Protein AF-A0A5Q0H713-F1 (afdb_monomer_lite)

Structure (mmCIF, N/CA/C/O backbone):
data_AF-A0A5Q0H713-F1
#
_entry.id   AF-A0A5Q0H713-F1
#
loop_
_atom_site.group_PDB
_atom_site.id
_atom_site.type_symbol
_atom_site.label_atom_id
_atom_site.label_alt_id
_atom_site.label_comp_id
_atom_site.label_asym_id
_atom_site.label_entity_id
_atom_site.label_seq_id
_atom_site.pdbx_PDB_ins_code
_atom_site.Cartn_x
_atom_site.Cartn_y
_atom_site.Cartn_z
_atom_site.occupancy
_atom_site.B_iso_or_equiv
_atom_site.auth_seq_id
_atom_site.auth_comp_id
_atom_site.auth_asym_id
_atom_site.auth_atom_id
_atom_site.pdbx_PDB_model_num
ATOM 1 N N . MET A 1 1 ? -3.628 33.204 -40.527 1.00 32.66 1 MET A N 1
ATOM 2 C CA . MET A 1 1 ? -5.069 32.890 -40.642 1.00 32.66 1 MET A CA 1
ATOM 3 C C . MET A 1 1 ? -5.465 32.015 -39.460 1.00 32.66 1 MET A C 1
ATOM 5 O O . MET A 1 1 ? -5.098 30.851 -39.437 1.00 32.66 1 MET A O 1
ATOM 9 N N . ARG A 1 2 ? -6.107 32.592 -38.436 1.00 23.39 2 ARG A N 1
ATOM 10 C CA . ARG A 1 2 ? -6.731 31.849 -37.323 1.00 23.39 2 ARG A CA 1
ATOM 11 C C . ARG A 1 2 ? -8.176 31.512 -37.731 1.00 23.39 2 ARG A C 1
ATOM 13 O O . ARG A 1 2 ? -8.807 32.412 -38.286 1.00 23.39 2 ARG A O 1
ATOM 20 N N . PRO A 1 3 ? -8.718 30.304 -37.490 1.00 33.94 3 PRO A N 1
ATOM 21 C CA . PRO A 1 3 ? -10.135 30.055 -37.718 1.00 33.94 3 PRO A CA 1
ATOM 22 C C . PRO A 1 3 ? -10.958 30.638 -36.565 1.00 33.94 3 PRO A C 1
ATOM 24 O O . PRO A 1 3 ? -10.575 30.543 -35.399 1.00 33.94 3 PRO A O 1
ATOM 27 N N . ALA A 1 4 ? -12.067 31.277 -36.926 1.00 31.38 4 ALA A N 1
ATOM 28 C CA . ALA A 1 4 ? -13.010 31.926 -36.030 1.00 31.38 4 ALA A CA 1
ATOM 29 C C . ALA A 1 4 ? -13.796 30.899 -35.199 1.00 31.38 4 ALA A C 1
ATOM 31 O O . ALA A 1 4 ? -14.277 29.901 -35.732 1.00 31.38 4 ALA A O 1
ATOM 32 N N . ALA A 1 5 ? -13.947 31.169 -33.902 1.00 31.66 5 ALA A N 1
ATOM 33 C CA . ALA A 1 5 ? -14.866 30.447 -33.034 1.00 31.66 5 ALA A CA 1
ATOM 34 C C . ALA A 1 5 ? -16.292 30.968 -33.272 1.00 31.66 5 ALA A C 1
ATOM 36 O O . ALA A 1 5 ? -16.589 32.135 -33.022 1.00 31.66 5 ALA A O 1
ATOM 37 N N . THR A 1 6 ? -17.170 30.106 -33.774 1.00 33.41 6 THR A N 1
ATOM 38 C CA . THR A 1 6 ? -18.618 30.326 -33.823 1.00 33.41 6 THR A CA 1
ATOM 39 C C . THR A 1 6 ? -19.188 30.278 -32.407 1.00 33.41 6 THR A C 1
ATOM 41 O O . THR A 1 6 ? -19.310 29.205 -31.822 1.00 33.41 6 THR A O 1
ATOM 44 N N . ALA A 1 7 ? -19.535 31.443 -31.863 1.00 31.16 7 ALA A N 1
ATOM 45 C CA . ALA A 1 7 ? -20.405 31.561 -30.700 1.00 31.16 7 ALA A CA 1
ATOM 46 C C . ALA A 1 7 ? -21.862 31.370 -31.153 1.00 31.16 7 ALA A C 1
ATOM 48 O O . ALA A 1 7 ? -22.339 32.092 -32.029 1.00 31.16 7 ALA A O 1
ATOM 49 N N . LEU A 1 8 ? -22.562 30.396 -30.573 1.00 30.00 8 LEU A N 1
ATOM 50 C CA . LEU A 1 8 ? -24.024 30.347 -30.622 1.00 30.00 8 LEU A CA 1
ATOM 51 C C . LEU A 1 8 ? -24.571 31.395 -29.634 1.00 30.00 8 LEU A C 1
ATOM 53 O O . LEU A 1 8 ? -24.064 31.468 -28.512 1.00 30.00 8 LEU A O 1
ATOM 57 N N . PRO A 1 9 ? -25.570 32.212 -30.010 1.00 31.91 9 PRO A N 1
ATOM 58 C CA . PRO A 1 9 ? -26.123 33.218 -29.116 1.00 31.91 9 PRO A CA 1
ATOM 59 C C . PRO A 1 9 ? -27.069 32.562 -28.101 1.00 31.91 9 PRO A C 1
ATOM 61 O O . PRO A 1 9 ? -28.100 31.999 -28.458 1.00 31.91 9 PRO A O 1
ATOM 64 N N . TRP A 1 10 ? -26.704 32.643 -26.824 1.00 33.81 10 TRP A N 1
ATOM 65 C CA . TRP A 1 10 ? -27.621 32.479 -25.699 1.00 33.81 10 TRP A CA 1
ATOM 66 C C . TRP A 1 10 ? -28.420 33.782 -25.551 1.00 33.81 10 TRP A C 1
ATOM 68 O O . TRP A 1 10 ? -27.835 34.838 -25.307 1.00 33.81 10 TRP A O 1
ATOM 78 N N . GLU A 1 11 ? -29.739 33.730 -25.748 1.00 27.45 11 GLU A N 1
ATOM 79 C CA . GLU A 1 11 ? -30.626 34.859 -25.449 1.00 27.45 11 GLU A CA 1
ATOM 80 C C . GLU A 1 11 ? -30.766 35.018 -23.924 1.00 27.45 11 GLU A C 1
ATOM 82 O O . GLU A 1 11 ? -31.134 34.060 -23.239 1.00 27.45 11 GLU A O 1
ATOM 87 N N . PRO A 1 12 ? -30.511 36.210 -23.356 1.00 32.03 12 PRO A N 1
ATOM 88 C CA . PRO A 1 12 ? -30.719 36.441 -21.940 1.00 32.03 12 PRO A CA 1
ATOM 89 C C . PRO A 1 12 ? -32.211 36.662 -21.674 1.00 32.03 12 PRO A C 1
ATOM 91 O O . PRO A 1 12 ? -32.791 37.675 -22.066 1.00 32.03 12 PRO A O 1
ATOM 94 N N . VAL A 1 13 ? -32.837 35.727 -20.959 1.00 30.38 13 VAL A N 1
ATOM 95 C CA . VAL A 1 13 ? -34.128 35.974 -20.308 1.00 30.38 13 VAL A CA 1
ATOM 96 C C . VAL A 1 13 ? -33.871 36.872 -19.098 1.00 30.38 13 VAL A C 1
ATOM 98 O O . VAL A 1 13 ? -33.623 36.402 -17.991 1.00 30.38 13 VAL A O 1
ATOM 101 N N . SER A 1 14 ? -33.906 38.185 -19.309 1.00 31.48 14 SER A N 1
ATOM 102 C CA . SER A 1 14 ? -33.881 39.172 -18.230 1.00 31.48 14 SER A CA 1
ATOM 103 C C . SER A 1 14 ? -35.253 39.204 -17.553 1.00 31.48 14 SER A C 1
ATOM 105 O O . SER A 1 14 ? -36.183 39.836 -18.051 1.00 31.48 14 SER A O 1
ATOM 107 N N . ARG A 1 15 ? -35.409 38.517 -16.418 1.00 32.06 15 ARG A N 1
ATOM 108 C CA . ARG A 1 15 ? -36.475 38.826 -15.455 1.00 32.06 15 ARG A CA 1
ATOM 109 C C . ARG A 1 15 ? -35.874 39.692 -14.356 1.00 32.06 15 ARG A C 1
ATOM 111 O O . ARG A 1 15 ? -35.121 39.190 -13.529 1.00 32.06 15 ARG A O 1
ATOM 118 N N . GLU A 1 16 ? -36.216 40.977 -14.347 1.00 33.75 16 GLU A N 1
ATOM 119 C CA . GLU A 1 16 ? -36.047 41.811 -13.157 1.00 33.75 16 GLU A CA 1
ATOM 120 C C . GLU A 1 16 ? -36.934 41.244 -12.044 1.00 33.75 16 GLU A C 1
ATOM 122 O O . GLU A 1 16 ? -38.163 41.252 -12.140 1.00 33.75 16 GLU A O 1
ATOM 127 N N . VAL A 1 17 ? -36.304 40.721 -10.995 1.00 36.00 17 VAL A N 1
ATOM 128 C CA . VAL A 1 17 ? -36.961 40.425 -9.723 1.00 36.00 17 VAL A CA 1
ATOM 129 C C . VAL A 1 17 ? -36.530 41.528 -8.764 1.00 36.00 17 VAL A C 1
ATOM 131 O O . VAL A 1 17 ? -35.348 41.659 -8.454 1.00 36.00 17 VAL A O 1
ATOM 134 N N . GLY A 1 18 ? -37.485 42.364 -8.352 1.00 31.95 18 GLY A N 1
ATOM 135 C CA . GLY A 1 18 ? -37.263 43.412 -7.361 1.00 31.95 18 GLY A CA 1
ATOM 136 C C . GLY A 1 18 ? -36.799 42.817 -6.031 1.00 31.95 18 GLY A C 1
ATOM 137 O O . GLY A 1 18 ? -37.373 41.845 -5.544 1.00 31.95 18 GLY A O 1
ATOM 138 N N . LEU A 1 19 ? -35.745 43.400 -5.466 1.00 36.75 19 LEU A N 1
ATOM 139 C CA . LEU A 1 19 ? -35.147 42.987 -4.200 1.00 36.75 19 LEU A CA 1
ATOM 140 C C . LEU A 1 19 ? -36.046 43.405 -3.024 1.00 36.75 19 LEU A C 1
ATOM 142 O O . LEU A 1 19 ? -36.216 44.597 -2.772 1.00 36.75 19 LEU A O 1
ATOM 146 N N . SER A 1 20 ? -36.577 42.428 -2.284 1.00 33.50 20 SER A N 1
ATOM 147 C CA . SER A 1 20 ? -36.976 42.602 -0.881 1.00 33.50 20 SER A CA 1
ATOM 148 C C . SER A 1 20 ? -36.041 41.796 0.021 1.00 33.50 20 SER A C 1
ATOM 150 O O . SER A 1 20 ? -35.677 40.670 -0.304 1.00 33.50 20 SER A O 1
ATOM 152 N N . GLU A 1 21 ? -35.675 42.384 1.155 1.00 46.03 21 GLU A N 1
ATOM 153 C CA . GLU A 1 21 ? -34.582 42.017 2.069 1.00 46.03 21 GLU A CA 1
ATOM 154 C C . GLU A 1 21 ? -34.777 40.744 2.931 1.00 46.03 21 GLU A C 1
ATOM 156 O O . GLU A 1 21 ? -34.211 40.639 4.016 1.00 46.03 21 GLU A O 1
ATOM 161 N N . SER A 1 22 ? -35.526 39.734 2.484 1.00 46.81 22 SER A N 1
ATOM 162 C CA . SER A 1 22 ? -35.621 38.466 3.226 1.00 46.81 22 SER A CA 1
ATOM 163 C C . SER A 1 22 ? -35.896 37.261 2.322 1.00 46.81 22 SER A C 1
ATOM 165 O O . SER A 1 22 ? -36.764 37.322 1.458 1.00 46.81 22 SER A O 1
ATOM 167 N N . ASP A 1 23 ? -35.164 36.173 2.588 1.00 42.72 23 ASP A N 1
ATOM 168 C CA . ASP A 1 23 ? -35.193 34.829 1.982 1.00 42.72 23 ASP A CA 1
ATOM 169 C C . ASP A 1 23 ? -34.489 34.624 0.626 1.00 42.72 23 ASP A C 1
ATOM 171 O O . ASP A 1 23 ? -35.081 34.671 -0.451 1.00 42.72 23 ASP A O 1
ATOM 175 N N . HIS A 1 24 ? -33.209 34.235 0.682 1.00 47.34 24 HIS A N 1
ATOM 176 C CA . HIS A 1 24 ? -32.502 33.631 -0.453 1.00 47.34 24 HIS A CA 1
ATOM 177 C C . HIS A 1 24 ? -32.513 32.103 -0.340 1.00 47.34 24 HIS A C 1
ATOM 179 O O . HIS A 1 24 ? -31.548 31.482 0.106 1.00 47.34 24 HIS A O 1
ATOM 185 N N . VAL A 1 25 ? -33.621 31.488 -0.752 1.00 42.44 25 VAL A N 1
ATOM 186 C CA . VAL A 1 25 ? -33.716 30.031 -0.905 1.00 42.44 25 VAL A CA 1
ATOM 187 C C . VAL A 1 25 ? -33.321 29.658 -2.334 1.00 42.44 25 VAL A C 1
ATOM 189 O O . VAL A 1 25 ? -34.062 29.920 -3.279 1.00 42.44 25 VAL A O 1
ATOM 192 N N . ASN A 1 26 ? -32.166 29.012 -2.497 1.00 45.16 26 ASN A N 1
ATOM 193 C CA . ASN A 1 26 ? -31.756 28.434 -3.777 1.00 45.16 26 ASN A CA 1
ATOM 194 C C . ASN A 1 26 ? -32.336 27.022 -3.915 1.00 45.16 26 ASN A C 1
ATOM 196 O O . ASN A 1 26 ? -31.915 26.100 -3.221 1.00 45.16 26 ASN A O 1
ATOM 200 N N . GLN A 1 27 ? -33.301 26.842 -4.819 1.00 46.53 27 GLN A N 1
ATOM 201 C CA . GLN A 1 27 ? -33.767 25.518 -5.232 1.00 46.53 27 GLN A CA 1
ATOM 202 C C . GLN A 1 27 ? -33.228 25.188 -6.623 1.00 46.53 27 GLN A C 1
ATOM 204 O O . GLN A 1 27 ? -33.567 25.846 -7.603 1.00 46.53 27 GLN A O 1
ATOM 209 N N . SER A 1 28 ? -32.422 24.131 -6.702 1.00 47.38 28 SER A N 1
ATOM 210 C CA . SER A 1 28 ? -31.994 23.511 -7.955 1.00 47.38 28 SER A CA 1
ATOM 211 C C . SER A 1 28 ? -32.703 22.166 -8.121 1.00 47.38 28 SER A C 1
ATOM 213 O O . SER A 1 28 ? -32.749 21.361 -7.190 1.00 47.38 28 SER A O 1
ATOM 215 N N . ARG A 1 29 ? -33.273 21.911 -9.302 1.00 46.34 29 ARG A N 1
ATOM 216 C CA . ARG A 1 29 ? -33.762 20.588 -9.714 1.00 46.34 29 ARG A CA 1
ATOM 217 C C . ARG A 1 29 ? -33.306 20.313 -11.146 1.00 46.34 29 ARG A C 1
ATOM 219 O O . ARG A 1 29 ? -33.764 20.973 -12.071 1.00 46.34 29 ARG A O 1
ATOM 226 N N . GLY A 1 30 ? -32.426 19.325 -11.310 1.00 48.19 30 GLY A N 1
ATOM 227 C CA . GLY A 1 30 ? -31.894 18.865 -12.596 1.00 48.19 30 GLY A CA 1
ATOM 228 C C . GLY A 1 30 ? -30.614 18.041 -12.416 1.00 48.19 30 GLY A C 1
ATOM 229 O O . GLY A 1 30 ? -29.925 18.190 -11.409 1.00 48.19 30 GLY A O 1
ATOM 230 N N . ALA A 1 31 ? -30.310 17.149 -13.362 1.00 44.41 31 ALA A N 1
ATOM 231 C CA . ALA A 1 31 ? -29.149 16.262 -13.295 1.00 44.41 31 ALA A CA 1
ATOM 232 C C . ALA A 1 31 ? -27.888 16.905 -13.911 1.00 44.41 31 ALA A C 1
ATOM 234 O O . ALA A 1 31 ? -27.880 17.224 -15.095 1.00 44.41 31 ALA A O 1
ATOM 235 N N . GLY A 1 32 ? -26.829 17.021 -13.099 1.00 52.41 32 GLY A N 1
ATOM 236 C CA . GLY A 1 32 ? -25.422 16.920 -13.518 1.00 52.41 32 GLY A CA 1
ATOM 237 C C . GLY A 1 32 ? -24.802 18.099 -14.275 1.00 52.41 32 GLY A C 1
ATOM 238 O O . GLY A 1 32 ? -24.544 17.995 -15.469 1.00 52.41 32 GLY A O 1
ATOM 239 N N . GLY A 1 33 ? -24.451 19.176 -13.570 1.00 55.78 33 GLY A N 1
ATOM 240 C CA . GLY A 1 33 ? -23.532 20.210 -14.060 1.00 55.78 33 GLY A CA 1
ATOM 241 C C . GLY A 1 33 ? -22.912 21.001 -12.899 1.00 55.78 33 GLY A C 1
ATOM 242 O O . GLY A 1 33 ? -23.499 21.016 -11.813 1.00 55.78 33 GLY A O 1
ATOM 243 N N . PRO A 1 34 ? -21.736 21.633 -13.078 1.00 54.50 34 PRO A N 1
ATOM 244 C CA . PRO A 1 34 ? -21.133 22.444 -12.028 1.00 54.50 34 PRO A CA 1
ATOM 245 C C . PRO A 1 34 ? -22.011 23.672 -11.758 1.00 54.50 34 PRO A C 1
ATOM 247 O O . PRO A 1 34 ? -22.357 24.414 -12.677 1.00 54.50 34 PRO A O 1
ATOM 250 N N . PHE A 1 35 ? -22.385 23.881 -10.497 1.00 61.00 35 PHE A N 1
ATOM 251 C CA . PHE A 1 35 ? -23.147 25.045 -10.053 1.00 61.00 35 PHE A CA 1
ATOM 252 C C . PHE A 1 35 ? -22.273 25.922 -9.159 1.00 61.00 35 PHE A C 1
ATOM 254 O O . PHE A 1 35 ? -21.434 25.426 -8.410 1.00 61.00 35 PHE A O 1
ATOM 261 N N . VAL A 1 36 ? -22.471 27.236 -9.236 1.00 58.31 36 VAL A N 1
ATOM 262 C CA . VAL A 1 36 ? -21.851 28.200 -8.322 1.00 58.31 36 VAL A CA 1
ATOM 263 C C . VAL A 1 36 ? -22.972 28.895 -7.576 1.00 58.31 36 VAL A C 1
ATOM 265 O O . VAL A 1 36 ? -23.857 29.486 -8.191 1.00 58.31 36 VAL A O 1
ATOM 268 N N . GLN A 1 37 ? -22.927 28.818 -6.251 1.00 63.25 37 GLN A N 1
ATOM 269 C CA . GLN A 1 37 ? -23.833 29.540 -5.372 1.00 63.25 37 GLN A CA 1
ATOM 270 C C . GLN A 1 37 ? -23.029 30.601 -4.623 1.00 63.25 37 GLN A C 1
ATOM 272 O O . GLN A 1 37 ? -22.243 30.281 -3.737 1.00 63.25 37 GLN A O 1
ATOM 277 N N . ALA A 1 38 ? -23.216 31.864 -4.992 1.00 60.44 38 ALA A N 1
ATOM 278 C CA . ALA A 1 38 ? -22.535 32.997 -4.378 1.00 60.44 38 ALA A CA 1
ATOM 279 C C . ALA A 1 38 ? -23.526 34.150 -4.181 1.00 60.44 38 ALA A C 1
ATOM 281 O O . ALA A 1 38 ? -24.426 34.335 -4.998 1.00 60.44 38 ALA A O 1
ATOM 282 N N . ARG A 1 39 ? -23.364 34.901 -3.085 1.00 54.50 39 ARG A N 1
ATOM 283 C CA . ARG A 1 39 ? -24.201 36.066 -2.757 1.00 54.50 39 ARG A CA 1
ATOM 284 C C . ARG A 1 39 ? -23.857 37.270 -3.640 1.00 54.50 39 ARG A C 1
ATOM 286 O O . ARG A 1 39 ? -24.759 37.854 -4.219 1.00 54.50 39 ARG A O 1
ATOM 293 N N . ASP A 1 40 ? -22.566 37.577 -3.779 1.00 58.53 40 ASP A N 1
ATOM 294 C CA . ASP A 1 40 ? -22.041 38.662 -4.612 1.00 58.53 40 ASP A CA 1
ATOM 295 C C . ASP A 1 40 ? -20.835 38.149 -5.418 1.00 58.53 40 ASP A C 1
ATOM 297 O O . ASP A 1 40 ? -19.942 37.508 -4.862 1.00 58.53 40 ASP A O 1
ATOM 301 N N . VAL A 1 41 ? -20.796 38.418 -6.728 1.00 60.06 41 VAL A N 1
ATOM 302 C CA . VAL A 1 41 ? -19.684 38.036 -7.617 1.00 60.06 41 VAL A CA 1
ATOM 303 C C . VAL A 1 41 ? -19.165 39.281 -8.323 1.00 60.06 41 VAL A C 1
ATOM 305 O O . VAL A 1 41 ? -19.825 39.834 -9.199 1.00 60.06 41 VAL A O 1
ATOM 308 N N . ALA A 1 42 ? -17.961 39.716 -7.957 1.00 44.94 42 ALA A N 1
ATOM 309 C CA . ALA A 1 42 ? -17.258 40.799 -8.635 1.00 44.94 42 ALA A CA 1
ATOM 310 C C . ALA A 1 42 ? -16.247 40.208 -9.634 1.00 44.94 42 ALA A C 1
ATOM 312 O O . ALA A 1 42 ? -15.082 40.000 -9.306 1.00 44.94 42 ALA A O 1
ATOM 313 N N . GLY A 1 43 ? -16.710 39.879 -10.844 1.00 66.75 43 GLY A N 1
ATOM 314 C CA . GLY A 1 43 ? -15.891 39.288 -11.911 1.00 66.75 43 GLY A CA 1
ATOM 315 C C . GLY A 1 43 ? -16.676 38.328 -12.813 1.00 66.75 43 GLY A C 1
ATOM 316 O O . GLY A 1 43 ? -17.855 38.073 -12.584 1.00 66.75 43 GLY A O 1
ATOM 317 N N . GLY A 1 44 ? -16.032 37.798 -13.857 1.00 59.75 44 GLY A N 1
ATOM 318 C CA . GLY A 1 44 ? -16.610 36.749 -14.704 1.00 59.75 44 GLY A CA 1
ATOM 319 C C . GLY A 1 44 ? -16.414 35.361 -14.090 1.00 59.75 44 GLY A C 1
ATOM 320 O O . GLY A 1 44 ? -15.305 35.020 -13.686 1.00 59.75 44 GLY A O 1
ATOM 321 N N . ILE A 1 45 ? -17.472 34.546 -14.037 1.00 60.72 45 ILE A N 1
ATOM 322 C CA . ILE A 1 45 ? -17.365 33.127 -13.670 1.00 60.72 45 ILE A CA 1
ATOM 323 C C . ILE A 1 45 ? -17.014 32.337 -14.928 1.00 60.72 45 ILE A C 1
ATOM 325 O O . ILE A 1 45 ? -17.780 32.318 -15.893 1.00 60.72 45 ILE A O 1
ATOM 329 N N . HIS A 1 46 ? -15.870 31.660 -14.907 1.00 58.91 46 HIS A N 1
ATOM 330 C CA . HIS A 1 46 ? -15.428 30.792 -15.990 1.00 58.91 46 HIS A CA 1
ATOM 331 C C . HIS A 1 46 ? -15.340 29.351 -15.489 1.00 58.91 46 HIS A C 1
ATOM 333 O O . HIS A 1 46 ? -14.501 29.020 -14.655 1.00 58.91 46 HIS A O 1
ATOM 339 N N . PHE A 1 47 ? -16.207 28.482 -16.006 1.00 60.19 47 PHE A N 1
ATOM 340 C CA . PHE A 1 47 ? -16.086 27.045 -15.790 1.00 60.19 47 PHE A CA 1
ATOM 341 C C . PHE A 1 47 ? -15.056 26.483 -16.767 1.00 60.19 47 PHE A C 1
ATOM 343 O O . PHE A 1 47 ? -15.261 26.497 -17.981 1.00 60.19 47 PHE A O 1
ATOM 350 N N . HIS A 1 48 ? -13.947 25.979 -16.236 1.00 48.06 48 HIS A N 1
ATOM 351 C CA . HIS A 1 48 ? -12.951 25.255 -17.013 1.00 48.06 48 HIS A CA 1
ATOM 352 C C . HIS A 1 48 ? -13.152 23.757 -16.787 1.00 48.06 48 HIS A C 1
ATOM 354 O O . HIS A 1 48 ? -12.670 23.204 -15.803 1.00 48.06 48 HIS A O 1
ATOM 360 N N . SER A 1 49 ? -13.861 23.079 -17.691 1.00 47.62 49 SER A N 1
ATOM 361 C CA . SER A 1 49 ? -13.689 21.629 -17.802 1.00 47.62 49 SER A CA 1
ATOM 362 C C . SER A 1 49 ? -12.323 21.365 -18.436 1.00 47.62 49 SER A C 1
ATOM 364 O O . SER A 1 49 ? -11.988 22.034 -19.422 1.00 47.62 49 SER A O 1
ATOM 366 N N . PRO A 1 50 ? -11.524 20.417 -17.916 1.00 46.81 50 PRO A N 1
ATOM 367 C CA . PRO A 1 50 ? -10.310 20.010 -18.604 1.00 46.81 50 PRO A CA 1
ATOM 368 C C . PRO A 1 50 ? -10.684 19.569 -20.029 1.00 46.81 50 PRO A C 1
ATOM 370 O O . PRO A 1 50 ? -11.733 18.940 -20.218 1.00 46.81 50 PRO A O 1
ATOM 373 N N . PRO A 1 51 ? -9.891 19.925 -21.055 1.00 50.97 51 PRO A N 1
ATOM 374 C CA . PRO A 1 51 ? -10.170 19.483 -22.412 1.00 50.97 51 PRO A CA 1
ATOM 375 C C . PRO A 1 51 ? -10.251 17.955 -22.417 1.00 50.97 51 PRO A C 1
ATOM 377 O O . PRO A 1 51 ? -9.358 17.288 -21.897 1.00 50.97 51 PRO A O 1
ATOM 380 N N . THR A 1 52 ? -11.326 17.397 -22.981 1.00 57.75 52 THR A N 1
ATOM 381 C CA . THR A 1 52 ? -11.476 15.945 -23.112 1.00 57.75 52 THR A CA 1
ATOM 382 C C . THR A 1 52 ? -10.257 15.394 -23.842 1.00 57.75 52 THR A C 1
ATOM 384 O O . THR A 1 52 ? -10.011 15.733 -25.003 1.00 57.75 52 THR A O 1
ATOM 387 N N . ALA A 1 53 ? -9.448 14.592 -23.148 1.00 71.50 53 ALA A N 1
ATOM 388 C CA . ALA A 1 53 ? -8.248 14.031 -23.740 1.00 71.50 53 ALA A CA 1
ATOM 389 C C . ALA A 1 53 ? -8.662 13.084 -24.872 1.00 71.50 53 ALA A C 1
ATOM 391 O O . ALA A 1 53 ? -9.441 12.149 -24.675 1.00 71.50 53 ALA A O 1
ATOM 392 N N . ARG A 1 54 ? -8.173 13.381 -26.078 1.00 85.94 54 ARG A N 1
ATOM 393 C CA . ARG A 1 54 ? -8.398 12.588 -27.290 1.00 85.94 54 ARG A CA 1
ATOM 394 C C . ARG A 1 54 ? -7.114 11.828 -27.595 1.00 85.94 54 ARG A C 1
ATOM 396 O O . ARG A 1 54 ? -6.246 12.382 -28.280 1.00 85.94 54 ARG A O 1
ATOM 403 N N . PRO A 1 55 ? -6.942 10.611 -27.056 1.00 87.06 55 PRO A N 1
ATOM 404 C CA . PRO A 1 55 ? -5.704 9.868 -27.218 1.00 87.06 55 PRO A CA 1
ATOM 405 C C . PRO A 1 55 ? -5.414 9.606 -28.700 1.00 87.06 55 PRO A C 1
ATOM 407 O O . PRO A 1 55 ? -6.319 9.330 -29.485 1.00 87.06 55 PRO A O 1
ATOM 410 N N . ARG A 1 56 ? -4.141 9.706 -29.089 1.00 88.06 56 ARG A N 1
ATOM 411 C CA . ARG A 1 56 ? -3.639 9.398 -30.440 1.00 88.06 56 ARG A CA 1
ATOM 412 C C . ARG A 1 56 ? -2.458 8.444 -30.324 1.00 88.06 56 ARG A C 1
ATOM 414 O O . ARG A 1 56 ? -1.321 8.823 -30.577 1.00 88.06 56 ARG A O 1
ATOM 421 N N . GLN A 1 57 ? -2.737 7.233 -29.853 1.00 86.94 57 GLN A N 1
ATOM 422 C CA . GLN A 1 57 ? -1.708 6.271 -29.446 1.00 86.94 57 GLN A CA 1
ATOM 423 C C . GLN A 1 57 ? -1.271 5.312 -30.553 1.00 86.94 57 GLN A C 1
ATOM 425 O O . GLN A 1 57 ? -0.404 4.477 -30.312 1.00 86.94 57 GLN A O 1
ATOM 430 N N . LEU A 1 58 ? -1.870 5.399 -31.747 1.00 86.56 58 LEU A N 1
ATOM 431 C CA . LEU A 1 58 ? -1.481 4.529 -32.853 1.00 86.56 58 LEU A CA 1
ATOM 432 C C . LEU A 1 58 ? 0.029 4.662 -33.120 1.00 86.56 58 LEU A C 1
ATOM 434 O O . LEU A 1 58 ? 0.526 5.793 -33.189 1.00 86.56 58 LEU A O 1
ATOM 438 N N . PRO A 1 59 ? 0.748 3.538 -33.297 1.00 83.56 59 PRO A N 1
ATOM 439 C CA . PRO A 1 59 ? 2.131 3.558 -33.756 1.00 83.56 59 PRO A CA 1
ATOM 440 C C . PRO A 1 59 ? 2.263 4.320 -35.083 1.00 83.56 59 PRO A C 1
ATOM 442 O O . PRO A 1 59 ? 1.258 4.539 -35.753 1.00 83.56 59 PRO A O 1
ATOM 445 N N . PRO A 1 60 ? 3.474 4.724 -35.504 1.00 75.00 60 PRO A N 1
ATOM 446 C CA . PRO A 1 60 ? 3.661 5.416 -36.775 1.00 75.00 60 PRO A CA 1
ATOM 447 C C . PRO A 1 60 ? 3.032 4.664 -37.965 1.00 75.00 60 PRO A C 1
ATOM 449 O O . PRO A 1 60 ? 3.101 3.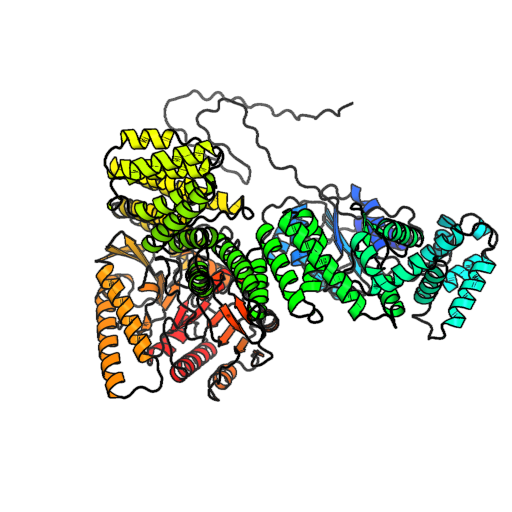431 -38.020 1.00 75.00 60 PRO A O 1
ATOM 452 N N . PRO A 1 61 ? 2.450 5.386 -38.943 1.00 73.69 61 PRO A N 1
ATOM 453 C CA . PRO A 1 61 ? 1.837 4.760 -40.102 1.00 73.69 61 PRO A CA 1
ATOM 454 C C . PRO A 1 61 ? 2.878 4.014 -40.932 1.00 73.69 61 PRO A C 1
ATOM 456 O O . PRO A 1 61 ? 4.014 4.455 -41.102 1.00 73.69 61 PRO A O 1
ATOM 459 N N . ILE A 1 62 ? 2.457 2.893 -41.505 1.00 73.06 62 ILE A N 1
ATOM 460 C CA . ILE A 1 62 ? 3.299 2.088 -42.386 1.00 73.06 62 ILE A CA 1
ATOM 461 C C . ILE A 1 62 ? 3.329 2.766 -43.754 1.00 73.06 62 ILE A C 1
ATOM 463 O O . ILE A 1 62 ? 2.290 2.868 -44.406 1.00 73.06 62 ILE A O 1
ATOM 467 N N . GLY A 1 63 ? 4.509 3.249 -44.155 1.00 57.50 63 GLY A N 1
ATOM 468 C CA . GLY A 1 63 ? 4.695 4.066 -45.360 1.00 57.50 63 GLY A CA 1
ATOM 469 C C . GLY A 1 63 ? 4.274 3.377 -46.662 1.00 57.50 63 GLY A C 1
ATOM 470 O O . GLY A 1 63 ? 3.591 3.993 -47.473 1.00 57.50 63 GLY A O 1
ATOM 471 N N . GLU A 1 64 ? 4.605 2.094 -46.832 1.00 67.94 64 GLU A N 1
ATOM 472 C CA . GLU A 1 64 ? 4.252 1.297 -48.016 1.00 67.94 64 GLU A CA 1
ATOM 473 C C . GLU A 1 64 ? 3.545 0.001 -47.598 1.00 67.94 64 GLU A C 1
ATOM 475 O O . GLU A 1 64 ? 4.168 -1.026 -47.324 1.00 67.94 64 GLU A O 1
ATOM 480 N N . PHE A 1 65 ? 2.215 0.049 -47.504 1.00 79.31 65 PHE A N 1
ATOM 481 C CA . PHE A 1 65 ? 1.387 -1.138 -47.284 1.00 79.31 65 PHE A CA 1
ATOM 482 C C . PHE A 1 65 ? 0.880 -1.672 -48.628 1.00 79.31 65 PHE A C 1
ATOM 484 O O . PHE A 1 65 ? 0.246 -0.936 -49.383 1.00 79.31 65 PHE A O 1
ATOM 491 N N . THR A 1 66 ? 1.142 -2.948 -48.923 1.00 79.56 66 THR A N 1
ATOM 492 C CA . THR A 1 66 ? 0.823 -3.566 -50.221 1.00 79.56 66 THR A CA 1
ATOM 493 C C . THR A 1 66 ? -0.020 -4.830 -50.052 1.00 79.56 66 THR A C 1
ATOM 495 O O . THR A 1 66 ? 0.256 -5.654 -49.180 1.00 79.56 66 THR A O 1
ATOM 498 N N . GLY A 1 67 ? -1.023 -5.001 -50.920 1.00 81.44 67 GLY A N 1
ATOM 499 C CA . GLY A 1 67 ? -1.898 -6.177 -50.947 1.00 81.44 67 GLY A CA 1
ATOM 500 C C . GLY A 1 67 ? -3.003 -6.167 -49.886 1.00 81.44 67 GLY A C 1
ATOM 501 O O . GLY A 1 67 ? -3.342 -5.121 -49.331 1.00 81.44 67 GLY A O 1
ATOM 502 N N . ARG A 1 68 ? -3.597 -7.339 -49.620 1.00 85.88 68 ARG A N 1
ATOM 503 C CA . ARG A 1 68 ? -4.637 -7.554 -48.581 1.00 85.88 68 ARG A CA 1
ATOM 504 C C . ARG A 1 68 ? -5.929 -6.751 -48.771 1.00 85.88 68 ARG A C 1
ATOM 506 O O . ARG A 1 68 ? -6.637 -6.453 -47.809 1.00 85.88 68 ARG A O 1
ATOM 513 N N . ARG A 1 69 ? -6.275 -6.422 -50.022 1.00 84.25 69 ARG A N 1
ATOM 514 C CA . ARG A 1 69 ? -7.498 -5.659 -50.347 1.00 84.25 69 ARG A CA 1
ATOM 515 C C . ARG A 1 69 ? -8.767 -6.365 -49.873 1.00 84.25 69 ARG A C 1
ATOM 517 O O . ARG A 1 69 ? -9.681 -5.688 -49.423 1.00 84.25 69 ARG A O 1
ATOM 524 N N . ALA A 1 70 ? -8.804 -7.697 -49.948 1.00 82.19 70 ALA A N 1
ATOM 525 C CA . ALA A 1 70 ? -9.936 -8.494 -49.479 1.00 82.19 70 ALA A CA 1
ATOM 526 C C . ALA A 1 70 ? -10.127 -8.370 -47.959 1.00 82.19 70 ALA A C 1
ATOM 528 O O . ALA A 1 70 ? -11.223 -8.053 -47.517 1.00 82.19 70 ALA A O 1
ATOM 529 N N . GLN A 1 71 ? -9.055 -8.520 -47.173 1.00 89.12 71 GLN A N 1
ATOM 530 C CA . GLN A 1 71 ? -9.110 -8.401 -45.709 1.00 89.12 71 GLN A CA 1
ATOM 531 C C . GLN A 1 71 ? -9.387 -6.959 -45.255 1.00 89.12 71 GLN A C 1
ATOM 533 O O . GLN A 1 71 ? -10.089 -6.742 -44.273 1.00 89.12 71 GLN A O 1
ATOM 538 N N . LEU A 1 72 ? -8.871 -5.956 -45.976 1.00 88.62 72 LEU A N 1
ATOM 539 C CA . LEU A 1 72 ? -9.214 -4.552 -45.729 1.00 88.62 72 LEU A CA 1
ATOM 540 C C . LEU A 1 72 ? -10.689 -4.262 -46.031 1.00 88.62 72 LEU A C 1
ATOM 542 O O . LEU A 1 72 ? -11.320 -3.545 -45.263 1.00 88.62 72 LEU A O 1
ATOM 546 N N . ALA A 1 73 ? -11.232 -4.815 -47.120 1.00 85.38 73 ALA A N 1
ATOM 547 C CA . ALA A 1 73 ? -12.648 -4.689 -47.460 1.00 85.38 73 ALA A CA 1
ATOM 548 C C . ALA A 1 73 ? -13.547 -5.431 -46.459 1.00 85.38 73 ALA A C 1
ATOM 550 O O . ALA A 1 73 ? -14.637 -4.959 -46.158 1.00 85.38 73 ALA A O 1
ATOM 551 N N . GLU A 1 74 ? -13.081 -6.555 -45.911 1.00 87.25 74 GLU A N 1
ATOM 552 C CA . GLU A 1 74 ? -13.762 -7.275 -44.835 1.00 87.25 74 GLU A CA 1
ATOM 553 C C . GLU A 1 74 ? -13.829 -6.427 -43.559 1.00 87.25 74 GLU A C 1
ATOM 555 O O . GLU A 1 74 ? -14.913 -6.246 -43.014 1.00 87.25 74 GLU A O 1
ATOM 560 N N . LEU A 1 75 ? -12.717 -5.812 -43.135 1.00 87.56 75 LEU A N 1
ATOM 561 C CA . LEU A 1 75 ? -12.712 -4.873 -42.004 1.00 87.56 75 LEU A CA 1
ATOM 562 C C . LEU A 1 75 ? -13.562 -3.616 -42.268 1.00 87.56 75 LEU A C 1
ATOM 564 O O . LEU A 1 75 ? -14.193 -3.109 -41.344 1.00 87.56 75 LEU A O 1
ATOM 568 N N . ASP A 1 76 ? -13.606 -3.119 -43.508 1.00 87.94 76 ASP A N 1
ATOM 569 C CA . ASP A 1 76 ? -14.470 -1.990 -43.885 1.00 87.94 76 ASP A CA 1
ATOM 570 C C . ASP A 1 76 ? -15.954 -2.358 -43.821 1.00 87.94 76 ASP A C 1
ATOM 572 O O . ASP A 1 76 ? -16.746 -1.596 -43.279 1.00 87.94 76 ASP A O 1
ATOM 576 N N . ALA A 1 77 ? -16.334 -3.544 -44.302 1.00 84.38 77 ALA A N 1
ATOM 577 C CA . ALA A 1 77 ? -17.719 -4.011 -44.258 1.00 84.38 77 ALA A CA 1
ATOM 578 C C . ALA A 1 77 ? -18.254 -4.127 -42.818 1.00 84.38 77 ALA A C 1
ATOM 580 O O . ALA A 1 77 ? -19.451 -3.963 -42.584 1.00 84.38 77 ALA A O 1
ATOM 581 N N . LEU A 1 78 ? -17.369 -4.365 -41.844 1.00 83.75 78 LEU A N 1
ATOM 582 C CA . LEU A 1 78 ? -17.714 -4.405 -40.421 1.00 83.75 78 LEU A CA 1
ATOM 583 C C . LEU A 1 78 ? -17.982 -3.020 -39.812 1.00 83.75 78 LEU A C 1
ATOM 585 O O . LEU A 1 78 ? -18.595 -2.951 -38.750 1.00 83.75 78 LEU A O 1
ATOM 589 N N . LEU A 1 79 ? -17.561 -1.926 -40.459 1.00 80.12 79 LEU A N 1
ATOM 590 C CA . LEU A 1 79 ? -17.925 -0.565 -40.038 1.00 80.12 79 LEU A CA 1
ATOM 591 C C . LEU A 1 79 ? -19.378 -0.220 -40.386 1.00 80.12 79 LEU A C 1
ATOM 593 O O . LEU A 1 79 ? -20.000 0.563 -39.670 1.00 80.12 79 LEU A O 1
ATOM 597 N N . ASP A 1 80 ? -19.901 -0.806 -41.467 1.00 69.81 80 ASP A N 1
ATOM 598 C CA . ASP A 1 80 ? -21.229 -0.515 -42.021 1.00 69.81 80 ASP A CA 1
ATOM 599 C C . ASP A 1 80 ? -22.309 -1.523 -41.572 1.00 69.81 80 ASP A C 1
ATOM 601 O O . ASP A 1 80 ? -23.499 -1.340 -41.845 1.00 69.81 80 ASP A O 1
ATOM 605 N N . ALA A 1 81 ? -21.920 -2.597 -40.876 1.00 64.94 81 ALA A N 1
ATOM 606 C CA . ALA A 1 81 ? -22.843 -3.607 -40.372 1.00 64.94 81 ALA A CA 1
ATOM 607 C C . ALA A 1 81 ? -23.689 -3.061 -39.197 1.00 64.94 81 ALA A C 1
ATOM 609 O O . ALA A 1 81 ? -23.141 -2.431 -38.288 1.00 64.94 81 ALA A O 1
ATOM 610 N N . PRO A 1 82 ? -25.016 -3.309 -39.151 1.00 53.88 82 PRO A N 1
ATOM 611 C CA . PRO A 1 82 ? -25.849 -2.873 -38.035 1.00 53.88 82 PRO A CA 1
ATOM 612 C C . PRO A 1 82 ? -25.393 -3.569 -36.747 1.00 53.88 82 PRO A C 1
ATOM 614 O O . PRO A 1 82 ? -25.572 -4.777 -36.586 1.00 53.88 82 PRO A O 1
ATOM 617 N N . ALA A 1 83 ? -24.792 -2.804 -35.833 1.00 55.41 83 ALA A N 1
ATOM 618 C CA . ALA A 1 83 ? -24.340 -3.310 -34.545 1.00 55.41 83 ALA A CA 1
ATOM 619 C C . ALA A 1 83 ? -25.539 -3.897 -33.785 1.00 55.41 83 ALA A C 1
ATOM 621 O O . ALA A 1 83 ? -26.470 -3.174 -33.426 1.00 55.41 83 ALA A O 1
ATOM 622 N N . ALA A 1 84 ? -25.524 -5.205 -33.524 1.00 52.91 84 ALA A N 1
ATOM 623 C CA . ALA A 1 84 ? -26.550 -5.912 -32.756 1.00 52.91 84 ALA A CA 1
ATOM 624 C C . ALA A 1 84 ? -26.470 -5.587 -31.244 1.00 52.91 84 ALA A C 1
ATOM 626 O O . ALA A 1 84 ? -26.477 -6.480 -30.401 1.00 52.91 84 ALA A O 1
ATOM 627 N N . GLY A 1 85 ? -26.347 -4.300 -30.898 1.00 53.66 85 GLY A N 1
ATOM 628 C CA . GLY A 1 85 ? -26.331 -3.781 -29.528 1.00 53.66 85 GLY A CA 1
ATOM 629 C C . GLY A 1 85 ? -24.992 -3.855 -28.780 1.00 53.66 85 GLY A C 1
ATOM 630 O O . GLY A 1 85 ? -24.975 -3.528 -27.598 1.00 53.66 85 GLY A O 1
ATOM 631 N N . GLY A 1 86 ? -23.882 -4.249 -29.420 1.00 60.97 86 GLY A N 1
ATOM 632 C CA . GLY A 1 86 ? -22.558 -4.369 -28.785 1.00 60.97 86 GLY A CA 1
ATOM 633 C C . GLY A 1 86 ? -21.399 -3.851 -29.645 1.00 60.97 86 GLY A C 1
ATOM 634 O O . GLY A 1 86 ? -21.587 -3.537 -30.819 1.00 60.97 86 GLY A O 1
ATOM 635 N N . VAL A 1 87 ? -20.205 -3.752 -29.048 1.00 70.44 87 VAL A N 1
ATOM 636 C CA . VAL A 1 87 ? -18.959 -3.354 -29.731 1.00 70.44 87 VAL A CA 1
ATOM 637 C C . VAL A 1 87 ? -18.615 -4.312 -30.876 1.00 70.44 87 VAL A C 1
ATOM 639 O O . VAL A 1 87 ? -18.713 -5.530 -30.728 1.00 70.44 87 VAL A O 1
ATOM 642 N N . VAL A 1 88 ? -18.139 -3.776 -32.003 1.00 74.88 88 VAL A N 1
ATOM 643 C CA . VAL A 1 88 ? -17.591 -4.597 -33.090 1.00 74.88 88 VAL A CA 1
ATOM 644 C C . VAL A 1 88 ? -16.159 -5.013 -32.740 1.00 74.88 88 VAL A C 1
ATOM 646 O O . VAL A 1 88 ? -15.268 -4.168 -32.629 1.00 74.88 88 VAL A O 1
ATOM 649 N N . VAL A 1 89 ? -15.934 -6.318 -32.563 1.00 79.62 89 VAL A N 1
ATOM 650 C CA . VAL A 1 89 ? -14.609 -6.905 -32.301 1.00 79.62 89 VAL A CA 1
ATOM 651 C C . VAL A 1 89 ? -14.141 -7.659 -33.540 1.00 79.62 89 VAL A C 1
ATOM 653 O O . VAL A 1 89 ? -14.806 -8.591 -33.982 1.00 79.62 89 VAL A O 1
ATOM 656 N N . SER A 1 90 ? -12.983 -7.286 -34.080 1.00 83.75 90 SER A N 1
ATOM 657 C CA . SER A 1 90 ? -12.338 -7.973 -35.203 1.00 83.75 90 SER A CA 1
ATOM 658 C C . SER A 1 90 ? -11.074 -8.683 -34.729 1.00 83.75 90 SER A C 1
ATOM 660 O O . SER A 1 90 ? -10.115 -8.030 -34.321 1.00 83.75 90 SER A O 1
ATOM 662 N N . ALA A 1 91 ? -11.062 -10.014 -34.778 1.00 85.00 91 ALA A N 1
ATOM 663 C CA . ALA A 1 91 ? -9.907 -10.838 -34.438 1.00 85.00 91 ALA A CA 1
ATOM 664 C C . ALA A 1 91 ? -9.121 -11.188 -35.708 1.00 85.00 91 ALA A C 1
ATOM 666 O O . ALA A 1 91 ? -9.558 -11.995 -36.527 1.00 85.00 91 ALA A O 1
ATOM 667 N N . VAL A 1 92 ? -7.957 -10.565 -35.861 1.00 88.38 92 VAL A N 1
ATOM 668 C CA . VAL A 1 92 ? -7.021 -10.748 -36.968 1.00 88.38 92 VAL A CA 1
ATOM 669 C C . VAL A 1 92 ? -6.014 -11.839 -36.594 1.00 88.38 92 VAL A C 1
ATOM 671 O O . VAL A 1 92 ? -5.109 -11.616 -35.782 1.00 88.38 92 VAL A O 1
ATOM 674 N N . SER A 1 93 ? -6.153 -13.018 -37.196 1.00 82.25 93 SER A N 1
ATOM 675 C CA . SER A 1 93 ? -5.383 -14.221 -36.845 1.00 82.25 93 SER A CA 1
ATOM 676 C C . SER A 1 93 ? -4.520 -14.711 -38.004 1.00 82.25 93 SER A C 1
ATOM 678 O O . SER A 1 93 ? -4.843 -14.473 -39.159 1.00 82.25 93 SER A O 1
ATOM 680 N N . GLY A 1 94 ? -3.404 -15.386 -37.723 1.00 72.50 94 GLY A N 1
ATOM 681 C CA . GLY A 1 94 ? -2.493 -15.883 -38.764 1.00 72.50 94 GLY A CA 1
ATOM 682 C C . GLY A 1 94 ? -1.080 -16.163 -38.254 1.00 72.50 94 GLY A C 1
ATOM 683 O O . GLY A 1 94 ? -0.710 -15.754 -37.150 1.00 72.50 94 GLY A O 1
ATOM 684 N N . THR A 1 95 ? -0.254 -16.828 -39.062 1.00 69.06 95 THR A N 1
ATOM 685 C CA . THR A 1 95 ? 1.108 -17.248 -38.678 1.00 69.06 95 THR A CA 1
ATOM 686 C C . THR A 1 95 ? 2.039 -16.062 -38.369 1.00 69.06 95 THR A C 1
ATOM 688 O O . THR A 1 95 ? 1.734 -14.888 -38.622 1.00 69.06 95 THR A O 1
ATOM 691 N N . ALA A 1 96 ? 3.175 -16.322 -37.719 1.00 64.38 96 ALA A N 1
ATOM 692 C CA . ALA A 1 96 ? 4.130 -15.267 -37.382 1.00 64.38 96 ALA A CA 1
ATOM 693 C C . ALA A 1 96 ? 4.739 -14.649 -38.661 1.00 64.38 96 ALA A C 1
ATOM 695 O O . ALA A 1 96 ? 4.995 -15.348 -39.635 1.00 64.38 96 ALA A O 1
ATOM 696 N N . GLY A 1 97 ? 4.927 -13.325 -38.692 1.00 67.12 97 GLY A N 1
ATOM 697 C CA . GLY A 1 97 ? 5.476 -12.628 -39.868 1.00 67.12 97 GLY A CA 1
ATOM 698 C C . GLY A 1 97 ? 4.511 -12.414 -41.050 1.00 67.12 97 GLY A C 1
ATOM 699 O O . GLY A 1 97 ? 4.900 -11.772 -42.025 1.00 67.12 97 GLY A O 1
ATOM 700 N N . VAL A 1 98 ? 3.249 -12.868 -40.963 1.00 78.88 98 VAL A N 1
ATOM 701 C CA . VAL A 1 98 ? 2.234 -12.726 -42.036 1.00 78.88 98 VAL A CA 1
ATOM 702 C C . VAL A 1 98 ? 1.670 -11.299 -42.207 1.00 78.88 98 VAL A C 1
ATOM 704 O O . VAL A 1 98 ? 0.960 -11.019 -43.172 1.00 78.88 98 VAL A O 1
ATOM 707 N N . GLY A 1 99 ? 1.991 -10.382 -41.282 1.00 79.44 99 GLY A N 1
ATOM 708 C CA . GLY A 1 99 ? 1.611 -8.963 -41.358 1.00 79.44 99 GLY A CA 1
ATOM 709 C C . GLY A 1 99 ? 0.346 -8.551 -40.590 1.00 79.44 99 GLY A C 1
ATOM 710 O O . GLY A 1 99 ? -0.269 -7.557 -40.959 1.00 79.44 99 GLY A O 1
ATOM 711 N N . LYS A 1 100 ? -0.045 -9.265 -39.523 1.00 88.38 100 LYS A N 1
ATOM 712 C CA . LYS A 1 100 ? -1.252 -8.957 -38.718 1.00 88.38 100 LYS A CA 1
ATOM 713 C C . LYS A 1 100 ? -1.238 -7.551 -38.110 1.00 88.38 100 LYS A C 1
ATOM 715 O O . LYS A 1 100 ? -2.129 -6.757 -38.389 1.00 88.38 100 LYS A O 1
ATOM 720 N N . THR A 1 101 ? -0.187 -7.235 -37.350 1.00 85.06 101 THR A N 1
ATOM 721 C CA . THR A 1 101 ? 0.058 -5.905 -36.771 1.00 85.06 101 THR A CA 1
ATOM 722 C C . THR A 1 101 ? 0.067 -4.833 -37.857 1.00 85.06 101 THR A C 1
ATOM 724 O O . THR A 1 101 ? -0.534 -3.773 -37.706 1.00 85.06 101 THR A O 1
ATOM 727 N N . ALA A 1 102 ? 0.679 -5.140 -39.007 1.00 84.69 102 ALA A N 1
ATOM 728 C CA . ALA A 1 102 ? 0.749 -4.215 -40.127 1.00 84.69 102 ALA A CA 1
ATOM 729 C C . ALA A 1 102 ? -0.626 -3.909 -40.741 1.00 84.69 102 ALA A C 1
ATOM 731 O O . ALA A 1 102 ? -0.934 -2.743 -40.981 1.00 84.69 102 ALA A O 1
ATOM 732 N N . LEU A 1 103 ? -1.465 -4.930 -40.952 1.00 88.56 103 LEU A N 1
ATOM 733 C CA . LEU A 1 103 ? -2.842 -4.758 -41.419 1.00 88.56 103 LEU A CA 1
ATOM 734 C C . LEU A 1 103 ? -3.652 -3.916 -40.425 1.00 88.56 103 LEU A C 1
ATOM 736 O O . LEU A 1 103 ? -4.302 -2.958 -40.836 1.00 88.56 103 LEU A O 1
ATOM 740 N N . ALA A 1 104 ? -3.581 -4.247 -39.132 1.00 90.62 104 ALA A N 1
ATOM 741 C CA . ALA A 1 104 ? -4.335 -3.568 -38.082 1.00 90.62 104 ALA A CA 1
ATOM 742 C C . ALA A 1 104 ? -3.970 -2.080 -37.977 1.00 90.62 104 ALA A C 1
ATOM 744 O O . ALA A 1 104 ? -4.857 -1.229 -37.997 1.00 90.62 104 ALA A O 1
ATOM 745 N N . ILE A 1 105 ? -2.673 -1.750 -37.940 1.00 90.12 105 ILE A N 1
ATOM 746 C CA . ILE A 1 105 ? -2.191 -0.363 -37.869 1.00 90.12 105 ILE A CA 1
ATOM 747 C C . ILE A 1 105 ? -2.521 0.399 -39.160 1.00 90.12 105 ILE A C 1
ATOM 749 O O . ILE A 1 105 ? -3.003 1.532 -39.097 1.00 90.12 105 ILE A O 1
ATOM 753 N N . HIS A 1 106 ? -2.310 -0.205 -40.336 1.00 88.81 106 HIS A N 1
ATOM 754 C CA . HIS A 1 106 ? -2.625 0.440 -41.614 1.00 88.81 106 HIS A CA 1
ATOM 755 C C . HIS A 1 106 ? -4.120 0.764 -41.729 1.00 88.81 106 HIS A C 1
ATOM 757 O O . HIS A 1 106 ? -4.490 1.902 -42.036 1.00 88.81 106 HIS A O 1
ATOM 763 N N . TRP A 1 107 ? -4.978 -0.211 -41.423 1.00 92.94 107 TRP A N 1
ATOM 764 C CA . TRP A 1 107 ? -6.422 -0.014 -41.407 1.00 92.94 107 TRP A CA 1
ATOM 765 C C . TRP A 1 107 ? -6.821 1.057 -40.386 1.00 92.94 107 TRP A C 1
ATOM 767 O O . TRP A 1 107 ? -7.518 2.006 -40.748 1.00 92.94 107 TRP A O 1
ATOM 777 N N . ALA A 1 108 ? -6.286 0.991 -39.160 1.00 91.94 108 ALA A N 1
ATOM 778 C CA . ALA A 1 108 ? -6.541 1.968 -38.104 1.00 91.94 108 ALA A CA 1
ATOM 779 C C . ALA A 1 108 ? -6.205 3.404 -38.535 1.00 91.94 108 ALA A C 1
ATOM 781 O O . ALA A 1 108 ? -6.998 4.321 -38.317 1.00 91.94 108 ALA A O 1
ATOM 782 N N . HIS A 1 109 ? -5.074 3.621 -39.215 1.00 90.25 109 HIS A N 1
ATOM 783 C CA . HIS A 1 109 ? -4.726 4.943 -39.740 1.00 90.25 109 HIS A CA 1
ATOM 784 C C . HIS A 1 109 ? -5.656 5.439 -40.840 1.00 90.25 109 HIS A C 1
ATOM 786 O O . HIS A 1 109 ? -5.839 6.657 -40.932 1.00 90.25 109 HIS A O 1
ATOM 792 N N . ARG A 1 110 ? -6.200 4.537 -41.665 1.00 91.25 110 ARG A N 1
ATOM 793 C CA . ARG A 1 110 ? -7.137 4.865 -42.745 1.00 91.25 110 ARG A CA 1
ATOM 794 C C . ARG A 1 110 ? -8.490 5.301 -42.189 1.00 91.25 110 ARG A C 1
ATOM 796 O O . ARG A 1 110 ? -9.051 6.283 -42.665 1.00 91.25 110 ARG A O 1
ATOM 803 N N . VAL A 1 111 ? -8.978 4.618 -41.154 1.00 91.62 111 VAL A N 1
ATOM 804 C CA . VAL A 1 111 ? -10.316 4.848 -40.582 1.00 91.62 111 VAL A CA 1
ATOM 805 C C . VAL A 1 111 ? -10.321 5.803 -39.388 1.00 91.62 111 VAL A C 1
ATOM 807 O O . VAL A 1 111 ? -11.392 6.187 -38.933 1.00 91.62 111 VAL A O 1
ATOM 810 N N . ARG A 1 112 ? -9.155 6.252 -38.892 1.00 89.94 112 ARG A N 1
ATOM 811 C CA . ARG A 1 112 ? -9.030 7.107 -37.689 1.00 89.94 112 ARG A CA 1
ATOM 812 C C . ARG A 1 112 ? -9.955 8.328 -37.665 1.00 89.94 112 ARG A C 1
ATOM 814 O O . ARG A 1 112 ? -10.378 8.748 -36.596 1.00 89.94 112 ARG A O 1
ATOM 821 N N . ALA A 1 113 ? -10.267 8.907 -38.829 1.00 87.50 113 ALA A N 1
ATOM 822 C CA . ALA A 1 113 ? -11.151 10.069 -38.937 1.00 87.50 113 ALA A CA 1
ATOM 823 C C . ALA A 1 113 ? -12.608 9.753 -38.546 1.00 87.50 113 ALA A C 1
ATOM 825 O O . ALA A 1 113 ? -13.336 10.655 -38.142 1.00 87.50 113 ALA A O 1
ATOM 826 N N . LEU A 1 114 ? -13.014 8.481 -38.620 1.00 88.69 114 LEU A N 1
ATOM 827 C CA . LEU A 1 114 ? -14.325 7.984 -38.193 1.00 88.69 114 LEU A CA 1
ATOM 828 C C . LEU A 1 114 ? -14.431 7.815 -36.665 1.00 88.69 114 LEU A C 1
ATOM 830 O O . LEU A 1 114 ? -15.534 7.636 -36.151 1.00 88.69 114 LEU A O 1
ATOM 834 N N . PHE A 1 115 ? -13.307 7.922 -35.943 1.00 90.69 115 PHE A N 1
ATOM 835 C CA . PHE A 1 115 ? -13.201 7.802 -34.484 1.00 90.69 115 PHE A CA 1
ATOM 836 C C . PHE A 1 115 ? -12.639 9.101 -33.873 1.00 90.69 115 PHE A C 1
ATOM 838 O O . PHE A 1 115 ? -11.490 9.136 -33.418 1.00 90.69 115 PHE A O 1
ATOM 845 N N . PRO A 1 116 ? -13.406 10.210 -33.908 1.00 88.31 116 PRO A N 1
ATOM 846 C CA . PRO A 1 116 ? -12.929 11.548 -33.540 1.00 88.31 116 PRO A CA 1
ATOM 847 C C . PRO A 1 116 ? -12.559 11.716 -32.060 1.00 88.31 116 PRO A C 1
ATOM 849 O O . PRO A 1 116 ? -11.879 12.695 -31.723 1.00 88.31 116 PRO A O 1
ATOM 852 N N . ASP A 1 117 ? -12.993 10.792 -31.199 1.00 87.94 117 ASP A N 1
ATOM 853 C CA . ASP A 1 117 ? -12.809 10.873 -29.747 1.00 87.94 117 ASP A CA 1
ATOM 854 C C . ASP A 1 117 ? -11.526 10.189 -29.263 1.00 87.94 117 ASP A C 1
ATOM 856 O O . ASP A 1 117 ? -11.108 10.405 -28.127 1.00 87.94 117 ASP A O 1
ATOM 860 N N . GLY A 1 118 ? -10.849 9.431 -30.129 1.00 89.56 118 GLY A N 1
ATOM 861 C CA . GLY A 1 118 ? -9.498 8.945 -29.869 1.00 89.56 118 GLY A CA 1
ATOM 862 C C . GLY A 1 118 ? -9.190 7.581 -30.475 1.00 89.56 118 GLY A C 1
ATOM 863 O O . GLY A 1 118 ? -10.064 6.857 -30.954 1.00 89.56 118 GLY A O 1
ATOM 864 N N . GLN A 1 119 ? -7.906 7.241 -30.447 1.00 93.88 119 GLN A N 1
ATOM 865 C CA . GLN A 1 119 ? -7.377 5.933 -30.804 1.00 93.88 119 GLN A CA 1
ATOM 866 C C . GLN A 1 119 ? -6.450 5.445 -29.689 1.00 93.88 119 GLN A C 1
ATOM 868 O O . GLN A 1 119 ? -5.474 6.121 -29.343 1.00 93.88 119 GLN A O 1
ATOM 873 N N . LEU A 1 120 ? -6.772 4.274 -29.147 1.00 93.81 120 LEU A N 1
ATOM 874 C CA . LEU A 1 120 ? -6.034 3.588 -28.094 1.00 93.81 120 LEU A CA 1
ATOM 875 C C . LEU A 1 120 ? -5.277 2.400 -28.688 1.00 93.81 120 LEU A C 1
ATOM 877 O O . LEU A 1 120 ? -5.808 1.683 -29.539 1.00 93.81 120 LEU A O 1
ATOM 881 N N . TYR A 1 121 ? -4.042 2.193 -28.240 1.00 93.00 121 TYR A N 1
ATOM 882 C CA . TYR A 1 121 ? -3.182 1.111 -28.717 1.00 93.00 121 TYR A CA 1
ATOM 883 C C . TYR A 1 121 ? -2.469 0.440 -27.546 1.00 93.00 121 TYR A C 1
ATOM 885 O O . TYR A 1 121 ? -1.895 1.126 -26.700 1.00 93.00 121 TYR A O 1
ATOM 893 N N . ALA A 1 122 ? -2.462 -0.892 -27.530 1.00 90.62 122 ALA A N 1
ATOM 894 C CA . ALA A 1 122 ? -1.659 -1.678 -26.603 1.00 90.62 122 ALA A CA 1
ATOM 895 C C . ALA A 1 122 ? -1.095 -2.927 -27.285 1.00 90.62 122 ALA A C 1
ATOM 897 O O . ALA A 1 122 ? -1.832 -3.662 -27.936 1.00 90.62 122 ALA A O 1
ATOM 898 N N . ASP A 1 123 ? 0.197 -3.183 -27.083 1.00 86.69 123 ASP A N 1
ATOM 899 C CA . ASP A 1 123 ? 0.828 -4.472 -27.371 1.00 86.69 123 ASP A CA 1
ATOM 900 C C . ASP A 1 123 ? 0.713 -5.362 -26.125 1.00 86.69 123 ASP A C 1
ATOM 902 O O . ASP A 1 123 ? 1.240 -5.029 -25.060 1.00 86.69 123 ASP A O 1
ATOM 906 N N . LEU A 1 124 ? -0.026 -6.465 -26.248 1.00 85.88 124 LEU A N 1
ATOM 907 C CA . LEU A 1 124 ? -0.352 -7.398 -25.169 1.00 85.88 124 LEU A CA 1
ATOM 908 C C . LEU A 1 124 ? 0.744 -8.435 -24.907 1.00 85.88 124 LEU A C 1
ATOM 910 O O . LEU A 1 124 ? 0.617 -9.218 -23.959 1.00 85.88 124 LEU A O 1
ATOM 914 N N . ARG A 1 125 ? 1.821 -8.443 -25.705 1.00 79.12 125 ARG A N 1
ATOM 915 C CA . ARG A 1 125 ? 3.032 -9.247 -25.461 1.00 79.12 125 ARG A CA 1
ATOM 916 C C . ARG A 1 125 ? 2.764 -10.743 -25.303 1.00 79.12 125 ARG A C 1
ATOM 918 O O . ARG A 1 125 ? 3.448 -11.455 -24.576 1.00 79.12 125 ARG A O 1
ATOM 925 N N . GLY A 1 126 ? 1.722 -11.246 -25.951 1.00 75.06 126 GLY A N 1
ATOM 926 C CA . GLY A 1 126 ? 1.228 -12.597 -25.740 1.00 75.06 126 GLY A CA 1
ATOM 927 C C . GLY A 1 126 ? 2.239 -13.669 -26.140 1.00 75.06 126 GLY A C 1
ATOM 928 O O . GLY A 1 126 ? 2.399 -14.659 -25.428 1.00 75.06 126 GLY A O 1
ATOM 929 N N . TYR A 1 127 ? 2.934 -13.478 -27.261 1.00 64.25 127 TYR A N 1
ATOM 930 C CA . TYR A 1 127 ? 3.908 -14.442 -27.796 1.00 64.25 127 TYR A CA 1
ATOM 931 C C . TYR A 1 127 ? 5.358 -14.021 -27.559 1.00 64.25 127 TYR A C 1
ATOM 933 O O . TYR A 1 127 ? 6.280 -14.518 -28.213 1.00 64.25 127 TYR A O 1
ATOM 941 N N . ASP A 1 128 ? 5.544 -13.107 -26.616 1.00 58.84 128 ASP A N 1
ATOM 942 C CA . ASP A 1 128 ? 6.829 -12.553 -26.264 1.00 58.84 128 ASP A CA 1
ATOM 943 C C . ASP A 1 128 ? 7.568 -13.431 -25.240 1.00 58.84 128 ASP A C 1
ATOM 945 O O . ASP A 1 128 ? 7.020 -14.332 -24.615 1.00 58.84 128 ASP A O 1
ATOM 949 N N . ARG A 1 129 ? 8.870 -13.173 -25.098 1.00 47.50 129 ARG A N 1
ATOM 950 C CA . ARG A 1 129 ? 9.744 -13.671 -24.026 1.00 47.50 129 ARG A CA 1
ATOM 951 C C . ARG A 1 129 ? 9.448 -12.987 -22.689 1.00 47.50 129 ARG A C 1
ATOM 953 O O . ARG A 1 129 ? 9.841 -13.508 -21.654 1.00 47.50 129 ARG A O 1
ATOM 960 N N . GLU A 1 130 ? 8.827 -11.812 -22.736 1.00 49.03 130 GLU A N 1
ATOM 961 C CA . GLU A 1 130 ? 8.322 -11.105 -21.561 1.00 49.03 130 GLU A CA 1
ATOM 962 C C . GLU A 1 130 ? 7.024 -11.770 -21.078 1.00 49.03 130 GLU A C 1
ATOM 964 O O . GLU A 1 130 ? 6.325 -12.387 -21.887 1.00 49.03 130 GLU A O 1
ATOM 969 N N . PRO A 1 131 ? 6.663 -11.650 -19.791 1.00 46.97 131 PRO A N 1
ATOM 970 C CA . PRO A 1 131 ? 5.327 -12.003 -19.339 1.00 46.97 131 PRO A CA 1
ATOM 971 C C . PRO A 1 131 ? 4.269 -11.204 -20.123 1.00 46.97 131 PRO A C 1
ATOM 973 O O . PRO A 1 131 ? 4.460 -10.002 -20.339 1.00 46.97 131 PRO A O 1
ATOM 976 N N . PRO A 1 132 ? 3.156 -11.832 -20.543 1.00 70.62 132 PRO A N 1
ATOM 977 C CA . PRO A 1 132 ? 2.087 -11.128 -21.237 1.00 70.62 132 PRO A CA 1
ATOM 978 C C . PRO A 1 132 ? 1.559 -9.961 -20.395 1.00 70.62 132 PRO A C 1
ATOM 980 O O . PRO A 1 132 ? 1.376 -10.107 -19.185 1.00 70.62 132 PRO A O 1
ATOM 983 N N . LEU A 1 133 ? 1.304 -8.812 -21.028 1.00 71.94 133 LEU A N 1
ATOM 984 C CA . LEU A 1 133 ? 0.954 -7.591 -20.302 1.00 71.94 133 LEU A CA 1
ATOM 985 C C . LEU A 1 133 ? -0.385 -7.782 -19.559 1.00 71.94 133 LEU A C 1
ATOM 987 O O . LEU A 1 133 ? -1.379 -8.161 -20.200 1.00 71.94 133 LEU A O 1
ATOM 991 N N . PRO A 1 134 ? -0.446 -7.545 -18.232 1.00 80.25 134 PRO A N 1
ATOM 992 C CA . PRO A 1 134 ? -1.685 -7.679 -17.481 1.00 80.25 134 PRO A CA 1
ATOM 993 C C . PRO A 1 134 ? -2.744 -6.684 -17.984 1.00 80.25 134 PRO A C 1
ATOM 995 O O . PRO A 1 134 ? -2.449 -5.497 -18.139 1.00 80.25 134 PRO A O 1
ATOM 998 N N . PRO A 1 135 ? -4.009 -7.104 -18.179 1.00 83.19 135 PRO A N 1
ATOM 999 C CA . PRO A 1 135 ? -5.071 -6.206 -18.647 1.00 83.19 135 PRO A CA 1
ATOM 1000 C C . PRO A 1 135 ? -5.302 -4.996 -17.736 1.00 83.19 135 PRO A C 1
ATOM 1002 O O . PRO A 1 135 ? -5.733 -3.943 -18.200 1.00 83.19 135 PRO A O 1
ATOM 1005 N N . GLY A 1 136 ? -4.992 -5.131 -16.442 1.00 80.62 136 GLY A N 1
ATOM 1006 C CA . GLY A 1 136 ? -5.123 -4.052 -15.465 1.00 80.62 136 GLY A CA 1
ATOM 1007 C C . GLY A 1 136 ? -4.174 -2.898 -15.754 1.00 80.62 136 GLY A C 1
ATOM 1008 O O . GLY A 1 136 ? -4.578 -1.742 -15.634 1.00 80.62 136 GLY A O 1
ATOM 1009 N N . ASP A 1 137 ? -2.949 -3.195 -16.183 1.00 77.62 137 ASP A N 1
ATOM 1010 C CA . ASP A 1 137 ? -1.949 -2.181 -16.523 1.00 77.62 137 ASP A CA 1
ATOM 1011 C C . ASP A 1 137 ? -2.305 -1.480 -17.836 1.00 77.62 137 ASP A C 1
ATOM 1013 O O . ASP A 1 137 ? -2.167 -0.260 -17.958 1.00 77.62 137 ASP A O 1
ATOM 1017 N N . VAL A 1 138 ? -2.848 -2.235 -18.797 1.00 86.19 138 VAL A N 1
ATOM 1018 C CA . VAL A 1 138 ? -3.351 -1.685 -20.064 1.00 86.19 138 VAL A CA 1
ATOM 1019 C C . VAL A 1 138 ? -4.515 -0.725 -19.819 1.00 86.19 138 VAL A C 1
ATOM 1021 O O . VAL A 1 138 ? -4.502 0.397 -20.327 1.00 86.19 138 VAL A O 1
ATOM 1024 N N . LEU A 1 139 ? -5.495 -1.117 -18.996 1.00 86.38 139 LEU A N 1
ATOM 1025 C CA . LEU A 1 139 ? -6.617 -0.245 -18.639 1.00 86.38 139 LEU A CA 1
ATOM 1026 C C . LEU A 1 139 ? -6.158 0.990 -17.877 1.00 86.38 139 LEU A C 1
ATOM 1028 O O . LEU A 1 139 ? -6.645 2.078 -18.160 1.00 86.38 139 LEU A O 1
ATOM 1032 N N . ALA A 1 140 ? -5.197 0.854 -16.962 1.00 77.31 140 ALA A N 1
ATOM 1033 C CA . ALA A 1 140 ? -4.623 2.000 -16.270 1.00 77.31 140 ALA A CA 1
ATOM 1034 C C . ALA A 1 140 ? -3.998 3.003 -17.253 1.00 77.31 140 ALA A C 1
ATOM 1036 O O . ALA A 1 140 ? -4.206 4.210 -17.133 1.00 77.31 140 ALA A O 1
ATOM 1037 N N . GLY A 1 141 ? -3.275 2.512 -18.263 1.00 78.56 141 GLY A N 1
ATOM 1038 C CA . GLY A 1 141 ? -2.759 3.339 -19.354 1.00 78.56 141 GLY A CA 1
ATOM 1039 C C . GLY A 1 141 ? -3.865 4.009 -20.176 1.00 78.56 141 GLY A C 1
ATOM 1040 O O . GLY A 1 141 ? -3.785 5.207 -20.451 1.00 78.56 141 GLY A O 1
ATOM 1041 N N . PHE A 1 142 ? -4.915 3.268 -20.541 1.00 91.44 142 PHE A N 1
ATOM 1042 C CA . PHE A 1 142 ? -6.046 3.792 -21.317 1.00 91.44 142 PHE A CA 1
ATOM 1043 C C . PHE A 1 142 ? -6.848 4.850 -20.558 1.00 91.44 142 PHE A C 1
ATOM 1045 O O . PHE A 1 142 ? -7.188 5.877 -21.140 1.00 91.44 142 PHE A O 1
ATOM 1052 N N . LEU A 1 143 ? -7.109 4.639 -19.268 1.00 88.06 143 LEU A N 1
ATOM 1053 C CA . LEU A 1 143 ? -7.820 5.585 -18.407 1.00 88.06 143 LEU A CA 1
ATOM 1054 C C . LEU A 1 143 ? -7.068 6.919 -18.319 1.00 88.06 143 LEU A C 1
ATOM 1056 O O . LEU A 1 143 ? -7.638 7.960 -18.649 1.00 88.06 143 LEU A O 1
ATOM 1060 N N . ARG A 1 144 ? -5.759 6.891 -18.024 1.00 82.94 144 ARG A N 1
ATOM 1061 C CA . ARG A 1 144 ? -4.924 8.110 -18.021 1.00 82.94 144 ARG A CA 1
ATOM 1062 C C . ARG A 1 144 ? -4.942 8.816 -19.373 1.00 82.94 144 ARG A C 1
ATOM 1064 O O . ARG A 1 144 ? -5.067 10.034 -19.447 1.00 82.94 144 ARG A O 1
ATOM 1071 N N . ALA A 1 145 ? -4.861 8.053 -20.462 1.00 82.12 145 ALA A N 1
ATOM 1072 C CA . ALA A 1 145 ? -4.868 8.603 -21.813 1.00 82.12 145 ALA A CA 1
ATOM 1073 C C . ALA A 1 145 ? -6.212 9.232 -22.222 1.00 82.12 145 ALA A C 1
ATOM 1075 O O . ALA A 1 145 ? -6.237 10.137 -23.057 1.00 82.12 145 ALA A O 1
ATOM 1076 N N . LEU A 1 146 ? -7.317 8.775 -21.629 1.00 85.75 146 LEU A N 1
ATOM 1077 C CA . LEU A 1 146 ? -8.659 9.343 -21.787 1.00 85.75 146 LEU A CA 1
ATOM 1078 C C . LEU A 1 146 ? -8.915 10.551 -20.868 1.00 85.75 146 LEU A C 1
ATOM 1080 O O . LEU A 1 146 ? -10.001 11.138 -20.935 1.00 85.75 146 LEU A O 1
ATOM 1084 N N . GLY A 1 147 ? -7.905 10.962 -20.092 1.00 77.06 147 GLY A N 1
ATOM 1085 C CA . GLY A 1 147 ? -7.937 12.132 -19.216 1.00 77.06 147 GLY A CA 1
ATOM 1086 C C . GLY A 1 147 ? -8.443 11.829 -17.811 1.00 77.06 147 GLY A C 1
ATOM 1087 O O . GLY A 1 147 ? -8.818 12.756 -17.100 1.00 77.06 147 GLY A O 1
ATOM 1088 N N . ASP A 1 148 ? -8.484 10.553 -17.426 1.00 78.00 148 ASP A N 1
ATOM 1089 C CA . ASP A 1 148 ? -8.866 10.143 -16.082 1.00 78.00 148 ASP A CA 1
ATOM 1090 C C . ASP A 1 148 ? -7.677 10.289 -15.127 1.00 78.00 148 ASP A C 1
ATOM 1092 O O . ASP A 1 148 ? -6.614 9.697 -15.339 1.00 78.00 148 ASP A O 1
ATOM 1096 N N . THR A 1 149 ? -7.847 11.102 -14.089 1.00 65.19 149 THR A N 1
ATOM 1097 C CA . THR A 1 149 ? -6.820 11.359 -13.071 1.00 65.19 149 THR A CA 1
ATOM 1098 C C . THR A 1 149 ? -6.876 10.364 -11.916 1.00 65.19 149 THR A C 1
ATOM 1100 O O . THR A 1 149 ? -5.918 10.268 -11.156 1.00 65.19 149 THR A O 1
ATOM 1103 N N . GLU A 1 150 ? -7.957 9.590 -11.808 1.00 64.94 150 GLU A N 1
ATOM 1104 C CA . GLU A 1 150 ? -8.173 8.602 -10.750 1.00 64.94 150 GLU A CA 1
ATOM 1105 C C . GLU A 1 150 ? -8.368 7.221 -11.371 1.00 64.94 150 GLU A C 1
ATOM 1107 O O . GLU A 1 150 ? -9.471 6.806 -11.726 1.00 64.94 150 GLU A O 1
ATOM 1112 N N . VAL A 1 151 ? -7.269 6.492 -11.524 1.00 72.50 151 VAL A N 1
ATOM 1113 C CA . VAL A 1 151 ? -7.301 5.115 -12.012 1.00 72.50 151 VAL A CA 1
ATOM 1114 C C . VAL A 1 151 ? -7.538 4.176 -10.819 1.00 72.50 151 VAL A C 1
ATOM 1116 O O . VAL A 1 151 ? -6.663 4.125 -9.961 1.00 72.50 151 VAL A O 1
ATOM 1119 N N . PRO A 1 152 ? -8.657 3.421 -10.756 1.00 65.75 152 PRO A N 1
ATOM 1120 C CA . PRO A 1 152 ? -8.924 2.456 -9.678 1.00 65.75 152 PRO A CA 1
ATOM 1121 C C . PRO A 1 152 ? -7.868 1.350 -9.636 1.00 65.75 152 PRO A C 1
ATOM 1123 O O . PRO A 1 152 ? -7.234 1.122 -10.658 1.00 65.75 152 PRO A O 1
ATOM 1126 N N . ASP A 1 153 ? -7.688 0.621 -8.534 1.00 58.66 153 ASP A N 1
ATOM 1127 C CA . ASP A 1 153 ? -6.699 -0.471 -8.468 1.00 58.66 153 ASP A CA 1
ATOM 1128 C C . ASP A 1 153 ? -7.233 -1.820 -8.974 1.00 58.66 153 ASP A C 1
ATOM 1130 O O . ASP A 1 153 ? -6.507 -2.559 -9.646 1.00 58.66 153 ASP A O 1
ATOM 1134 N N . ASP A 1 154 ? -8.526 -2.091 -8.768 1.00 75.31 154 ASP A N 1
ATOM 1135 C CA . ASP A 1 154 ? -9.176 -3.317 -9.233 1.00 75.31 154 ASP A CA 1
ATOM 1136 C C . ASP A 1 154 ? -9.350 -3.351 -10.763 1.00 75.31 154 ASP A C 1
ATOM 1138 O O . ASP A 1 154 ? -9.779 -2.392 -11.413 1.00 75.31 154 ASP A O 1
ATOM 1142 N N . LEU A 1 155 ? -9.082 -4.514 -11.360 1.00 71.94 155 LEU A N 1
ATOM 1143 C CA . LEU A 1 155 ? -9.233 -4.750 -12.792 1.00 71.94 155 LEU A CA 1
ATOM 1144 C C . LEU A 1 155 ? -10.686 -4.580 -13.261 1.00 71.94 155 LEU A C 1
ATOM 1146 O O . LEU A 1 155 ? -10.920 -4.049 -14.352 1.00 71.94 155 LEU A O 1
ATOM 1150 N N . ALA A 1 156 ? -11.667 -5.054 -12.487 1.00 74.88 156 ALA A N 1
ATOM 1151 C CA . ALA A 1 156 ? -13.066 -4.971 -12.891 1.00 74.88 156 ALA A CA 1
ATOM 1152 C C . ALA A 1 156 ? -13.592 -3.531 -12.798 1.00 74.88 156 ALA A C 1
ATOM 1154 O O . ALA A 1 156 ? -14.348 -3.117 -13.682 1.00 74.88 156 ALA A O 1
ATOM 1155 N N . GLU A 1 157 ? -13.153 -2.764 -11.800 1.00 78.81 157 GLU A N 1
ATOM 1156 C CA . GLU A 1 157 ? -13.402 -1.326 -11.673 1.00 78.81 157 GLU A CA 1
ATOM 1157 C C . GLU A 1 157 ? -12.729 -0.530 -12.785 1.00 78.81 157 GLU A C 1
ATOM 1159 O O . GLU A 1 157 ? -13.406 0.253 -13.453 1.00 78.81 157 GLU A O 1
ATOM 1164 N N . ARG A 1 158 ? -11.445 -0.782 -13.077 1.00 85.94 158 ARG A N 1
ATOM 1165 C CA . ARG A 1 158 ? -10.752 -0.189 -14.232 1.00 85.94 158 ARG A CA 1
ATOM 1166 C C . ARG A 1 158 ? -11.513 -0.462 -15.528 1.00 85.94 158 ARG A C 1
ATOM 1168 O O . ARG A 1 158 ? -11.729 0.451 -16.320 1.00 85.94 158 ARG A O 1
ATOM 1175 N N . ALA A 1 159 ? -11.973 -1.696 -15.730 1.00 84.62 159 ALA A N 1
ATOM 1176 C CA . ALA A 1 159 ? -12.741 -2.080 -16.911 1.00 84.62 159 ALA A CA 1
ATOM 1177 C C . ALA A 1 159 ? -14.132 -1.420 -16.945 1.00 84.62 159 ALA A C 1
ATOM 1179 O O . ALA A 1 159 ? -14.605 -1.034 -18.012 1.00 84.62 159 ALA A O 1
ATOM 1180 N N . ALA A 1 160 ? -14.803 -1.280 -15.797 1.00 85.00 160 ALA A N 1
ATOM 1181 C CA . ALA A 1 160 ? -16.095 -0.604 -15.693 1.00 85.00 160 ALA A CA 1
ATOM 1182 C C . ALA A 1 160 ? -15.965 0.901 -15.951 1.00 85.00 160 ALA A C 1
ATOM 1184 O O . ALA A 1 160 ? -16.701 1.430 -16.779 1.00 85.00 160 ALA A O 1
ATOM 1185 N N . ARG A 1 161 ? -14.989 1.565 -15.325 1.00 89.19 161 ARG A N 1
ATOM 1186 C CA . ARG A 1 161 ? -14.682 2.987 -15.521 1.00 89.19 161 ARG A CA 1
ATOM 1187 C C . ARG A 1 161 ? -14.265 3.268 -16.960 1.00 89.19 161 ARG A C 1
ATOM 1189 O O . ARG A 1 161 ? -14.765 4.211 -17.567 1.00 89.19 161 ARG A O 1
ATOM 1196 N N . TYR A 1 162 ? -13.460 2.384 -17.547 1.00 91.19 162 TYR A N 1
ATOM 1197 C CA . TYR A 1 162 ? -13.114 2.431 -18.965 1.00 91.19 162 TYR A CA 1
ATOM 1198 C C . TYR A 1 162 ? -14.365 2.363 -19.846 1.00 91.19 162 TYR A C 1
ATOM 1200 O O . TYR A 1 162 ? -14.555 3.240 -20.687 1.00 91.19 162 TYR A O 1
ATOM 1208 N N . ARG A 1 163 ? -15.258 1.388 -19.612 1.00 91.06 163 ARG A N 1
ATOM 1209 C CA . ARG A 1 163 ? -16.535 1.278 -20.337 1.00 91.06 163 ARG A CA 1
ATOM 1210 C C . ARG A 1 163 ? -17.412 2.519 -20.168 1.00 91.06 163 ARG A C 1
ATOM 1212 O O . ARG A 1 163 ? -17.992 2.947 -21.158 1.00 91.06 163 ARG A O 1
ATOM 1219 N N . SER A 1 164 ? -17.476 3.104 -18.972 1.00 86.94 164 SER A N 1
ATOM 1220 C CA . SER A 1 164 ? -18.227 4.338 -18.711 1.00 86.94 164 SER A CA 1
ATOM 1221 C C . SER A 1 164 ? -17.650 5.535 -19.468 1.00 86.94 164 SER A C 1
ATOM 1223 O O . SER A 1 164 ? -18.397 6.287 -20.084 1.00 86.94 164 SER A O 1
ATOM 1225 N N . LEU A 1 165 ? -16.323 5.699 -19.488 1.00 86.94 165 LEU A N 1
ATOM 1226 C CA . LEU A 1 165 ? -15.671 6.816 -20.182 1.00 86.94 165 LEU A CA 1
ATOM 1227 C C . LEU A 1 165 ? -15.832 6.762 -21.700 1.00 86.94 165 LEU A C 1
ATOM 1229 O O . LEU A 1 165 ? -15.888 7.809 -22.347 1.00 86.94 165 LEU A O 1
ATOM 1233 N N . VAL A 1 166 ? -15.878 5.557 -22.270 1.00 90.06 166 VAL A N 1
ATOM 1234 C CA . VAL A 1 166 ? -16.019 5.354 -23.719 1.00 90.06 166 VAL A CA 1
ATOM 1235 C C . VAL A 1 166 ? -17.461 5.082 -24.158 1.00 90.06 166 VAL A C 1
ATOM 1237 O O . VAL A 1 166 ? -17.690 4.917 -25.352 1.00 90.06 166 VAL A O 1
ATOM 1240 N N . ALA A 1 167 ? -18.429 5.061 -23.231 1.00 84.06 167 ALA A N 1
ATOM 1241 C CA . ALA A 1 167 ? -19.829 4.723 -23.504 1.00 84.06 167 ALA A CA 1
ATOM 1242 C C . ALA A 1 167 ? -20.440 5.593 -24.616 1.00 84.06 167 ALA A C 1
ATOM 1244 O O . ALA A 1 167 ? -21.006 5.063 -25.571 1.00 84.06 167 ALA A O 1
ATOM 1245 N N . ASP A 1 168 ? -20.225 6.908 -24.540 1.00 79.88 168 ASP A N 1
ATOM 1246 C CA . ASP A 1 168 ? -20.749 7.892 -25.499 1.00 79.88 168 ASP A CA 1
ATOM 1247 C C . ASP A 1 168 ? -19.681 8.400 -26.482 1.00 79.88 168 ASP A C 1
ATOM 1249 O O . ASP A 1 168 ? -19.848 9.441 -27.120 1.00 79.88 168 ASP A O 1
ATOM 1253 N N . ARG A 1 169 ? -18.548 7.693 -26.595 1.00 87.94 169 ARG A N 1
ATOM 1254 C CA . ARG A 1 169 ? -17.417 8.102 -27.438 1.00 87.94 169 ARG A CA 1
ATOM 1255 C C . ARG A 1 169 ? -17.234 7.159 -28.620 1.00 87.94 169 ARG A C 1
ATOM 1257 O O . ARG A 1 169 ? -17.480 5.956 -28.550 1.00 87.94 169 ARG A O 1
ATOM 1264 N N . ARG A 1 170 ? -16.744 7.704 -29.728 1.00 90.06 170 ARG A N 1
ATOM 1265 C CA . ARG A 1 170 ? -16.300 6.948 -30.903 1.00 90.06 170 ARG A CA 1
ATOM 1266 C C . ARG A 1 170 ? -14.795 6.740 -30.821 1.00 90.06 170 ARG A C 1
ATOM 1268 O O . ARG A 1 170 ? -14.022 7.562 -31.317 1.00 90.06 170 ARG A O 1
ATOM 1275 N N . VAL A 1 171 ? -14.392 5.642 -30.181 1.00 93.00 171 VAL A N 1
ATOM 1276 C CA . VAL A 1 171 ? -12.984 5.284 -29.952 1.00 93.00 171 VAL A CA 1
ATOM 1277 C C . VAL A 1 171 ? -12.615 4.024 -30.730 1.00 93.00 171 VAL A C 1
ATOM 1279 O O . VAL A 1 171 ? -13.352 3.037 -30.731 1.00 93.00 171 VAL A O 1
ATOM 1282 N N . LEU A 1 172 ? -11.447 4.056 -31.371 1.00 94.19 172 LEU A N 1
ATOM 1283 C CA . LEU A 1 172 ? -10.815 2.875 -31.955 1.00 94.19 172 LEU A CA 1
ATOM 1284 C C . LEU A 1 172 ? -9.813 2.282 -30.964 1.00 94.19 172 LEU A C 1
ATOM 1286 O O . LEU A 1 172 ? -8.956 3.001 -30.452 1.00 94.19 172 LEU A O 1
ATOM 1290 N N . VAL A 1 173 ? -9.888 0.976 -30.730 1.00 95.50 173 VAL A N 1
ATOM 1291 C CA . VAL A 1 173 ? -8.995 0.245 -29.826 1.00 95.50 173 VAL A CA 1
ATOM 1292 C C . VAL A 1 173 ? -8.244 -0.809 -30.628 1.00 95.50 173 VAL A C 1
ATOM 1294 O O . VAL A 1 173 ? -8.859 -1.660 -31.268 1.00 95.50 173 VAL A O 1
ATOM 1297 N N . VAL A 1 174 ? -6.915 -0.767 -30.595 1.00 95.56 174 VAL A N 1
ATOM 1298 C CA . VAL A 1 174 ? -6.054 -1.757 -31.252 1.00 95.56 174 VAL A CA 1
ATOM 1299 C C . VAL A 1 174 ? -5.273 -2.519 -30.184 1.00 95.56 174 VAL A C 1
ATOM 1301 O O . VAL A 1 174 ? -4.455 -1.938 -29.472 1.00 95.56 174 VAL A O 1
ATOM 1304 N N . LEU A 1 175 ? -5.554 -3.815 -30.068 1.00 95.56 175 LEU A N 1
ATOM 1305 C CA . LEU A 1 175 ? -4.941 -4.745 -29.122 1.00 95.56 175 LEU A CA 1
ATOM 1306 C C . LEU A 1 175 ? -4.042 -5.708 -29.895 1.00 95.56 175 LEU A C 1
ATOM 1308 O O . LEU A 1 175 ? -4.504 -6.691 -30.477 1.00 95.56 175 LEU A O 1
ATOM 1312 N N . ASP A 1 176 ? -2.758 -5.391 -29.949 1.00 90.19 176 ASP A N 1
ATOM 1313 C CA . ASP A 1 176 ? -1.783 -6.143 -30.724 1.00 90.19 176 ASP A CA 1
ATOM 1314 C C . ASP A 1 176 ? -1.223 -7.327 -29.921 1.00 90.19 176 ASP A C 1
ATOM 1316 O O . ASP A 1 176 ? -1.097 -7.254 -28.701 1.00 90.19 176 ASP A O 1
ATOM 1320 N N . ASN A 1 177 ? -0.871 -8.421 -30.601 1.00 81.81 177 ASN A N 1
ATOM 1321 C CA . ASN A 1 177 ? -0.106 -9.542 -30.044 1.00 81.81 177 ASN A CA 1
ATOM 1322 C C . ASN A 1 177 ? -0.783 -10.270 -28.857 1.00 81.81 177 ASN A C 1
ATOM 1324 O O . ASN A 1 177 ? -0.122 -10.665 -27.900 1.00 81.81 177 ASN A O 1
ATOM 1328 N N . ALA A 1 178 ? -2.100 -10.483 -28.890 1.00 87.50 178 ALA A N 1
ATOM 1329 C CA . ALA A 1 178 ? -2.836 -11.202 -27.843 1.00 87.50 178 ALA A CA 1
ATOM 1330 C C . ALA A 1 178 ? -2.574 -12.718 -27.881 1.00 87.50 178 ALA A C 1
ATOM 1332 O O . ALA A 1 178 ? -2.752 -13.331 -28.933 1.00 87.50 178 ALA A O 1
ATOM 1333 N N . ARG A 1 179 ? -2.249 -13.361 -26.749 1.00 82.69 179 ARG A N 1
ATOM 1334 C CA . ARG A 1 179 ? -2.111 -14.833 -26.667 1.00 82.69 179 ARG A CA 1
ATOM 1335 C C . ARG A 1 179 ? -3.357 -15.537 -26.156 1.00 82.69 179 ARG A C 1
ATOM 1337 O O . ARG A 1 179 ? -3.636 -16.648 -26.592 1.00 82.69 179 ARG A O 1
ATOM 1344 N N . THR A 1 180 ? -4.093 -14.933 -25.228 1.00 81.06 180 THR A N 1
ATOM 1345 C CA . THR A 1 180 ? -5.297 -15.555 -24.655 1.00 81.06 180 THR A CA 1
ATOM 1346 C C . THR A 1 180 ? -6.489 -14.609 -24.674 1.00 81.06 180 THR A C 1
ATOM 1348 O O . THR A 1 180 ? -6.338 -13.389 -24.597 1.00 81.06 180 THR A O 1
ATOM 1351 N N . ASP A 1 181 ? -7.698 -15.177 -24.719 1.00 81.75 181 ASP A N 1
ATOM 1352 C CA . ASP A 1 181 ? -8.948 -14.409 -24.647 1.00 81.75 181 ASP A CA 1
ATOM 1353 C C . ASP A 1 181 ? -9.028 -13.567 -23.355 1.00 81.75 181 ASP A C 1
ATOM 1355 O O . ASP A 1 181 ? -9.564 -12.458 -23.356 1.00 81.75 181 ASP A O 1
ATOM 1359 N N . GLY A 1 182 ? -8.441 -14.066 -22.258 1.00 82.12 182 GLY A N 1
ATOM 1360 C CA . GLY A 1 182 ? -8.414 -13.394 -20.957 1.00 82.12 182 GLY A CA 1
ATOM 1361 C C . GLY A 1 182 ? -7.615 -12.088 -20.942 1.00 82.12 182 GLY A C 1
ATOM 1362 O O . GLY A 1 182 ? -7.889 -11.231 -20.106 1.00 82.12 182 GLY A O 1
ATOM 1363 N N . GLN A 1 183 ? -6.678 -11.897 -21.879 1.00 87.56 183 GLN A N 1
ATOM 1364 C CA . GLN A 1 183 ? -5.969 -10.621 -22.018 1.00 87.56 183 GLN A CA 1
ATOM 1365 C C . GLN A 1 183 ? -6.843 -9.532 -22.647 1.00 87.56 183 GLN A C 1
ATOM 1367 O O . GLN A 1 183 ? -6.686 -8.351 -22.358 1.00 87.56 183 GLN A O 1
ATOM 1372 N N . VAL A 1 184 ? -7.760 -9.939 -23.521 1.00 90.62 184 VAL A N 1
ATOM 1373 C CA . VAL A 1 184 ? -8.556 -9.040 -24.360 1.00 90.62 184 VAL A CA 1
ATOM 1374 C C . VAL A 1 184 ? -9.875 -8.687 -23.685 1.00 90.62 184 VAL A C 1
ATOM 1376 O O . VAL A 1 184 ? -10.312 -7.543 -23.743 1.00 90.62 184 VAL A O 1
ATOM 1379 N N . GLN A 1 185 ? -10.501 -9.656 -23.015 1.00 90.06 185 GLN A N 1
ATOM 1380 C CA . GLN A 1 185 ? -11.843 -9.529 -22.449 1.00 90.06 185 GLN A CA 1
ATOM 1381 C C . GLN A 1 185 ? -12.047 -8.284 -21.554 1.00 90.06 185 GLN A C 1
ATOM 1383 O O . GLN A 1 185 ? -13.057 -7.602 -21.740 1.00 90.06 185 GLN A O 1
ATOM 1388 N N . PRO A 1 186 ? -11.141 -7.929 -20.616 1.00 90.50 186 PRO A N 1
ATOM 1389 C CA . PRO A 1 186 ? -11.326 -6.744 -19.770 1.00 90.50 186 PRO A CA 1
ATOM 1390 C C . PRO A 1 186 ? -11.196 -5.417 -20.532 1.00 90.50 186 PRO A C 1
ATOM 1392 O O . PRO A 1 186 ? -11.670 -4.392 -20.049 1.00 90.50 186 PRO A O 1
ATOM 1395 N N . LEU A 1 187 ? -10.568 -5.441 -21.712 1.00 92.56 187 LEU A N 1
ATOM 1396 C CA . LEU A 1 187 ? -10.249 -4.278 -22.545 1.00 92.56 187 LEU A CA 1
ATOM 1397 C C . LEU A 1 187 ? -11.350 -3.954 -23.564 1.00 92.56 187 LEU A C 1
ATOM 1399 O O . LEU A 1 187 ? -11.219 -2.999 -24.327 1.00 92.56 187 LEU A O 1
ATOM 1403 N N . LEU A 1 188 ? -12.422 -4.752 -23.608 1.00 90.75 188 LEU A N 1
ATOM 1404 C CA . LEU A 1 188 ? -13.528 -4.541 -24.534 1.00 90.75 188 LEU A CA 1
ATOM 1405 C C . LEU A 1 188 ? -14.454 -3.418 -24.026 1.00 90.75 188 LEU A C 1
ATOM 1407 O O . LEU A 1 188 ? -14.949 -3.490 -22.892 1.00 90.75 188 LEU A O 1
ATOM 1411 N N . PRO A 1 189 ? -14.725 -2.386 -24.846 1.00 88.56 189 PRO A N 1
ATOM 1412 C CA . PRO A 1 189 ? -15.691 -1.354 -24.513 1.00 88.56 189 PRO A CA 1
ATOM 1413 C C . PRO A 1 189 ? -17.119 -1.915 -24.604 1.00 88.56 189 PRO A C 1
ATOM 1415 O O . PRO A 1 189 ? -17.380 -2.909 -25.276 1.00 88.56 189 PRO A O 1
ATOM 1418 N N . GLY A 1 190 ? -18.061 -1.277 -23.909 1.00 78.44 190 GLY A N 1
ATOM 1419 C CA . GLY A 1 190 ? -19.466 -1.702 -23.892 1.00 78.44 190 GLY A CA 1
ATOM 1420 C C . GLY A 1 190 ? -20.328 -1.067 -24.984 1.00 78.44 190 GLY A C 1
ATOM 1421 O O . GLY A 1 190 ? -21.495 -1.419 -25.104 1.00 78.44 190 GLY A O 1
ATOM 1422 N N . SER A 1 191 ? -19.778 -0.117 -25.745 1.00 78.56 191 SER A N 1
ATOM 1423 C CA . SER A 1 191 ? -20.552 0.721 -26.659 1.00 78.56 191 SER A CA 1
ATOM 1424 C C . SER A 1 191 ? -20.447 0.265 -28.117 1.00 78.56 191 SER A C 1
ATOM 1426 O O . SER A 1 191 ? -19.332 0.006 -28.584 1.00 78.56 191 SER A O 1
ATOM 1428 N N . PRO A 1 192 ? -21.563 0.238 -28.873 1.00 76.50 192 PRO A N 1
ATOM 1429 C CA . PRO A 1 192 ? -21.552 -0.038 -30.310 1.00 76.50 192 PRO A CA 1
ATOM 1430 C C . PRO A 1 192 ? -20.880 1.074 -31.133 1.00 76.50 192 PRO A C 1
ATOM 1432 O O . PRO A 1 192 ? -20.622 0.887 -32.317 1.00 76.50 192 PRO A O 1
ATOM 1435 N N . THR A 1 193 ? -20.588 2.237 -30.536 1.00 81.38 193 THR A N 1
ATOM 1436 C CA . THR A 1 193 ? -19.877 3.341 -31.202 1.00 81.38 193 THR A CA 1
ATOM 1437 C C . THR A 1 193 ? -18.359 3.155 -31.230 1.00 81.38 193 THR A C 1
ATOM 1439 O O . THR A 1 193 ? -17.663 3.898 -31.929 1.00 81.38 193 THR A O 1
ATOM 1442 N N . CYS A 1 194 ? -17.839 2.185 -30.472 1.00 88.94 194 CYS A N 1
ATOM 1443 C CA . CYS A 1 194 ? -16.430 1.815 -30.442 1.00 88.94 194 CYS A CA 1
ATOM 1444 C C . CYS A 1 194 ? -16.137 0.637 -31.377 1.00 88.94 194 CYS A C 1
ATOM 1446 O O . CYS A 1 194 ? -17.005 -0.186 -31.665 1.00 88.94 194 CYS A O 1
ATOM 1448 N N . PHE A 1 195 ? -14.882 0.531 -31.808 1.00 91.38 195 PHE A N 1
ATOM 1449 C CA . PHE A 1 195 ? -14.406 -0.578 -32.635 1.00 91.38 195 PHE A CA 1
ATOM 1450 C C . PHE A 1 195 ? -13.118 -1.147 -32.046 1.00 91.38 195 PHE A C 1
ATOM 1452 O O . PHE A 1 195 ? -12.220 -0.386 -31.681 1.00 91.38 195 PHE A O 1
ATOM 1459 N N . VAL A 1 196 ? -13.015 -2.475 -31.962 1.00 93.88 196 VAL A N 1
ATOM 1460 C CA . VAL A 1 196 ? -11.834 -3.167 -31.430 1.00 93.88 196 VAL A CA 1
ATOM 1461 C C . VAL A 1 196 ? -11.210 -4.037 -32.512 1.00 93.88 196 VAL A C 1
ATOM 1463 O O . VAL A 1 196 ? -11.869 -4.912 -33.069 1.00 93.88 196 VAL A O 1
ATOM 1466 N N . VAL A 1 197 ? -9.918 -3.846 -32.767 1.00 94.56 197 VAL A N 1
ATOM 1467 C CA . VAL A 1 197 ? -9.098 -4.749 -33.583 1.00 94.56 197 VAL A CA 1
ATOM 1468 C C . VAL A 1 197 ? -8.136 -5.484 -32.666 1.00 94.56 197 VAL A C 1
ATOM 1470 O O . VAL A 1 197 ? -7.370 -4.854 -31.942 1.00 94.56 197 VAL A O 1
ATOM 1473 N N . VAL A 1 198 ? -8.155 -6.810 -32.712 1.00 93.75 198 VAL A N 1
ATOM 1474 C CA . VAL A 1 198 ? -7.259 -7.682 -31.949 1.00 93.75 198 VAL A CA 1
ATOM 1475 C C . VAL A 1 198 ? -6.364 -8.421 -32.927 1.00 93.75 198 VAL A C 1
ATOM 1477 O O . VAL A 1 198 ? -6.881 -9.003 -33.875 1.00 93.75 198 VAL A O 1
ATOM 1480 N N . THR A 1 199 ? -5.051 -8.461 -32.708 1.00 89.06 199 THR A N 1
ATOM 1481 C CA . THR A 1 199 ? -4.163 -9.339 -33.486 1.00 89.06 199 THR A CA 1
ATOM 1482 C C . THR A 1 199 ? -3.664 -10.500 -32.628 1.00 89.06 199 THR A C 1
ATOM 1484 O O . THR A 1 199 ? -3.339 -10.332 -31.454 1.00 89.06 199 THR A O 1
ATOM 1487 N N . SER A 1 200 ? -3.611 -11.706 -33.197 1.00 84.88 200 SER A N 1
ATOM 1488 C CA . SER A 1 200 ? -3.143 -12.903 -32.486 1.00 84.88 200 SER A CA 1
ATOM 1489 C C . SER A 1 200 ? -2.535 -13.930 -33.438 1.00 84.88 200 SER A C 1
ATOM 1491 O O . SER A 1 200 ? -2.844 -13.949 -34.629 1.00 84.88 200 SER A O 1
ATOM 1493 N N . ARG A 1 201 ? -1.623 -14.782 -32.952 1.00 81.62 201 ARG A N 1
ATOM 1494 C CA . ARG A 1 201 ? -1.165 -15.943 -33.737 1.00 81.62 201 ARG A CA 1
ATOM 1495 C C . ARG A 1 201 ? -2.207 -17.063 -33.711 1.00 81.62 201 ARG A C 1
ATOM 1497 O O . ARG A 1 201 ? -2.329 -17.785 -34.695 1.00 81.62 201 ARG A O 1
ATOM 1504 N N . ASP A 1 202 ? -2.985 -17.138 -32.635 1.00 74.19 202 ASP A N 1
ATOM 1505 C CA . ASP A 1 202 ? -4.095 -18.067 -32.475 1.00 74.19 202 ASP A CA 1
ATOM 1506 C C . ASP A 1 202 ? -5.424 -17.439 -32.926 1.00 74.19 202 ASP A C 1
ATOM 1508 O O . ASP A 1 202 ? -5.547 -16.233 -33.151 1.00 74.19 202 ASP A O 1
ATOM 1512 N N . ARG A 1 203 ? -6.455 -18.274 -33.084 1.00 74.50 203 ARG A N 1
ATOM 1513 C CA . ARG A 1 203 ? -7.782 -17.857 -33.579 1.00 74.50 203 ARG A CA 1
ATOM 1514 C C . ARG A 1 203 ? -8.720 -17.270 -32.517 1.00 74.50 203 ARG A C 1
ATOM 1516 O O . ARG A 1 203 ? -9.833 -16.888 -32.871 1.00 74.50 203 ARG A O 1
ATOM 1523 N N . LEU A 1 204 ? -8.289 -17.229 -31.249 1.00 80.38 204 LEU A N 1
ATOM 1524 C CA . LEU A 1 204 ? -9.040 -16.715 -30.087 1.00 80.38 204 LEU A CA 1
ATOM 1525 C C . LEU A 1 204 ? -10.529 -17.139 -30.092 1.00 80.38 204 LEU A C 1
ATOM 1527 O O . LEU A 1 204 ? -11.435 -16.313 -30.242 1.00 80.38 204 LEU A O 1
ATOM 1531 N N . PRO A 1 205 ? -10.811 -18.456 -30.012 1.00 73.88 205 PRO A N 1
ATOM 1532 C CA . PRO A 1 205 ? -12.150 -18.991 -30.248 1.00 73.88 205 PRO A CA 1
ATOM 1533 C C . PRO A 1 205 ? -13.181 -18.498 -29.224 1.00 73.88 205 PRO A C 1
ATOM 1535 O O . PRO A 1 205 ? -14.353 -18.348 -29.573 1.00 73.88 205 PRO A O 1
ATOM 1538 N N . SER A 1 206 ? -12.777 -18.195 -27.985 1.00 73.44 206 SER A N 1
ATOM 1539 C CA . SER A 1 206 ? -13.717 -17.735 -26.957 1.00 73.44 206 SER A CA 1
ATOM 1540 C C . SER A 1 206 ? -14.218 -16.316 -27.230 1.00 73.44 206 SER A C 1
ATOM 1542 O O . SER A 1 206 ? -15.376 -16.032 -26.927 1.00 73.44 206 SER A O 1
ATOM 1544 N N . LEU A 1 207 ? -13.406 -15.444 -27.844 1.00 79.50 207 LEU A N 1
ATOM 1545 C CA . LEU A 1 207 ? -13.854 -14.127 -28.316 1.00 79.50 207 LEU A CA 1
ATOM 1546 C C . LEU A 1 207 ? -14.910 -14.239 -29.423 1.00 79.50 207 LEU A C 1
ATOM 1548 O O . LEU A 1 207 ? -15.910 -13.521 -29.386 1.00 79.50 207 LEU A O 1
ATOM 1552 N N . ARG A 1 208 ? -14.742 -15.173 -30.368 1.00 77.44 208 ARG A N 1
ATOM 1553 C CA . ARG A 1 208 ? -15.736 -15.411 -31.431 1.00 77.44 208 ARG A CA 1
ATOM 1554 C C . ARG A 1 208 ? -17.064 -15.919 -30.861 1.00 77.44 208 ARG A C 1
ATOM 1556 O O . ARG A 1 208 ? -18.124 -15.438 -31.240 1.00 77.44 208 ARG A O 1
ATOM 1563 N N . VAL A 1 209 ? -17.004 -16.861 -29.917 1.00 73.38 209 VAL A N 1
ATOM 1564 C CA . VAL A 1 209 ? -18.196 -17.509 -29.339 1.00 73.38 209 VAL A CA 1
ATOM 1565 C C . VAL A 1 209 ? -18.933 -16.614 -28.337 1.00 73.38 209 VAL A C 1
ATOM 1567 O O . VAL A 1 209 ? -20.159 -16.576 -28.354 1.00 73.38 209 VAL A O 1
ATOM 1570 N N . ARG A 1 210 ? -18.219 -15.910 -27.446 1.00 72.56 210 ARG A N 1
ATOM 1571 C CA . ARG A 1 210 ? -18.841 -15.134 -26.352 1.00 72.56 210 ARG A CA 1
ATOM 1572 C C . ARG A 1 210 ? -19.109 -13.675 -26.694 1.00 72.56 210 ARG A C 1
ATOM 1574 O O . ARG A 1 210 ? -20.029 -13.095 -26.129 1.00 72.56 210 ARG A O 1
ATOM 1581 N N . TYR A 1 211 ? -18.301 -13.092 -27.575 1.00 71.69 211 TYR A N 1
ATOM 1582 C CA . TYR A 1 211 ? -18.343 -11.664 -27.903 1.00 71.69 211 TYR A CA 1
ATOM 1583 C C . TYR A 1 211 ? -18.663 -11.407 -29.377 1.00 71.69 211 TYR A C 1
ATOM 1585 O O . TYR A 1 211 ? -18.565 -10.272 -29.829 1.00 71.69 211 TYR A O 1
ATOM 1593 N N . GLY A 1 212 ? -19.033 -12.453 -30.128 1.00 72.75 212 GLY A N 1
ATOM 1594 C CA . GLY A 1 212 ? -19.388 -12.339 -31.542 1.00 72.75 212 GLY A CA 1
ATOM 1595 C C . GLY A 1 212 ? -18.250 -11.812 -32.414 1.00 72.75 212 GLY A C 1
ATOM 1596 O O . GLY A 1 212 ? -18.521 -11.223 -33.454 1.00 72.75 212 GLY A O 1
ATOM 1597 N N . ALA A 1 213 ? -16.990 -11.972 -31.987 1.00 81.81 213 ALA A N 1
ATOM 1598 C CA . ALA A 1 213 ? -15.862 -11.398 -32.706 1.00 81.81 213 ALA A CA 1
ATOM 1599 C C . ALA A 1 213 ? -15.784 -11.939 -34.143 1.00 81.81 213 ALA A C 1
ATOM 1601 O O . ALA A 1 213 ? -15.767 -13.154 -34.368 1.00 81.81 213 ALA A O 1
ATOM 1602 N N . HIS A 1 214 ? -15.695 -11.026 -35.107 1.00 83.88 214 HIS A N 1
ATOM 1603 C CA . HIS A 1 214 ? -15.511 -11.348 -36.513 1.00 83.88 214 HIS A CA 1
ATOM 1604 C C . HIS A 1 214 ? -14.058 -11.728 -36.756 1.00 83.88 214 HIS A C 1
ATOM 1606 O O . HIS A 1 214 ? -13.130 -11.002 -36.404 1.00 83.88 214 HIS A O 1
ATOM 1612 N N . GLY A 1 215 ? -13.855 -12.907 -37.321 1.00 81.94 215 GLY A N 1
ATOM 1613 C CA . GLY A 1 215 ? -12.527 -13.436 -37.548 1.00 81.94 215 GLY A CA 1
ATOM 1614 C C . GLY A 1 215 ? -11.999 -13.129 -38.930 1.00 81.94 215 GLY A C 1
ATOM 1615 O O . GLY A 1 215 ? -12.531 -13.673 -39.888 1.00 81.94 215 GLY A O 1
ATOM 1616 N N . VAL A 1 216 ? -10.920 -12.358 -39.006 1.00 86.88 216 VAL A N 1
ATOM 1617 C CA . VAL A 1 216 ? -10.199 -12.082 -40.250 1.00 86.88 216 VAL A CA 1
ATOM 1618 C C . VAL A 1 216 ? -8.937 -12.937 -40.259 1.00 86.88 216 VAL A C 1
ATOM 1620 O O . VAL A 1 216 ? -7.940 -12.624 -39.603 1.00 86.88 216 VAL A O 1
ATOM 1623 N N . ASP A 1 217 ? -8.990 -14.058 -40.972 1.00 82.00 217 ASP A N 1
ATOM 1624 C CA . ASP A 1 217 ? -7.867 -14.986 -41.074 1.00 82.00 217 ASP A CA 1
ATOM 1625 C C . ASP A 1 217 ? -6.895 -14.532 -42.186 1.00 82.00 217 ASP A C 1
ATOM 1627 O O . ASP A 1 217 ? -7.235 -14.430 -43.366 1.00 82.00 217 ASP A O 1
ATOM 1631 N N . LEU A 1 218 ? -5.655 -14.242 -41.795 1.00 82.81 218 LEU A N 1
ATOM 1632 C CA . LEU A 1 218 ? -4.545 -13.905 -42.680 1.00 82.81 218 LEU A CA 1
ATOM 1633 C C . LEU A 1 218 ? -3.743 -15.159 -43.014 1.00 82.81 218 LEU A C 1
ATOM 1635 O O . LEU A 1 218 ? -2.961 -15.655 -42.200 1.00 82.81 218 LEU A O 1
ATOM 1639 N N . ASP A 1 219 ? -3.900 -15.611 -44.251 1.00 77.88 219 ASP A N 1
ATOM 1640 C CA . ASP A 1 219 ? -3.025 -16.609 -44.863 1.00 77.88 219 ASP A CA 1
ATOM 1641 C C . ASP A 1 219 ? -1.768 -15.952 -45.463 1.00 77.88 219 ASP A C 1
ATOM 1643 O O . ASP A 1 219 ? -1.633 -14.725 -45.454 1.00 77.88 219 ASP A O 1
ATOM 1647 N N . LEU A 1 220 ? -0.839 -16.732 -46.011 1.00 77.75 220 LEU A N 1
ATOM 1648 C CA . LEU A 1 220 ? 0.321 -16.247 -46.762 1.00 77.75 220 LEU A CA 1
ATOM 1649 C C . LEU A 1 220 ? -0.077 -15.254 -47.872 1.00 77.75 220 LEU A C 1
ATOM 1651 O O . LEU A 1 220 ? -1.220 -15.221 -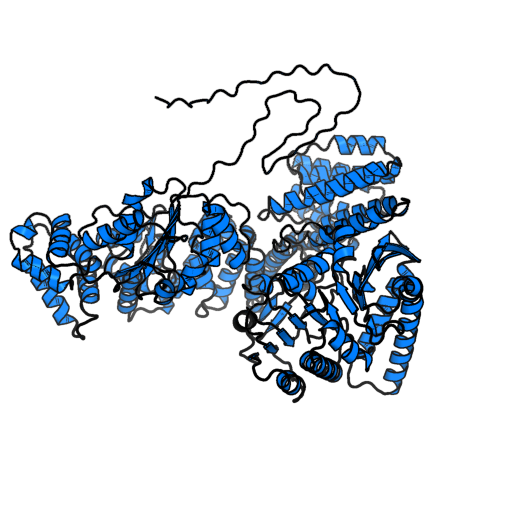48.335 1.00 77.75 220 LEU A O 1
ATOM 1655 N N . LEU A 1 221 ? 0.848 -14.376 -48.269 1.00 79.81 221 LEU A N 1
ATOM 1656 C CA . LEU A 1 221 ? 0.551 -13.329 -49.244 1.00 79.81 221 LEU A CA 1
ATOM 1657 C C . LEU A 1 221 ? 0.368 -13.951 -50.647 1.00 79.81 221 LEU A C 1
ATOM 1659 O O . LEU A 1 221 ? 1.268 -14.653 -51.120 1.00 79.81 221 LEU A O 1
ATOM 1663 N N . PRO A 1 222 ? -0.754 -13.703 -51.348 1.00 82.94 222 PRO A N 1
ATOM 1664 C CA . PRO A 1 222 ? -0.927 -14.188 -52.715 1.00 82.94 222 PRO A CA 1
ATOM 1665 C C . PRO A 1 222 ? 0.240 -13.758 -53.608 1.00 82.94 222 PRO A C 1
ATOM 1667 O O . PRO A 1 222 ? 0.821 -12.694 -53.396 1.00 82.94 222 PRO A O 1
ATOM 1670 N N . LEU A 1 223 ? 0.594 -14.575 -54.605 1.00 81.50 223 LEU A N 1
ATOM 1671 C CA . LEU A 1 223 ? 1.768 -14.330 -55.453 1.00 81.50 223 LEU A CA 1
ATOM 1672 C C . LEU A 1 223 ? 1.765 -12.917 -56.064 1.00 81.50 223 LEU A C 1
ATOM 1674 O O . LEU A 1 223 ? 2.785 -12.237 -56.009 1.00 81.50 223 LEU A O 1
ATOM 1678 N N . ASP A 1 224 ? 0.622 -12.449 -56.564 1.00 82.62 224 ASP A N 1
ATOM 1679 C CA . ASP A 1 224 ? 0.498 -11.122 -57.180 1.00 82.62 224 ASP A CA 1
ATOM 1680 C C . ASP A 1 224 ? 0.709 -9.976 -56.176 1.00 82.62 224 ASP A C 1
ATOM 1682 O O . ASP A 1 224 ? 1.383 -8.987 -56.480 1.00 82.62 224 ASP A O 1
ATOM 1686 N N . ASP A 1 225 ? 0.196 -10.125 -54.952 1.00 84.38 225 ASP A N 1
ATOM 1687 C CA . ASP A 1 225 ? 0.391 -9.164 -53.861 1.00 84.38 225 ASP A CA 1
ATOM 1688 C C . ASP A 1 225 ? 1.855 -9.166 -53.387 1.00 84.38 225 ASP A C 1
ATOM 1690 O O . ASP A 1 225 ? 2.431 -8.112 -53.116 1.00 84.38 225 ASP A O 1
ATOM 1694 N N . ALA A 1 226 ? 2.486 -10.341 -53.330 1.00 83.56 226 ALA A N 1
ATOM 1695 C CA . ALA A 1 226 ? 3.889 -10.501 -52.962 1.00 83.56 226 ALA A CA 1
ATOM 1696 C C . ALA A 1 226 ? 4.848 -9.916 -54.006 1.00 83.56 226 ALA A C 1
ATOM 1698 O O . ALA A 1 226 ? 5.818 -9.248 -53.644 1.00 83.56 226 ALA A O 1
ATOM 1699 N N . LEU A 1 227 ? 4.554 -10.103 -55.294 1.00 85.81 227 LEU A N 1
ATOM 1700 C CA . LEU A 1 227 ? 5.271 -9.448 -56.386 1.00 85.81 227 LEU A CA 1
ATOM 1701 C C . LEU A 1 227 ? 5.051 -7.935 -56.368 1.00 85.81 227 LEU A C 1
ATOM 1703 O O . LEU A 1 227 ? 5.980 -7.184 -56.646 1.00 85.81 227 LEU A O 1
ATOM 1707 N N . SER A 1 228 ? 3.851 -7.475 -56.010 1.00 84.94 228 SER A N 1
ATOM 1708 C CA . SER A 1 228 ? 3.564 -6.045 -55.856 1.00 84.94 228 SER A CA 1
ATOM 1709 C C . SER A 1 228 ? 4.364 -5.424 -54.711 1.00 84.94 228 SER A C 1
ATOM 1711 O O . SER A 1 228 ? 4.909 -4.337 -54.883 1.00 84.94 228 SER A O 1
ATOM 1713 N N . LEU A 1 229 ? 4.495 -6.127 -53.581 1.00 83.81 229 LEU A N 1
ATOM 1714 C CA . LEU A 1 229 ? 5.329 -5.696 -52.456 1.00 83.81 229 LEU A CA 1
ATOM 1715 C C . LEU A 1 229 ? 6.805 -5.636 -52.867 1.00 83.81 229 LEU A C 1
ATOM 1717 O O . LEU A 1 229 ? 7.472 -4.642 -52.601 1.00 83.81 229 LEU A O 1
ATOM 1721 N N . LEU A 1 230 ? 7.301 -6.651 -53.581 1.00 84.94 230 LEU A N 1
ATOM 1722 C CA . LEU A 1 230 ? 8.664 -6.642 -54.116 1.00 84.94 230 LEU A CA 1
ATOM 1723 C C . LEU A 1 230 ? 8.872 -5.480 -55.104 1.00 84.94 230 LEU A C 1
ATOM 1725 O O . LEU A 1 230 ? 9.910 -4.825 -55.077 1.00 84.94 230 LEU A O 1
ATOM 1729 N N . ARG A 1 231 ? 7.877 -5.193 -55.953 1.00 86.88 231 ARG A N 1
ATOM 1730 C CA . ARG A 1 231 ? 7.918 -4.113 -56.950 1.00 86.88 231 ARG A CA 1
ATOM 1731 C C . ARG A 1 231 ? 7.936 -2.725 -56.308 1.00 86.88 231 ARG A C 1
ATOM 1733 O O . ARG A 1 231 ? 8.600 -1.850 -56.855 1.00 86.88 231 ARG A O 1
ATOM 1740 N N . ALA A 1 232 ? 7.259 -2.531 -55.175 1.00 83.69 232 ALA A N 1
ATOM 1741 C CA . ALA A 1 232 ? 7.245 -1.253 -54.457 1.00 83.69 232 ALA A CA 1
ATOM 1742 C C . ALA A 1 232 ? 8.665 -0.797 -54.077 1.00 83.69 232 ALA A C 1
ATOM 1744 O O . ALA A 1 232 ? 9.037 0.341 -54.341 1.00 83.69 232 ALA A O 1
ATOM 1745 N N . THR A 1 233 ? 9.490 -1.721 -53.581 1.00 81.38 233 THR A N 1
ATOM 1746 C CA . THR A 1 233 ? 10.860 -1.426 -53.135 1.00 81.38 233 THR A CA 1
ATOM 1747 C C . THR A 1 233 ? 11.911 -1.608 -54.243 1.00 81.38 233 THR A C 1
ATOM 1749 O O . THR A 1 233 ? 12.846 -0.820 -54.360 1.00 81.38 233 THR A O 1
ATOM 1752 N N . VAL A 1 234 ? 11.785 -2.644 -55.083 1.00 84.06 234 VAL A N 1
ATOM 1753 C CA . VAL A 1 234 ? 12.819 -3.038 -56.068 1.00 84.06 234 VAL A CA 1
ATOM 1754 C C . VAL A 1 234 ? 12.600 -2.408 -57.455 1.00 84.06 234 VAL A C 1
ATOM 1756 O O . VAL A 1 234 ? 13.524 -2.351 -58.273 1.00 84.06 234 VAL A O 1
ATOM 1759 N N . GLY A 1 235 ? 11.396 -1.901 -57.731 1.00 81.81 235 GLY A N 1
ATOM 1760 C CA . GLY A 1 235 ? 11.050 -1.212 -58.974 1.00 81.81 235 GLY A CA 1
ATOM 1761 C C . GLY A 1 235 ? 10.926 -2.133 -60.195 1.00 81.81 235 GLY A C 1
ATOM 1762 O O . GLY A 1 235 ? 10.615 -3.320 -60.090 1.00 81.81 235 GLY A O 1
ATOM 1763 N N . THR A 1 236 ? 11.186 -1.583 -61.386 1.00 82.56 236 THR A N 1
ATOM 1764 C CA . THR A 1 236 ? 10.938 -2.229 -62.695 1.00 82.56 236 THR A CA 1
ATOM 1765 C C . THR A 1 236 ? 11.740 -3.510 -62.948 1.00 82.56 236 THR A C 1
ATOM 1767 O O . THR A 1 236 ? 11.412 -4.259 -63.865 1.00 82.56 236 THR A O 1
ATOM 1770 N N . ARG A 1 237 ? 12.753 -3.820 -62.125 1.00 84.94 237 ARG A N 1
ATOM 1771 C CA . ARG A 1 237 ? 13.503 -5.092 -62.172 1.00 84.94 237 ARG A CA 1
ATOM 1772 C C . ARG A 1 237 ? 12.598 -6.310 -61.985 1.00 84.94 237 ARG A C 1
ATOM 1774 O O . ARG A 1 237 ? 12.878 -7.359 -62.553 1.00 84.94 237 ARG A O 1
ATOM 1781 N N . VAL A 1 238 ? 11.508 -6.160 -61.229 1.00 85.81 238 VAL A N 1
ATOM 1782 C CA . VAL A 1 238 ? 10.499 -7.214 -61.036 1.00 85.81 238 VAL A CA 1
ATOM 1783 C C . VAL A 1 238 ? 9.795 -7.563 -62.350 1.00 85.81 238 VAL A C 1
ATOM 1785 O O . VAL A 1 238 ? 9.489 -8.725 -62.590 1.00 85.81 238 VAL A O 1
ATOM 1788 N N . ASP A 1 239 ? 9.586 -6.571 -63.219 1.00 82.88 239 ASP A N 1
ATOM 1789 C CA . ASP A 1 239 ? 8.921 -6.747 -64.516 1.00 82.88 239 ASP A CA 1
ATOM 1790 C C . ASP A 1 239 ? 9.883 -7.229 -65.613 1.00 82.88 239 ASP A C 1
ATOM 1792 O O . ASP A 1 239 ? 9.455 -7.818 -66.602 1.00 82.88 239 ASP A O 1
ATOM 1796 N N . GLN A 1 240 ? 11.185 -6.986 -65.439 1.00 83.31 240 GLN A N 1
ATOM 1797 C CA . GLN A 1 240 ? 12.241 -7.394 -66.373 1.00 83.31 240 GLN A CA 1
ATOM 1798 C C . GLN A 1 240 ? 12.603 -8.882 -66.259 1.00 83.31 240 GLN A C 1
ATOM 1800 O O . GLN A 1 240 ? 13.024 -9.472 -67.251 1.00 83.31 240 GLN A O 1
ATOM 1805 N N . ASP A 1 241 ? 12.442 -9.483 -65.076 1.00 84.62 241 ASP A N 1
ATOM 1806 C CA . ASP A 1 241 ? 12.663 -10.916 -64.836 1.00 84.62 241 ASP A CA 1
ATOM 1807 C C . ASP A 1 241 ? 11.572 -11.494 -63.905 1.00 84.62 241 ASP A C 1
ATOM 1809 O O . ASP A 1 241 ? 11.803 -11.705 -62.705 1.00 84.62 241 ASP A O 1
ATOM 1813 N N . PRO A 1 242 ? 10.351 -11.723 -64.435 1.00 81.56 242 PRO A N 1
ATOM 1814 C CA . PRO A 1 242 ? 9.212 -12.189 -63.643 1.00 81.56 242 PRO A CA 1
ATOM 1815 C C . PRO A 1 242 ? 9.434 -13.573 -63.022 1.00 81.56 242 PRO A C 1
ATOM 1817 O O . PRO A 1 242 ? 8.969 -13.839 -61.912 1.00 81.56 242 PRO A O 1
ATOM 1820 N N . ASP A 1 243 ? 10.172 -14.448 -63.711 1.00 78.06 243 ASP A N 1
ATOM 1821 C CA . ASP A 1 243 ? 10.453 -15.806 -63.246 1.00 78.06 243 ASP A CA 1
ATOM 1822 C C . ASP A 1 243 ? 11.385 -15.798 -62.031 1.00 78.06 243 ASP A C 1
ATOM 1824 O O . ASP A 1 243 ? 11.130 -16.508 -61.049 1.00 78.06 243 ASP A O 1
ATOM 1828 N N . ALA A 1 244 ? 12.426 -14.957 -62.047 1.00 81.69 244 ALA A N 1
ATOM 1829 C CA . ALA A 1 244 ? 13.300 -14.770 -60.895 1.00 81.69 244 ALA A CA 1
ATOM 1830 C C . ALA A 1 244 ? 12.599 -14.062 -59.730 1.00 81.69 244 ALA A C 1
ATOM 1832 O O . ALA A 1 244 ? 12.787 -14.448 -58.574 1.00 81.69 244 ALA A O 1
ATOM 1833 N N . ALA A 1 245 ? 11.748 -13.071 -60.009 1.00 84.50 245 ALA A N 1
ATOM 1834 C CA . ALA A 1 245 ? 10.938 -12.420 -58.983 1.00 84.50 245 ALA A CA 1
ATOM 1835 C C . ALA A 1 245 ? 9.978 -13.415 -58.303 1.00 84.50 245 ALA A C 1
ATOM 1837 O O . ALA A 1 245 ? 9.901 -13.474 -57.074 1.00 84.50 245 ALA A O 1
ATOM 1838 N N . ALA A 1 246 ? 9.305 -14.268 -59.081 1.00 81.25 246 ALA A N 1
ATOM 1839 C CA . ALA A 1 246 ? 8.451 -15.326 -58.547 1.00 81.25 246 ALA A CA 1
ATOM 1840 C C . ALA A 1 246 ? 9.256 -16.386 -57.776 1.00 81.25 246 ALA A C 1
ATOM 1842 O O . ALA A 1 246 ? 8.777 -16.924 -56.774 1.00 81.25 246 ALA A O 1
ATOM 1843 N N . ALA A 1 247 ? 10.489 -16.682 -58.202 1.00 78.38 247 ALA A N 1
ATOM 1844 C CA . ALA A 1 247 ? 11.391 -17.558 -57.462 1.00 78.38 247 ALA A CA 1
ATOM 1845 C C . ALA A 1 247 ? 11.764 -16.966 -56.094 1.00 78.38 247 ALA A C 1
ATOM 1847 O O . ALA A 1 247 ? 11.636 -17.673 -55.095 1.00 78.38 247 ALA A O 1
ATOM 1848 N N . LEU A 1 248 ? 12.129 -15.680 -56.018 1.00 81.19 248 LEU A N 1
ATOM 1849 C CA . LEU A 1 248 ? 12.384 -14.977 -54.753 1.00 81.19 248 LEU A CA 1
ATOM 1850 C C . LEU A 1 248 ? 11.168 -15.016 -53.823 1.00 81.19 248 LEU A C 1
ATOM 1852 O O . LEU A 1 248 ? 11.310 -15.333 -52.642 1.00 81.19 248 LEU A O 1
ATOM 1856 N N . VAL A 1 249 ? 9.966 -14.775 -54.356 1.00 83.06 249 VAL A N 1
ATOM 1857 C CA . VAL A 1 249 ? 8.728 -14.817 -53.565 1.00 83.06 249 VAL A CA 1
ATOM 1858 C C . VAL A 1 249 ? 8.480 -16.198 -52.958 1.00 83.06 249 VAL A C 1
ATOM 1860 O O . VAL A 1 249 ? 8.218 -16.304 -51.755 1.00 83.06 249 VAL A O 1
ATOM 1863 N N . ARG A 1 250 ? 8.621 -17.263 -53.759 1.00 78.44 250 ARG A N 1
ATOM 1864 C CA . ARG A 1 250 ? 8.490 -18.648 -53.278 1.00 78.44 250 ARG A CA 1
ATOM 1865 C C . ARG A 1 250 ? 9.532 -18.974 -52.209 1.00 78.44 250 ARG A C 1
ATOM 1867 O O . ARG A 1 250 ? 9.207 -19.622 -51.220 1.00 78.44 250 ARG A O 1
ATOM 1874 N N . ARG A 1 251 ? 10.772 -18.497 -52.371 1.00 75.06 251 ARG A N 1
ATOM 1875 C CA . ARG A 1 251 ? 11.860 -18.685 -51.392 1.00 75.06 251 ARG A CA 1
ATOM 1876 C C . ARG A 1 251 ? 11.652 -17.904 -50.099 1.00 75.06 251 ARG A C 1
ATOM 1878 O O . ARG A 1 251 ? 12.170 -18.325 -49.077 1.00 75.06 251 ARG A O 1
ATOM 1885 N N . CYS A 1 252 ? 10.862 -16.835 -50.132 1.00 74.25 252 CYS A N 1
ATOM 1886 C CA . CYS A 1 252 ? 10.390 -16.113 -48.951 1.00 74.25 252 CYS A CA 1
ATOM 1887 C C . CYS A 1 252 ? 9.087 -16.699 -48.374 1.00 74.25 252 CYS A C 1
ATOM 1889 O O . CYS A 1 252 ? 8.498 -16.094 -47.477 1.00 74.25 252 CYS A O 1
ATOM 1891 N N . ALA A 1 253 ? 8.625 -17.850 -48.890 1.00 71.00 253 ALA A N 1
ATOM 1892 C CA . ALA A 1 253 ? 7.381 -18.527 -48.514 1.00 71.00 253 ALA A CA 1
ATOM 1893 C C . ALA A 1 253 ? 6.190 -17.573 -48.452 1.00 71.00 253 ALA A C 1
ATOM 1895 O O . ALA A 1 253 ? 5.311 -17.725 -47.610 1.00 71.00 253 ALA A O 1
ATOM 1896 N N . HIS A 1 254 ? 6.176 -16.567 -49.334 1.00 77.31 254 HIS A N 1
ATOM 1897 C CA . HIS A 1 254 ? 5.081 -15.608 -49.419 1.00 77.31 254 HIS A CA 1
ATOM 1898 C C . HIS A 1 254 ? 4.823 -14.815 -48.114 1.00 77.31 254 HIS A C 1
ATOM 1900 O O . HIS A 1 254 ? 3.741 -14.257 -47.921 1.00 77.31 254 HIS A O 1
ATOM 1906 N N . LEU A 1 255 ? 5.800 -14.735 -47.202 1.00 78.94 255 LEU A N 1
ATOM 1907 C CA . LEU A 1 255 ? 5.674 -14.002 -45.941 1.00 78.94 255 LEU A CA 1
ATOM 1908 C C . LEU A 1 255 ? 6.079 -12.530 -46.121 1.00 78.94 255 LEU A C 1
ATOM 1910 O O . LEU A 1 255 ? 7.223 -12.269 -46.494 1.00 78.94 255 LEU A O 1
ATOM 1914 N N . PRO A 1 256 ? 5.216 -11.548 -45.798 1.00 78.69 256 PRO A N 1
ATOM 1915 C CA . PRO A 1 256 ? 5.531 -10.128 -45.964 1.00 78.69 256 PRO A CA 1
ATOM 1916 C C . PRO A 1 256 ? 6.802 -9.672 -45.242 1.00 78.69 256 PRO A C 1
ATOM 1918 O O . PRO A 1 256 ? 7.562 -8.892 -45.804 1.00 78.69 256 PRO A O 1
ATOM 1921 N N . LEU A 1 257 ? 7.069 -10.167 -44.025 1.00 75.50 257 LEU A N 1
ATOM 1922 C CA . LEU A 1 257 ? 8.303 -9.827 -43.302 1.00 75.50 257 LEU A CA 1
ATOM 1923 C C . LEU A 1 257 ? 9.553 -10.301 -44.060 1.00 75.50 257 LEU A C 1
ATOM 1925 O O . LEU A 1 257 ? 10.487 -9.526 -44.248 1.00 75.50 257 LEU A O 1
ATOM 1929 N N . ALA A 1 258 ? 9.545 -11.551 -44.530 1.00 76.75 258 ALA A N 1
ATOM 1930 C CA . ALA A 1 258 ? 10.642 -12.128 -45.299 1.00 76.75 258 ALA A CA 1
ATOM 1931 C C . ALA A 1 258 ? 10.827 -11.393 -46.637 1.00 76.75 258 ALA A C 1
ATOM 1933 O O . ALA A 1 258 ? 11.937 -11.008 -46.985 1.00 76.75 258 ALA A O 1
ATOM 1934 N N . LEU A 1 259 ? 9.724 -11.109 -47.334 1.00 81.31 259 LEU A N 1
ATOM 1935 C CA . LEU A 1 259 ? 9.730 -10.380 -48.598 1.00 81.31 259 LEU A CA 1
ATOM 1936 C C . LEU A 1 259 ? 10.267 -8.958 -48.458 1.00 81.31 259 LEU A C 1
ATOM 1938 O O . LEU A 1 259 ? 11.029 -8.542 -49.317 1.00 81.31 259 LEU A O 1
ATOM 1942 N N . ARG A 1 260 ? 9.912 -8.220 -47.399 1.00 78.88 260 ARG A N 1
ATOM 1943 C CA . ARG A 1 260 ? 10.435 -6.862 -47.170 1.00 78.88 260 ARG A CA 1
ATOM 1944 C C . ARG A 1 260 ? 11.933 -6.873 -46.909 1.00 78.88 260 ARG A C 1
ATOM 1946 O O . ARG A 1 260 ? 12.650 -6.106 -47.536 1.00 78.88 260 ARG A O 1
ATOM 1953 N N . ILE A 1 261 ? 12.405 -7.776 -46.047 1.00 74.44 261 ILE A N 1
ATOM 1954 C CA . ILE A 1 261 ? 13.845 -7.950 -45.813 1.00 74.44 261 ILE A CA 1
ATOM 1955 C C . ILE A 1 261 ? 14.543 -8.263 -47.143 1.00 74.44 261 ILE A C 1
ATOM 1957 O O . ILE A 1 261 ? 15.542 -7.635 -47.482 1.00 74.44 261 ILE A O 1
ATOM 1961 N N . THR A 1 262 ? 13.986 -9.174 -47.944 1.00 79.94 262 THR A N 1
ATOM 1962 C CA . THR A 1 262 ? 14.569 -9.542 -49.235 1.00 79.94 262 THR A CA 1
ATOM 1963 C C . THR A 1 262 ? 14.513 -8.428 -50.279 1.00 79.94 262 THR A C 1
ATOM 1965 O O . THR A 1 262 ? 15.467 -8.258 -51.037 1.00 79.94 262 THR A O 1
ATOM 1968 N N . ALA A 1 263 ? 13.431 -7.656 -50.316 1.00 81.75 263 ALA A N 1
ATOM 1969 C CA . ALA A 1 263 ? 13.243 -6.536 -51.229 1.00 81.75 263 ALA A CA 1
ATOM 1970 C C . ALA A 1 263 ? 14.232 -5.400 -50.940 1.00 81.75 263 ALA A C 1
ATOM 1972 O O . ALA A 1 263 ? 14.856 -4.878 -51.860 1.00 81.75 263 ALA A O 1
ATOM 1973 N N . GLU A 1 264 ? 14.442 -5.076 -49.667 1.00 76.88 264 GLU A N 1
ATOM 1974 C CA . GLU A 1 264 ? 15.386 -4.038 -49.239 1.00 76.88 264 GLU A CA 1
ATOM 1975 C C . GLU A 1 264 ? 16.836 -4.458 -49.515 1.00 76.88 264 GLU A C 1
ATOM 1977 O O . GLU A 1 264 ? 17.624 -3.686 -50.062 1.00 76.88 264 GLU A O 1
ATOM 1982 N N . LEU A 1 265 ? 17.182 -5.729 -49.281 1.00 74.88 265 LEU A N 1
ATOM 1983 C CA . LEU A 1 265 ? 18.483 -6.279 -49.687 1.00 74.88 265 LEU A CA 1
ATOM 1984 C C . LEU A 1 265 ? 18.673 -6.268 -51.213 1.00 74.88 265 LEU A C 1
ATOM 1986 O O . LEU A 1 265 ? 19.766 -6.012 -51.713 1.00 74.88 265 LEU A O 1
ATOM 1990 N N . ALA A 1 266 ? 17.613 -6.503 -51.988 1.00 81.12 266 ALA A N 1
ATOM 1991 C CA . ALA A 1 266 ? 17.677 -6.377 -53.440 1.00 81.12 266 ALA A CA 1
ATOM 1992 C C . ALA A 1 266 ? 17.834 -4.912 -53.889 1.00 81.12 266 ALA A C 1
ATOM 1994 O O . ALA A 1 266 ? 18.508 -4.656 -54.894 1.00 81.12 266 ALA A O 1
ATOM 1995 N N . ALA A 1 267 ? 17.251 -3.953 -53.165 1.00 81.00 267 ALA A N 1
ATOM 1996 C CA . ALA A 1 267 ? 17.351 -2.522 -53.448 1.00 81.00 267 ALA A CA 1
ATOM 1997 C C . ALA A 1 267 ? 18.762 -1.964 -53.194 1.00 81.00 267 ALA A C 1
ATOM 1999 O O . ALA A 1 267 ? 19.231 -1.125 -53.966 1.00 81.00 267 ALA A O 1
ATOM 2000 N N . THR A 1 268 ? 19.494 -2.486 -52.202 1.00 75.81 268 THR A N 1
ATOM 2001 C CA . THR A 1 268 ? 20.905 -2.112 -51.966 1.00 75.81 268 THR A CA 1
ATOM 2002 C C . THR A 1 268 ? 21.865 -2.643 -53.041 1.00 75.81 268 THR A C 1
ATOM 2004 O O . THR A 1 268 ? 22.968 -2.112 -53.193 1.00 75.81 268 THR A O 1
ATOM 2007 N N . ARG A 1 269 ? 21.446 -3.629 -53.854 1.00 78.31 269 ARG A N 1
ATOM 2008 C CA . ARG A 1 269 ? 22.209 -4.201 -54.985 1.00 78.31 269 ARG A CA 1
ATOM 2009 C C . ARG A 1 269 ? 21.522 -3.907 -56.335 1.00 78.31 269 ARG A C 1
ATOM 2011 O O . ARG A 1 269 ? 21.085 -4.834 -57.021 1.00 78.31 269 ARG A O 1
ATOM 2018 N N . PRO A 1 270 ? 21.457 -2.635 -56.786 1.00 75.88 270 PRO A N 1
ATOM 2019 C CA . PRO A 1 270 ? 20.662 -2.229 -57.954 1.00 75.88 270 PRO A CA 1
ATOM 2020 C C . PRO A 1 270 ? 21.168 -2.786 -59.295 1.00 75.88 270 PRO A C 1
ATOM 2022 O O . PRO A 1 270 ? 20.422 -2.795 -60.269 1.00 75.88 270 PRO A O 1
ATOM 2025 N N . ARG A 1 271 ? 22.429 -3.240 -59.358 1.00 79.75 271 ARG A N 1
ATOM 2026 C CA . ARG A 1 271 ? 23.060 -3.803 -60.567 1.00 79.75 271 ARG A CA 1
ATOM 2027 C C . ARG A 1 271 ? 22.992 -5.332 -60.656 1.00 79.75 271 ARG A C 1
ATOM 2029 O O . ARG A 1 271 ? 23.293 -5.866 -61.717 1.00 79.75 271 ARG A O 1
ATOM 2036 N N . ALA A 1 272 ? 22.632 -6.024 -59.573 1.00 82.00 272 ALA A N 1
ATOM 2037 C CA . ALA A 1 272 ? 22.537 -7.483 -59.569 1.00 82.00 272 ALA A CA 1
ATOM 2038 C C . ALA A 1 272 ? 21.207 -7.932 -60.213 1.00 82.00 272 ALA A C 1
ATOM 2040 O O . ALA A 1 272 ? 20.157 -7.367 -59.887 1.00 82.00 272 ALA A O 1
ATOM 2041 N N . PRO A 1 273 ? 21.187 -8.926 -61.114 1.00 83.38 273 PRO A N 1
ATOM 2042 C CA . PRO A 1 273 ? 19.939 -9.490 -61.620 1.00 83.38 273 PRO A CA 1
ATOM 2043 C C . PRO A 1 273 ? 19.177 -10.215 -60.499 1.00 83.38 273 PRO A C 1
ATOM 2045 O O . PRO A 1 273 ? 19.778 -10.810 -59.607 1.00 83.38 273 PRO A O 1
ATOM 2048 N N . LEU A 1 274 ? 17.838 -10.198 -60.540 1.00 84.12 274 LEU A N 1
ATOM 2049 C CA . LEU A 1 274 ? 17.016 -10.863 -59.513 1.00 84.12 274 LEU A CA 1
ATOM 2050 C C . LEU A 1 274 ? 17.275 -12.368 -59.442 1.00 84.12 274 LEU A C 1
ATOM 2052 O O . LEU A 1 274 ? 17.184 -12.954 -58.366 1.00 84.12 274 LEU A O 1
ATOM 2056 N N . ARG A 1 275 ? 17.641 -12.979 -60.571 1.00 81.06 275 ARG A N 1
ATOM 2057 C CA . ARG A 1 275 ? 18.004 -14.392 -60.650 1.00 81.06 275 ARG A CA 1
ATOM 2058 C C . ARG A 1 275 ? 19.214 -14.742 -59.788 1.00 81.06 275 ARG A C 1
ATOM 2060 O O . ARG A 1 275 ? 19.171 -15.747 -59.095 1.00 81.06 275 ARG A O 1
ATOM 2067 N N . GLU A 1 276 ? 20.238 -13.890 -59.775 1.00 80.62 276 GLU A N 1
ATOM 2068 C CA . GLU A 1 276 ? 21.421 -14.075 -58.922 1.00 80.62 276 GLU A CA 1
ATOM 2069 C C . GLU A 1 276 ? 21.026 -14.056 -57.441 1.00 80.62 276 GLU A C 1
ATOM 2071 O O . GLU A 1 276 ? 21.393 -14.956 -56.696 1.00 80.62 276 GLU A O 1
ATOM 2076 N N . LEU A 1 277 ? 20.174 -13.111 -57.030 1.00 79.62 277 LEU A N 1
ATOM 2077 C CA . LEU A 1 277 ? 19.670 -13.038 -55.653 1.00 79.62 277 LEU A CA 1
ATOM 2078 C C . LEU A 1 277 ? 18.787 -14.247 -55.288 1.00 79.62 277 LEU A C 1
ATOM 2080 O O . LEU A 1 277 ? 18.819 -14.727 -54.154 1.00 79.62 277 LEU A O 1
ATOM 2084 N N . ALA A 1 278 ? 17.996 -14.749 -56.242 1.00 79.25 278 ALA A N 1
ATOM 2085 C CA . ALA A 1 278 ? 17.166 -15.941 -56.063 1.00 79.25 278 ALA A CA 1
ATOM 2086 C C . ALA A 1 278 ? 18.014 -17.208 -55.881 1.00 79.25 278 ALA A C 1
ATOM 2088 O O . ALA A 1 278 ? 17.674 -18.063 -55.058 1.00 79.25 278 ALA A O 1
ATOM 2089 N N . ASP A 1 279 ? 19.104 -17.313 -56.643 1.00 75.50 279 ASP A N 1
ATOM 2090 C CA . ASP A 1 279 ? 20.054 -18.420 -56.591 1.00 75.50 279 ASP A CA 1
ATOM 2091 C C . ASP A 1 279 ? 20.889 -18.373 -55.297 1.00 75.50 279 ASP A C 1
ATOM 2093 O O . ASP A 1 279 ? 21.000 -19.400 -54.626 1.00 75.50 279 ASP A O 1
ATOM 2097 N N . GLU A 1 280 ? 21.359 -17.191 -54.871 1.00 74.81 280 GLU A N 1
ATOM 2098 C CA . GLU A 1 280 ? 22.038 -16.979 -53.578 1.00 74.81 280 GLU A CA 1
ATOM 2099 C C . GLU A 1 280 ? 21.149 -17.416 -52.396 1.00 74.81 280 GLU A C 1
ATOM 2101 O O . GLU A 1 280 ? 21.579 -18.173 -51.523 1.00 74.81 280 GLU A O 1
ATOM 2106 N N . LEU A 1 281 ? 19.877 -16.996 -52.379 1.00 71.31 281 LEU A N 1
ATOM 2107 C CA . LEU A 1 281 ? 18.930 -17.368 -51.321 1.00 71.31 281 LEU A CA 1
ATOM 2108 C C . LEU A 1 281 ? 18.593 -18.872 -51.348 1.00 71.31 281 LEU A C 1
ATOM 2110 O O . LEU A 1 281 ? 18.334 -19.485 -50.309 1.00 71.31 281 LEU A O 1
ATOM 2114 N N . ALA A 1 282 ? 18.601 -19.492 -52.532 1.00 68.12 282 ALA A N 1
ATOM 2115 C CA . ALA A 1 282 ? 18.410 -20.931 -52.678 1.00 68.12 282 ALA A CA 1
ATOM 2116 C C . ALA A 1 282 ? 19.625 -21.734 -52.187 1.00 68.12 282 ALA A C 1
ATOM 2118 O O . ALA A 1 282 ? 19.446 -22.799 -51.595 1.00 68.12 282 ALA A O 1
ATOM 2119 N N . GLU A 1 283 ? 20.841 -21.247 -52.425 1.00 66.06 283 GLU A N 1
ATOM 2120 C CA . GLU A 1 283 ? 22.079 -21.838 -51.913 1.00 66.06 283 GLU A CA 1
ATOM 2121 C C . GLU A 1 283 ? 22.160 -21.733 -50.384 1.00 66.06 283 GLU A C 1
ATOM 2123 O O . GLU A 1 283 ? 22.455 -22.724 -49.714 1.00 66.06 283 GLU A O 1
ATOM 2128 N N . GLU A 1 284 ? 21.765 -20.590 -49.823 1.00 61.88 284 GLU A N 1
ATOM 2129 C CA . GLU A 1 284 ? 21.653 -20.373 -48.380 1.00 61.88 284 GLU A CA 1
ATOM 2130 C C . GLU A 1 284 ? 20.734 -21.404 -47.705 1.00 61.88 284 GLU A C 1
ATOM 2132 O O . GLU A 1 284 ? 21.102 -22.026 -46.706 1.00 61.88 284 GLU A O 1
ATOM 2137 N N . GLY A 1 285 ? 19.562 -21.657 -48.296 1.00 55.44 285 GLY A N 1
ATOM 2138 C CA . GLY A 1 285 ? 18.626 -22.670 -47.805 1.00 55.44 285 GLY A CA 1
ATOM 2139 C C . GLY A 1 285 ? 19.179 -24.102 -47.866 1.00 55.44 285 GLY A C 1
ATOM 2140 O O . GLY A 1 285 ? 18.846 -24.924 -47.012 1.00 55.44 285 GLY A O 1
ATOM 2141 N N . ARG A 1 286 ? 20.054 -24.416 -48.837 1.00 57.69 286 ARG A N 1
ATOM 2142 C CA . ARG A 1 286 ? 20.719 -25.732 -48.935 1.00 57.69 286 ARG A CA 1
ATOM 2143 C C . ARG A 1 286 ? 21.798 -25.916 -47.869 1.00 57.69 286 ARG A C 1
ATOM 2145 O O . ARG A 1 286 ? 21.931 -27.018 -47.346 1.00 57.69 286 ARG A O 1
ATOM 2152 N N . LEU A 1 287 ? 22.536 -24.857 -47.533 1.00 56.56 287 LEU A N 1
ATOM 2153 C CA . LEU A 1 287 ? 23.608 -24.879 -46.528 1.00 56.56 287 LEU A CA 1
ATOM 2154 C C . LEU A 1 287 ? 23.094 -25.132 -45.097 1.00 56.56 287 LEU A C 1
ATOM 2156 O O . LEU A 1 287 ? 23.861 -25.590 -44.254 1.00 56.56 287 LEU A O 1
ATOM 2160 N N . LEU A 1 288 ? 21.814 -24.850 -44.818 1.00 54.97 288 LEU A N 1
ATOM 2161 C CA . LEU A 1 288 ? 21.228 -24.905 -43.470 1.00 54.97 288 LEU A CA 1
ATOM 2162 C C . LEU A 1 288 ? 20.549 -26.244 -43.094 1.00 54.97 288 LEU A C 1
ATOM 2164 O O . LEU A 1 288 ? 20.344 -26.478 -41.911 1.00 54.97 288 LEU A O 1
ATOM 2168 N N . GLY A 1 289 ? 20.223 -27.139 -44.039 1.00 52.31 289 GLY A N 1
ATOM 2169 C CA . GLY A 1 289 ? 19.986 -28.580 -43.787 1.00 52.31 289 GLY A CA 1
ATOM 2170 C C . GLY A 1 289 ? 18.885 -29.076 -42.804 1.00 52.31 289 GLY A C 1
ATOM 2171 O O . GLY A 1 289 ? 19.083 -30.140 -42.226 1.00 52.31 289 GLY A O 1
ATOM 2172 N N . VAL A 1 290 ? 17.728 -28.415 -42.598 1.00 41.12 290 VAL A N 1
ATOM 2173 C CA . VAL A 1 290 ? 16.653 -28.838 -41.624 1.00 41.12 290 VAL A CA 1
ATOM 2174 C C . VAL A 1 290 ? 15.231 -28.699 -42.213 1.00 41.12 290 VAL A C 1
ATOM 2176 O O . VAL A 1 290 ? 15.130 -27.852 -43.069 1.00 41.12 290 VAL A O 1
ATOM 2179 N N . ALA A 1 291 ? 14.185 -29.487 -41.822 1.00 44.09 291 ALA A N 1
ATOM 2180 C CA . ALA A 1 291 ? 12.757 -29.695 -42.305 1.00 44.09 291 ALA A CA 1
ATOM 2181 C C . ALA A 1 291 ? 11.825 -28.473 -42.628 1.00 44.09 291 ALA A C 1
ATOM 2183 O O . ALA A 1 291 ? 12.062 -27.415 -42.070 1.00 44.09 291 ALA A O 1
ATOM 2184 N N . GLU A 1 292 ? 10.817 -28.623 -43.535 1.00 48.19 292 GLU A N 1
ATOM 2185 C CA . GLU A 1 292 ? 10.197 -27.595 -44.444 1.00 48.19 292 GLU A CA 1
ATOM 2186 C C . GLU A 1 292 ? 9.413 -26.395 -43.873 1.00 48.19 292 GLU A C 1
ATOM 2188 O O . GLU A 1 292 ? 9.543 -25.311 -44.443 1.00 48.19 292 GLU A O 1
ATOM 2193 N N . ASP A 1 293 ? 8.695 -26.502 -42.755 1.00 43.28 293 ASP A N 1
ATOM 2194 C CA . ASP A 1 293 ? 7.733 -25.445 -42.374 1.00 43.28 293 ASP A CA 1
ATOM 2195 C C . ASP A 1 293 ? 8.321 -24.295 -41.521 1.00 43.28 293 ASP A C 1
ATOM 2197 O O . ASP A 1 293 ? 7.766 -23.198 -41.500 1.00 43.28 293 ASP A O 1
ATOM 2201 N N . ASP A 1 294 ? 9.494 -24.488 -40.899 1.00 48.09 294 ASP A N 1
ATOM 2202 C CA . ASP A 1 294 ? 10.226 -23.469 -40.107 1.00 48.09 294 ASP A CA 1
ATOM 2203 C C . ASP A 1 294 ? 11.425 -22.858 -40.892 1.00 48.09 294 ASP A C 1
ATOM 2205 O O . ASP A 1 294 ? 12.171 -22.010 -40.390 1.00 48.09 294 ASP A O 1
ATOM 2209 N N . ARG A 1 295 ? 11.641 -23.288 -42.155 1.00 56.56 295 ARG A N 1
ATOM 2210 C CA . ARG A 1 295 ? 12.857 -23.000 -42.962 1.00 56.56 295 ARG A CA 1
ATOM 2211 C C . ARG A 1 295 ? 12.990 -21.553 -43.414 1.00 56.56 295 ARG A C 1
ATOM 2213 O O . ARG A 1 295 ? 14.102 -21.043 -43.551 1.00 56.56 295 ARG A O 1
ATOM 2220 N N . THR A 1 296 ? 11.882 -20.902 -43.738 1.00 60.88 296 THR A N 1
ATOM 2221 C CA . THR A 1 296 ? 11.937 -19.774 -44.674 1.00 60.88 296 THR A CA 1
ATOM 2222 C C . THR A 1 296 ? 12.363 -18.464 -44.021 1.00 60.88 296 THR A C 1
ATOM 2224 O O . THR A 1 296 ? 13.248 -17.775 -44.527 1.00 60.88 296 THR A O 1
ATOM 2227 N N . ILE A 1 297 ? 11.798 -18.142 -42.855 1.00 65.44 297 ILE A N 1
ATOM 2228 C CA . ILE A 1 297 ? 12.157 -16.927 -42.112 1.00 65.44 297 ILE A CA 1
ATOM 2229 C C . ILE A 1 297 ? 13.616 -17.005 -41.650 1.00 65.44 297 ILE A C 1
ATOM 2231 O O . ILE A 1 297 ? 14.367 -16.047 -41.813 1.00 65.44 297 ILE A O 1
ATOM 2235 N N . ARG A 1 298 ? 14.046 -18.170 -41.148 1.00 68.50 298 ARG A N 1
ATOM 2236 C CA . ARG A 1 298 ? 15.430 -18.410 -40.723 1.00 68.50 298 ARG A CA 1
ATOM 2237 C C . ARG A 1 298 ? 16.425 -18.252 -41.874 1.00 68.50 298 ARG A C 1
ATOM 2239 O O . ARG A 1 298 ? 17.473 -17.645 -41.680 1.00 68.50 298 ARG A O 1
ATOM 2246 N N . THR A 1 299 ? 16.088 -18.742 -43.068 1.00 69.62 299 THR A N 1
ATOM 2247 C CA . THR A 1 299 ? 16.924 -18.585 -44.272 1.00 69.62 299 THR A CA 1
ATOM 2248 C C . THR A 1 299 ? 17.074 -17.110 -44.653 1.00 69.62 299 THR A C 1
ATOM 2250 O O . THR A 1 299 ? 18.188 -16.651 -44.892 1.00 69.62 299 THR A O 1
ATOM 2253 N N . VAL A 1 300 ? 15.984 -16.333 -44.628 1.00 71.62 300 VAL A N 1
ATOM 2254 C CA . VAL A 1 300 ? 16.025 -14.890 -44.930 1.00 71.62 300 VAL A CA 1
ATOM 2255 C C . VAL A 1 300 ? 16.761 -14.095 -43.848 1.00 71.62 300 VAL A C 1
ATOM 2257 O O . VAL A 1 300 ? 17.543 -13.202 -44.174 1.00 71.62 300 VAL A O 1
ATOM 2260 N N . PHE A 1 301 ? 16.585 -14.435 -42.569 1.00 77.25 301 PHE A N 1
ATOM 2261 C CA . PHE A 1 301 ? 17.356 -13.823 -41.486 1.00 77.25 301 PHE A CA 1
ATOM 2262 C C . PHE A 1 301 ? 18.847 -14.149 -41.605 1.00 77.25 301 PHE A C 1
ATOM 2264 O O . PHE A 1 301 ? 19.672 -13.249 -41.475 1.00 77.25 301 PHE A O 1
ATOM 2271 N N . SER A 1 302 ? 19.203 -15.405 -41.896 1.00 77.31 302 SER A N 1
ATOM 2272 C CA . SER A 1 302 ? 20.590 -15.815 -42.161 1.00 77.31 302 SER A CA 1
ATOM 2273 C C . SER A 1 302 ? 21.199 -15.029 -43.314 1.00 77.31 302 SER A C 1
ATOM 2275 O O . SER A 1 302 ? 22.276 -14.454 -43.164 1.00 77.31 302 SER A O 1
ATOM 2277 N N . TRP A 1 303 ? 20.479 -14.924 -44.430 1.00 74.69 303 TRP A N 1
ATOM 2278 C CA . TRP A 1 303 ? 20.925 -14.179 -45.600 1.00 74.69 303 TRP A CA 1
ATOM 2279 C C . TRP A 1 303 ? 21.115 -12.682 -45.303 1.00 74.69 303 TRP A C 1
ATOM 2281 O O . TRP A 1 303 ? 22.157 -12.126 -45.646 1.00 74.69 303 TRP A O 1
ATOM 2291 N N . SER A 1 304 ? 20.179 -12.046 -44.585 1.00 77.00 304 SER A N 1
ATOM 2292 C CA . SER A 1 304 ? 20.298 -10.641 -44.154 1.00 77.00 304 SER A CA 1
ATOM 2293 C C . SER A 1 304 ? 21.498 -10.420 -43.228 1.00 77.00 304 SER A C 1
ATOM 2295 O O . SER A 1 304 ? 22.320 -9.533 -43.454 1.00 77.00 304 SER A O 1
ATOM 2297 N N . VAL A 1 305 ? 21.678 -11.292 -42.233 1.00 80.50 305 VAL A N 1
ATOM 2298 C CA . VAL A 1 305 ? 22.799 -11.227 -41.285 1.00 80.50 305 VAL A CA 1
ATOM 2299 C C . VAL A 1 305 ? 24.149 -11.468 -41.978 1.00 80.50 305 VAL A C 1
ATOM 2301 O O . VAL A 1 305 ? 25.144 -10.840 -41.613 1.00 80.50 305 VAL A O 1
ATOM 2304 N N . ARG A 1 306 ? 24.221 -12.328 -43.003 1.00 79.50 306 ARG A N 1
ATOM 2305 C CA . ARG A 1 306 ? 25.448 -12.531 -43.797 1.00 79.50 306 ARG A CA 1
ATOM 2306 C C . ARG A 1 306 ? 25.844 -11.297 -44.604 1.00 79.50 306 ARG A C 1
ATOM 2308 O O . ARG A 1 306 ? 27.038 -11.083 -44.782 1.00 79.50 306 ARG A O 1
ATOM 2315 N N . GLN A 1 307 ? 24.892 -10.475 -45.038 1.00 75.12 307 GLN A N 1
ATOM 2316 C CA . GLN A 1 307 ? 25.183 -9.252 -45.798 1.00 75.12 307 GLN A CA 1
ATOM 2317 C C . GLN A 1 307 ? 25.658 -8.077 -44.935 1.00 75.12 307 GLN A C 1
ATOM 2319 O O . GLN A 1 307 ? 26.172 -7.099 -45.469 1.00 75.12 307 GLN A O 1
ATOM 2324 N N . LEU A 1 308 ? 25.514 -8.165 -43.613 1.00 83.88 308 LEU A N 1
ATOM 2325 C CA . LEU A 1 308 ? 26.074 -7.175 -42.699 1.00 83.88 308 LEU A CA 1
ATOM 2326 C C . LEU A 1 308 ? 27.600 -7.250 -42.667 1.00 83.88 308 LEU A C 1
ATOM 2328 O O . LEU A 1 308 ? 28.164 -8.342 -42.669 1.00 83.88 308 LEU A O 1
ATOM 2332 N N . ASP A 1 309 ? 28.252 -6.103 -42.502 1.00 84.19 309 ASP A N 1
ATOM 2333 C CA . ASP A 1 309 ? 29.659 -6.058 -42.109 1.00 84.19 309 ASP A CA 1
ATOM 2334 C C . ASP A 1 309 ? 29.872 -6.756 -40.752 1.00 84.19 309 ASP A C 1
ATOM 2336 O O . ASP A 1 309 ? 28.943 -6.926 -39.951 1.00 84.19 309 ASP A O 1
ATOM 2340 N N . ASP A 1 310 ? 31.115 -7.144 -40.464 1.00 85.69 310 ASP A N 1
ATOM 2341 C CA . ASP A 1 310 ? 31.449 -7.970 -39.297 1.00 85.69 310 ASP A CA 1
ATOM 2342 C C . ASP A 1 310 ? 30.979 -7.369 -37.960 1.00 85.69 310 ASP A C 1
ATOM 2344 O O . ASP A 1 310 ? 30.566 -8.100 -37.055 1.00 85.69 310 ASP A O 1
ATOM 2348 N N . GLU A 1 311 ? 30.988 -6.039 -37.835 1.00 88.44 311 GLU A N 1
ATOM 2349 C CA . GLU A 1 311 ? 30.596 -5.342 -36.609 1.00 88.44 311 GLU A CA 1
ATOM 2350 C C . GLU A 1 311 ? 29.072 -5.334 -36.364 1.00 88.44 311 GLU A C 1
ATOM 2352 O O . GLU A 1 311 ? 28.666 -5.878 -35.333 1.00 88.44 311 GLU A O 1
ATOM 2357 N N . PRO A 1 312 ? 28.200 -4.830 -37.267 1.00 89.44 312 PRO A N 1
ATOM 2358 C CA . PRO A 1 312 ? 26.748 -4.977 -37.122 1.00 89.44 312 PRO A CA 1
ATOM 2359 C C . PRO A 1 312 ? 26.306 -6.436 -36.969 1.00 89.44 312 PRO A C 1
ATOM 2361 O O . PRO A 1 312 ? 25.440 -6.733 -36.144 1.00 89.44 312 PRO A O 1
ATOM 2364 N N . ARG A 1 313 ? 26.946 -7.371 -37.690 1.00 89.50 313 ARG A N 1
ATOM 2365 C CA . ARG A 1 313 ? 26.674 -8.810 -37.562 1.00 89.50 313 ARG A CA 1
ATOM 2366 C C . ARG A 1 313 ? 26.942 -9.311 -36.144 1.00 89.50 313 ARG A C 1
ATOM 2368 O O . ARG A 1 313 ? 26.141 -10.058 -35.581 1.00 89.50 313 ARG A O 1
ATOM 2375 N N . ARG A 1 314 ? 28.065 -8.897 -35.550 1.00 89.62 314 ARG A N 1
ATOM 2376 C CA . ARG A 1 314 ? 28.413 -9.235 -34.166 1.00 89.62 314 ARG A CA 1
ATOM 2377 C C . ARG A 1 314 ? 27.458 -8.581 -33.165 1.00 89.62 314 ARG A C 1
ATOM 2379 O O . ARG A 1 314 ? 27.035 -9.265 -32.236 1.00 89.62 314 ARG A O 1
ATOM 2386 N N . VAL A 1 315 ? 27.089 -7.312 -33.360 1.00 91.62 315 VAL A N 1
ATOM 2387 C CA . VAL A 1 315 ? 26.113 -6.608 -32.506 1.00 91.62 315 VAL A CA 1
ATOM 2388 C C . VAL A 1 315 ? 24.773 -7.340 -32.504 1.00 91.62 315 VAL A C 1
ATOM 2390 O O . VAL A 1 315 ? 24.272 -7.656 -31.430 1.00 91.62 315 VAL A O 1
ATOM 2393 N N . PHE A 1 316 ? 24.243 -7.707 -33.676 1.00 90.88 316 PHE A N 1
ATOM 2394 C CA . PHE A 1 316 ? 22.975 -8.435 -33.791 1.00 90.88 316 PHE A CA 1
ATOM 2395 C C . PHE A 1 316 ? 22.958 -9.723 -32.961 1.00 90.88 316 PHE A C 1
ATOM 2397 O O . PHE A 1 316 ? 22.023 -9.949 -32.200 1.00 90.88 316 PHE A O 1
ATOM 2404 N N . ARG A 1 317 ? 24.019 -10.540 -33.047 1.00 89.69 317 ARG A N 1
ATOM 2405 C CA . ARG A 1 317 ? 24.149 -11.767 -32.239 1.00 89.69 317 ARG A CA 1
ATOM 2406 C C . ARG A 1 317 ? 24.098 -11.463 -30.743 1.00 89.69 317 ARG A C 1
ATOM 2408 O O . ARG A 1 317 ? 23.377 -12.120 -30.001 1.00 89.69 317 ARG A O 1
ATOM 2415 N N . LEU A 1 318 ? 24.849 -10.456 -30.300 1.00 89.44 318 LEU A N 1
ATOM 2416 C CA . LEU A 1 318 ? 24.952 -10.113 -28.885 1.00 89.44 318 LEU A CA 1
ATOM 2417 C C . LEU A 1 318 ? 23.652 -9.512 -28.326 1.00 89.44 318 LEU A C 1
ATOM 2419 O O . LEU A 1 318 ? 23.355 -9.754 -27.160 1.00 89.44 318 LEU A O 1
ATOM 2423 N N . LEU A 1 319 ? 22.839 -8.810 -29.132 1.00 88.69 319 LEU A N 1
ATOM 2424 C CA . LEU A 1 319 ? 21.521 -8.305 -28.706 1.00 88.69 319 LEU A CA 1
ATOM 2425 C C . LEU A 1 319 ? 20.601 -9.431 -28.208 1.00 88.69 319 LEU A C 1
ATOM 2427 O O . LEU A 1 319 ? 19.802 -9.216 -27.302 1.00 88.69 319 LEU A O 1
ATOM 2431 N N . GLY A 1 320 ? 20.750 -10.655 -28.729 1.00 83.75 320 GLY A N 1
ATOM 2432 C CA . GLY A 1 320 ? 20.016 -11.833 -28.251 1.00 83.75 320 GLY A CA 1
ATOM 2433 C C . GLY A 1 320 ? 20.340 -12.258 -26.807 1.00 83.75 320 GLY A C 1
ATOM 2434 O O . GLY A 1 320 ? 19.629 -13.093 -26.235 1.00 83.75 320 GLY A O 1
ATOM 2435 N N . LEU A 1 321 ? 21.404 -11.707 -26.216 1.00 84.75 321 LEU A N 1
ATOM 2436 C CA . LEU A 1 321 ? 21.825 -11.932 -24.830 1.00 84.75 321 LEU A CA 1
ATOM 2437 C C . LEU A 1 321 ? 21.392 -10.810 -23.876 1.00 84.75 321 LEU A C 1
ATOM 2439 O O . LEU A 1 321 ? 21.568 -10.945 -22.665 1.00 84.75 321 LEU A O 1
ATOM 2443 N N . HIS A 1 322 ? 20.830 -9.717 -24.395 1.00 83.31 322 HIS A N 1
ATOM 2444 C CA . HIS A 1 322 ? 20.326 -8.622 -23.576 1.00 83.31 322 HIS A CA 1
ATOM 2445 C C . HIS A 1 322 ? 19.044 -9.046 -22.820 1.00 83.31 322 HIS A C 1
ATOM 2447 O O . HIS A 1 322 ? 18.198 -9.730 -23.402 1.00 83.31 322 HIS A O 1
ATOM 2453 N N . PRO A 1 323 ? 18.875 -8.671 -21.536 1.00 68.81 323 PRO A N 1
ATOM 2454 C CA . PRO A 1 323 ? 17.733 -9.097 -20.719 1.00 68.81 323 PRO A CA 1
ATOM 2455 C C . PRO A 1 323 ? 16.397 -8.450 -21.122 1.00 68.81 323 PRO A C 1
ATOM 2457 O O . PRO A 1 323 ? 15.351 -9.062 -20.922 1.00 68.81 323 PRO A O 1
ATOM 2460 N N . GLY A 1 324 ? 16.424 -7.242 -21.690 1.00 67.81 324 GLY A N 1
ATOM 2461 C CA . GLY A 1 324 ? 15.236 -6.527 -22.174 1.00 67.81 324 GLY A CA 1
ATOM 2462 C C . GLY A 1 324 ? 15.177 -6.363 -23.692 1.00 67.81 324 GLY A C 1
ATOM 2463 O O . GLY A 1 324 ? 16.137 -6.694 -24.387 1.00 67.81 324 GLY A O 1
ATOM 2464 N N . ARG A 1 325 ? 14.049 -5.848 -24.198 1.00 63.28 325 ARG A N 1
ATOM 2465 C CA . ARG A 1 325 ? 13.737 -5.720 -25.639 1.00 63.28 325 ARG A CA 1
ATOM 2466 C C . ARG A 1 325 ? 13.957 -4.343 -26.244 1.00 63.28 325 ARG A C 1
ATOM 2468 O O . ARG A 1 325 ? 13.880 -4.199 -27.466 1.00 63.28 325 ARG A O 1
ATOM 2475 N N . ASP A 1 326 ? 14.165 -3.364 -25.378 1.00 74.50 326 ASP A N 1
ATOM 2476 C CA . ASP A 1 326 ? 14.366 -1.972 -25.729 1.00 74.50 326 ASP A CA 1
ATOM 2477 C C . ASP A 1 326 ? 15.808 -1.581 -25.379 1.00 74.50 326 ASP A C 1
ATOM 2479 O O . ASP A 1 326 ? 16.227 -1.692 -24.221 1.00 74.50 326 ASP A O 1
ATOM 2483 N N . TYR A 1 327 ? 16.561 -1.164 -26.395 1.00 82.31 327 TYR A N 1
ATOM 2484 C CA . TYR A 1 327 ? 17.997 -0.923 -26.321 1.00 82.31 327 TYR A CA 1
ATOM 2485 C C . TYR A 1 327 ? 18.306 0.555 -26.528 1.00 82.31 327 TYR A C 1
ATOM 2487 O O . TYR A 1 327 ? 17.922 1.141 -27.543 1.00 82.31 327 TYR A O 1
ATOM 2495 N N . ASP A 1 328 ? 19.082 1.140 -25.623 1.00 85.06 328 ASP A N 1
ATOM 2496 C CA . ASP A 1 328 ? 19.767 2.396 -25.891 1.00 85.06 328 ASP A CA 1
ATOM 2497 C C . ASP A 1 328 ? 21.165 2.135 -26.489 1.00 85.06 328 ASP A C 1
ATOM 2499 O O . ASP A 1 328 ? 21.712 1.029 -26.446 1.00 85.06 328 ASP A O 1
ATOM 2503 N N . ALA A 1 329 ? 21.767 3.158 -27.094 1.00 86.00 329 ALA A N 1
ATOM 2504 C CA . ALA A 1 329 ? 23.086 3.008 -27.713 1.00 86.00 329 ALA A CA 1
ATOM 2505 C C . ALA A 1 329 ? 24.192 2.682 -26.687 1.00 86.00 329 ALA A C 1
ATOM 2507 O O . ALA A 1 329 ? 25.185 2.046 -27.045 1.00 86.00 329 ALA A O 1
ATOM 2508 N N . ALA A 1 330 ? 24.027 3.097 -25.425 1.00 87.12 330 ALA A N 1
ATOM 2509 C CA . ALA A 1 330 ? 25.017 2.906 -24.371 1.00 87.12 330 ALA A CA 1
ATOM 2510 C C . ALA A 1 330 ? 25.074 1.446 -23.889 1.00 87.12 330 ALA A C 1
ATOM 2512 O O . ALA A 1 330 ? 26.165 0.872 -23.814 1.00 87.12 330 ALA A O 1
ATOM 2513 N N . ALA A 1 331 ? 23.926 0.808 -23.650 1.00 88.38 331 ALA A N 1
ATOM 2514 C CA . ALA A 1 331 ? 23.851 -0.609 -23.312 1.00 88.38 331 ALA A CA 1
ATOM 2515 C C . ALA A 1 331 ? 24.382 -1.475 -24.462 1.00 88.38 331 ALA A C 1
ATOM 2517 O O . ALA A 1 331 ? 25.141 -2.418 -24.222 1.00 88.38 331 ALA A O 1
ATOM 2518 N N . VAL A 1 332 ? 24.074 -1.118 -25.718 1.00 91.31 332 VAL A N 1
ATOM 2519 C CA . VAL A 1 332 ? 24.607 -1.813 -26.905 1.00 91.31 332 VAL A CA 1
ATOM 2520 C C . VAL A 1 332 ? 26.128 -1.682 -27.002 1.00 91.31 332 VAL A C 1
ATOM 2522 O O . VAL A 1 332 ? 26.806 -2.669 -27.292 1.00 91.31 332 VAL A O 1
ATOM 2525 N N . ALA A 1 333 ? 26.684 -0.502 -26.722 1.00 91.81 333 ALA A N 1
ATOM 2526 C CA . ALA A 1 333 ? 28.128 -0.275 -26.717 1.00 91.81 333 ALA A CA 1
ATOM 2527 C C . ALA A 1 333 ? 28.850 -1.174 -25.703 1.00 91.81 333 ALA A C 1
ATOM 2529 O O . ALA A 1 333 ? 29.852 -1.807 -26.038 1.00 91.81 333 ALA A O 1
ATOM 2530 N N . VAL A 1 334 ? 28.301 -1.313 -24.492 1.00 91.56 334 VAL A N 1
ATOM 2531 C CA . VAL A 1 334 ? 28.843 -2.207 -23.453 1.00 91.56 334 VAL A CA 1
ATOM 2532 C C . VAL A 1 334 ? 28.699 -3.676 -23.835 1.00 91.56 334 VAL A C 1
ATOM 2534 O O . VAL A 1 334 ? 29.629 -4.469 -23.664 1.00 91.56 334 VAL A O 1
ATOM 2537 N N . LEU A 1 335 ? 27.535 -4.048 -24.356 1.00 89.75 335 LEU A N 1
ATOM 2538 C CA . LEU A 1 335 ? 27.224 -5.401 -24.799 1.00 89.75 335 LEU A CA 1
ATOM 2539 C C . LEU A 1 335 ? 28.192 -5.860 -25.895 1.00 89.75 335 LEU A C 1
ATOM 2541 O O . LEU A 1 335 ? 28.733 -6.967 -25.807 1.00 89.75 335 LEU A O 1
ATOM 2545 N N . ALA A 1 336 ? 28.463 -4.984 -26.863 1.00 89.31 336 ALA A N 1
ATOM 2546 C CA . ALA A 1 336 ? 29.361 -5.225 -27.981 1.00 89.31 336 ALA A CA 1
ATOM 2547 C C . ALA A 1 336 ? 30.827 -4.845 -27.715 1.00 89.31 336 ALA A C 1
ATOM 2549 O O . ALA A 1 336 ? 31.669 -5.146 -28.554 1.00 89.31 336 ALA A O 1
ATOM 2550 N N . GLU A 1 337 ? 31.182 -4.265 -26.571 1.00 91.12 337 GLU A N 1
ATOM 2551 C CA . GLU A 1 337 ? 32.560 -3.841 -26.263 1.00 91.12 337 GLU A CA 1
ATOM 2552 C C . GLU A 1 337 ? 33.140 -2.887 -27.331 1.00 91.12 337 GLU A C 1
ATOM 2554 O O . GLU A 1 337 ? 34.273 -3.037 -27.790 1.00 91.12 337 GLU A O 1
ATOM 2559 N N . VAL A 1 338 ? 32.334 -1.910 -27.754 1.00 93.00 338 VAL A N 1
ATOM 2560 C CA . VAL A 1 338 ? 32.711 -0.847 -28.704 1.00 93.00 338 VAL A CA 1
ATOM 2561 C C . VAL A 1 338 ? 32.380 0.529 -28.121 1.00 93.00 338 VAL A C 1
ATOM 2563 O O . VAL A 1 338 ? 31.692 0.624 -27.109 1.00 93.00 338 VAL A O 1
ATOM 2566 N N . ASP A 1 339 ? 32.853 1.612 -28.742 1.00 92.38 339 ASP A N 1
ATOM 2567 C CA . ASP A 1 339 ? 32.403 2.958 -28.373 1.00 92.38 339 ASP A CA 1
ATOM 2568 C C . ASP A 1 339 ? 30.951 3.219 -28.812 1.00 92.38 339 ASP A C 1
ATOM 2570 O O . ASP A 1 339 ? 30.438 2.605 -29.750 1.00 92.38 339 ASP A O 1
ATOM 2574 N N . GLU A 1 340 ? 30.286 4.168 -28.154 1.00 90.12 340 GLU A N 1
ATOM 2575 C CA . GLU A 1 340 ? 28.878 4.497 -28.414 1.00 90.12 340 GLU A CA 1
ATOM 2576 C C . GLU A 1 340 ? 28.630 4.970 -29.857 1.00 90.12 340 GLU A C 1
ATOM 2578 O O . GLU A 1 340 ? 27.574 4.707 -30.434 1.00 90.12 340 GLU A O 1
ATOM 2583 N N . GLY A 1 341 ? 29.611 5.629 -30.483 1.00 90.69 341 GLY A N 1
ATOM 2584 C CA . GLY A 1 341 ? 29.520 6.055 -31.878 1.00 90.69 341 GLY A CA 1
ATOM 2585 C C . GLY A 1 341 ? 29.495 4.869 -32.844 1.00 90.69 341 GLY A C 1
ATOM 2586 O O . GLY A 1 341 ? 28.705 4.861 -33.790 1.00 90.69 341 GLY A O 1
ATOM 2587 N N . ARG A 1 342 ? 30.334 3.857 -32.601 1.00 92.31 342 ARG A N 1
ATOM 2588 C CA . ARG A 1 342 ? 30.326 2.568 -33.314 1.00 92.31 342 ARG A CA 1
ATOM 2589 C C . ARG A 1 342 ? 29.046 1.784 -33.071 1.00 92.31 342 ARG A C 1
ATOM 2591 O O . ARG A 1 342 ? 28.419 1.360 -34.037 1.00 92.31 342 ARG A O 1
ATOM 2598 N N . ALA A 1 343 ? 28.605 1.684 -31.818 1.00 92.06 343 ALA A N 1
ATOM 2599 C CA . ALA A 1 343 ? 27.340 1.041 -31.469 1.00 92.06 343 ALA A CA 1
ATOM 2600 C C . ALA A 1 343 ? 26.163 1.679 -32.212 1.00 92.06 343 ALA A C 1
ATOM 2602 O O . ALA A 1 343 ? 25.383 0.967 -32.836 1.00 92.06 343 ALA A O 1
ATOM 2603 N N . ARG A 1 344 ? 26.082 3.016 -32.236 1.00 89.50 344 ARG A N 1
ATOM 2604 C CA . ARG A 1 344 ? 25.049 3.744 -32.982 1.00 89.50 344 ARG A CA 1
ATOM 2605 C C . ARG A 1 344 ? 25.114 3.451 -34.478 1.00 89.50 344 ARG A C 1
ATOM 2607 O O . ARG A 1 344 ? 24.109 3.052 -35.043 1.00 89.50 344 ARG A O 1
ATOM 2614 N N . ARG A 1 345 ? 26.295 3.520 -35.106 1.00 89.94 345 ARG A N 1
ATOM 2615 C CA . ARG A 1 345 ? 26.450 3.167 -36.533 1.00 89.94 345 ARG A CA 1
ATOM 2616 C C . ARG A 1 345 ? 26.052 1.722 -36.835 1.00 89.94 345 ARG A C 1
ATOM 2618 O O . ARG A 1 345 ? 25.484 1.462 -37.896 1.00 89.94 345 ARG A O 1
ATOM 2625 N N . ALA A 1 346 ? 26.355 0.794 -35.929 1.00 90.81 346 ALA A N 1
ATOM 2626 C CA . ALA A 1 346 ? 25.955 -0.599 -36.048 1.00 90.81 346 ALA A CA 1
ATOM 2627 C C . ALA A 1 346 ? 24.435 -0.759 -35.907 1.00 90.81 346 ALA A C 1
ATOM 2629 O O . ALA A 1 346 ? 23.834 -1.437 -36.734 1.00 90.81 346 ALA A O 1
ATOM 2630 N N . MET A 1 347 ? 23.802 -0.089 -34.940 1.00 89.06 347 MET A N 1
ATOM 2631 C CA . MET A 1 347 ? 22.343 -0.067 -34.793 1.00 89.06 347 MET A CA 1
ATOM 2632 C C . MET A 1 347 ? 21.658 0.584 -35.999 1.00 89.06 347 MET A C 1
ATOM 2634 O O . MET A 1 347 ? 20.688 0.026 -36.497 1.00 89.06 347 MET A O 1
ATOM 2638 N N . ASP A 1 348 ? 22.212 1.665 -36.555 1.00 85.12 348 ASP A N 1
ATOM 2639 C CA . ASP A 1 348 ? 21.723 2.283 -37.792 1.00 85.12 348 ASP A CA 1
ATOM 2640 C C . ASP A 1 348 ? 21.841 1.318 -38.983 1.00 85.12 348 ASP A C 1
ATOM 2642 O O . ASP A 1 348 ? 20.974 1.278 -39.853 1.00 85.12 348 ASP A O 1
ATOM 2646 N N . ALA A 1 349 ? 22.922 0.530 -39.054 1.00 84.31 349 ALA A N 1
ATOM 2647 C CA . ALA A 1 349 ? 23.100 -0.490 -40.087 1.00 84.31 349 ALA A CA 1
ATOM 2648 C C . ALA A 1 349 ? 22.099 -1.643 -39.927 1.00 84.31 349 ALA A C 1
ATOM 2650 O O . ALA A 1 349 ? 21.529 -2.092 -40.919 1.00 84.31 349 ALA A O 1
ATOM 2651 N N . LEU A 1 350 ? 21.834 -2.074 -38.691 1.00 85.81 350 LEU A N 1
ATOM 2652 C CA . LEU A 1 350 ? 20.791 -3.054 -38.387 1.00 85.81 350 LEU A CA 1
ATOM 2653 C C . LEU A 1 350 ? 19.392 -2.509 -38.693 1.00 85.81 350 LEU A C 1
ATOM 2655 O O . LEU A 1 350 ? 18.556 -3.254 -39.196 1.00 85.81 350 LEU A O 1
ATOM 2659 N N . ALA A 1 351 ? 19.143 -1.222 -38.443 1.00 80.81 351 ALA A N 1
ATOM 2660 C CA . ALA A 1 351 ? 17.886 -0.559 -38.768 1.00 80.81 351 ALA A CA 1
ATOM 2661 C C . ALA A 1 351 ? 17.682 -0.464 -40.287 1.00 80.81 351 ALA A C 1
ATOM 2663 O O . ALA A 1 351 ? 16.610 -0.807 -40.781 1.00 80.81 351 ALA A O 1
ATOM 2664 N N . ARG A 1 352 ? 18.734 -0.105 -41.044 1.00 76.38 352 ARG A N 1
ATOM 2665 C CA . ARG A 1 352 ? 18.739 -0.145 -42.521 1.00 76.38 352 ARG A CA 1
ATOM 2666 C C . ARG A 1 352 ? 18.536 -1.555 -43.078 1.00 76.38 352 ARG A C 1
ATOM 2668 O O . ARG A 1 352 ? 17.937 -1.703 -44.132 1.00 76.38 352 ARG A O 1
ATOM 2675 N N . ALA A 1 353 ? 19.015 -2.583 -42.379 1.00 71.12 353 ALA A N 1
ATOM 2676 C CA . ALA A 1 353 ? 18.784 -3.987 -42.726 1.00 71.12 353 ALA A CA 1
ATOM 2677 C C . ALA A 1 353 ? 17.447 -4.541 -42.184 1.00 71.12 353 ALA A C 1
ATOM 2679 O O . ALA A 1 353 ? 17.172 -5.733 -42.334 1.00 71.12 353 ALA A O 1
ATOM 2680 N N . HIS A 1 354 ? 16.626 -3.700 -41.540 1.00 71.50 354 HIS A N 1
ATOM 2681 C CA . HIS A 1 354 ? 15.340 -4.049 -40.926 1.00 71.50 354 HIS A CA 1
ATOM 2682 C C . HIS A 1 354 ? 15.405 -5.158 -39.866 1.00 71.50 354 HIS A C 1
ATOM 2684 O O . HIS A 1 354 ? 14.439 -5.891 -39.649 1.00 71.50 354 HIS A O 1
ATOM 2690 N N . LEU A 1 355 ? 16.542 -5.267 -39.179 1.00 79.88 355 LEU A N 1
ATOM 2691 C CA . LEU A 1 355 ? 16.748 -6.197 -38.069 1.00 79.88 355 LEU A CA 1
ATOM 2692 C C . LEU A 1 355 ? 16.393 -5.573 -36.705 1.00 79.88 355 LEU A C 1
ATOM 2694 O O . LEU A 1 355 ? 16.167 -6.296 -35.735 1.00 79.88 355 LEU A O 1
ATOM 2698 N N . VAL A 1 356 ? 16.309 -4.241 -36.634 1.00 80.50 356 VAL A N 1
ATOM 2699 C CA . VAL A 1 356 ? 15.822 -3.457 -35.483 1.00 80.50 356 VAL A CA 1
ATOM 2700 C C . VAL A 1 356 ? 15.004 -2.257 -35.978 1.00 80.50 356 VAL A C 1
ATOM 2702 O O . VAL A 1 356 ? 15.121 -1.864 -37.138 1.00 80.50 356 VAL A O 1
ATOM 2705 N N . ALA A 1 357 ? 14.183 -1.666 -35.112 1.00 74.25 357 ALA A N 1
ATOM 2706 C CA . ALA A 1 357 ? 13.398 -0.465 -35.392 1.00 74.25 357 ALA A CA 1
ATOM 2707 C C . ALA A 1 357 ? 13.761 0.660 -34.414 1.00 74.25 357 ALA A C 1
ATOM 2709 O O . ALA A 1 357 ? 13.776 0.433 -33.208 1.00 74.25 357 ALA A O 1
ATOM 2710 N N . GLU A 1 358 ? 14.028 1.864 -34.921 1.00 75.50 358 GLU A N 1
ATOM 2711 C CA . GLU A 1 358 ? 14.293 3.054 -34.101 1.00 75.50 358 GLU A CA 1
ATOM 2712 C C . GLU A 1 358 ? 12.978 3.708 -33.631 1.00 75.50 358 GLU A C 1
ATOM 2714 O O . GLU A 1 358 ? 12.014 3.827 -34.394 1.00 75.50 358 GLU A O 1
ATOM 2719 N N . ARG A 1 359 ? 12.935 4.134 -32.366 1.00 70.25 359 ARG A N 1
ATOM 2720 C CA . ARG A 1 359 ? 11.841 4.878 -31.729 1.00 70.25 359 ARG A CA 1
ATOM 2721 C C . ARG A 1 359 ? 12.160 6.375 -31.646 1.00 70.25 359 ARG A C 1
ATOM 2723 O O . ARG A 1 359 ? 13.302 6.804 -31.778 1.00 70.25 359 ARG A O 1
ATOM 2730 N N . ALA A 1 360 ? 11.135 7.186 -31.373 1.00 52.81 360 ALA A N 1
ATOM 2731 C CA . ALA A 1 360 ? 11.243 8.649 -31.305 1.00 52.81 360 ALA A CA 1
ATOM 2732 C C . ALA A 1 360 ? 12.233 9.175 -30.239 1.00 52.81 360 ALA A C 1
ATOM 2734 O O . ALA A 1 360 ? 12.713 10.299 -30.352 1.00 52.81 360 ALA A O 1
ATOM 2735 N N . ASP A 1 361 ? 12.555 8.369 -29.230 1.00 65.25 361 ASP A N 1
ATOM 2736 C CA . ASP A 1 361 ? 13.499 8.645 -28.142 1.00 65.25 361 ASP A CA 1
ATOM 2737 C C . ASP A 1 361 ? 14.926 8.131 -28.426 1.00 65.25 361 ASP A C 1
ATOM 2739 O O . ASP A 1 361 ? 15.754 8.072 -27.518 1.00 65.25 361 ASP A O 1
ATOM 2743 N N . ARG A 1 362 ? 15.239 7.784 -29.688 1.00 72.94 362 ARG A N 1
ATOM 2744 C CA . ARG A 1 362 ? 16.521 7.190 -30.124 1.00 72.94 362 ARG A CA 1
ATOM 2745 C C . ARG A 1 362 ? 16.845 5.848 -29.471 1.00 72.94 362 ARG A C 1
ATOM 2747 O O . ARG A 1 362 ? 18.014 5.456 -29.391 1.00 72.94 362 ARG A O 1
ATOM 2754 N N . ARG A 1 363 ? 15.816 5.144 -29.013 1.00 80.06 363 ARG A N 1
ATOM 2755 C CA . ARG A 1 363 ? 15.928 3.758 -28.580 1.00 80.06 363 ARG A CA 1
ATOM 2756 C C . ARG A 1 363 ? 15.559 2.803 -29.705 1.00 80.06 363 ARG A C 1
ATOM 2758 O O . ARG A 1 363 ? 14.905 3.190 -30.673 1.00 80.06 363 ARG A O 1
ATOM 2765 N N . TYR A 1 364 ? 15.977 1.552 -29.583 1.00 80.44 364 TYR A N 1
ATOM 2766 C CA . TYR A 1 364 ? 15.770 0.534 -30.603 1.00 80.44 364 TYR A CA 1
ATOM 2767 C C . TYR A 1 364 ? 14.951 -0.625 -30.055 1.00 80.44 364 TYR A C 1
ATOM 2769 O O . TYR A 1 364 ? 15.202 -1.111 -28.957 1.00 80.44 364 TYR A O 1
ATOM 2777 N N . LEU A 1 365 ? 14.022 -1.121 -30.862 1.00 77.62 365 LEU A N 1
ATOM 2778 C CA . LEU A 1 365 ? 13.255 -2.330 -30.593 1.00 77.62 365 LEU A CA 1
ATOM 2779 C C . LEU A 1 365 ? 13.654 -3.427 -31.574 1.00 77.62 365 LEU A C 1
ATOM 2781 O O . LEU A 1 365 ? 13.862 -3.178 -32.762 1.00 77.62 365 LEU A O 1
ATOM 2785 N N . MET A 1 366 ? 13.717 -4.662 -31.090 1.00 77.56 366 MET A N 1
ATOM 2786 C CA . MET A 1 366 ? 13.923 -5.843 -31.928 1.00 77.56 366 MET A CA 1
ATOM 2787 C C . MET A 1 366 ? 12.689 -6.731 -31.856 1.00 77.56 366 MET A C 1
ATOM 2789 O O . MET A 1 366 ? 12.206 -7.045 -30.769 1.00 77.56 366 MET A O 1
ATOM 2793 N N . HIS A 1 367 ? 12.205 -7.168 -33.018 1.00 72.19 367 HIS A N 1
ATOM 2794 C CA . HIS A 1 367 ? 11.081 -8.095 -33.091 1.00 72.19 367 HIS A CA 1
ATOM 2795 C C . HIS A 1 367 ? 11.453 -9.420 -32.409 1.00 72.19 367 HIS A C 1
ATOM 2797 O O . HIS A 1 367 ? 12.538 -9.959 -32.600 1.00 72.19 367 HIS A O 1
ATOM 2803 N N . ASP A 1 368 ? 10.525 -9.988 -31.658 1.00 63.12 368 ASP A N 1
ATOM 2804 C CA . ASP A 1 368 ? 10.582 -11.267 -30.952 1.00 63.12 368 ASP A CA 1
ATOM 2805 C C . ASP A 1 368 ? 11.136 -12.447 -31.778 1.00 63.12 368 ASP A C 1
ATOM 2807 O O . ASP A 1 368 ? 11.933 -13.216 -31.240 1.00 63.12 368 ASP A O 1
ATOM 2811 N N . LEU A 1 369 ? 10.824 -12.571 -33.077 1.00 69.94 369 LEU A N 1
ATOM 2812 C CA . LEU A 1 369 ? 11.439 -13.598 -33.942 1.00 69.94 369 LEU A CA 1
ATOM 2813 C C . LEU A 1 369 ? 12.931 -13.338 -34.209 1.00 69.94 369 LEU A C 1
ATOM 2815 O O . LEU A 1 369 ? 13.733 -14.271 -34.213 1.00 69.94 369 LEU A O 1
ATOM 2819 N N . LEU A 1 370 ? 13.314 -12.076 -34.401 1.00 76.19 370 LEU A N 1
ATOM 2820 C CA . LEU A 1 370 ? 14.707 -11.672 -34.593 1.00 76.19 370 LEU A CA 1
ATOM 2821 C C . LEU A 1 370 ? 15.497 -11.786 -33.287 1.00 76.19 370 LEU A C 1
ATOM 2823 O O . LEU A 1 370 ? 16.623 -12.264 -33.307 1.00 76.19 370 LEU A O 1
ATOM 2827 N N . ALA A 1 371 ? 14.885 -11.463 -32.145 1.00 73.88 371 ALA A N 1
ATOM 2828 C CA . ALA A 1 371 ? 15.465 -11.678 -30.823 1.00 73.88 371 ALA A CA 1
ATOM 2829 C C . ALA A 1 371 ? 15.671 -13.171 -30.522 1.00 73.88 371 ALA A C 1
ATOM 2831 O O . ALA A 1 371 ? 16.658 -13.563 -29.885 1.00 73.88 371 ALA A O 1
ATOM 2832 N N . ALA A 1 372 ? 14.742 -14.018 -30.979 1.00 70.44 372 ALA A N 1
ATOM 2833 C CA . ALA A 1 372 ? 14.874 -15.465 -30.899 1.00 70.44 372 ALA A CA 1
ATOM 2834 C C . ALA A 1 372 ? 16.057 -15.971 -31.724 1.00 70.44 372 ALA A C 1
ATOM 2836 O O . ALA A 1 372 ? 16.930 -16.648 -31.177 1.00 70.44 372 ALA A O 1
ATOM 2837 N N . TYR A 1 373 ? 16.124 -15.549 -32.985 1.00 78.69 373 TYR A N 1
ATOM 2838 C CA . TYR A 1 373 ? 17.191 -15.912 -33.907 1.00 78.69 373 TYR A CA 1
ATOM 2839 C C . TYR A 1 373 ? 18.570 -15.387 -33.474 1.00 78.69 373 TYR A C 1
ATOM 2841 O O . TYR A 1 373 ? 19.542 -16.136 -33.452 1.00 78.69 373 TYR A O 1
ATOM 2849 N N . ALA A 1 374 ? 18.663 -14.129 -33.038 1.00 84.06 374 ALA A N 1
ATOM 2850 C CA . ALA A 1 374 ? 19.883 -13.539 -32.492 1.00 84.06 374 ALA A CA 1
ATOM 2851 C C . ALA A 1 374 ? 20.432 -14.348 -31.309 1.00 84.06 374 ALA A C 1
ATOM 2853 O O . ALA A 1 374 ? 21.634 -14.599 -31.239 1.00 84.06 374 ALA A O 1
ATOM 2854 N N . ARG A 1 375 ? 19.552 -14.811 -30.407 1.00 79.19 375 ARG A N 1
ATOM 2855 C CA . ARG A 1 375 ? 19.947 -15.638 -29.256 1.00 79.19 375 ARG A CA 1
ATOM 2856 C C . ARG A 1 375 ? 20.438 -17.022 -29.671 1.00 79.19 375 ARG A C 1
ATOM 2858 O O . ARG A 1 375 ? 21.380 -17.522 -29.072 1.00 79.19 375 ARG A O 1
ATOM 2865 N N . GLU A 1 376 ? 19.830 -17.629 -30.686 1.00 79.50 376 GLU A N 1
ATOM 2866 C CA . GLU A 1 376 ? 20.334 -18.881 -31.261 1.00 79.50 376 GLU A CA 1
ATOM 2867 C C . GLU A 1 376 ? 21.750 -18.686 -31.827 1.00 79.50 376 GLU A C 1
ATOM 2869 O O . GLU A 1 376 ? 22.664 -19.445 -31.507 1.00 79.50 376 GLU A O 1
ATOM 2874 N N . LEU A 1 377 ? 21.964 -17.611 -32.596 1.00 83.00 377 LEU A N 1
ATOM 2875 C CA . LEU A 1 377 ? 23.276 -17.275 -33.152 1.00 83.00 377 LEU A CA 1
ATOM 2876 C C . LEU A 1 377 ? 24.313 -16.895 -32.088 1.00 83.00 377 LEU A C 1
ATOM 2878 O O . LEU A 1 377 ? 25.516 -16.952 -32.356 1.00 83.00 377 LEU A O 1
ATOM 2882 N N . ALA A 1 378 ? 23.887 -16.477 -30.899 1.00 82.94 378 ALA A N 1
ATOM 2883 C CA . ALA A 1 378 ? 24.780 -16.214 -29.776 1.00 82.94 378 ALA A CA 1
ATOM 2884 C C . ALA A 1 378 ? 25.384 -17.500 -29.176 1.00 82.94 378 ALA A C 1
ATOM 2886 O O . ALA A 1 378 ? 26.269 -17.407 -28.330 1.00 82.94 378 ALA A O 1
ATOM 2887 N N . GLY A 1 379 ? 24.975 -18.690 -29.641 1.00 72.00 379 GLY A N 1
ATOM 2888 C CA . GLY A 1 379 ? 25.569 -19.966 -29.243 1.00 72.00 379 GLY A CA 1
ATOM 2889 C C . GLY A 1 379 ? 27.103 -19.953 -29.319 1.00 72.00 379 GLY A C 1
ATOM 2890 O O . GLY A 1 379 ? 27.689 -19.576 -30.337 1.00 72.00 379 GLY A O 1
ATOM 2891 N N . GLY A 1 380 ? 27.751 -20.336 -28.215 1.00 68.56 380 GLY A N 1
ATOM 2892 C CA . GLY A 1 380 ? 29.211 -20.323 -28.058 1.00 68.56 380 GLY A CA 1
ATOM 2893 C C . GLY A 1 380 ? 29.803 -19.018 -27.505 1.00 68.56 380 GLY A C 1
ATOM 2894 O O . GLY A 1 380 ? 31.009 -18.966 -27.272 1.00 68.56 380 GLY A O 1
ATOM 2895 N N . VAL A 1 381 ? 28.993 -17.978 -27.275 1.00 77.88 381 VAL A N 1
ATOM 2896 C CA . VAL A 1 381 ? 29.387 -16.792 -26.494 1.00 77.88 381 VAL A CA 1
ATOM 2897 C C . VAL A 1 381 ? 29.234 -17.097 -24.999 1.00 77.88 381 VAL A C 1
ATOM 2899 O O . VAL A 1 381 ? 28.319 -17.809 -24.594 1.00 77.88 381 VAL A O 1
ATOM 2902 N N . ASP A 1 382 ? 30.136 -16.566 -24.170 1.00 80.44 382 ASP A N 1
ATOM 2903 C CA . ASP A 1 382 ? 30.019 -16.642 -22.710 1.00 80.44 382 ASP A CA 1
ATOM 2904 C C . ASP A 1 382 ? 28.890 -15.710 -22.221 1.00 80.44 382 ASP A C 1
ATOM 2906 O O . ASP A 1 382 ? 29.107 -14.519 -21.969 1.00 80.44 382 ASP A O 1
ATOM 2910 N N . ASP A 1 383 ? 27.676 -16.262 -22.111 1.00 80.50 383 ASP A N 1
ATOM 2911 C CA . ASP A 1 383 ? 26.481 -15.593 -21.573 1.00 80.50 383 ASP A CA 1
ATOM 2912 C C . ASP A 1 383 ? 26.760 -14.908 -20.218 1.00 80.50 383 ASP A C 1
ATOM 2914 O O . ASP A 1 383 ? 26.264 -13.804 -19.969 1.00 80.50 383 ASP A O 1
ATOM 2918 N N . ASP A 1 384 ? 27.590 -15.508 -19.356 1.00 76.75 384 ASP A N 1
ATOM 2919 C CA . ASP A 1 384 ? 27.889 -14.977 -18.022 1.00 76.75 384 ASP A CA 1
ATOM 2920 C C . ASP A 1 384 ? 28.823 -13.763 -18.093 1.00 76.75 384 ASP A C 1
ATOM 2922 O O . ASP A 1 384 ? 28.698 -12.815 -17.309 1.00 76.75 384 ASP A O 1
ATOM 2926 N N . ALA A 1 385 ? 29.766 -13.738 -19.038 1.00 82.25 385 ALA A N 1
ATOM 2927 C CA . ALA A 1 385 ? 30.581 -12.552 -19.296 1.00 82.25 385 ALA A CA 1
ATOM 2928 C C . ALA A 1 385 ? 29.734 -11.373 -19.795 1.00 82.25 385 ALA A C 1
ATOM 2930 O O . ALA A 1 385 ? 29.899 -10.257 -19.292 1.00 82.25 385 ALA A O 1
ATOM 2931 N N . VAL A 1 386 ? 28.804 -11.612 -20.726 1.00 82.88 386 VAL A N 1
ATOM 2932 C CA . VAL A 1 386 ? 27.914 -10.563 -21.256 1.00 82.88 386 VAL A CA 1
ATOM 2933 C C . VAL A 1 386 ? 26.997 -10.027 -20.160 1.00 82.88 386 VAL A C 1
ATOM 2935 O O . VAL A 1 386 ? 26.924 -8.811 -19.963 1.00 82.88 386 VAL A O 1
ATOM 2938 N N . PHE A 1 387 ? 26.371 -10.921 -19.390 1.00 81.88 387 PHE A N 1
ATOM 2939 C CA . PHE A 1 387 ? 25.528 -10.538 -18.261 1.00 81.88 387 PHE A CA 1
ATOM 2940 C C . PHE A 1 387 ? 26.299 -9.690 -17.243 1.00 81.88 387 PHE A C 1
ATOM 2942 O O . PHE A 1 387 ? 25.826 -8.624 -16.860 1.00 81.88 387 PHE A O 1
ATOM 2949 N N . ARG A 1 388 ? 27.519 -10.090 -16.847 1.00 82.62 388 ARG A N 1
ATOM 2950 C CA . ARG A 1 388 ? 28.344 -9.318 -15.896 1.00 82.62 388 ARG A CA 1
ATOM 2951 C C . ARG A 1 388 ? 28.664 -7.904 -16.383 1.00 82.62 388 ARG A C 1
ATOM 2953 O O . ARG A 1 388 ? 28.726 -6.991 -15.558 1.00 82.62 388 ARG A O 1
ATOM 2960 N N . ARG A 1 389 ? 28.884 -7.706 -17.687 1.00 86.62 389 ARG A N 1
ATOM 2961 C CA . ARG A 1 389 ? 29.136 -6.371 -18.260 1.00 86.62 389 ARG A CA 1
ATOM 2962 C C . ARG A 1 389 ? 27.886 -5.501 -18.242 1.00 86.62 389 ARG A C 1
ATOM 2964 O O . ARG A 1 389 ? 27.956 -4.373 -17.761 1.00 86.62 389 ARG A O 1
ATOM 2971 N N . LEU A 1 390 ? 26.756 -6.034 -18.707 1.00 86.50 390 LEU A N 1
ATOM 2972 C CA . LEU A 1 390 ? 25.472 -5.328 -18.680 1.00 86.50 390 LEU A CA 1
ATOM 2973 C C . LEU A 1 390 ? 25.057 -4.980 -17.254 1.00 86.50 390 LEU A C 1
ATOM 2975 O O . LEU A 1 390 ? 24.721 -3.837 -16.969 1.00 86.50 390 LEU A O 1
ATOM 2979 N N . PHE A 1 391 ? 25.158 -5.945 -16.342 1.00 86.12 391 PHE A N 1
ATOM 2980 C CA . PHE A 1 391 ? 24.846 -5.744 -14.934 1.00 86.12 391 PHE A CA 1
ATOM 2981 C C . PHE A 1 391 ? 25.682 -4.604 -14.334 1.00 86.12 391 PHE A C 1
ATOM 2983 O O . PHE A 1 391 ? 25.151 -3.739 -13.638 1.00 86.12 391 PHE A O 1
ATOM 2990 N N . ARG A 1 392 ? 26.989 -4.561 -14.637 1.00 87.12 392 ARG A N 1
ATOM 2991 C CA . ARG A 1 392 ? 27.872 -3.472 -14.198 1.00 87.12 392 ARG A CA 1
ATOM 2992 C C . ARG A 1 392 ? 27.440 -2.124 -14.773 1.00 87.12 392 ARG A C 1
ATOM 2994 O O . ARG A 1 392 ? 27.314 -1.172 -14.013 1.00 87.12 392 ARG A O 1
ATOM 3001 N N . HIS A 1 393 ? 27.167 -2.061 -16.074 1.00 89.31 393 HIS A N 1
ATOM 3002 C CA . HIS A 1 393 ? 26.706 -0.840 -16.732 1.00 89.31 393 HIS A CA 1
ATOM 3003 C C . HIS A 1 393 ? 25.425 -0.289 -16.100 1.00 89.31 393 HIS A C 1
ATOM 3005 O O . HIS A 1 393 ? 25.382 0.879 -15.719 1.00 89.31 393 HIS A O 1
ATOM 3011 N N . TYR A 1 394 ? 24.414 -1.139 -15.920 1.00 88.38 394 TYR A N 1
ATOM 3012 C CA . TYR A 1 394 ? 23.151 -0.738 -15.308 1.00 88.38 394 TYR A CA 1
ATOM 3013 C C . TYR A 1 394 ? 23.299 -0.360 -13.834 1.00 88.38 394 TYR A C 1
ATOM 3015 O O . TYR A 1 394 ? 22.642 0.572 -13.382 1.00 88.38 394 TYR A O 1
ATOM 3023 N N . SER A 1 395 ? 24.206 -1.006 -13.098 1.00 87.81 395 SER A N 1
ATOM 3024 C CA . SER A 1 395 ? 24.534 -0.612 -11.721 1.00 87.81 395 SER A CA 1
ATOM 3025 C C . SER A 1 395 ? 25.171 0.776 -11.655 1.00 87.81 395 SER A C 1
ATOM 3027 O O . SER A 1 395 ? 24.771 1.605 -10.842 1.00 87.81 395 SER A O 1
ATOM 3029 N N . GLU A 1 396 ? 26.135 1.063 -12.529 1.00 89.12 396 GLU A N 1
ATOM 3030 C CA . GLU A 1 396 ? 26.782 2.377 -12.609 1.00 89.12 396 GLU A CA 1
ATOM 3031 C C . GLU A 1 396 ? 25.815 3.466 -13.097 1.00 89.12 396 GLU A C 1
ATOM 3033 O O . GLU A 1 396 ? 25.874 4.609 -12.636 1.00 89.12 396 GLU A O 1
ATOM 3038 N N . ALA A 1 397 ? 24.912 3.130 -14.021 1.00 89.62 397 ALA A N 1
ATOM 3039 C CA . ALA A 1 397 ? 23.868 4.028 -14.498 1.00 89.62 397 ALA A CA 1
ATOM 3040 C C . ALA A 1 397 ? 22.833 4.326 -13.403 1.00 89.62 397 ALA A C 1
ATOM 3042 O O . ALA A 1 397 ? 22.573 5.498 -13.144 1.00 89.62 397 ALA A O 1
ATOM 3043 N N . ALA A 1 398 ? 22.355 3.310 -12.677 1.00 89.62 398 ALA A N 1
ATOM 3044 C CA . ALA A 1 398 ? 21.441 3.484 -11.549 1.00 89.62 398 ALA A CA 1
ATOM 3045 C C . ALA A 1 398 ? 22.055 4.369 -10.456 1.00 89.62 398 ALA A C 1
ATOM 3047 O O . ALA A 1 398 ? 21.422 5.312 -9.999 1.00 89.62 398 ALA A O 1
ATOM 3048 N N . GLN A 1 399 ? 23.326 4.158 -10.102 1.00 88.81 399 GLN A N 1
ATOM 3049 C CA . GLN A 1 399 ? 24.023 5.018 -9.139 1.00 88.81 399 GLN A CA 1
ATOM 3050 C C . GLN A 1 399 ? 24.160 6.471 -9.615 1.00 88.81 399 GLN A C 1
ATOM 3052 O O . GLN A 1 399 ? 24.101 7.399 -8.809 1.00 88.81 399 GLN A O 1
ATOM 3057 N N . ARG A 1 400 ? 24.385 6.693 -10.917 1.00 90.19 400 ARG A N 1
ATOM 3058 C CA . ARG A 1 400 ? 24.399 8.048 -11.487 1.00 90.19 400 ARG A CA 1
ATOM 3059 C C . ARG A 1 400 ? 23.013 8.679 -11.437 1.00 90.19 400 ARG A C 1
ATOM 3061 O O . ARG A 1 400 ? 22.925 9.836 -11.045 1.00 90.19 400 ARG A O 1
ATOM 3068 N N . ALA A 1 401 ? 21.970 7.923 -11.769 1.00 88.81 401 ALA A N 1
ATOM 3069 C CA . ALA A 1 401 ? 20.590 8.385 -11.704 1.00 88.81 401 ALA A CA 1
ATOM 3070 C C . ALA A 1 401 ? 20.179 8.744 -10.271 1.00 88.81 401 ALA A C 1
ATOM 3072 O O . ALA A 1 401 ? 19.610 9.810 -10.071 1.00 88.81 401 ALA A O 1
ATOM 3073 N N . VAL A 1 402 ? 20.567 7.942 -9.271 1.00 88.06 402 VAL A N 1
ATOM 3074 C CA . VAL A 1 402 ? 20.371 8.260 -7.844 1.00 88.06 402 VAL A CA 1
ATOM 3075 C C . VAL A 1 402 ? 21.045 9.584 -7.482 1.00 88.06 402 VAL A C 1
ATOM 3077 O O . VAL A 1 402 ? 20.398 10.471 -6.936 1.00 88.06 402 VAL A O 1
ATOM 3080 N N . ARG A 1 403 ? 22.330 9.762 -7.828 1.00 87.38 403 ARG A N 1
ATOM 3081 C CA . ARG A 1 403 ? 23.069 11.004 -7.523 1.00 87.38 403 ARG A CA 1
ATOM 3082 C C . ARG A 1 403 ? 22.511 12.237 -8.238 1.00 87.38 403 ARG A C 1
ATOM 3084 O O . ARG A 1 403 ? 22.645 13.339 -7.719 1.00 87.38 403 ARG A O 1
ATOM 3091 N N . ALA A 1 404 ? 21.956 12.058 -9.434 1.00 86.88 404 ALA A N 1
ATOM 3092 C CA . ALA A 1 404 ? 21.403 13.139 -10.245 1.00 86.88 404 ALA A CA 1
ATOM 3093 C C . ALA A 1 404 ? 19.912 13.408 -9.977 1.00 86.88 404 ALA A C 1
ATOM 3095 O O . ALA A 1 404 ? 19.413 14.449 -10.396 1.00 86.88 404 ALA A O 1
ATOM 3096 N N . GLY A 1 405 ? 19.199 12.484 -9.322 1.00 82.44 405 GLY A N 1
ATOM 3097 C CA . GLY A 1 405 ? 17.737 12.508 -9.237 1.00 82.44 405 GLY A CA 1
ATOM 3098 C C . GLY A 1 405 ? 17.047 12.331 -10.598 1.00 82.44 405 GLY A C 1
ATOM 3099 O O . GLY A 1 405 ? 15.969 12.879 -10.813 1.00 82.44 405 GLY A O 1
ATOM 3100 N N . ASP A 1 406 ? 17.668 11.615 -11.543 1.00 82.50 406 ASP A N 1
ATOM 3101 C CA . ASP A 1 406 ? 17.154 11.464 -12.911 1.00 82.50 406 ASP A CA 1
ATOM 3102 C C . ASP A 1 406 ? 16.064 10.383 -12.993 1.00 82.50 406 ASP A C 1
ATOM 3104 O O . ASP A 1 406 ? 16.302 9.231 -13.373 1.00 82.50 406 ASP A O 1
ATOM 3108 N N . LEU A 1 407 ? 14.843 10.777 -12.629 1.00 82.19 407 LEU A N 1
ATOM 3109 C CA . LEU A 1 407 ? 13.666 9.915 -12.724 1.00 82.19 407 LEU A CA 1
ATOM 3110 C C . LEU A 1 407 ? 13.262 9.625 -14.175 1.00 82.19 407 LEU A C 1
ATOM 3112 O O . LEU A 1 407 ? 12.650 8.594 -14.433 1.00 82.19 407 LEU A O 1
ATOM 3116 N N . THR A 1 408 ? 13.643 10.473 -15.135 1.00 82.31 408 THR A N 1
ATOM 3117 C CA . THR A 1 408 ? 13.289 10.269 -16.548 1.00 82.31 408 THR A CA 1
ATOM 3118 C C . THR A 1 408 ? 14.038 9.087 -17.153 1.00 82.31 408 THR A C 1
ATOM 3120 O O . THR A 1 408 ? 13.439 8.250 -17.832 1.00 82.31 408 THR A O 1
ATOM 3123 N N . TRP A 1 409 ? 15.332 8.957 -16.845 1.00 85.25 409 TRP A N 1
ATOM 3124 C CA . TRP A 1 409 ? 16.099 7.763 -17.189 1.00 85.25 409 TRP A CA 1
ATOM 3125 C C . TRP A 1 409 ? 15.557 6.531 -16.463 1.00 85.25 409 TRP A C 1
ATOM 3127 O O . TRP A 1 409 ? 15.392 5.479 -17.082 1.00 85.25 409 TRP A O 1
ATOM 3137 N N . PHE A 1 410 ? 15.247 6.664 -15.167 1.00 84.50 410 PHE A N 1
ATOM 3138 C CA . PHE A 1 410 ? 14.713 5.553 -14.385 1.00 84.50 410 PHE A CA 1
ATOM 3139 C C . PHE A 1 410 ? 13.408 5.024 -14.978 1.00 84.50 410 PHE A C 1
ATOM 3141 O O . PHE A 1 410 ? 13.288 3.821 -15.157 1.00 84.50 410 PHE A O 1
ATOM 3148 N N . GLU A 1 411 ? 12.463 5.886 -15.354 1.00 77.75 411 GLU A N 1
ATOM 3149 C CA . GLU A 1 411 ? 11.205 5.469 -15.982 1.00 77.75 411 GLU A CA 1
ATOM 3150 C C . GLU A 1 411 ? 11.423 4.717 -17.302 1.00 77.75 411 GLU A C 1
ATOM 3152 O O . GLU A 1 411 ? 10.749 3.712 -17.549 1.00 77.75 411 GLU A O 1
ATOM 3157 N N . ALA A 1 412 ? 12.385 5.160 -18.119 1.00 77.94 412 ALA A N 1
ATOM 3158 C CA . ALA A 1 412 ? 12.730 4.512 -19.384 1.00 77.94 412 ALA A CA 1
ATOM 3159 C C . ALA A 1 412 ? 13.404 3.141 -19.187 1.00 77.94 412 ALA A C 1
ATOM 3161 O O . ALA A 1 412 ? 13.130 2.204 -19.935 1.00 77.94 412 ALA A O 1
ATOM 3162 N N . GLU A 1 413 ? 14.264 3.003 -18.172 1.00 82.88 413 GLU A N 1
ATOM 3163 C CA . GLU A 1 413 ? 15.032 1.780 -17.897 1.00 82.88 413 GLU A CA 1
ATOM 3164 C C . GLU A 1 413 ? 14.414 0.872 -16.828 1.00 82.88 413 GLU A C 1
ATOM 3166 O O . GLU A 1 413 ? 14.907 -0.235 -16.614 1.00 82.88 413 GLU A O 1
ATOM 3171 N N . ARG A 1 414 ? 13.325 1.288 -16.170 1.00 79.69 414 ARG A N 1
ATOM 3172 C CA . ARG A 1 414 ? 12.718 0.594 -15.020 1.00 79.69 414 ARG A CA 1
ATOM 3173 C C . ARG A 1 414 ? 12.546 -0.896 -15.275 1.00 79.69 414 ARG A C 1
ATOM 3175 O O . ARG A 1 414 ? 12.902 -1.712 -14.436 1.00 79.69 414 ARG A O 1
ATOM 3182 N N . PHE A 1 415 ? 12.055 -1.256 -16.459 1.00 70.62 415 PHE A N 1
ATOM 3183 C CA . PHE A 1 415 ? 11.882 -2.654 -16.842 1.00 70.62 415 PHE A CA 1
ATOM 3184 C C . PHE A 1 415 ? 13.209 -3.423 -16.896 1.00 70.62 415 PHE A C 1
ATOM 3186 O O . PHE A 1 415 ? 13.331 -4.491 -16.298 1.00 70.62 415 PHE A O 1
ATOM 3193 N N . ASN A 1 416 ? 14.213 -2.871 -17.582 1.00 78.56 416 ASN A N 1
ATOM 3194 C CA . ASN A 1 416 ? 15.533 -3.488 -17.694 1.00 78.56 416 ASN A CA 1
ATOM 3195 C C . ASN A 1 416 ? 16.167 -3.668 -16.309 1.00 78.56 416 ASN A C 1
ATOM 3197 O O . ASN A 1 416 ? 16.791 -4.698 -16.042 1.00 78.56 416 ASN A O 1
ATOM 3201 N N . LEU A 1 417 ? 15.947 -2.706 -15.407 1.00 83.75 417 LEU A N 1
ATOM 3202 C CA . LEU A 1 417 ? 16.445 -2.769 -14.042 1.00 83.75 417 LEU A CA 1
ATOM 3203 C C . LEU A 1 417 ? 15.758 -3.863 -13.210 1.00 83.75 417 LEU A C 1
ATOM 3205 O O . LEU A 1 417 ? 16.444 -4.638 -12.547 1.00 83.75 417 LEU A O 1
ATOM 3209 N N . GLU A 1 418 ? 14.433 -3.985 -13.286 1.00 75.44 418 GLU A N 1
ATOM 3210 C CA . GLU A 1 418 ? 13.675 -5.028 -12.577 1.00 75.44 418 GLU A CA 1
ATOM 3211 C C . GLU A 1 418 ? 14.063 -6.441 -13.032 1.00 75.44 418 GLU A C 1
ATOM 3213 O O . GLU A 1 418 ? 14.288 -7.334 -12.212 1.00 75.44 418 GLU A O 1
ATOM 3218 N N . VAL A 1 419 ? 14.231 -6.649 -14.343 1.00 70.50 419 VAL A N 1
ATOM 3219 C CA . VAL A 1 419 ? 14.671 -7.947 -14.881 1.00 70.50 419 VAL A CA 1
ATOM 3220 C C . VAL A 1 419 ? 16.067 -8.312 -14.367 1.00 70.50 419 VAL A C 1
ATOM 3222 O O . VAL A 1 419 ? 16.332 -9.470 -14.033 1.00 70.50 419 VAL A O 1
ATOM 3225 N N . LEU A 1 420 ? 16.968 -7.333 -14.270 1.00 76.81 420 LEU A N 1
ATOM 3226 C CA . LEU A 1 420 ? 18.303 -7.538 -13.707 1.00 76.81 420 LEU A CA 1
ATOM 3227 C C . LEU A 1 420 ? 18.266 -7.795 -12.193 1.00 76.81 420 LEU A C 1
ATOM 3229 O O . LEU A 1 420 ? 19.052 -8.612 -11.709 1.00 76.81 420 LEU A O 1
ATOM 3233 N N . ALA A 1 421 ? 17.344 -7.163 -11.460 1.00 72.12 421 ALA A N 1
ATOM 3234 C CA . ALA A 1 421 ? 17.154 -7.363 -10.022 1.00 72.12 421 ALA A CA 1
ATOM 3235 C C . ALA A 1 421 ? 16.597 -8.756 -9.698 1.00 72.12 421 ALA A C 1
ATOM 3237 O O . ALA A 1 421 ? 16.963 -9.342 -8.686 1.00 72.12 421 ALA A O 1
ATOM 3238 N N . GLY A 1 422 ? 15.755 -9.328 -10.562 1.00 63.75 422 GLY A N 1
ATOM 3239 C CA . GLY A 1 422 ? 15.239 -10.691 -10.388 1.00 63.75 422 GLY A CA 1
ATOM 3240 C C . GLY A 1 422 ? 16.247 -11.799 -10.728 1.00 63.75 422 GLY A C 1
ATOM 3241 O O . GLY A 1 422 ? 16.012 -12.976 -10.438 1.00 63.75 422 GLY A O 1
ATOM 3242 N N . ASN A 1 423 ? 17.378 -11.465 -11.358 1.00 66.00 423 ASN A N 1
ATOM 3243 C CA . ASN A 1 423 ? 18.300 -12.463 -11.889 1.00 66.00 423 ASN A CA 1
ATOM 3244 C C . ASN A 1 423 ? 19.341 -12.921 -10.852 1.00 66.00 423 ASN A C 1
ATOM 3246 O O . ASN A 1 423 ? 20.320 -12.233 -10.558 1.00 66.00 423 ASN A O 1
ATOM 3250 N N . ARG A 1 424 ? 19.178 -14.160 -10.370 1.00 58.06 424 ARG A N 1
ATOM 3251 C CA . ARG A 1 424 ? 20.037 -14.795 -9.350 1.00 58.06 424 ARG A CA 1
ATOM 3252 C C . ARG A 1 424 ? 21.472 -15.108 -9.803 1.00 58.06 424 ARG A C 1
ATOM 3254 O O . ARG A 1 424 ? 22.256 -15.605 -9.002 1.00 58.06 424 ARG A O 1
ATOM 3261 N N . ARG A 1 425 ? 21.832 -14.859 -11.070 1.00 63.75 425 ARG A N 1
ATOM 3262 C CA . ARG A 1 425 ? 23.187 -15.118 -11.605 1.00 63.75 425 ARG A CA 1
ATOM 3263 C C . ARG A 1 425 ? 24.220 -14.057 -11.213 1.00 63.75 425 ARG A C 1
ATOM 3265 O O . ARG A 1 425 ? 25.416 -14.272 -11.405 1.00 63.75 425 ARG A O 1
ATOM 3272 N N . ALA A 1 426 ? 23.794 -12.904 -10.698 1.00 60.94 426 ALA A N 1
ATOM 3273 C CA . ALA A 1 426 ? 24.711 -11.838 -10.310 1.00 60.94 426 ALA A CA 1
ATOM 3274 C C . ALA A 1 426 ? 25.554 -12.229 -9.077 1.00 60.94 426 ALA A C 1
ATOM 3276 O O . ALA A 1 426 ? 25.017 -12.808 -8.131 1.00 60.94 426 ALA A O 1
ATOM 3277 N N . PRO A 1 427 ? 26.857 -11.874 -9.027 1.00 64.75 427 PRO A N 1
ATOM 3278 C CA . PRO A 1 427 ? 27.646 -12.015 -7.809 1.00 64.75 427 PRO A CA 1
ATOM 3279 C C . PRO A 1 427 ? 26.957 -11.296 -6.649 1.00 64.75 427 PRO A C 1
ATOM 3281 O O . PRO A 1 427 ? 26.639 -10.110 -6.761 1.00 64.75 427 PRO A O 1
ATOM 3284 N N . THR A 1 428 ? 26.772 -11.999 -5.530 1.00 66.38 428 THR A N 1
ATOM 3285 C CA . THR A 1 428 ? 25.990 -11.550 -4.369 1.00 66.38 428 THR A CA 1
ATOM 3286 C C . THR A 1 428 ? 26.326 -10.119 -3.949 1.00 66.38 428 THR A C 1
ATOM 3288 O O . THR A 1 428 ? 25.430 -9.303 -3.784 1.00 66.38 428 THR A O 1
ATOM 3291 N N . ALA A 1 429 ? 27.615 -9.768 -3.884 1.00 65.94 429 ALA A N 1
ATOM 3292 C CA . ALA A 1 429 ? 28.049 -8.424 -3.510 1.00 65.94 429 ALA A CA 1
ATOM 3293 C C . ALA A 1 429 ? 27.593 -7.335 -4.496 1.00 65.94 429 ALA A C 1
ATOM 3295 O O . ALA A 1 429 ? 27.202 -6.262 -4.060 1.00 65.94 429 ALA A O 1
ATOM 3296 N N . TRP A 1 430 ? 27.639 -7.562 -5.812 1.00 69.12 430 TRP A N 1
ATOM 3297 C CA . TRP A 1 430 ? 27.216 -6.563 -6.809 1.00 69.12 430 TRP A CA 1
ATOM 3298 C C . TRP A 1 430 ? 25.699 -6.461 -6.891 1.00 69.12 430 TRP A C 1
ATOM 3300 O O . TRP A 1 430 ? 25.167 -5.365 -7.049 1.00 69.12 430 TRP A O 1
ATOM 3310 N N . HIS A 1 431 ? 25.025 -7.594 -6.709 1.00 74.56 431 HIS A N 1
ATOM 3311 C CA . HIS A 1 431 ? 23.576 -7.672 -6.670 1.00 74.56 431 HIS A CA 1
ATOM 3312 C C . HIS A 1 431 ? 22.971 -6.739 -5.618 1.00 74.56 431 HIS A C 1
ATOM 3314 O O . HIS A 1 431 ? 22.058 -5.983 -5.925 1.00 74.56 431 HIS A O 1
ATOM 3320 N N . VAL A 1 432 ? 23.558 -6.691 -4.419 1.00 75.38 432 VAL A N 1
ATOM 3321 C CA . VAL A 1 432 ? 23.119 -5.762 -3.368 1.00 75.38 432 VAL A CA 1
ATOM 3322 C C . VAL A 1 432 ? 23.144 -4.307 -3.814 1.00 75.38 432 VAL A C 1
ATOM 3324 O O . VAL A 1 432 ? 22.164 -3.605 -3.614 1.00 75.38 432 VAL A O 1
ATOM 3327 N N . HIS A 1 433 ? 24.255 -3.834 -4.387 1.00 77.56 433 HIS A N 1
ATOM 3328 C CA . HIS A 1 433 ? 24.410 -2.414 -4.743 1.00 77.56 433 HIS A CA 1
ATOM 3329 C C . HIS A 1 433 ? 23.358 -1.974 -5.737 1.00 77.56 433 HIS A C 1
ATOM 3331 O O . HIS A 1 433 ? 22.831 -0.866 -5.671 1.00 77.56 433 HIS A O 1
ATOM 3337 N N . PHE A 1 434 ? 23.097 -2.865 -6.680 1.00 85.00 434 PHE A N 1
ATOM 3338 C CA . PHE A 1 434 ? 22.099 -2.664 -7.691 1.00 85.00 434 PHE A CA 1
ATOM 3339 C C . PHE A 1 434 ? 20.700 -2.591 -7.077 1.00 85.00 434 PHE A C 1
ATOM 3341 O O . PHE A 1 434 ? 19.984 -1.627 -7.324 1.00 85.00 434 PHE A O 1
ATOM 3348 N N . VAL A 1 435 ? 20.351 -3.553 -6.217 1.00 83.12 435 VAL A N 1
ATOM 3349 C CA . VAL A 1 435 ? 19.050 -3.602 -5.537 1.00 83.12 435 VAL A CA 1
ATOM 3350 C C . VAL A 1 435 ? 18.858 -2.409 -4.594 1.00 83.12 435 VAL A C 1
ATOM 3352 O O . VAL A 1 435 ? 17.778 -1.834 -4.568 1.00 83.12 435 VAL A O 1
ATOM 3355 N N . HIS A 1 436 ? 19.898 -1.977 -3.878 1.00 88.12 436 HIS A N 1
ATOM 3356 C CA . HIS A 1 436 ? 19.871 -0.764 -3.053 1.00 88.12 436 HIS A CA 1
ATOM 3357 C C . HIS A 1 436 ? 19.671 0.502 -3.897 1.00 88.12 436 HIS A C 1
ATOM 3359 O O . HIS A 1 436 ? 18.781 1.292 -3.600 1.00 88.12 436 HIS A O 1
ATOM 3365 N N . SER A 1 437 ? 20.409 0.660 -5.003 1.00 89.38 437 SER A N 1
ATOM 3366 C CA . SER A 1 437 ? 20.216 1.800 -5.918 1.00 89.38 437 SER A CA 1
ATOM 3367 C C . SER A 1 437 ? 18.804 1.810 -6.512 1.00 89.38 437 SER A C 1
ATOM 3369 O O . SER A 1 437 ? 18.181 2.863 -6.617 1.00 89.38 437 SER A O 1
ATOM 3371 N N . LEU A 1 438 ? 18.279 0.634 -6.865 1.00 89.25 438 LEU A N 1
ATOM 3372 C CA . LEU A 1 438 ? 16.913 0.463 -7.350 1.00 89.25 438 LEU A CA 1
ATOM 3373 C C . LEU A 1 438 ? 15.879 0.827 -6.272 1.00 89.25 438 LEU A C 1
ATOM 3375 O O . LEU A 1 438 ? 14.903 1.505 -6.581 1.00 89.25 438 LEU A O 1
ATOM 3379 N N . ALA A 1 439 ? 16.115 0.451 -5.011 1.00 87.25 439 ALA A N 1
ATOM 3380 C CA . ALA A 1 439 ? 15.271 0.836 -3.879 1.00 87.25 439 ALA A CA 1
ATOM 3381 C C . ALA A 1 439 ? 15.195 2.361 -3.722 1.00 87.25 439 ALA A C 1
ATOM 3383 O O . ALA A 1 439 ? 14.106 2.922 -3.603 1.00 87.25 439 ALA A O 1
ATOM 3384 N N . VAL A 1 440 ? 16.344 3.043 -3.790 1.00 89.69 440 VAL A N 1
ATOM 3385 C CA . VAL A 1 440 ? 16.409 4.509 -3.715 1.00 89.69 440 VAL A CA 1
ATOM 3386 C C . VAL A 1 440 ? 15.679 5.156 -4.895 1.00 89.69 440 VAL A C 1
ATOM 3388 O O . VAL A 1 440 ? 14.919 6.096 -4.684 1.00 89.69 440 VAL A O 1
ATOM 3391 N N . LEU A 1 441 ? 15.838 4.644 -6.121 1.00 87.31 441 LEU A N 1
ATOM 3392 C CA . LEU A 1 441 ? 15.121 5.164 -7.294 1.00 87.31 441 LEU A CA 1
ATOM 3393 C C . LEU A 1 441 ? 13.601 4.998 -7.173 1.00 87.31 441 LEU A C 1
ATOM 3395 O O . LEU A 1 441 ? 12.872 5.940 -7.472 1.00 87.31 441 LEU A O 1
ATOM 3399 N N . HIS A 1 442 ? 13.120 3.853 -6.677 1.00 82.19 442 HIS A N 1
ATOM 3400 C CA . HIS A 1 442 ? 11.693 3.653 -6.392 1.00 82.19 442 HIS A CA 1
ATOM 3401 C C . HIS A 1 442 ? 11.178 4.613 -5.324 1.00 82.19 442 HIS A C 1
ATOM 3403 O O . HIS A 1 442 ? 10.117 5.205 -5.505 1.00 82.19 442 HIS A O 1
ATOM 3409 N N . ARG A 1 443 ? 11.949 4.840 -4.252 1.00 85.38 443 ARG A N 1
ATOM 3410 C CA . ARG A 1 443 ? 11.599 5.820 -3.215 1.00 85.38 443 ARG A CA 1
ATOM 3411 C C . ARG A 1 443 ? 11.472 7.225 -3.800 1.00 85.38 443 ARG A C 1
ATOM 3413 O O . ARG A 1 443 ? 10.481 7.899 -3.543 1.00 85.38 443 ARG A O 1
ATOM 3420 N N . LEU A 1 444 ? 12.449 7.648 -4.604 1.00 82.25 444 LEU A N 1
ATOM 3421 C CA . LEU A 1 444 ? 12.437 8.952 -5.275 1.00 82.25 444 LEU A CA 1
ATOM 3422 C C . LEU A 1 444 ? 11.288 9.075 -6.290 1.00 82.25 444 LEU A C 1
ATOM 3424 O O . LEU A 1 444 ? 10.757 10.166 -6.471 1.00 82.25 444 LEU A O 1
ATOM 3428 N N . ALA A 1 445 ? 10.882 7.970 -6.921 1.00 75.19 445 ALA A N 1
ATOM 3429 C CA . ALA A 1 445 ? 9.721 7.906 -7.808 1.00 75.19 445 ALA A CA 1
ATOM 3430 C C . ALA A 1 445 ? 8.369 7.860 -7.061 1.00 75.19 445 ALA A C 1
ATOM 3432 O O . ALA A 1 445 ? 7.321 7.911 -7.703 1.00 75.19 445 ALA A O 1
ATOM 3433 N N . GLY A 1 446 ? 8.375 7.763 -5.725 1.00 70.75 446 GLY A N 1
ATOM 3434 C CA . GLY A 1 446 ? 7.175 7.674 -4.886 1.00 70.75 446 GLY A CA 1
ATOM 3435 C C . GLY A 1 446 ? 6.601 6.260 -4.724 1.00 70.75 446 GLY A C 1
ATOM 3436 O O . GLY A 1 446 ? 5.558 6.095 -4.097 1.00 70.75 446 GLY A O 1
ATOM 3437 N N . ASP A 1 447 ? 7.271 5.227 -5.238 1.00 67.25 447 ASP A N 1
ATOM 3438 C CA . ASP A 1 447 ? 6.865 3.824 -5.098 1.00 67.25 447 ASP A CA 1
ATOM 3439 C C . ASP A 1 447 ? 7.451 3.206 -3.819 1.00 67.25 447 ASP A C 1
ATOM 3441 O O . ASP A 1 447 ? 8.350 2.358 -3.831 1.00 67.25 447 ASP A O 1
ATOM 3445 N N . ILE A 1 448 ? 6.968 3.706 -2.680 1.00 70.06 448 ILE A N 1
ATOM 3446 C CA . ILE A 1 448 ? 7.472 3.347 -1.350 1.00 70.06 448 ILE A CA 1
ATOM 3447 C C . ILE A 1 448 ? 7.361 1.841 -1.047 1.00 70.06 448 ILE A C 1
ATOM 3449 O O . ILE A 1 448 ? 8.344 1.284 -0.550 1.00 70.06 448 ILE A O 1
ATOM 3453 N N . PRO A 1 449 ? 6.258 1.131 -1.370 1.00 63.34 449 PRO A N 1
ATOM 3454 C CA . PRO A 1 449 ? 6.176 -0.309 -1.124 1.00 63.34 449 PRO A CA 1
ATOM 3455 C C . PRO A 1 449 ? 7.250 -1.103 -1.878 1.00 63.34 449 PRO A C 1
ATOM 3457 O O . PRO A 1 449 ? 7.948 -1.927 -1.276 1.00 63.34 449 PRO A O 1
ATOM 3460 N N . ARG A 1 450 ? 7.461 -0.822 -3.177 1.00 68.88 450 ARG A N 1
ATOM 3461 C CA . ARG A 1 450 ? 8.538 -1.480 -3.936 1.00 68.88 450 ARG A CA 1
ATOM 3462 C C . ARG A 1 450 ? 9.908 -1.105 -3.382 1.00 68.88 450 ARG A C 1
ATOM 3464 O O . ARG A 1 450 ? 10.755 -1.989 -3.245 1.00 68.88 450 ARG A O 1
ATOM 3471 N N . ALA A 1 451 ? 10.119 0.157 -3.008 1.00 79.38 451 ALA A N 1
ATOM 3472 C CA . ALA A 1 451 ? 11.364 0.604 -2.390 1.00 79.38 451 ALA A CA 1
ATOM 3473 C C . ALA A 1 451 ? 11.696 -0.191 -1.118 1.00 79.38 451 ALA A C 1
ATOM 3475 O O . ALA A 1 451 ? 12.784 -0.761 -1.025 1.00 79.38 451 ALA A O 1
ATOM 3476 N N . LEU A 1 452 ? 10.755 -0.297 -0.171 1.00 75.81 452 LEU A N 1
ATOM 3477 C CA . LEU A 1 452 ? 10.942 -1.024 1.091 1.00 75.81 452 LEU A CA 1
ATOM 3478 C C . LEU A 1 452 ? 11.275 -2.502 0.864 1.00 75.81 452 LEU A C 1
ATOM 3480 O O . LEU A 1 452 ? 12.211 -3.017 1.477 1.00 75.81 452 LEU A O 1
ATOM 3484 N N . ARG A 1 453 ? 10.606 -3.160 -0.091 1.00 71.94 453 ARG A N 1
ATOM 3485 C CA . ARG A 1 453 ? 10.932 -4.537 -0.494 1.00 71.94 453 ARG A CA 1
ATOM 3486 C C . ARG A 1 453 ? 12.377 -4.665 -0.983 1.00 71.94 453 ARG A C 1
ATOM 3488 O O . ARG A 1 453 ? 13.096 -5.585 -0.592 1.00 71.94 453 ARG A O 1
ATOM 3495 N N . HIS A 1 454 ? 12.831 -3.748 -1.838 1.00 78.81 454 HIS A N 1
ATOM 3496 C CA . HIS A 1 454 ? 14.210 -3.771 -2.326 1.00 78.81 454 HIS A CA 1
ATOM 3497 C C . HIS A 1 454 ? 15.224 -3.449 -1.211 1.00 78.81 454 HIS A C 1
ATOM 3499 O O . HIS A 1 454 ? 16.264 -4.105 -1.149 1.00 78.81 454 HIS A O 1
ATOM 3505 N N . PHE A 1 455 ? 14.921 -2.539 -0.276 1.00 83.25 455 PHE A N 1
ATOM 3506 C CA . PHE A 1 455 ? 15.769 -2.298 0.901 1.00 83.25 455 PHE A CA 1
ATOM 3507 C C . PHE A 1 455 ? 15.899 -3.540 1.791 1.00 83.25 455 PHE A C 1
ATOM 3509 O O . PHE A 1 455 ? 17.012 -3.898 2.177 1.00 83.25 455 PHE A O 1
ATOM 3516 N N . GLN A 1 456 ? 14.798 -4.246 2.060 1.00 74.31 456 GLN A N 1
ATOM 3517 C CA . GLN A 1 456 ? 14.807 -5.492 2.837 1.00 74.31 456 GLN A CA 1
ATOM 3518 C C . GLN A 1 456 ? 15.662 -6.573 2.161 1.00 74.31 456 GLN A C 1
ATOM 3520 O O . GLN A 1 456 ? 16.525 -7.178 2.805 1.00 74.31 456 GLN A O 1
ATOM 3525 N N . ASN A 1 457 ? 15.497 -6.748 0.845 1.00 69.69 457 ASN A N 1
ATOM 3526 C CA . ASN A 1 457 ? 16.309 -7.671 0.050 1.00 69.69 457 ASN A CA 1
ATOM 3527 C C . ASN A 1 457 ? 17.800 -7.304 0.084 1.00 69.69 457 ASN A C 1
ATOM 3529 O O . ASN A 1 457 ? 18.654 -8.184 0.197 1.00 69.69 457 ASN A O 1
ATOM 3533 N N . ALA A 1 458 ? 18.131 -6.011 0.016 1.00 77.56 458 ALA A N 1
ATOM 3534 C CA . ALA A 1 458 ? 19.508 -5.549 0.142 1.00 77.56 458 ALA A CA 1
ATOM 3535 C C . ALA A 1 458 ? 20.069 -5.830 1.549 1.00 77.56 458 ALA A C 1
ATOM 3537 O O . ALA A 1 458 ? 21.190 -6.328 1.670 1.00 77.56 458 ALA A O 1
ATOM 3538 N N . ARG A 1 459 ? 19.291 -5.582 2.611 1.00 74.38 459 ARG A N 1
ATOM 3539 C CA . ARG A 1 459 ? 19.715 -5.739 4.012 1.00 74.38 459 ARG A CA 1
ATOM 3540 C C . ARG A 1 459 ? 20.107 -7.175 4.356 1.00 74.38 459 ARG A C 1
ATOM 3542 O O . ARG A 1 459 ? 21.180 -7.369 4.925 1.00 74.38 459 ARG A O 1
ATOM 3549 N N . HIS A 1 460 ? 19.308 -8.166 3.945 1.00 65.75 460 HIS A N 1
ATOM 3550 C CA . HIS A 1 460 ? 19.581 -9.591 4.205 1.00 65.75 460 HIS A CA 1
ATOM 3551 C C . HIS A 1 460 ? 20.963 -10.040 3.698 1.00 65.75 460 HIS A C 1
ATOM 3553 O O . HIS A 1 460 ? 21.597 -10.942 4.236 1.00 65.75 460 HIS A O 1
ATOM 3559 N N . VAL A 1 461 ? 21.469 -9.386 2.655 1.00 62.88 461 VAL A N 1
ATOM 3560 C CA . VAL A 1 461 ? 22.710 -9.779 1.988 1.00 62.88 461 VAL A CA 1
ATOM 3561 C C . VAL A 1 461 ? 23.932 -8.993 2.507 1.00 62.88 461 VAL A C 1
ATOM 3563 O O . VAL A 1 461 ? 25.072 -9.447 2.367 1.00 62.88 461 VAL A O 1
ATOM 3566 N N . VAL A 1 462 ? 23.721 -7.835 3.147 1.00 67.94 462 VAL A N 1
ATOM 3567 C CA . VAL A 1 462 ? 24.776 -6.897 3.598 1.00 67.94 462 VAL A CA 1
ATOM 3568 C C . VAL A 1 462 ? 25.352 -7.229 4.976 1.00 67.94 462 VAL A C 1
ATOM 3570 O O . VAL A 1 462 ? 26.330 -6.607 5.390 1.00 67.94 462 VAL A O 1
ATOM 3573 N N . GLU A 1 463 ? 24.861 -8.270 5.655 1.00 61.78 463 GLU A N 1
ATOM 3574 C CA . GLU A 1 463 ? 25.344 -8.707 6.981 1.00 61.78 463 GLU A CA 1
ATOM 3575 C C . GLU A 1 463 ? 26.877 -8.882 7.072 1.00 61.78 463 GLU A C 1
ATOM 3577 O O . GLU A 1 463 ? 27.460 -8.803 8.151 1.00 61.78 463 GLU A O 1
ATOM 3582 N N . ARG A 1 464 ? 27.568 -9.047 5.934 1.00 58.28 464 ARG A N 1
ATOM 3583 C CA . ARG A 1 464 ? 29.027 -9.214 5.839 1.00 58.28 464 ARG A CA 1
ATOM 3584 C C . ARG A 1 464 ? 29.817 -7.931 5.505 1.00 58.28 464 ARG A C 1
ATOM 3586 O O . ARG A 1 464 ? 31.012 -8.025 5.231 1.00 58.28 464 ARG A O 1
ATOM 3593 N N . THR A 1 465 ? 29.213 -6.734 5.463 1.00 64.62 465 THR A N 1
ATOM 3594 C CA . THR A 1 465 ? 29.909 -5.474 5.088 1.00 64.62 465 THR A CA 1
ATOM 3595 C C . THR A 1 465 ? 29.471 -4.257 5.938 1.00 64.62 465 THR A C 1
ATOM 3597 O O . THR A 1 465 ? 28.531 -3.553 5.567 1.00 64.62 465 THR A O 1
ATOM 3600 N N . PRO A 1 466 ? 30.179 -3.929 7.044 1.00 65.38 466 PRO A N 1
ATOM 3601 C CA . PRO A 1 466 ? 29.706 -2.975 8.062 1.00 65.38 466 PRO A CA 1
ATOM 3602 C C . PRO A 1 466 ? 29.439 -1.537 7.585 1.00 65.38 466 PRO A C 1
ATOM 3604 O O . PRO A 1 466 ? 28.445 -0.934 7.964 1.00 65.38 466 PRO A O 1
ATOM 3607 N N . HIS A 1 467 ? 30.302 -0.961 6.744 1.00 67.00 467 HIS A N 1
ATOM 3608 C CA . HIS A 1 467 ? 30.150 0.432 6.292 1.00 67.00 467 HIS A CA 1
ATOM 3609 C C . HIS A 1 467 ? 28.951 0.617 5.349 1.00 67.00 467 HIS A C 1
ATOM 3611 O O . HIS A 1 467 ? 28.321 1.668 5.361 1.00 67.00 467 HIS A O 1
ATOM 3617 N N . ARG A 1 468 ? 28.608 -0.420 4.576 1.00 72.38 468 ARG A N 1
ATOM 3618 C CA . ARG A 1 468 ? 27.460 -0.411 3.657 1.00 72.38 468 ARG A CA 1
ATOM 3619 C C . ARG A 1 468 ? 26.153 -0.743 4.348 1.00 72.38 468 ARG A C 1
ATOM 3621 O O . ARG A 1 468 ? 25.114 -0.242 3.939 1.00 72.38 468 ARG A O 1
ATOM 3628 N N . ARG A 1 46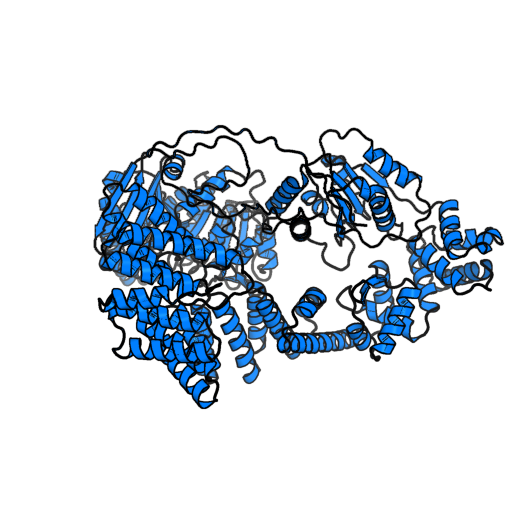9 ? 26.216 -1.533 5.423 1.00 77.81 469 ARG A N 1
ATOM 3629 C CA . ARG A 1 469 ? 25.066 -1.786 6.294 1.00 77.81 469 ARG A CA 1
ATOM 3630 C C . ARG A 1 469 ? 24.460 -0.469 6.769 1.00 77.81 469 ARG A C 1
ATOM 3632 O O . ARG A 1 469 ? 23.259 -0.283 6.647 1.00 77.81 469 ARG A O 1
ATOM 3639 N N . ARG A 1 470 ? 25.307 0.467 7.204 1.00 82.88 470 ARG A N 1
ATOM 3640 C CA . ARG A 1 470 ? 24.869 1.792 7.646 1.00 82.88 470 ARG A CA 1
ATOM 3641 C C . ARG A 1 470 ? 24.137 2.592 6.567 1.00 82.88 470 ARG A C 1
ATOM 3643 O O . ARG A 1 470 ? 23.103 3.166 6.868 1.00 82.88 470 ARG A O 1
ATOM 3650 N N . GLU A 1 471 ? 24.665 2.647 5.348 1.00 84.44 471 GLU A N 1
ATOM 3651 C CA . GLU A 1 471 ? 24.055 3.404 4.242 1.00 84.44 471 GLU A CA 1
ATOM 3652 C C . GLU A 1 471 ? 22.684 2.827 3.859 1.00 84.44 471 GLU A C 1
ATOM 3654 O O . GLU A 1 471 ? 21.693 3.550 3.863 1.00 84.44 471 GLU A O 1
ATOM 3659 N N . VAL A 1 472 ? 22.603 1.506 3.654 1.00 85.94 472 VAL A N 1
ATOM 3660 C CA . VAL A 1 472 ? 21.342 0.818 3.327 1.00 85.94 472 VAL A CA 1
ATOM 3661 C C . VAL A 1 472 ? 20.302 1.002 4.434 1.00 85.94 472 VAL A C 1
ATOM 3663 O O . VAL A 1 472 ? 19.138 1.255 4.138 1.00 85.94 472 VAL A O 1
ATOM 3666 N N . MET A 1 473 ? 20.709 0.896 5.704 1.00 86.31 473 MET A N 1
ATOM 3667 C CA . MET A 1 473 ? 19.801 1.078 6.841 1.00 86.31 473 MET A CA 1
ATOM 3668 C C . MET A 1 473 ? 19.333 2.529 6.993 1.00 86.31 473 MET A C 1
ATOM 3670 O O . MET A 1 473 ? 18.178 2.734 7.345 1.00 86.31 473 MET A O 1
ATOM 3674 N N . LEU A 1 474 ? 20.178 3.531 6.718 1.00 88.94 474 LEU A N 1
ATOM 3675 C CA . LEU A 1 474 ? 19.758 4.938 6.753 1.00 88.94 474 LEU A CA 1
ATOM 3676 C C . LEU A 1 474 ? 18.751 5.253 5.644 1.00 88.94 474 LEU A C 1
ATOM 3678 O O . LEU A 1 474 ? 17.715 5.845 5.933 1.00 88.94 474 LEU A O 1
ATOM 3682 N N . ASP A 1 475 ? 19.004 4.808 4.412 1.00 90.06 475 ASP A N 1
ATOM 3683 C CA . ASP A 1 475 ? 18.070 5.023 3.300 1.00 90.06 475 ASP A CA 1
ATOM 3684 C C . ASP A 1 475 ? 16.751 4.262 3.505 1.00 90.06 475 ASP A C 1
ATOM 3686 O O . ASP A 1 475 ? 15.679 4.760 3.153 1.00 90.06 475 ASP A O 1
ATOM 3690 N N . GLN A 1 476 ? 16.813 3.069 4.111 1.00 89.19 476 GLN A N 1
ATOM 3691 C CA . GLN A 1 476 ? 15.624 2.335 4.533 1.00 89.19 476 GLN A CA 1
ATOM 3692 C C . GLN A 1 476 ? 14.873 3.095 5.634 1.00 89.19 476 GLN A C 1
ATOM 3694 O O . GLN A 1 476 ? 13.660 3.240 5.532 1.00 89.19 476 GLN A O 1
ATOM 3699 N N . ALA A 1 477 ? 15.563 3.611 6.656 1.00 89.25 477 ALA A N 1
ATOM 3700 C CA . ALA A 1 477 ? 14.944 4.405 7.717 1.00 89.25 477 ALA A CA 1
ATOM 3701 C C . ALA A 1 477 ? 14.274 5.668 7.160 1.00 89.25 477 ALA A C 1
ATOM 3703 O O . ALA A 1 477 ? 13.173 6.015 7.577 1.00 89.25 477 ALA A O 1
ATOM 3704 N N . GLU A 1 478 ? 14.892 6.329 6.180 1.00 88.81 478 GLU A N 1
ATOM 3705 C CA . GLU A 1 478 ? 14.283 7.458 5.480 1.00 88.81 478 GLU A CA 1
ATOM 3706 C C . GLU A 1 478 ? 13.020 7.027 4.721 1.00 88.81 478 GLU A C 1
ATOM 3708 O O . GLU A 1 478 ? 11.992 7.693 4.827 1.00 88.81 478 GLU A O 1
ATOM 3713 N N . ALA A 1 479 ? 13.056 5.896 4.006 1.00 83.31 479 ALA A N 1
ATOM 3714 C CA . ALA A 1 479 ? 11.879 5.342 3.335 1.00 83.31 479 ALA A CA 1
ATOM 3715 C C . ALA A 1 479 ? 10.739 5.036 4.321 1.00 83.31 479 ALA A C 1
ATOM 3717 O O . ALA A 1 479 ? 9.587 5.343 4.025 1.00 83.31 479 ALA A O 1
ATOM 3718 N N . LEU A 1 480 ? 11.061 4.482 5.493 1.00 79.88 480 LEU A N 1
ATOM 3719 C CA . LEU A 1 480 ? 10.108 4.204 6.569 1.00 79.88 480 LEU A CA 1
ATOM 3720 C C . LEU A 1 480 ? 9.503 5.502 7.128 1.00 79.88 480 LEU A C 1
ATOM 3722 O O . LEU A 1 480 ? 8.286 5.631 7.206 1.00 79.88 480 LEU A O 1
ATOM 3726 N N . VAL A 1 481 ? 10.325 6.511 7.423 1.00 81.81 481 VAL A N 1
ATOM 3727 C CA . VAL A 1 481 ? 9.865 7.833 7.888 1.00 81.81 481 VAL A CA 1
ATOM 3728 C C . VAL A 1 481 ? 8.951 8.513 6.861 1.00 81.81 481 VAL A C 1
ATOM 3730 O O . VAL A 1 481 ? 7.925 9.087 7.228 1.00 81.81 481 VAL A O 1
ATOM 3733 N N . VAL A 1 482 ? 9.297 8.427 5.575 1.00 76.50 482 VAL A N 1
ATOM 3734 C CA . VAL A 1 482 ? 8.486 8.925 4.451 1.00 76.50 482 VAL A CA 1
ATOM 3735 C C . VAL A 1 482 ? 7.166 8.154 4.325 1.00 76.50 482 VAL A C 1
ATOM 3737 O O . VAL A 1 482 ? 6.142 8.740 3.986 1.00 76.50 482 VAL A O 1
ATOM 3740 N N . ALA A 1 483 ? 7.170 6.857 4.641 1.00 69.06 483 ALA A N 1
ATOM 3741 C CA . ALA A 1 483 ? 5.978 6.011 4.671 1.00 69.06 483 ALA A CA 1
ATOM 3742 C C . ALA A 1 483 ? 5.066 6.252 5.891 1.00 69.06 483 ALA A C 1
ATOM 3744 O O . ALA A 1 483 ? 3.982 5.670 5.949 1.00 69.06 483 ALA A O 1
ATOM 3745 N N . GLY A 1 484 ? 5.506 7.051 6.872 1.00 71.25 484 GLY A N 1
ATOM 3746 C CA . GLY A 1 484 ? 4.841 7.185 8.173 1.00 71.25 484 GLY A CA 1
ATOM 3747 C C . GLY A 1 484 ? 5.064 5.996 9.120 1.00 71.25 484 GLY A C 1
ATOM 3748 O O . GLY A 1 484 ? 4.356 5.870 10.111 1.00 71.25 484 GLY A O 1
ATOM 3749 N N . LEU A 1 485 ? 6.030 5.121 8.823 1.00 71.88 485 LEU A N 1
ATOM 3750 C CA . LEU A 1 485 ? 6.408 3.939 9.610 1.00 71.88 485 LEU A CA 1
ATOM 3751 C C . LEU A 1 485 ? 7.446 4.309 10.678 1.00 71.88 485 LEU A C 1
ATOM 3753 O O . LEU A 1 485 ? 8.617 3.928 10.608 1.00 71.88 485 LEU A O 1
ATOM 3757 N N . TYR A 1 486 ? 7.038 5.122 11.645 1.00 77.31 486 TYR A N 1
ATOM 3758 C CA . TYR A 1 486 ? 7.939 5.740 12.613 1.00 77.31 486 TYR A CA 1
ATOM 3759 C C . TYR A 1 486 ? 8.500 4.756 13.654 1.00 77.31 486 TYR A C 1
ATOM 3761 O O . TYR A 1 486 ? 9.668 4.855 14.010 1.00 77.31 486 TYR A O 1
ATOM 3769 N N . SER A 1 487 ? 7.727 3.769 14.093 1.00 70.44 487 SER A N 1
ATOM 3770 C CA . SER A 1 487 ? 8.110 2.729 15.047 1.00 70.44 487 SER A CA 1
ATOM 3771 C C . SER A 1 487 ? 9.172 1.800 14.459 1.00 70.44 487 SER A C 1
ATOM 3773 O O . SER A 1 487 ? 10.208 1.590 15.094 1.00 70.44 487 SER A O 1
ATOM 3775 N N . GLU A 1 488 ? 8.972 1.296 13.235 1.00 72.00 488 GLU A N 1
ATOM 3776 C CA . GLU A 1 488 ? 9.982 0.503 12.522 1.00 72.00 488 GLU A CA 1
ATOM 3777 C C . GLU A 1 488 ? 11.245 1.332 12.250 1.00 72.00 488 GLU A C 1
ATOM 3779 O O . GLU A 1 488 ? 12.363 0.853 12.457 1.00 72.00 488 GLU A O 1
ATOM 3784 N N . ALA A 1 489 ? 11.085 2.602 11.854 1.00 83.12 489 ALA A N 1
ATOM 3785 C CA . ALA A 1 489 ? 12.217 3.506 11.684 1.00 83.12 489 ALA A CA 1
ATOM 3786 C C . ALA A 1 489 ? 12.993 3.694 12.997 1.00 83.12 489 ALA A C 1
ATOM 3788 O O . ALA A 1 489 ? 14.220 3.625 12.982 1.00 83.12 489 ALA A O 1
ATOM 3789 N N . SER A 1 490 ? 12.307 3.884 14.130 1.00 84.25 490 SER A N 1
ATOM 3790 C CA . SER A 1 490 ? 12.930 4.003 15.454 1.00 84.25 490 SER A CA 1
ATOM 3791 C C . SER A 1 490 ? 13.728 2.754 15.819 1.00 84.25 490 SER A C 1
ATOM 3793 O O . SER A 1 490 ? 14.901 2.884 16.153 1.00 84.25 490 SER A O 1
ATOM 3795 N N . LEU A 1 491 ? 13.153 1.555 15.669 1.00 82.62 491 LEU A N 1
ATOM 3796 C CA . LEU A 1 491 ? 13.859 0.295 15.940 1.00 82.62 491 LEU A CA 1
ATOM 3797 C C . LEU A 1 491 ? 15.114 0.145 15.072 1.00 82.62 491 LEU A C 1
ATOM 3799 O O . LEU A 1 491 ? 16.184 -0.207 15.569 1.00 82.62 491 LEU A O 1
ATOM 3803 N N . LEU A 1 492 ? 14.994 0.450 13.777 1.00 83.94 492 LEU A N 1
ATOM 3804 C CA . LEU A 1 492 ? 16.108 0.374 12.836 1.00 83.94 492 LEU A CA 1
ATOM 3805 C C . LEU A 1 492 ? 17.223 1.372 13.182 1.00 83.94 492 LEU A C 1
ATOM 3807 O O . LEU A 1 492 ? 18.408 1.069 13.031 1.00 83.94 492 LEU A O 1
ATOM 3811 N N . LEU A 1 493 ? 16.851 2.571 13.631 1.00 89.25 493 LEU A N 1
ATOM 3812 C CA . LEU A 1 493 ? 17.784 3.636 13.989 1.00 89.25 493 LEU A CA 1
ATOM 3813 C C . LEU A 1 493 ? 18.440 3.403 15.352 1.00 89.25 493 LEU A C 1
ATOM 3815 O O . LEU A 1 493 ? 19.619 3.727 15.490 1.00 89.25 493 LEU A O 1
ATOM 3819 N N . ASP A 1 494 ? 17.734 2.800 16.309 1.00 85.50 494 ASP A N 1
ATOM 3820 C CA . ASP A 1 494 ? 18.296 2.332 17.580 1.00 85.50 494 ASP A CA 1
ATOM 3821 C C . ASP A 1 494 ? 19.354 1.246 17.331 1.00 85.50 494 ASP A C 1
ATOM 3823 O O . ASP A 1 494 ? 20.500 1.383 17.767 1.00 85.50 494 ASP A O 1
ATOM 3827 N N . GLU A 1 495 ? 19.025 0.228 16.524 1.00 84.88 495 GLU A N 1
ATOM 3828 C CA . GLU A 1 495 ? 19.971 -0.820 16.111 1.00 84.88 495 GLU A CA 1
ATOM 3829 C C . GLU A 1 495 ? 21.217 -0.213 15.442 1.00 84.88 495 GLU A C 1
ATOM 3831 O O . GLU A 1 495 ? 22.364 -0.593 15.714 1.00 84.88 495 GLU A O 1
ATOM 3836 N N . LEU A 1 496 ? 21.002 0.769 14.562 1.00 85.19 496 LEU A N 1
ATOM 3837 C CA . LEU A 1 496 ? 22.083 1.448 13.865 1.00 85.19 496 LEU A CA 1
ATOM 3838 C C . LEU A 1 496 ? 22.950 2.293 14.813 1.00 85.19 496 LEU A C 1
ATOM 3840 O O . LEU A 1 496 ? 24.176 2.309 14.657 1.00 85.19 496 LEU A O 1
ATOM 3844 N N . HIS A 1 497 ? 22.337 2.975 15.783 1.00 86.75 497 HIS A N 1
ATOM 3845 C CA . HIS A 1 497 ? 23.022 3.784 16.790 1.00 86.75 497 HIS A CA 1
ATOM 3846 C C . HIS A 1 497 ? 23.965 2.927 17.639 1.00 86.75 497 HIS A C 1
ATOM 3848 O O . HIS A 1 497 ? 25.133 3.287 17.817 1.00 86.75 497 HIS A O 1
ATOM 3854 N N . GLU A 1 498 ? 23.488 1.766 18.096 1.00 83.69 498 GLU A N 1
ATOM 3855 C CA . GLU A 1 498 ? 24.275 0.803 18.872 1.00 83.69 498 GLU A CA 1
ATOM 3856 C C . GLU A 1 498 ? 25.477 0.265 18.082 1.00 83.69 498 GLU A C 1
ATOM 3858 O O . GLU A 1 498 ? 26.580 0.141 18.619 1.00 83.69 498 GLU A O 1
ATOM 3863 N N . CYS A 1 499 ? 25.290 -0.021 16.789 1.00 77.62 499 CYS A N 1
ATOM 3864 C CA . CYS A 1 499 ? 26.317 -0.650 15.957 1.00 77.62 499 CYS A CA 1
ATOM 3865 C C . CYS A 1 499 ? 27.358 0.329 15.384 1.00 77.62 499 CYS A C 1
ATOM 3867 O O . CYS A 1 499 ? 28.501 -0.065 15.135 1.00 77.62 499 CYS A O 1
ATOM 3869 N N . HIS A 1 500 ? 26.977 1.580 15.104 1.00 71.88 500 HIS A N 1
ATOM 3870 C CA . HIS A 1 500 ? 27.778 2.496 14.278 1.00 71.88 500 HIS A CA 1
ATOM 3871 C C . HIS A 1 500 ? 28.018 3.887 14.884 1.00 71.88 500 HIS A C 1
ATOM 3873 O O . HIS A 1 500 ? 28.690 4.710 14.250 1.00 71.88 500 HIS A O 1
ATOM 3879 N N . GLY A 1 501 ? 27.531 4.145 16.101 1.00 73.62 501 GLY A N 1
ATOM 3880 C CA . GLY A 1 501 ? 27.716 5.411 16.805 1.00 73.62 501 GLY A CA 1
ATOM 3881 C C . GLY A 1 501 ? 26.880 6.561 16.234 1.00 73.62 501 GLY A C 1
ATOM 3882 O O . GLY A 1 501 ? 25.909 6.366 15.505 1.00 73.62 501 GLY A O 1
ATOM 3883 N N . THR A 1 502 ? 27.247 7.795 16.585 1.00 74.62 502 THR A N 1
ATOM 3884 C CA . THR A 1 502 ? 26.414 8.981 16.346 1.00 74.62 502 THR A CA 1
ATOM 3885 C C . THR A 1 502 ? 26.691 9.676 15.014 1.00 74.62 502 THR A C 1
ATOM 3887 O O . THR A 1 502 ? 27.822 9.783 14.539 1.00 74.62 502 THR A O 1
ATOM 3890 N N . SER A 1 503 ? 25.630 10.196 14.398 1.00 85.12 503 SER A N 1
ATOM 3891 C CA . SER A 1 503 ? 25.680 11.007 13.181 1.00 85.12 503 SER A CA 1
ATOM 3892 C C . SER A 1 503 ? 24.513 11.979 13.163 1.00 85.12 503 SER A C 1
ATOM 3894 O O . SER A 1 503 ? 23.438 11.648 13.657 1.00 85.12 503 SER A O 1
ATOM 3896 N N . ALA A 1 504 ? 24.729 13.167 12.588 1.00 86.94 504 ALA A N 1
ATOM 3897 C CA . ALA A 1 504 ? 23.689 14.183 12.454 1.00 86.94 504 ALA A CA 1
ATOM 3898 C C . ALA A 1 504 ? 22.438 13.626 11.754 1.00 86.94 504 ALA A C 1
ATOM 3900 O O . ALA A 1 504 ? 21.337 13.801 12.260 1.00 86.94 504 ALA A O 1
ATOM 3901 N N . GLU A 1 505 ? 22.627 12.864 10.673 1.00 88.19 505 GLU A N 1
ATOM 3902 C CA . GLU A 1 505 ? 21.525 12.309 9.884 1.00 88.19 505 GLU A CA 1
ATOM 3903 C C . GLU A 1 505 ? 20.763 11.199 10.616 1.00 88.19 505 GLU A C 1
ATOM 3905 O O . GLU A 1 505 ? 19.535 11.191 10.617 1.00 88.19 505 GLU A O 1
ATOM 3910 N N . LEU A 1 506 ? 21.481 10.316 11.321 1.00 90.56 506 LEU A N 1
ATOM 3911 C CA . LEU A 1 506 ? 20.869 9.287 12.169 1.00 90.56 506 LEU A CA 1
ATOM 3912 C C . LEU A 1 506 ? 19.995 9.933 13.250 1.00 90.56 506 LEU A C 1
ATOM 3914 O O . LEU A 1 506 ? 18.830 9.576 13.400 1.00 90.56 506 LEU A O 1
ATOM 3918 N N . HIS A 1 507 ? 20.537 10.915 13.977 1.00 92.50 507 HIS A N 1
ATOM 3919 C CA . HIS A 1 507 ? 19.783 11.618 15.013 1.00 92.50 507 HIS A CA 1
ATOM 3920 C C . HIS A 1 507 ? 18.614 12.426 14.439 1.00 92.50 507 HIS A C 1
ATOM 3922 O O . HIS A 1 507 ? 17.579 12.519 15.089 1.00 92.50 507 HIS A O 1
ATOM 3928 N N . ARG A 1 508 ? 18.751 12.999 13.236 1.00 93.38 508 ARG A N 1
ATOM 3929 C CA . ARG A 1 508 ? 17.675 13.739 12.566 1.00 93.38 508 ARG A CA 1
ATOM 3930 C C . ARG A 1 508 ? 16.513 12.815 12.206 1.00 93.38 508 ARG A C 1
ATOM 3932 O O . ARG A 1 508 ? 15.393 13.072 12.637 1.00 93.38 508 ARG A O 1
ATOM 3939 N N . LEU A 1 509 ? 16.775 11.737 11.461 1.00 92.06 509 LEU A N 1
ATOM 3940 C CA . LEU A 1 509 ? 15.753 10.747 11.094 1.00 92.06 509 LEU A CA 1
ATOM 3941 C C . LEU A 1 509 ? 15.106 10.142 12.331 1.00 92.06 509 LEU A C 1
ATOM 3943 O O . LEU A 1 509 ? 13.892 9.990 12.403 1.00 92.06 509 LEU A O 1
ATOM 3947 N N . GLY A 1 510 ? 15.921 9.862 13.335 1.00 91.81 510 GLY A N 1
ATOM 3948 C CA . GLY A 1 510 ? 15.445 9.250 14.549 1.00 91.81 510 GLY A CA 1
ATOM 3949 C C . GLY A 1 510 ? 14.646 10.193 15.440 1.00 91.81 510 GLY A C 1
ATOM 3950 O O . GLY A 1 510 ? 13.720 9.756 16.109 1.00 91.81 510 GLY A O 1
ATOM 3951 N N . ALA A 1 511 ? 14.944 11.493 15.416 1.00 93.31 511 ALA A N 1
ATOM 3952 C CA . ALA A 1 511 ? 14.104 12.488 16.063 1.00 93.31 511 ALA A CA 1
ATOM 3953 C C . ALA A 1 511 ? 12.726 12.568 15.400 1.00 93.31 511 ALA A C 1
ATOM 3955 O O . ALA A 1 511 ? 11.729 12.662 16.105 1.00 93.31 511 ALA A O 1
ATOM 3956 N N . ILE A 1 512 ? 12.666 12.492 14.065 1.00 90.44 512 ILE A N 1
ATOM 3957 C CA . ILE A 1 512 ? 11.404 12.460 13.311 1.00 90.44 512 ILE A CA 1
ATOM 3958 C C . ILE A 1 512 ? 10.625 11.173 13.622 1.00 90.44 512 ILE A C 1
ATOM 3960 O O . ILE A 1 512 ? 9.427 11.240 13.881 1.00 90.44 512 ILE A O 1
ATOM 3964 N N . ALA A 1 513 ? 11.300 10.022 13.656 1.00 87.19 513 ALA A N 1
ATOM 3965 C CA . ALA A 1 513 ? 10.705 8.732 14.007 1.00 87.19 513 ALA A CA 1
ATOM 3966 C C . ALA A 1 513 ? 10.193 8.694 15.463 1.00 87.19 513 ALA A C 1
ATOM 3968 O O . ALA A 1 513 ? 9.051 8.328 15.732 1.00 87.19 513 ALA A O 1
ATOM 3969 N N . ALA A 1 514 ? 10.986 9.169 16.422 1.00 88.38 514 ALA A N 1
ATOM 3970 C CA . ALA A 1 514 ? 10.549 9.289 17.811 1.00 88.38 514 ALA A CA 1
ATOM 3971 C C . ALA A 1 514 ? 9.369 10.269 17.954 1.00 88.38 514 ALA A C 1
ATOM 3973 O O . ALA A 1 514 ? 8.439 10.010 18.712 1.00 88.38 514 ALA A O 1
ATOM 3974 N N . LEU A 1 515 ? 9.368 11.369 17.191 1.00 86.50 515 LEU A N 1
ATOM 3975 C CA . LEU A 1 515 ? 8.278 12.345 17.200 1.00 86.50 515 LEU A CA 1
ATOM 3976 C C . LEU A 1 515 ? 6.976 11.730 16.674 1.00 86.50 515 LEU A C 1
ATOM 3978 O O . LEU A 1 515 ? 5.941 11.860 17.323 1.00 86.50 515 LEU A O 1
ATOM 3982 N N . GLY A 1 516 ? 7.043 11.030 15.539 1.00 79.00 516 GLY A N 1
ATOM 3983 C CA . GLY A 1 516 ? 5.888 10.385 14.916 1.00 79.00 516 GLY A CA 1
ATOM 3984 C C . GLY A 1 516 ? 5.328 9.199 15.705 1.00 79.00 516 GLY A C 1
ATOM 3985 O O . GLY A 1 516 ? 4.123 8.972 15.691 1.00 79.00 516 GLY A O 1
ATOM 3986 N N . SER A 1 517 ? 6.174 8.499 16.465 1.00 74.00 517 SER A N 1
ATOM 3987 C CA . SER A 1 517 ? 5.755 7.428 17.384 1.00 74.00 517 SER A CA 1
ATOM 3988 C C . SER A 1 517 ? 5.296 7.932 18.764 1.00 74.00 517 SER A C 1
ATOM 3990 O O . SER A 1 517 ? 4.904 7.133 19.617 1.00 74.00 517 SER A O 1
ATOM 3992 N N . GLY A 1 518 ? 5.326 9.250 19.004 1.00 80.31 518 GLY A N 1
ATOM 3993 C CA . GLY A 1 518 ? 4.879 9.877 20.252 1.00 80.31 518 GLY A CA 1
ATOM 3994 C C . GLY A 1 518 ? 5.885 9.834 21.412 1.00 80.31 518 GLY A C 1
ATOM 3995 O O . GLY A 1 518 ? 5.549 10.259 22.518 1.00 80.31 518 GLY A O 1
ATOM 3996 N N . ASP A 1 519 ? 7.122 9.373 21.195 1.00 85.94 519 ASP A N 1
ATOM 3997 C CA . ASP A 1 519 ? 8.214 9.474 22.175 1.00 85.94 519 ASP A CA 1
ATOM 3998 C C . ASP A 1 519 ? 8.861 10.868 22.113 1.00 85.94 519 ASP A C 1
ATOM 4000 O O . ASP A 1 519 ? 9.965 11.079 21.595 1.00 85.94 519 ASP A O 1
ATOM 4004 N N . PHE A 1 520 ? 8.139 11.853 22.651 1.00 89.56 520 PHE A N 1
ATOM 4005 C CA . PHE A 1 520 ? 8.547 13.258 22.631 1.00 89.56 520 PHE A CA 1
ATOM 4006 C C . PHE A 1 520 ? 9.873 13.515 23.367 1.00 89.56 520 PHE A C 1
ATOM 4008 O O . PHE A 1 520 ? 10.627 14.415 22.987 1.00 89.56 520 PHE A O 1
ATOM 4015 N N . ASP A 1 521 ? 10.196 12.719 24.388 1.00 90.19 521 ASP A N 1
ATOM 4016 C CA . ASP A 1 521 ? 11.435 12.869 25.150 1.00 90.19 521 ASP A CA 1
ATOM 4017 C C . ASP A 1 521 ? 12.651 12.431 24.326 1.00 90.19 521 ASP A C 1
ATOM 4019 O O . ASP A 1 521 ? 13.656 13.151 24.259 1.00 90.19 521 ASP A O 1
ATOM 4023 N N . THR A 1 522 ? 12.576 11.268 23.670 1.00 91.12 522 THR A N 1
ATOM 4024 C CA . THR A 1 522 ? 13.631 10.800 22.759 1.00 91.12 522 THR A CA 1
ATOM 4025 C C . THR A 1 522 ? 13.741 11.712 21.542 1.00 91.12 522 THR A C 1
ATOM 4027 O O . THR A 1 522 ? 14.855 12.123 21.198 1.00 91.12 522 THR A O 1
ATOM 4030 N N . ALA A 1 523 ? 12.608 12.137 20.972 1.00 93.12 523 ALA A N 1
ATOM 4031 C CA . ALA A 1 523 ? 12.568 13.084 19.861 1.00 93.12 523 ALA A CA 1
ATOM 4032 C C . ALA A 1 523 ? 13.303 14.387 20.196 1.00 93.12 523 ALA A C 1
ATOM 4034 O O . ALA A 1 523 ? 14.177 14.824 19.445 1.00 93.12 523 ALA A O 1
ATOM 4035 N N . ALA A 1 524 ? 13.021 14.985 21.359 1.00 94.31 524 ALA A N 1
ATOM 4036 C CA . ALA A 1 524 ? 13.661 16.224 21.783 1.00 94.31 524 ALA A CA 1
ATOM 4037 C C . ALA A 1 524 ? 15.177 16.067 21.999 1.00 94.31 524 ALA A C 1
ATOM 4039 O O . ALA A 1 524 ? 15.947 16.959 21.623 1.00 94.31 524 ALA A O 1
ATOM 4040 N N . ARG A 1 525 ? 15.623 14.943 22.584 1.00 93.75 525 ARG A N 1
ATOM 4041 C CA . ARG A 1 525 ? 17.055 14.658 22.798 1.00 93.75 525 ARG A CA 1
ATOM 4042 C C . ARG A 1 525 ? 17.803 14.489 21.478 1.00 93.75 525 ARG A C 1
ATOM 4044 O O . ARG A 1 525 ? 18.852 15.108 21.292 1.00 93.75 525 ARG A O 1
ATOM 4051 N N . TRP A 1 526 ? 17.277 13.674 20.568 1.00 94.31 526 TRP A N 1
ATOM 4052 C CA . TRP A 1 526 ? 17.926 13.403 19.285 1.00 94.31 526 TRP A CA 1
ATOM 4053 C C . TRP A 1 526 ? 17.889 14.625 18.363 1.00 94.31 526 TRP A C 1
ATOM 4055 O O . TRP A 1 526 ? 18.911 14.955 17.762 1.00 94.31 526 TRP A O 1
ATOM 4065 N N . ALA A 1 527 ? 16.791 15.388 18.349 1.00 95.00 527 ALA A N 1
ATOM 4066 C CA . ALA A 1 527 ? 16.699 16.639 17.598 1.00 95.00 527 ALA A CA 1
ATOM 4067 C C . ALA A 1 527 ? 17.739 17.670 18.065 1.00 95.00 527 ALA A C 1
ATOM 4069 O O . ALA A 1 527 ? 18.371 18.337 17.246 1.00 95.00 527 ALA A O 1
ATOM 4070 N N . LEU A 1 528 ? 17.965 17.778 19.381 1.00 94.50 528 LEU A N 1
ATOM 4071 C CA . LEU A 1 528 ? 18.996 18.656 19.938 1.00 94.50 528 LEU A CA 1
ATOM 4072 C C . LEU A 1 528 ? 20.406 18.226 19.505 1.00 94.50 528 LEU A C 1
ATOM 4074 O O . LEU A 1 528 ? 21.213 19.070 19.111 1.00 94.50 528 LEU A O 1
ATOM 4078 N N . ALA A 1 529 ? 20.697 16.923 19.552 1.00 93.00 529 ALA A N 1
ATOM 4079 C CA . ALA A 1 529 ? 21.982 16.381 19.117 1.00 93.00 529 ALA A CA 1
ATOM 4080 C C . ALA A 1 529 ? 22.218 16.598 17.610 1.00 93.00 529 ALA A C 1
ATOM 4082 O O . ALA A 1 529 ? 23.318 16.986 17.211 1.00 93.00 529 ALA A O 1
ATOM 4083 N N . ALA A 1 530 ? 21.187 16.401 16.781 1.00 93.81 530 ALA A N 1
ATOM 4084 C CA . ALA A 1 530 ? 21.232 16.663 15.345 1.00 93.81 530 ALA A CA 1
ATOM 4085 C C . ALA A 1 530 ? 21.461 18.153 15.047 1.00 93.81 530 ALA A C 1
ATOM 4087 O O . ALA A 1 530 ? 22.372 18.492 14.290 1.00 93.81 530 ALA A O 1
ATOM 4088 N N . ALA A 1 531 ? 20.712 19.050 15.702 1.00 93.62 531 ALA A N 1
ATOM 4089 C CA . ALA A 1 531 ? 20.857 20.496 15.536 1.00 93.62 531 ALA A CA 1
ATOM 4090 C C . ALA A 1 531 ? 22.274 20.978 15.886 1.00 93.62 531 ALA A C 1
ATOM 4092 O O . ALA A 1 531 ? 22.872 21.750 15.136 1.00 93.62 531 ALA A O 1
ATOM 4093 N N . GLY A 1 532 ? 22.840 20.481 16.993 1.00 92.31 532 GLY A N 1
ATOM 4094 C CA . GLY A 1 532 ? 24.212 20.792 17.397 1.00 92.31 532 GLY A CA 1
ATOM 4095 C C . GLY A 1 532 ? 25.255 20.307 16.385 1.00 92.31 532 GLY A C 1
ATOM 4096 O O . GLY A 1 532 ? 26.176 21.051 16.048 1.00 92.31 532 GLY A O 1
ATOM 4097 N N . ALA A 1 533 ? 25.090 19.091 15.855 1.00 91.44 533 ALA A N 1
ATOM 4098 C CA . ALA A 1 533 ? 26.000 18.525 14.861 1.00 91.44 533 ALA A CA 1
ATOM 4099 C C . ALA A 1 533 ? 25.941 19.270 13.514 1.00 91.44 533 ALA A C 1
ATOM 4101 O O . ALA A 1 533 ? 26.987 19.594 12.951 1.00 91.44 533 ALA A O 1
ATOM 4102 N N . HIS A 1 534 ? 24.741 19.599 13.023 1.00 92.06 534 HIS A N 1
ATOM 4103 C CA . HIS A 1 534 ? 24.568 20.411 11.814 1.00 92.06 534 HIS A CA 1
ATOM 4104 C C . HIS A 1 534 ? 25.113 21.832 11.996 1.00 92.06 534 HIS A C 1
ATOM 4106 O O . HIS A 1 534 ? 25.814 22.336 11.119 1.00 92.06 534 HIS A O 1
ATOM 4112 N N . GLY A 1 535 ? 24.876 22.451 13.157 1.00 90.75 535 GLY A N 1
ATOM 4113 C CA . GLY A 1 535 ? 25.416 23.770 13.484 1.00 90.75 535 GLY A CA 1
ATOM 4114 C C . GLY A 1 535 ? 26.947 23.792 13.503 1.00 90.75 535 GLY A C 1
ATOM 4115 O O . GLY A 1 535 ? 27.552 24.680 12.907 1.00 90.75 535 GLY A O 1
ATOM 4116 N N . ALA A 1 536 ? 27.582 22.783 14.109 1.00 90.88 536 ALA A N 1
ATOM 4117 C CA . ALA A 1 536 ? 29.041 22.642 14.112 1.00 90.88 536 ALA A CA 1
ATOM 4118 C C . ALA A 1 536 ? 29.628 22.422 12.703 1.00 90.88 536 ALA A C 1
ATOM 4120 O O . ALA A 1 536 ? 30.764 22.816 12.448 1.00 90.88 536 ALA A O 1
ATOM 4121 N N . ALA A 1 537 ? 28.854 21.827 11.789 1.00 90.38 537 ALA A N 1
ATOM 4122 C CA . ALA A 1 537 ? 29.222 21.632 10.386 1.00 90.38 537 ALA A CA 1
ATOM 4123 C C . ALA A 1 537 ? 28.907 22.843 9.478 1.00 90.38 537 ALA A C 1
ATOM 4125 O O . ALA A 1 537 ? 29.224 22.805 8.293 1.00 90.38 537 ALA A O 1
ATOM 4126 N N . GLY A 1 538 ? 28.287 23.911 10.000 1.00 91.06 538 GLY A N 1
ATOM 4127 C CA . GLY A 1 538 ? 27.867 25.081 9.214 1.00 91.06 538 GLY A CA 1
ATOM 4128 C C . GLY A 1 538 ? 26.584 24.877 8.393 1.00 91.06 538 GLY A C 1
ATOM 4129 O O . GLY A 1 538 ? 26.226 25.722 7.574 1.00 91.06 538 GLY A O 1
ATOM 4130 N N . HIS A 1 539 ? 25.867 23.775 8.613 1.00 92.38 539 HIS A N 1
ATOM 4131 C CA . HIS A 1 539 ? 24.595 23.442 7.964 1.00 92.38 539 HIS A CA 1
ATOM 4132 C C . HIS A 1 539 ? 23.425 24.105 8.719 1.00 92.38 539 HIS A C 1
ATOM 4134 O O . HIS A 1 539 ? 22.667 23.459 9.445 1.00 92.38 539 HIS A O 1
ATOM 4140 N N . HIS A 1 540 ? 23.329 25.437 8.631 1.00 90.81 540 HIS A N 1
ATOM 4141 C CA . HIS A 1 540 ? 22.416 26.242 9.459 1.00 90.81 540 HIS A CA 1
ATOM 4142 C C . HIS A 1 540 ? 20.924 25.988 9.189 1.00 90.81 540 HIS A C 1
ATOM 4144 O O . HIS A 1 540 ? 20.129 26.000 10.129 1.00 90.81 540 HIS A O 1
ATOM 4150 N N . ARG A 1 541 ? 20.539 25.706 7.937 1.00 92.81 541 ARG A N 1
ATOM 4151 C CA . ARG A 1 541 ? 19.149 25.380 7.577 1.00 92.81 541 ARG A CA 1
ATOM 4152 C C . ARG A 1 541 ? 18.708 24.071 8.236 1.00 92.81 541 ARG A C 1
ATOM 4154 O O . ARG A 1 541 ? 17.652 24.013 8.856 1.00 92.81 541 ARG A O 1
ATOM 4161 N N . GLU A 1 542 ? 19.537 23.040 8.140 1.00 91.12 542 GLU A N 1
ATOM 4162 C CA . GLU A 1 542 ? 19.299 21.718 8.715 1.00 91.12 542 GLU A CA 1
ATOM 4163 C C . GLU A 1 542 ? 19.277 21.783 10.245 1.00 91.12 542 GLU A C 1
ATOM 4165 O O . GLU A 1 542 ? 18.425 21.163 10.882 1.00 91.12 542 GLU A O 1
ATOM 4170 N N . ALA A 1 543 ? 20.161 22.591 10.843 1.00 93.25 543 ALA A N 1
ATOM 4171 C CA . ALA A 1 543 ? 20.144 22.849 12.279 1.00 93.25 543 ALA A CA 1
ATOM 4172 C C . ALA A 1 543 ? 18.824 23.501 12.731 1.00 93.25 543 ALA A C 1
ATOM 4174 O O . ALA A 1 543 ? 18.267 23.105 13.756 1.00 93.25 543 ALA A O 1
ATOM 4175 N N . ALA A 1 544 ? 18.298 24.455 11.955 1.00 93.75 544 ALA A N 1
ATOM 4176 C CA . ALA A 1 544 ? 17.020 25.108 12.230 1.00 93.75 544 ALA A CA 1
ATOM 4177 C C . ALA A 1 544 ? 15.820 24.153 12.073 1.00 93.75 544 ALA A C 1
ATOM 4179 O O . ALA A 1 544 ? 14.928 24.157 12.920 1.00 93.75 544 ALA A O 1
ATOM 4180 N N . SER A 1 545 ? 15.821 23.281 11.060 1.00 92.38 545 SER A N 1
ATOM 4181 C CA . SER A 1 545 ? 14.783 22.247 10.878 1.00 92.38 545 SER A CA 1
ATOM 4182 C C . SER A 1 545 ? 14.803 21.212 12.023 1.00 92.38 545 SER A C 1
ATOM 4184 O O . SER A 1 545 ? 13.765 20.855 12.589 1.00 92.38 545 SER A O 1
ATOM 4186 N N . CYS A 1 546 ? 15.993 20.823 12.502 1.00 94.75 546 CYS A N 1
ATOM 4187 C CA . CYS A 1 546 ? 16.127 20.011 13.719 1.00 94.75 546 CYS A CA 1
ATOM 4188 C C . CYS A 1 546 ? 15.613 20.754 14.969 1.00 94.75 546 CYS A C 1
ATOM 4190 O O . CYS A 1 546 ? 14.963 20.156 15.827 1.00 94.75 546 CYS A O 1
ATOM 4192 N N . ALA A 1 547 ? 15.860 22.064 15.082 1.00 94.88 547 ALA A N 1
ATOM 4193 C CA . ALA A 1 547 ? 15.328 22.876 16.177 1.00 94.88 547 ALA A CA 1
ATOM 4194 C C . ALA A 1 547 ? 13.791 22.957 16.151 1.00 94.88 547 ALA A C 1
ATOM 4196 O O . ALA A 1 547 ? 13.173 22.879 17.215 1.00 94.88 547 ALA A O 1
ATOM 4197 N N . LEU A 1 548 ? 13.175 23.032 14.966 1.00 95.19 548 LEU A N 1
ATOM 4198 C CA . LEU A 1 548 ? 11.722 22.934 14.792 1.00 95.19 548 LEU A CA 1
ATOM 4199 C C . LEU A 1 548 ? 11.189 21.569 15.248 1.00 95.19 548 LEU A C 1
ATOM 4201 O O . LEU A 1 548 ? 10.236 21.521 16.021 1.00 95.19 548 LEU A O 1
ATOM 4205 N N . THR A 1 549 ? 11.849 20.471 14.865 1.00 94.31 549 THR A N 1
ATOM 4206 C CA . THR A 1 549 ? 11.492 19.113 15.327 1.00 94.31 549 THR A CA 1
ATOM 4207 C C . THR A 1 549 ? 11.534 19.023 16.859 1.00 94.31 549 THR A C 1
ATOM 4209 O O . THR A 1 549 ? 10.609 18.514 17.493 1.00 94.31 549 THR A O 1
ATOM 4212 N N . ARG A 1 550 ? 12.572 19.600 17.487 1.00 95.44 550 ARG A N 1
ATOM 4213 C CA . ARG A 1 550 ? 12.675 19.687 18.954 1.00 95.44 550 ARG A CA 1
ATOM 4214 C C . ARG A 1 550 ? 11.532 20.500 19.558 1.00 95.44 550 ARG A C 1
ATOM 4216 O O . ARG A 1 550 ? 10.990 20.107 20.588 1.00 95.44 550 ARG A O 1
ATOM 4223 N N . LEU A 1 551 ? 11.195 21.640 18.954 1.00 94.88 551 LEU A N 1
ATOM 4224 C CA . LEU A 1 551 ? 10.097 22.497 19.400 1.00 94.88 551 LEU A CA 1
ATOM 4225 C C . LEU A 1 551 ? 8.763 21.761 19.342 1.00 94.88 551 LEU A C 1
ATOM 4227 O O . LEU A 1 551 ? 8.037 21.786 20.330 1.00 94.88 551 LEU A O 1
ATOM 4231 N N . ALA A 1 552 ? 8.469 21.066 18.243 1.00 92.38 552 ALA A N 1
ATOM 4232 C CA . ALA A 1 552 ? 7.266 20.253 18.112 1.00 92.38 552 ALA A CA 1
ATOM 4233 C C . ALA A 1 552 ? 7.163 19.206 19.237 1.00 92.38 552 ALA A C 1
ATOM 4235 O O . ALA A 1 552 ? 6.114 19.101 19.870 1.00 92.38 552 ALA A O 1
ATOM 4236 N N . ALA A 1 553 ? 8.268 18.527 19.568 1.00 92.38 553 ALA A N 1
ATOM 4237 C CA . ALA A 1 553 ? 8.317 17.554 20.659 1.00 92.38 553 ALA A CA 1
ATOM 4238 C C . ALA A 1 553 ? 8.038 18.183 22.040 1.00 92.38 553 ALA A C 1
ATOM 4240 O O . ALA A 1 553 ? 7.141 17.750 22.759 1.00 92.38 553 ALA A O 1
ATOM 4241 N N . VAL A 1 554 ? 8.756 19.253 22.411 1.00 92.88 554 VAL A N 1
ATOM 4242 C CA . VAL A 1 554 ? 8.616 19.877 23.748 1.00 92.88 554 VAL A CA 1
ATOM 4243 C C . VAL A 1 554 ? 7.342 20.714 23.911 1.00 92.88 554 VAL A C 1
ATOM 4245 O O . VAL A 1 554 ? 7.040 21.160 25.017 1.00 92.88 554 VAL A O 1
ATOM 4248 N N . THR A 1 555 ? 6.613 20.966 22.820 1.00 91.44 555 THR A N 1
ATOM 4249 C CA . THR A 1 555 ? 5.348 21.721 22.809 1.00 91.44 555 THR A CA 1
ATOM 4250 C C . THR A 1 555 ? 4.139 20.873 22.414 1.00 91.44 555 THR A C 1
ATOM 4252 O O . THR A 1 555 ? 3.040 21.417 22.280 1.00 91.44 555 THR A O 1
ATOM 4255 N N . ALA A 1 556 ? 4.300 19.549 22.287 1.00 85.88 556 ALA A N 1
ATOM 4256 C CA . ALA A 1 556 ? 3.189 18.626 22.058 1.00 85.88 556 ALA A CA 1
ATOM 4257 C C . ALA A 1 556 ? 2.068 18.857 23.093 1.00 85.88 556 ALA A C 1
ATOM 4259 O O . ALA A 1 556 ? 0.897 19.030 22.733 1.00 85.88 556 ALA A O 1
ATOM 4260 N N . GLU A 1 557 ? 2.455 19.001 24.367 1.00 83.50 557 GLU A N 1
ATOM 4261 C CA . GLU A 1 557 ? 1.616 19.508 25.455 1.00 83.50 557 GLU A CA 1
ATOM 4262 C C . GLU A 1 557 ? 2.021 20.944 25.836 1.00 83.50 557 GLU A C 1
ATOM 4264 O O . GLU A 1 557 ? 2.926 21.138 26.653 1.00 83.50 557 GLU A O 1
ATOM 4269 N N . PRO A 1 558 ? 1.350 21.982 25.301 1.00 81.38 558 PRO A N 1
ATOM 4270 C CA . PRO A 1 558 ? 1.786 23.367 25.485 1.00 81.38 558 PRO A CA 1
ATOM 4271 C C . PRO A 1 558 ? 1.769 23.817 26.955 1.00 81.38 558 PRO A C 1
ATOM 4273 O O . PRO A 1 558 ? 2.585 24.645 27.352 1.00 81.38 558 PRO A O 1
ATOM 4276 N N . ALA A 1 559 ? 0.917 23.221 27.797 1.00 81.62 559 ALA A N 1
ATOM 4277 C CA . ALA A 1 559 ? 0.877 23.488 29.237 1.00 81.62 559 ALA A CA 1
ATOM 4278 C C . ALA A 1 559 ? 2.142 23.033 29.995 1.00 81.62 559 ALA A C 1
ATOM 4280 O O . ALA A 1 559 ? 2.418 23.539 31.082 1.00 81.62 559 ALA A O 1
ATOM 4281 N N . ARG A 1 560 ? 2.910 22.085 29.439 1.00 86.25 560 ARG A N 1
ATOM 4282 C CA . ARG A 1 560 ? 4.169 21.577 30.013 1.00 86.25 560 ARG A CA 1
ATOM 4283 C C . ARG A 1 560 ? 5.414 22.152 29.328 1.00 86.25 560 ARG A C 1
ATOM 4285 O O . ARG A 1 560 ? 6.531 21.808 29.711 1.00 86.25 560 ARG A O 1
ATOM 4292 N N . ALA A 1 561 ? 5.238 23.029 28.339 1.00 88.88 561 ALA A N 1
ATOM 4293 C CA . ALA A 1 561 ? 6.339 23.574 27.559 1.00 88.88 561 ALA A CA 1
ATOM 4294 C C . ALA A 1 561 ? 7.302 24.426 28.418 1.00 88.88 561 ALA A C 1
ATOM 4296 O O . ALA A 1 561 ? 6.873 25.140 29.334 1.00 88.88 561 ALA A O 1
ATOM 4297 N N . PRO A 1 562 ? 8.618 24.410 28.126 1.00 90.00 562 PRO A N 1
ATOM 4298 C CA . PRO A 1 562 ? 9.582 25.240 28.838 1.00 90.00 562 PRO A CA 1
ATOM 4299 C C . PRO A 1 562 ? 9.312 26.730 28.597 1.00 90.00 562 PRO A C 1
ATOM 4301 O O . PRO A 1 562 ? 8.919 27.141 27.508 1.00 90.00 562 PRO A O 1
ATOM 4304 N N . ARG A 1 563 ? 9.619 27.582 29.586 1.00 87.44 563 ARG A N 1
ATOM 4305 C CA . ARG A 1 563 ? 9.401 29.043 29.487 1.00 87.44 563 ARG A CA 1
ATOM 4306 C C . ARG A 1 563 ? 10.132 29.704 28.309 1.00 87.44 563 ARG A C 1
ATOM 4308 O O . ARG A 1 563 ? 9.726 30.778 27.877 1.00 87.44 563 ARG A O 1
ATOM 4315 N N . SER A 1 564 ? 11.211 29.098 27.806 1.00 92.44 564 SER A N 1
ATOM 4316 C CA . SER A 1 564 ? 11.934 29.591 26.627 1.00 92.44 564 SER A CA 1
ATOM 4317 C C . SER A 1 564 ? 11.242 29.262 25.302 1.00 92.44 564 SER A C 1
ATOM 4319 O O . SER A 1 564 ? 11.558 29.912 24.312 1.00 92.44 564 SER A O 1
ATOM 4321 N N . ALA A 1 565 ? 10.287 28.321 25.270 1.00 93.75 565 ALA A N 1
ATOM 4322 C CA . ALA A 1 565 ? 9.733 27.753 24.038 1.00 93.75 565 ALA A CA 1
ATOM 4323 C C . ALA A 1 565 ? 9.180 28.811 23.075 1.00 93.75 565 ALA A C 1
ATOM 4325 O O . ALA A 1 565 ? 9.432 28.729 21.879 1.00 93.75 565 ALA A O 1
ATOM 4326 N N . LEU A 1 566 ? 8.500 29.844 23.587 1.00 94.81 566 LEU A N 1
ATOM 4327 C CA . LEU A 1 566 ? 7.988 30.936 22.754 1.00 94.81 566 LEU A CA 1
ATOM 4328 C C . LEU A 1 566 ? 9.124 31.712 22.064 1.00 94.81 566 LEU A C 1
ATOM 4330 O O . LEU A 1 566 ? 9.046 32.003 20.874 1.00 94.81 566 LEU A O 1
ATOM 4334 N N . ARG A 1 567 ? 10.200 32.030 22.795 1.00 95.75 567 ARG A N 1
ATOM 4335 C CA . ARG A 1 567 ? 11.379 32.713 22.234 1.00 95.75 567 ARG A CA 1
ATOM 4336 C C . ARG A 1 567 ? 12.090 31.819 21.220 1.00 95.75 567 ARG A C 1
ATOM 4338 O O . ARG A 1 567 ? 12.475 32.296 20.156 1.00 95.75 567 ARG A O 1
ATOM 4345 N N . ASP A 1 568 ? 12.251 30.546 21.562 1.00 95.25 568 ASP A N 1
ATOM 4346 C CA . ASP A 1 568 ? 12.924 29.552 20.730 1.00 95.25 568 ASP A CA 1
ATOM 4347 C C . ASP A 1 568 ? 12.153 29.338 19.412 1.00 95.25 568 ASP A C 1
ATOM 4349 O O . ASP A 1 568 ? 12.770 29.297 18.347 1.00 95.25 568 ASP A O 1
ATOM 4353 N N . ALA A 1 569 ? 10.814 29.300 19.457 1.00 95.81 569 ALA A N 1
ATOM 4354 C CA . ALA A 1 569 ? 9.944 29.219 18.281 1.00 95.81 569 ALA A CA 1
ATOM 4355 C C . ALA A 1 569 ? 10.088 30.440 17.361 1.00 95.81 569 ALA A C 1
ATOM 4357 O O . ALA A 1 569 ? 10.357 30.280 16.172 1.00 95.81 569 ALA A O 1
ATOM 4358 N N . MET A 1 570 ? 10.025 31.655 17.915 1.00 95.25 570 MET A N 1
ATOM 4359 C CA . MET A 1 570 ? 10.218 32.899 17.153 1.00 95.25 570 MET A CA 1
ATOM 4360 C C . MET A 1 570 ? 11.613 32.976 16.508 1.00 95.25 570 MET A C 1
ATOM 4362 O O . MET A 1 570 ? 11.752 33.376 15.352 1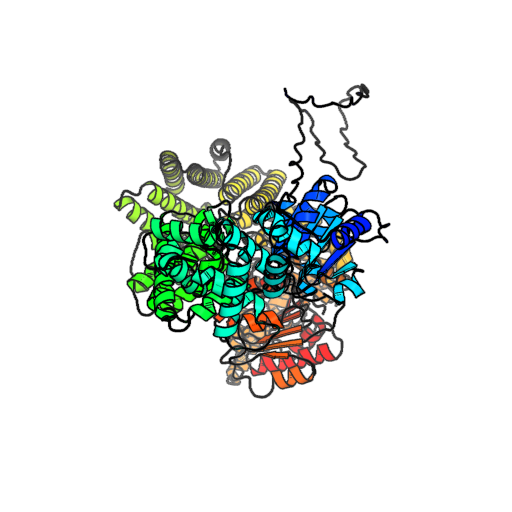.00 95.25 570 MET A O 1
ATOM 4366 N N . SER A 1 571 ? 12.657 32.570 17.240 1.00 95.75 571 SER A N 1
ATOM 4367 C CA . SER A 1 571 ? 14.031 32.530 16.723 1.00 95.75 571 SER A CA 1
ATOM 4368 C C . SER A 1 571 ? 14.187 31.509 15.595 1.00 95.75 571 SER A C 1
ATOM 4370 O O . SER A 1 571 ? 14.818 31.804 14.581 1.00 95.75 571 SER A O 1
ATOM 4372 N N . THR A 1 572 ? 13.601 30.321 15.759 1.00 95.69 572 THR A N 1
ATOM 4373 C CA . THR A 1 572 ? 13.650 29.241 14.763 1.00 95.69 572 THR A CA 1
ATOM 4374 C C . THR A 1 572 ? 12.907 29.640 13.489 1.00 95.69 572 THR A C 1
ATOM 4376 O O . THR A 1 572 ? 13.447 29.471 12.398 1.00 95.69 572 THR A O 1
ATOM 4379 N N . ALA A 1 573 ? 11.734 30.273 13.611 1.00 95.00 573 ALA A N 1
ATOM 4380 C CA . ALA A 1 573 ? 10.994 30.825 12.477 1.00 95.00 573 ALA A CA 1
ATOM 4381 C C . ALA A 1 573 ? 11.834 31.835 11.674 1.00 95.00 573 ALA A C 1
ATOM 4383 O O . ALA A 1 573 ? 11.896 31.770 10.446 1.00 95.00 573 ALA A O 1
ATOM 4384 N N . ALA A 1 574 ? 12.530 32.749 12.359 1.00 94.62 574 ALA A N 1
ATOM 4385 C CA . ALA A 1 574 ? 13.381 33.745 11.712 1.00 94.62 574 ALA A CA 1
ATOM 4386 C C . ALA A 1 574 ? 14.601 33.126 11.001 1.00 94.62 574 ALA A C 1
ATOM 4388 O O . ALA A 1 574 ? 15.003 33.607 9.941 1.00 94.62 574 ALA A O 1
ATOM 4389 N N . GLU A 1 575 ? 15.201 32.076 11.570 1.00 94.25 575 GLU A N 1
ATOM 4390 C CA . GLU A 1 575 ? 16.296 31.315 10.948 1.00 94.25 575 GLU A CA 1
ATOM 4391 C C . GLU A 1 575 ? 15.813 30.586 9.683 1.00 94.25 575 GLU A C 1
ATOM 4393 O O . GLU A 1 575 ? 16.396 30.749 8.613 1.00 94.25 575 GLU A O 1
ATOM 4398 N N . LEU A 1 576 ? 14.695 29.861 9.768 1.00 93.69 576 LEU A N 1
ATOM 4399 C CA . LEU A 1 576 ? 14.107 29.124 8.643 1.00 93.69 576 LEU A CA 1
ATOM 4400 C C . LEU A 1 576 ? 13.679 30.056 7.502 1.00 93.69 576 LEU A C 1
ATOM 4402 O O . LEU A 1 576 ? 13.983 29.796 6.334 1.00 93.69 576 LEU A O 1
ATOM 4406 N N . LYS A 1 577 ? 13.071 31.202 7.836 1.00 92.31 577 LYS A N 1
ATOM 4407 C CA . LYS A 1 577 ? 12.687 32.233 6.861 1.00 92.31 577 LYS A CA 1
ATOM 4408 C C . LYS A 1 577 ? 13.902 32.804 6.126 1.00 92.31 577 LYS A C 1
ATOM 4410 O O . LYS A 1 577 ? 13.840 32.986 4.912 1.00 92.31 577 LYS A O 1
ATOM 4415 N N . ARG A 1 578 ? 15.029 33.025 6.819 1.00 93.75 578 ARG A N 1
ATOM 4416 C CA . ARG A 1 578 ? 16.296 33.461 6.192 1.00 93.75 578 ARG A CA 1
ATOM 4417 C C . ARG A 1 578 ? 16.834 32.458 5.168 1.00 93.75 578 ARG A C 1
ATOM 4419 O O . ARG A 1 578 ? 17.511 32.869 4.231 1.00 93.75 578 ARG A O 1
ATOM 4426 N N . HIS A 1 579 ? 16.521 31.174 5.327 1.00 92.12 579 HIS A N 1
ATOM 4427 C CA . HIS A 1 579 ? 16.960 30.096 4.439 1.00 92.12 579 HIS A CA 1
ATOM 4428 C C . HIS A 1 579 ? 15.904 29.662 3.406 1.00 92.12 579 HIS A C 1
ATOM 4430 O O . HIS A 1 579 ? 16.091 28.643 2.742 1.00 92.12 579 HIS A O 1
ATOM 4436 N N . GLY A 1 580 ? 14.817 30.425 3.237 1.00 88.31 580 GLY A N 1
ATOM 4437 C CA . GLY A 1 580 ? 13.788 30.157 2.225 1.00 88.31 580 GLY A CA 1
ATOM 4438 C C . GLY A 1 580 ? 12.849 28.991 2.555 1.00 88.31 580 GLY A C 1
ATOM 4439 O O . GLY A 1 580 ? 12.116 28.539 1.680 1.00 88.31 580 GLY A O 1
ATOM 4440 N N . ALA A 1 581 ? 12.846 28.506 3.799 1.00 88.06 581 ALA A N 1
ATOM 4441 C CA . ALA A 1 581 ? 11.951 27.449 4.260 1.00 88.06 581 ALA A CA 1
ATOM 4442 C C . ALA A 1 581 ? 10.647 28.049 4.816 1.00 88.06 581 ALA A C 1
ATOM 4444 O O . ALA A 1 581 ? 10.429 28.082 6.025 1.00 88.06 581 ALA A O 1
ATOM 4445 N N . ALA A 1 582 ? 9.809 28.592 3.926 1.00 88.94 582 ALA A N 1
ATOM 4446 C CA . ALA A 1 582 ? 8.610 29.344 4.310 1.00 88.94 582 ALA A CA 1
ATOM 4447 C C . ALA A 1 582 ? 7.586 28.497 5.093 1.00 88.94 582 ALA A C 1
ATOM 4449 O O . ALA A 1 582 ? 7.085 28.962 6.113 1.00 88.94 582 ALA A O 1
ATOM 4450 N N . ASP A 1 583 ? 7.343 27.251 4.671 1.00 88.19 583 ASP A N 1
ATOM 4451 C CA . ASP A 1 583 ? 6.414 26.330 5.345 1.00 88.19 583 ASP A CA 1
ATOM 4452 C C . ASP A 1 583 ? 6.871 25.973 6.770 1.00 88.19 583 ASP A C 1
ATOM 4454 O O . ASP A 1 583 ? 6.117 26.164 7.724 1.00 88.19 583 ASP A O 1
ATOM 4458 N N . GLU A 1 584 ? 8.138 25.563 6.935 1.00 90.69 584 GLU A N 1
ATOM 4459 C CA . GLU A 1 584 ? 8.736 25.249 8.244 1.00 90.69 584 GLU A CA 1
ATOM 4460 C C . GLU A 1 584 ? 8.772 26.491 9.159 1.00 90.69 584 GLU A C 1
ATOM 4462 O O . GLU A 1 584 ? 8.520 26.404 10.364 1.00 90.69 584 GLU A O 1
ATOM 4467 N N . ALA A 1 585 ? 9.066 27.672 8.601 1.00 92.62 585 ALA A N 1
ATOM 4468 C CA . ALA A 1 585 ? 9.041 28.927 9.348 1.00 92.62 585 ALA A CA 1
ATOM 4469 C C . ALA A 1 585 ? 7.626 29.273 9.833 1.00 92.62 585 ALA A C 1
ATOM 4471 O O . ALA A 1 585 ? 7.457 29.649 10.994 1.00 92.62 585 ALA A O 1
ATOM 4472 N N . GLY A 1 586 ? 6.619 29.114 8.970 1.00 92.50 586 GLY A N 1
ATOM 4473 C CA . GLY A 1 586 ? 5.212 29.278 9.326 1.00 92.50 586 GLY A CA 1
ATOM 4474 C C . GLY A 1 586 ? 4.785 28.289 10.411 1.00 92.50 586 GLY A C 1
ATOM 4475 O O . GLY A 1 586 ? 4.189 28.688 11.408 1.00 92.50 586 GLY A O 1
ATOM 4476 N N . HIS A 1 587 ? 5.207 27.026 10.316 1.00 91.88 587 HIS A N 1
ATOM 4477 C CA . HIS A 1 587 ? 4.947 26.013 11.345 1.00 91.88 587 HIS A CA 1
ATOM 4478 C C . HIS A 1 587 ? 5.503 26.418 12.718 1.00 91.88 587 HIS A C 1
ATOM 4480 O O . HIS A 1 587 ? 4.816 26.305 13.735 1.00 91.88 587 HIS A O 1
ATOM 4486 N N . AL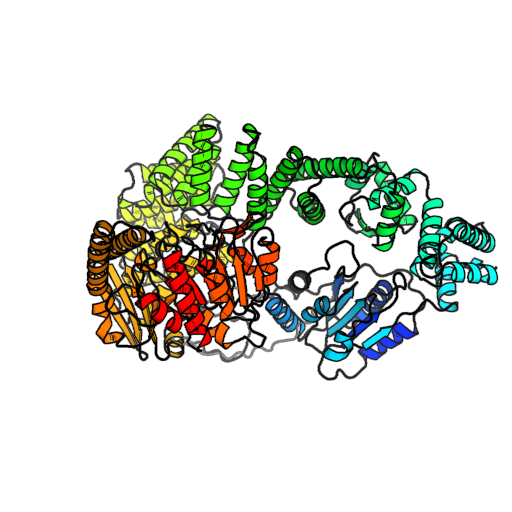A A 1 588 ? 6.728 26.952 12.765 1.00 94.44 588 ALA A N 1
ATOM 4487 C CA . ALA A 1 588 ? 7.314 27.480 13.997 1.00 94.44 588 ALA A CA 1
ATOM 4488 C C . ALA A 1 588 ? 6.496 28.652 14.585 1.00 94.44 588 ALA A C 1
ATOM 4490 O O . ALA A 1 588 ? 6.331 28.736 15.806 1.00 94.44 588 ALA A O 1
ATOM 4491 N N . LEU A 1 589 ? 5.944 29.531 13.739 1.00 95.25 589 LEU A N 1
ATOM 4492 C CA . LEU A 1 589 ? 5.052 30.618 14.170 1.00 95.25 589 LEU A CA 1
ATOM 4493 C C . LEU A 1 589 ? 3.708 30.095 14.688 1.00 95.25 589 LEU A C 1
ATOM 4495 O O . LEU A 1 589 ? 3.207 30.603 15.690 1.00 95.25 589 LEU A O 1
ATOM 4499 N N . LEU A 1 590 ? 3.153 29.046 14.082 1.00 95.00 590 LEU A N 1
ATOM 4500 C CA . LEU A 1 590 ? 1.937 28.401 14.579 1.00 95.00 590 LEU A CA 1
ATOM 4501 C C . LEU A 1 590 ? 2.156 27.758 15.957 1.00 95.00 590 LEU A C 1
ATOM 4503 O O . LEU A 1 590 ? 1.308 27.900 16.838 1.00 95.00 590 LEU A O 1
ATOM 4507 N N . ILE A 1 591 ? 3.317 27.132 16.201 1.00 95.06 591 ILE A N 1
ATOM 4508 C CA . ILE A 1 591 ? 3.696 26.660 17.548 1.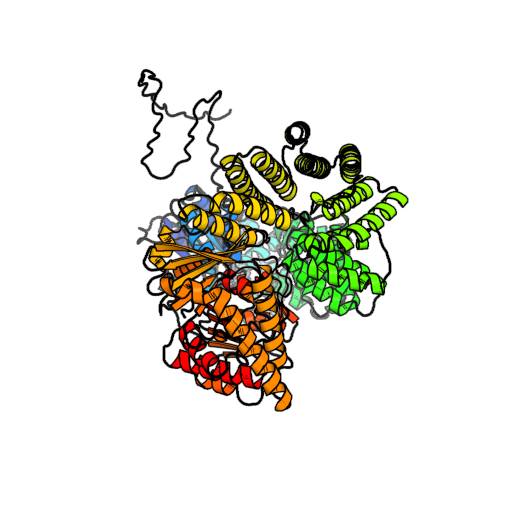00 95.06 591 ILE A CA 1
ATOM 4509 C C . ILE A 1 591 ? 3.721 27.836 18.540 1.00 95.06 591 ILE A C 1
ATOM 4511 O O . ILE A 1 591 ? 3.182 27.727 19.644 1.00 95.06 591 ILE A O 1
ATOM 4515 N N . ALA A 1 592 ? 4.299 28.980 18.154 1.00 95.44 592 ALA A N 1
ATOM 4516 C CA . ALA A 1 592 ? 4.307 30.185 18.985 1.00 95.44 592 ALA A CA 1
ATOM 4517 C C . ALA A 1 592 ? 2.886 30.713 19.271 1.00 95.44 592 ALA A C 1
ATOM 4519 O O . ALA A 1 592 ? 2.575 31.033 20.421 1.00 95.44 592 ALA A O 1
ATOM 4520 N N . ALA A 1 593 ? 2.007 30.747 18.264 1.00 95.19 593 ALA A N 1
ATOM 4521 C CA . ALA A 1 593 ? 0.605 31.128 18.423 1.00 95.19 593 ALA A CA 1
ATOM 4522 C C . ALA A 1 593 ? -0.119 30.200 19.410 1.00 95.19 593 ALA A C 1
ATOM 4524 O O . ALA A 1 593 ? -0.789 30.676 20.326 1.00 95.19 593 ALA A O 1
ATOM 4525 N N . ARG A 1 594 ? 0.083 28.884 19.299 1.00 93.69 594 ARG A N 1
ATOM 4526 C CA . ARG A 1 594 ? -0.498 27.883 20.206 1.00 93.69 594 ARG A CA 1
ATOM 4527 C C . ARG A 1 594 ? -0.070 28.071 21.667 1.00 93.69 594 ARG A C 1
ATOM 4529 O O . ARG A 1 594 ? -0.888 27.974 22.588 1.00 93.69 594 ARG A O 1
ATOM 4536 N N . LEU A 1 595 ? 1.209 28.388 21.891 1.00 94.75 595 LEU A N 1
ATOM 4537 C CA . LEU A 1 595 ? 1.735 28.716 23.222 1.00 94.75 595 LEU A CA 1
ATOM 4538 C C . LEU A 1 595 ? 1.081 29.985 23.792 1.00 94.75 595 LEU A C 1
ATOM 4540 O O . LEU A 1 595 ? 0.750 30.017 24.977 1.00 94.75 595 LEU A O 1
ATOM 4544 N N . LEU A 1 596 ? 0.844 31.004 22.960 1.00 94.06 596 LEU A N 1
ATOM 4545 C CA . LEU A 1 596 ? 0.151 32.234 23.364 1.00 94.06 596 LEU A CA 1
ATOM 4546 C C . LEU A 1 596 ? -1.329 31.992 23.694 1.00 94.06 596 LEU A C 1
ATOM 4548 O O . LEU A 1 596 ? -1.810 32.541 24.684 1.00 94.06 596 LEU A O 1
ATOM 4552 N N . VAL A 1 597 ? -2.034 31.137 22.939 1.00 92.75 597 VAL A N 1
ATOM 4553 C CA . VAL A 1 597 ? -3.410 30.714 23.276 1.00 92.75 597 VAL A CA 1
ATOM 4554 C C . VAL A 1 597 ? -3.440 30.073 24.664 1.00 92.75 597 VAL A C 1
ATOM 4556 O O . VAL A 1 597 ? -4.265 30.440 25.499 1.00 92.75 597 VAL A O 1
ATOM 4559 N N . THR A 1 598 ? -2.494 29.174 24.949 1.00 89.62 598 THR A N 1
ATOM 4560 C CA . THR A 1 598 ? -2.383 28.508 26.260 1.00 89.62 598 THR A CA 1
ATOM 4561 C C . THR A 1 598 ? -2.061 29.496 27.388 1.00 89.62 598 THR A C 1
ATOM 4563 O O . THR A 1 598 ? -2.545 29.335 28.507 1.00 89.62 598 THR A O 1
ATOM 4566 N N . ALA A 1 599 ? -1.286 30.545 27.099 1.00 90.81 599 ALA A N 1
ATOM 4567 C CA . ALA A 1 599 ? -0.977 31.622 28.039 1.00 90.81 599 ALA A CA 1
ATOM 4568 C C . ALA A 1 599 ? -2.125 32.638 28.235 1.00 90.81 599 ALA A C 1
ATOM 4570 O O . ALA A 1 599 ? -2.000 33.535 29.068 1.00 90.81 599 ALA A O 1
ATOM 4571 N N . GLY A 1 600 ? -3.233 32.518 27.491 1.00 90.44 600 GLY A N 1
ATOM 4572 C CA . GLY A 1 600 ? -4.360 33.457 27.532 1.00 90.44 600 GLY A CA 1
ATOM 4573 C C . GLY A 1 600 ? -4.131 34.759 26.751 1.00 90.44 600 GLY A C 1
ATOM 4574 O O . GLY A 1 600 ? -4.884 35.716 26.908 1.00 90.44 600 GLY A O 1
ATOM 4575 N N . GLU A 1 601 ? -3.111 34.821 25.892 1.00 93.81 601 GLU A N 1
ATOM 4576 C CA . GLU A 1 601 ? -2.764 35.999 25.087 1.00 93.81 601 GLU A CA 1
ATOM 4577 C C . GLU A 1 601 ? -3.425 35.952 23.692 1.00 93.81 601 GLU A C 1
ATOM 4579 O O . GLU A 1 601 ? -2.757 35.992 22.655 1.00 93.81 601 GLU A O 1
ATOM 4584 N N . ALA A 1 602 ? -4.760 35.861 23.666 1.00 92.00 602 ALA A N 1
ATOM 4585 C CA . ALA A 1 602 ? -5.568 35.612 22.463 1.00 92.00 602 ALA A CA 1
ATOM 4586 C C . ALA A 1 602 ? -5.335 36.607 21.305 1.00 92.00 602 ALA A C 1
ATOM 4588 O O . ALA A 1 602 ? -5.311 36.204 20.141 1.00 92.00 602 ALA A O 1
ATOM 4589 N N . GLU A 1 603 ? -5.133 37.894 21.601 1.00 93.00 603 GLU A N 1
ATOM 4590 C CA . GLU A 1 603 ? -4.901 38.932 20.581 1.00 93.00 603 GLU A CA 1
ATOM 4591 C C . GLU A 1 603 ? -3.554 38.751 19.871 1.00 93.00 603 GLU A C 1
ATOM 4593 O O . GLU A 1 603 ? -3.474 38.798 18.645 1.00 93.00 603 GLU A O 1
ATOM 4598 N N . ARG A 1 604 ? -2.489 38.455 20.628 1.00 93.69 604 ARG A N 1
ATOM 4599 C CA . ARG A 1 604 ? -1.162 38.189 20.050 1.00 93.69 604 ARG A CA 1
ATOM 4600 C C . ARG A 1 604 ? -1.142 36.880 19.268 1.00 93.69 604 ARG A C 1
ATOM 4602 O O . ARG A 1 604 ? -0.479 36.806 18.240 1.00 93.69 604 ARG A O 1
ATOM 4609 N N . ALA A 1 605 ? -1.870 35.867 19.740 1.00 93.44 605 ALA A N 1
ATOM 4610 C CA . ALA A 1 605 ? -2.046 34.626 18.995 1.00 93.44 605 ALA A CA 1
ATOM 4611 C C . ALA A 1 605 ? -2.789 34.863 17.669 1.00 93.44 605 ALA A C 1
ATOM 4613 O O . ALA A 1 605 ? -2.369 34.338 16.643 1.00 93.44 605 ALA A O 1
ATOM 4614 N N . THR A 1 606 ? -3.846 35.685 17.676 1.00 93.69 606 THR A N 1
ATOM 4615 C CA . THR A 1 606 ? -4.606 36.045 16.463 1.00 93.69 606 THR A CA 1
ATOM 4616 C C . THR A 1 606 ? -3.705 36.740 15.442 1.00 93.69 606 THR A C 1
ATOM 4618 O O . THR A 1 606 ? -3.658 36.307 14.297 1.00 93.69 606 THR A O 1
ATOM 4621 N N . ALA A 1 607 ? -2.911 37.726 15.874 1.00 93.06 607 ALA A N 1
ATOM 4622 C CA . ALA A 1 607 ? -1.975 38.428 14.996 1.00 93.06 607 ALA A CA 1
ATOM 4623 C C . ALA A 1 607 ? -0.996 37.473 14.284 1.00 93.06 607 ALA A C 1
ATOM 4625 O O . ALA A 1 607 ? -0.811 37.581 13.078 1.00 93.06 607 ALA A O 1
ATOM 4626 N N . LEU A 1 608 ? -0.431 36.489 14.998 1.00 91.50 608 LEU A N 1
ATOM 4627 C CA . LEU A 1 608 ? 0.456 35.488 14.389 1.00 91.50 608 LEU A CA 1
ATOM 4628 C C . LEU A 1 608 ? -0.267 34.541 13.415 1.00 91.50 608 LEU A C 1
ATOM 4630 O O . LEU A 1 608 ? 0.327 34.122 12.429 1.00 91.50 608 LEU A O 1
ATOM 4634 N N . LEU A 1 609 ? -1.531 34.187 13.675 1.00 90.38 609 LEU A N 1
ATOM 4635 C CA . LEU A 1 609 ? -2.326 33.321 12.786 1.00 90.38 609 LEU A CA 1
ATOM 4636 C C . LEU A 1 609 ? -2.772 34.024 11.494 1.00 90.38 609 LEU A C 1
ATOM 4638 O O . LEU A 1 609 ? -3.096 33.347 10.509 1.00 90.38 609 LEU A O 1
ATOM 4642 N N . ASP A 1 610 ? -2.835 35.354 11.523 1.00 87.81 610 ASP A N 1
ATOM 4643 C CA . ASP A 1 610 ? -3.198 36.199 10.385 1.00 87.81 610 ASP A CA 1
ATOM 4644 C C . ASP A 1 610 ? -1.977 36.589 9.535 1.00 87.81 610 ASP A C 1
ATOM 4646 O O . ASP A 1 610 ? -2.131 36.849 8.346 1.00 87.81 610 ASP A O 1
ATOM 4650 N N . GLU A 1 611 ? -0.766 36.561 10.107 1.00 83.88 611 GLU A N 1
ATOM 4651 C CA . GLU A 1 611 ? 0.504 36.696 9.370 1.00 83.88 611 GLU A CA 1
ATOM 4652 C C . GLU A 1 611 ? 0.835 35.477 8.488 1.00 83.88 611 GLU A C 1
ATOM 4654 O O . GLU A 1 611 ? 1.713 35.559 7.632 1.00 83.88 611 GLU A O 1
ATOM 4659 N N . ASP A 1 612 ? 0.158 34.347 8.695 1.00 80.25 612 ASP A N 1
ATOM 4660 C CA . ASP A 1 612 ? 0.371 33.114 7.939 1.00 80.25 612 ASP A CA 1
ATOM 4661 C C . ASP A 1 612 ? -0.379 33.138 6.589 1.00 80.25 612 ASP A C 1
ATOM 4663 O O . ASP A 1 612 ? -1.569 32.804 6.497 1.00 80.25 612 ASP A O 1
ATOM 4667 N N . ASP A 1 613 ? 0.318 33.565 5.534 1.00 76.25 613 ASP A N 1
ATOM 4668 C CA . ASP A 1 613 ? -0.200 33.808 4.180 1.00 76.25 613 ASP A CA 1
ATOM 4669 C C . ASP A 1 613 ? 0.357 32.848 3.112 1.00 76.25 613 ASP A C 1
ATOM 4671 O O . ASP A 1 613 ? 0.366 33.171 1.926 1.00 76.25 613 ASP A O 1
ATOM 4675 N N . LEU A 1 614 ? 0.808 31.653 3.512 1.00 82.50 614 LEU A N 1
ATOM 4676 C CA . LEU A 1 614 ? 1.374 30.674 2.580 1.00 82.50 614 LEU A CA 1
ATOM 4677 C C . LEU A 1 614 ? 0.388 30.289 1.461 1.00 82.50 614 LEU A C 1
ATOM 4679 O O . LEU A 1 614 ? -0.730 29.844 1.727 1.00 82.50 614 LEU A O 1
ATOM 4683 N N . ASP A 1 615 ? 0.853 30.376 0.209 1.00 75.31 615 ASP A N 1
ATOM 4684 C CA . ASP A 1 615 ? 0.085 29.988 -0.985 1.00 75.31 615 ASP A CA 1
ATOM 4685 C C . ASP A 1 615 ? -0.183 28.469 -1.048 1.00 75.31 615 ASP A C 1
ATOM 4687 O O . ASP A 1 615 ? -1.256 28.037 -1.474 1.00 75.31 615 ASP A O 1
ATOM 4691 N N . ASP A 1 616 ? 0.783 27.646 -0.616 1.00 75.12 616 ASP A N 1
ATOM 4692 C CA . ASP A 1 616 ? 0.696 26.176 -0.627 1.00 75.12 616 ASP A CA 1
ATOM 4693 C C . ASP A 1 616 ? 1.314 25.538 0.638 1.00 75.12 616 ASP A C 1
ATOM 4695 O O . ASP A 1 616 ? 2.408 24.970 0.576 1.00 75.12 616 ASP A O 1
ATOM 4699 N N . PRO A 1 617 ? 0.663 25.667 1.815 1.00 80.69 617 PRO A N 1
ATOM 4700 C CA . PRO A 1 617 ? 1.154 25.064 3.052 1.00 80.69 617 PRO A CA 1
ATOM 4701 C C . PRO A 1 617 ? 1.125 23.531 3.013 1.00 80.69 617 PRO A C 1
ATOM 4703 O O . PRO A 1 617 ? 0.284 22.917 2.349 1.00 80.69 617 PRO A O 1
ATOM 4706 N N . SER A 1 618 ? 1.995 22.884 3.786 1.00 77.25 618 SER A N 1
ATOM 4707 C CA . SER A 1 618 ? 1.948 21.431 3.968 1.00 77.25 618 SER A CA 1
ATOM 4708 C C . SER A 1 618 ? 0.658 20.981 4.676 1.00 77.25 618 SER A C 1
ATOM 4710 O O . SER A 1 618 ? -0.074 21.771 5.283 1.00 77.25 618 SER A O 1
ATOM 4712 N N . ALA A 1 619 ? 0.329 19.687 4.582 1.00 75.62 619 ALA A N 1
ATOM 4713 C CA . ALA A 1 619 ? -0.836 19.130 5.278 1.00 75.62 619 ALA A CA 1
ATOM 4714 C C . ALA A 1 619 ? -0.693 19.254 6.804 1.00 75.62 619 ALA A C 1
ATOM 4716 O O . ALA A 1 619 ? -1.657 19.585 7.493 1.00 75.62 619 ALA A O 1
ATOM 4717 N N . GLU A 1 620 ? 0.518 19.037 7.323 1.00 80.75 620 GLU A N 1
ATOM 4718 C CA . GLU A 1 620 ? 0.808 19.183 8.748 1.00 80.75 620 GLU A CA 1
ATOM 4719 C C . GLU A 1 620 ? 0.668 20.638 9.214 1.00 80.75 620 GLU A C 1
ATOM 4721 O O . GLU A 1 620 ? 0.035 20.890 10.243 1.00 80.75 620 GLU A O 1
ATOM 4726 N N . HIS A 1 621 ? 1.176 21.590 8.424 1.00 86.88 621 HIS A N 1
ATOM 4727 C CA . HIS A 1 621 ? 1.014 23.016 8.681 1.00 86.88 621 HIS A CA 1
ATOM 4728 C C . HIS A 1 621 ? -0.473 23.395 8.782 1.00 86.88 621 HIS A C 1
ATOM 4730 O O . HIS A 1 621 ? -0.900 24.010 9.762 1.00 86.88 621 HIS A O 1
ATOM 4736 N N . GLU A 1 622 ? -1.289 23.008 7.795 1.00 85.56 622 GLU A N 1
ATOM 4737 C CA . GLU A 1 622 ? -2.721 23.336 7.783 1.00 85.56 622 GLU A CA 1
ATOM 4738 C C . GLU A 1 622 ? -3.456 22.716 8.981 1.00 85.56 622 GLU A C 1
ATOM 4740 O O . GLU A 1 622 ? -4.297 23.372 9.604 1.00 85.56 622 GLU A O 1
ATOM 4745 N N . LEU A 1 623 ? -3.113 21.481 9.363 1.00 84.88 623 LEU A N 1
ATOM 4746 C CA . LEU A 1 623 ? -3.670 20.839 10.556 1.00 84.88 623 LEU A CA 1
ATOM 4747 C C . LEU A 1 623 ? -3.346 21.623 11.826 1.00 84.88 623 LEU A C 1
ATOM 4749 O O . LEU A 1 623 ? -4.244 21.875 12.634 1.00 84.88 623 LEU A O 1
ATOM 4753 N N . LEU A 1 624 ? -2.093 22.048 11.993 1.00 90.00 624 LEU A N 1
ATOM 4754 C CA . LEU A 1 624 ? -1.691 22.847 13.145 1.00 90.00 624 LEU A CA 1
ATOM 4755 C C . LEU A 1 624 ? -2.380 24.217 13.151 1.00 90.00 624 LEU A C 1
ATOM 4757 O O . LEU A 1 624 ? -2.846 24.662 14.203 1.00 90.00 624 LEU A O 1
ATOM 4761 N N . ARG A 1 625 ? -2.511 24.871 11.991 1.00 91.62 625 ARG A N 1
ATOM 4762 C CA . ARG A 1 625 ? -3.211 26.157 11.865 1.00 91.62 625 ARG A CA 1
ATOM 4763 C C . ARG A 1 625 ? -4.658 26.037 12.325 1.00 91.62 625 ARG A C 1
ATOM 4765 O O . ARG A 1 625 ? -5.145 26.857 13.109 1.00 91.62 625 ARG A O 1
ATOM 4772 N N . ARG A 1 626 ? -5.350 24.993 11.865 1.00 91.19 626 ARG A N 1
ATOM 4773 C CA . ARG A 1 626 ? -6.739 24.714 12.248 1.00 91.19 626 ARG A CA 1
ATOM 4774 C C . ARG A 1 626 ? -6.861 24.357 13.720 1.00 91.19 626 ARG A C 1
ATOM 4776 O O . ARG A 1 626 ? -7.793 24.838 14.357 1.00 91.19 626 ARG A O 1
ATOM 4783 N N . LEU A 1 627 ? -5.915 23.592 14.267 1.00 91.19 627 LEU A N 1
ATOM 4784 C CA . LEU A 1 627 ? -5.852 23.300 15.699 1.00 91.19 627 LEU A CA 1
ATOM 4785 C C . LEU A 1 627 ? -5.725 24.586 16.523 1.00 91.19 627 LEU A C 1
ATOM 4787 O O . LEU A 1 627 ? -6.516 24.789 17.439 1.00 91.19 627 LEU A O 1
ATOM 4791 N N . CYS A 1 628 ? -4.816 25.492 16.158 1.00 93.44 628 CYS A N 1
ATOM 4792 C CA . CYS A 1 628 ? -4.652 26.772 16.852 1.00 93.44 628 CYS A CA 1
ATOM 4793 C C . CYS A 1 628 ? -5.931 27.623 16.797 1.00 93.44 628 CYS A C 1
ATOM 4795 O O . CYS A 1 628 ? -6.338 28.197 17.807 1.00 93.44 628 CYS A O 1
ATOM 4797 N N . ARG A 1 629 ? -6.599 27.681 15.634 1.00 94.38 629 ARG A N 1
ATOM 4798 C CA . ARG A 1 629 ? -7.876 28.401 15.486 1.00 94.38 629 ARG A CA 1
ATOM 4799 C C . ARG A 1 629 ? -9.010 27.759 16.288 1.00 94.38 629 ARG A C 1
ATOM 4801 O O . ARG A 1 629 ? -9.796 28.484 16.890 1.00 94.38 629 ARG A O 1
ATOM 4808 N N . ALA A 1 630 ? -9.074 26.430 16.354 1.00 92.25 630 ALA A N 1
ATOM 4809 C CA . ALA A 1 630 ? -10.044 25.715 17.180 1.00 92.25 630 ALA A CA 1
ATOM 4810 C C . ALA A 1 630 ? -9.796 25.941 18.684 1.00 92.25 630 ALA A C 1
ATOM 4812 O O . ALA A 1 630 ? -10.734 26.225 19.423 1.00 92.25 630 ALA A O 1
ATOM 4813 N N . GLU A 1 631 ? -8.543 25.885 19.147 1.00 92.81 631 GLU A N 1
ATOM 4814 C CA . GLU A 1 631 ? -8.184 26.187 20.542 1.00 92.81 631 GLU A CA 1
ATOM 4815 C C . GLU A 1 631 ? -8.521 27.647 20.908 1.00 92.81 631 GLU A C 1
ATOM 4817 O O . GLU A 1 631 ? -9.050 27.910 21.990 1.00 92.81 631 GLU A O 1
ATOM 4822 N N . LEU A 1 632 ? -8.299 28.594 19.989 1.00 93.81 632 LEU A N 1
ATOM 4823 C CA . LEU A 1 632 ? -8.675 30.001 20.158 1.00 93.81 632 LEU A CA 1
ATOM 4824 C C . LEU A 1 632 ? -10.200 30.206 20.189 1.00 93.81 632 LEU A C 1
ATOM 4826 O O . LEU A 1 632 ? -10.695 30.953 21.035 1.00 93.81 632 LEU A O 1
ATOM 4830 N N . ALA A 1 633 ? -10.953 29.543 19.304 1.00 93.31 633 ALA A N 1
ATOM 4831 C CA . ALA A 1 633 ? -12.418 29.572 19.303 1.00 93.31 633 ALA A CA 1
ATOM 4832 C C . ALA A 1 633 ? -12.977 29.022 20.622 1.00 93.31 633 ALA A C 1
ATOM 4834 O O . ALA A 1 633 ? -13.825 29.654 21.253 1.00 93.31 633 ALA A O 1
ATOM 4835 N N . LEU A 1 634 ? -12.415 27.911 21.109 1.00 90.75 634 LEU A N 1
ATOM 4836 C CA . LEU A 1 634 ? -12.765 27.346 22.407 1.00 90.75 634 LEU A CA 1
ATOM 4837 C C . LEU A 1 634 ? -12.474 28.323 23.556 1.00 90.75 634 LEU A C 1
ATOM 4839 O O . LEU A 1 634 ? -13.309 28.476 24.445 1.00 90.75 634 LEU A O 1
ATOM 4843 N N . HIS A 1 635 ? -11.328 29.014 23.532 1.00 89.62 635 HIS A N 1
ATOM 4844 C CA . HIS A 1 635 ? -10.989 30.039 24.526 1.00 89.62 635 HIS A CA 1
ATOM 4845 C C . HIS A 1 635 ? -11.984 31.214 24.522 1.00 89.62 635 HIS A C 1
ATOM 4847 O O . HIS A 1 635 ? -12.275 31.783 25.572 1.00 89.62 635 HIS A O 1
ATOM 4853 N N . ARG A 1 636 ? -12.547 31.549 23.354 1.00 91.19 636 ARG A N 1
ATOM 4854 C CA . ARG A 1 636 ? -13.587 32.578 23.176 1.00 91.19 636 ARG A CA 1
ATOM 4855 C C . ARG A 1 636 ? -15.012 32.082 23.467 1.00 91.19 636 ARG A C 1
ATOM 4857 O O . ARG A 1 636 ? -15.938 32.887 23.440 1.00 91.19 636 ARG A O 1
ATOM 4864 N N . GLY A 1 637 ? -15.201 30.790 23.746 1.00 88.69 637 GLY A N 1
ATOM 4865 C CA . GLY A 1 637 ? -16.521 30.182 23.945 1.00 88.69 637 GLY A CA 1
ATOM 4866 C C . GLY A 1 637 ? -17.322 29.957 22.654 1.00 88.69 637 GLY A C 1
ATOM 4867 O O . GLY A 1 637 ? -18.527 29.731 22.724 1.00 88.69 637 GLY A O 1
ATOM 4868 N N . ASP A 1 638 ? -16.676 30.004 21.486 1.00 91.00 638 ASP A N 1
ATOM 4869 C CA . ASP A 1 638 ? -17.296 29.784 20.176 1.00 91.00 638 ASP A CA 1
ATOM 4870 C C . ASP A 1 638 ? -17.289 28.291 19.804 1.00 91.00 638 ASP A C 1
ATOM 4872 O O . ASP A 1 638 ? -16.353 27.766 19.197 1.00 91.00 638 ASP A O 1
ATOM 4876 N N . ALA A 1 639 ? -18.354 27.597 20.203 1.00 86.25 639 ALA A N 1
ATOM 4877 C CA . ALA A 1 639 ? -18.566 26.180 19.927 1.00 86.25 639 ALA A CA 1
ATOM 4878 C C . ALA A 1 639 ? -18.653 25.856 18.423 1.00 86.25 639 ALA A C 1
ATOM 4880 O O . ALA A 1 639 ? -18.115 24.838 17.984 1.00 86.25 639 ALA A O 1
ATOM 4881 N N . ASP A 1 640 ? -19.324 26.695 17.632 1.00 85.12 640 ASP A N 1
ATOM 4882 C CA . ASP A 1 640 ? -19.500 26.456 16.195 1.00 85.12 640 ASP A CA 1
ATOM 4883 C C . ASP A 1 640 ? -18.180 26.658 15.440 1.00 85.12 640 ASP A C 1
ATOM 4885 O O . ASP A 1 640 ? -17.846 25.861 14.560 1.00 85.12 640 ASP A O 1
ATOM 4889 N N . GLY A 1 641 ? -17.372 27.639 15.853 1.00 87.75 641 GLY A N 1
ATOM 4890 C CA . GLY A 1 641 ? -16.020 27.848 15.336 1.00 87.75 641 GLY A CA 1
ATOM 4891 C C . GLY A 1 641 ? -15.098 26.640 15.540 1.00 87.75 641 GLY A C 1
ATOM 4892 O O . GLY A 1 641 ? -14.372 26.260 14.618 1.00 87.75 641 GLY A O 1
ATOM 4893 N N . VAL A 1 642 ? -15.157 25.974 16.703 1.00 87.81 642 VAL A N 1
ATOM 4894 C CA . VAL A 1 642 ? -14.383 24.739 16.964 1.00 87.81 642 VAL A CA 1
ATOM 4895 C C . VAL A 1 642 ? -14.740 23.643 15.956 1.00 87.81 642 VAL A C 1
ATOM 4897 O O . VAL A 1 642 ? -13.845 23.014 15.380 1.00 87.81 642 VAL A O 1
ATOM 4900 N N . LEU A 1 643 ? -16.036 23.422 15.716 1.00 82.88 643 LEU A N 1
ATOM 4901 C CA . LEU A 1 643 ? -16.511 22.396 14.783 1.00 82.88 643 LEU A CA 1
ATOM 4902 C C . LEU A 1 643 ? -16.134 22.738 13.341 1.00 82.88 643 LEU A C 1
ATOM 4904 O O . LEU A 1 643 ? -15.571 21.891 12.650 1.00 82.88 643 LEU A O 1
ATOM 4908 N N . ALA A 1 644 ? -16.345 23.987 12.920 1.00 84.06 644 ALA A N 1
ATOM 4909 C CA . ALA A 1 644 ? -16.020 24.449 11.574 1.00 84.06 644 ALA A CA 1
ATOM 4910 C C . ALA A 1 644 ? -14.522 24.311 11.258 1.00 84.06 644 ALA A C 1
ATOM 4912 O O . ALA A 1 644 ? -14.146 23.820 10.191 1.00 84.06 644 ALA A O 1
ATOM 4913 N N . HIS A 1 645 ? -13.641 24.697 12.188 1.00 87.69 645 HIS A N 1
ATOM 4914 C CA . HIS A 1 645 ? -12.199 24.530 11.998 1.00 87.69 645 HIS A CA 1
ATOM 4915 C C . HIS A 1 645 ? -11.783 23.062 11.966 1.00 87.69 645 HIS A C 1
ATOM 4917 O O . HIS A 1 645 ? -10.922 22.706 11.162 1.00 87.69 645 HIS A O 1
ATOM 4923 N N . THR A 1 646 ? -12.417 22.213 12.771 1.00 81.50 646 THR A N 1
ATOM 4924 C CA . THR A 1 646 ? -12.136 20.775 12.781 1.00 81.50 646 THR A CA 1
ATOM 4925 C C . THR A 1 646 ? -12.584 20.095 11.484 1.00 81.50 646 THR A C 1
ATOM 4927 O O . THR A 1 646 ? -11.818 19.342 10.882 1.00 81.50 646 THR A O 1
ATOM 4930 N N . GLU A 1 647 ? -13.786 20.402 10.989 1.00 75.81 647 GLU A N 1
ATOM 4931 C CA . GLU A 1 647 ? -14.276 19.884 9.706 1.00 75.81 647 GLU A CA 1
ATOM 4932 C C . GLU A 1 647 ? -13.413 20.350 8.529 1.00 75.81 647 GLU A C 1
ATOM 4934 O O . GLU A 1 647 ? -13.070 19.546 7.654 1.00 75.81 647 GLU A O 1
ATOM 4939 N N . ALA A 1 648 ? -13.013 21.625 8.524 1.00 79.06 648 ALA A N 1
ATOM 4940 C CA . ALA A 1 648 ? -12.130 22.170 7.502 1.00 79.06 648 ALA A CA 1
ATOM 4941 C C . ALA A 1 648 ? -10.745 21.508 7.526 1.00 79.06 648 ALA A C 1
ATOM 4943 O O . ALA A 1 648 ? -10.228 21.168 6.465 1.00 79.06 648 ALA A O 1
ATOM 4944 N N . ALA A 1 649 ? -10.174 21.261 8.711 1.00 77.25 649 ALA A N 1
ATOM 4945 C CA . ALA A 1 649 ? -8.891 20.573 8.860 1.00 77.25 649 ALA A CA 1
ATOM 4946 C C . ALA A 1 649 ? -8.921 19.171 8.246 1.00 77.25 649 ALA A C 1
ATOM 4948 O O . ALA A 1 649 ? -8.061 18.806 7.446 1.00 77.25 649 ALA A O 1
ATOM 4949 N N . PHE A 1 650 ? -9.958 18.401 8.578 1.00 70.00 650 PHE A N 1
ATOM 4950 C CA . PHE A 1 650 ? -10.114 17.048 8.066 1.00 70.00 650 PHE A CA 1
ATOM 4951 C C . PHE A 1 650 ? -10.406 17.001 6.564 1.00 70.00 650 PHE A C 1
ATOM 4953 O O . PHE A 1 650 ? -10.057 16.021 5.916 1.00 70.00 650 PHE A O 1
ATOM 4960 N N . THR A 1 651 ? -11.039 18.031 6.005 1.00 68.31 651 THR A N 1
ATOM 4961 C CA . THR A 1 651 ? -11.302 18.120 4.560 1.00 68.31 651 THR A CA 1
ATOM 4962 C C . THR A 1 651 ? -10.033 18.506 3.796 1.00 68.31 651 THR A C 1
ATOM 4964 O O . THR A 1 651 ? -9.653 17.821 2.849 1.00 68.31 651 THR A O 1
ATOM 4967 N N . ALA A 1 652 ? -9.324 19.541 4.259 1.00 66.44 652 ALA A N 1
ATOM 4968 C CA . ALA A 1 652 ? -8.104 20.042 3.627 1.00 66.44 652 ALA A CA 1
ATOM 4969 C C . ALA A 1 652 ? -6.983 18.993 3.584 1.00 66.44 652 ALA A C 1
ATOM 4971 O O . ALA A 1 652 ? -6.282 18.871 2.579 1.00 66.44 652 ALA A O 1
ATOM 4972 N N . ALA A 1 653 ? -6.838 18.200 4.647 1.00 61.53 653 ALA A N 1
ATOM 4973 C CA . ALA A 1 653 ? -5.837 17.146 4.687 1.00 61.53 653 ALA A CA 1
ATOM 4974 C C . ALA A 1 653 ? -6.101 16.020 3.675 1.00 61.53 653 ALA A C 1
ATOM 4976 O O . ALA A 1 653 ? -5.168 15.556 3.029 1.00 61.53 653 ALA A O 1
ATOM 4977 N N . ILE A 1 654 ? -7.363 15.624 3.472 1.00 56.12 654 ILE A N 1
ATOM 4978 C CA . ILE A 1 654 ? -7.730 14.590 2.489 1.00 56.12 654 ILE A CA 1
ATOM 4979 C C . ILE A 1 654 ? -7.467 15.079 1.064 1.00 56.12 654 ILE A C 1
ATOM 4981 O O . ILE A 1 654 ? -6.826 14.382 0.278 1.00 56.12 654 ILE A O 1
ATOM 4985 N N . GLU A 1 655 ? -7.929 16.287 0.732 1.00 58.84 655 GLU A N 1
ATOM 4986 C CA . GLU A 1 655 ? -7.752 16.848 -0.610 1.00 58.84 655 GLU A CA 1
ATOM 4987 C C . GLU A 1 655 ? -6.276 17.011 -0.988 1.00 58.84 655 GLU A C 1
ATOM 4989 O O . GLU A 1 655 ? -5.920 16.857 -2.157 1.00 58.84 655 GLU A O 1
ATOM 4994 N N . ARG A 1 656 ? -5.404 17.325 -0.023 1.00 59.03 656 ARG A N 1
ATOM 4995 C CA . ARG A 1 656 ? -3.970 17.497 -0.280 1.00 59.03 656 ARG A CA 1
ATOM 4996 C C . ARG A 1 656 ? -3.221 16.179 -0.421 1.00 59.03 656 ARG A C 1
ATOM 4998 O O . ARG A 1 656 ? -2.421 16.064 -1.349 1.00 59.03 656 ARG A O 1
ATOM 5005 N N . THR A 1 657 ? -3.514 15.179 0.411 1.00 49.41 657 THR A N 1
ATOM 5006 C CA . THR A 1 657 ? -2.937 13.832 0.254 1.00 49.41 657 THR A CA 1
ATOM 5007 C C . THR A 1 657 ? -3.308 13.231 -1.107 1.00 49.41 657 THR A C 1
ATOM 5009 O O . THR A 1 657 ? -2.463 12.631 -1.764 1.00 49.41 657 THR A O 1
ATOM 5012 N N . ALA A 1 658 ? -4.533 13.479 -1.592 1.00 46.59 658 ALA A N 1
ATOM 5013 C CA . ALA A 1 658 ? -4.982 13.040 -2.915 1.00 46.59 658 ALA A CA 1
ATOM 5014 C C . ALA A 1 658 ? -4.284 13.766 -4.086 1.00 46.59 658 ALA A C 1
ATOM 5016 O O . ALA A 1 658 ? -4.042 13.165 -5.131 1.00 46.59 658 ALA A O 1
ATOM 5017 N N . LYS A 1 659 ? -3.943 15.054 -3.930 1.00 47.03 659 LYS A N 1
ATOM 5018 C CA . LYS A 1 659 ? -3.327 15.873 -4.994 1.00 47.03 659 LYS A CA 1
ATOM 5019 C C . LYS A 1 659 ? -1.822 15.634 -5.166 1.00 47.03 659 LYS A C 1
ATOM 5021 O O . LYS A 1 659 ? -1.310 15.846 -6.264 1.00 47.03 659 LYS A O 1
ATOM 5026 N N . CYS A 1 660 ? -1.117 15.197 -4.121 1.00 43.31 660 CYS A N 1
ATOM 5027 C CA . CYS A 1 660 ? 0.349 15.114 -4.116 1.00 43.31 660 CYS A CA 1
ATOM 5028 C C . CYS A 1 660 ? 0.907 13.772 -3.585 1.00 43.31 660 CYS A C 1
ATOM 5030 O O . CYS A 1 660 ? 1.762 13.792 -2.699 1.00 43.31 660 CYS A O 1
ATOM 5032 N N . PRO A 1 661 ? 0.530 12.604 -4.146 1.00 41.62 661 PRO A N 1
ATOM 5033 C CA . PRO A 1 661 ? 1.053 11.307 -3.693 1.00 41.62 661 PRO A CA 1
ATOM 5034 C C . PRO A 1 661 ? 2.581 11.167 -3.853 1.00 41.62 661 PRO A C 1
ATOM 5036 O O . PRO A 1 661 ? 3.212 10.410 -3.128 1.00 41.62 661 PRO A O 1
ATOM 5039 N N . ALA A 1 662 ? 3.196 11.926 -4.770 1.00 34.03 662 ALA A N 1
ATOM 5040 C CA . ALA A 1 662 ? 4.634 11.873 -5.055 1.00 34.03 662 ALA A CA 1
ATOM 5041 C C . ALA A 1 662 ? 5.508 12.762 -4.141 1.00 34.03 662 ALA A C 1
ATOM 5043 O O . ALA A 1 662 ? 6.732 12.717 -4.237 1.00 34.03 662 ALA A O 1
ATOM 5044 N N . ARG A 1 663 ? 4.914 13.594 -3.271 1.00 42.62 663 ARG A N 1
ATOM 5045 C CA . ARG A 1 663 ? 5.640 14.450 -2.313 1.00 42.62 663 ARG A CA 1
ATOM 5046 C C . ARG A 1 663 ? 5.298 14.030 -0.888 1.00 42.62 663 ARG A C 1
ATOM 5048 O O . ARG A 1 663 ? 4.660 14.770 -0.146 1.00 42.62 663 ARG A O 1
ATOM 5055 N N . LEU A 1 664 ? 5.705 12.820 -0.524 1.00 52.56 664 LEU A N 1
ATOM 5056 C CA . LEU A 1 664 ? 5.626 12.325 0.848 1.00 52.56 664 LEU A CA 1
ATOM 5057 C C . LEU A 1 664 ? 6.710 13.014 1.688 1.00 52.56 664 LEU A C 1
ATOM 5059 O O . LEU A 1 664 ? 7.781 12.469 1.943 1.00 52.56 664 LEU A O 1
ATOM 5063 N N . THR A 1 665 ? 6.473 14.268 2.061 1.00 57.06 665 THR A N 1
ATOM 5064 C CA . THR A 1 665 ? 7.274 14.925 3.095 1.00 57.06 665 THR A CA 1
ATOM 5065 C C . THR A 1 665 ? 6.885 14.304 4.439 1.00 57.06 665 THR A C 1
ATOM 5067 O O . THR A 1 665 ? 5.686 14.158 4.689 1.00 57.06 665 THR A O 1
ATOM 5070 N N . PRO A 1 666 ? 7.839 13.936 5.313 1.00 60.75 666 PRO A N 1
ATOM 5071 C CA . PRO A 1 666 ? 7.502 13.391 6.623 1.00 60.75 666 PRO A CA 1
ATOM 5072 C C . PRO A 1 666 ? 6.605 14.362 7.395 1.00 60.75 666 PRO A C 1
ATOM 5074 O O . PRO A 1 666 ? 6.967 15.525 7.563 1.00 60.75 666 PRO A O 1
ATOM 5077 N N . ALA A 1 667 ? 5.456 13.876 7.863 1.00 71.38 667 ALA A N 1
ATOM 5078 C CA . ALA A 1 667 ? 4.479 14.647 8.629 1.00 71.38 667 ALA A CA 1
ATOM 5079 C C . ALA A 1 667 ? 4.236 13.997 10.010 1.00 71.38 667 ALA A C 1
ATOM 5081 O O . ALA A 1 667 ? 3.125 13.519 10.282 1.00 71.38 667 ALA A O 1
ATOM 5082 N N . PRO A 1 668 ? 5.269 13.940 10.878 1.00 74.31 668 PRO A N 1
ATOM 5083 C CA . PRO A 1 668 ? 5.242 13.175 12.126 1.00 74.31 668 PRO A CA 1
ATOM 5084 C C . PRO A 1 668 ? 4.185 13.653 13.132 1.00 74.31 668 PRO A C 1
ATOM 5086 O O . PRO A 1 668 ? 3.750 12.876 13.974 1.00 74.31 668 PRO A O 1
ATOM 5089 N N . MET A 1 669 ? 3.737 14.909 13.067 1.00 80.19 669 MET A N 1
ATOM 5090 C CA . MET A 1 669 ? 2.761 15.466 14.010 1.00 80.19 669 MET A CA 1
ATOM 5091 C C . MET A 1 669 ? 1.331 15.504 13.467 1.00 80.19 669 MET A C 1
ATOM 5093 O O . MET A 1 669 ? 0.404 15.810 14.220 1.00 80.19 669 MET A O 1
ATOM 5097 N N . SER A 1 670 ? 1.118 15.176 12.191 1.00 76.56 670 SER A N 1
ATOM 5098 C CA . SER A 1 670 ? -0.207 15.207 11.553 1.00 76.56 670 SER A CA 1
ATOM 5099 C C . SER A 1 670 ? -1.254 14.375 12.311 1.00 76.56 670 SER A C 1
ATOM 5101 O O . SER A 1 670 ? -2.316 14.895 12.672 1.00 76.56 670 SER A O 1
ATOM 5103 N N . THR A 1 671 ? -0.920 13.126 12.651 1.00 71.62 671 THR A N 1
ATOM 5104 C CA . THR A 1 671 ? -1.746 12.210 13.457 1.00 71.62 671 THR A CA 1
ATOM 5105 C C . THR A 1 671 ? -2.092 12.812 14.820 1.00 71.62 671 THR A C 1
ATOM 5107 O O . THR A 1 671 ? -3.253 12.789 15.238 1.00 71.62 671 THR A O 1
ATOM 5110 N N . PHE A 1 672 ? -1.112 13.428 15.487 1.00 77.00 672 PHE A N 1
ATOM 5111 C CA . PHE A 1 672 ? -1.295 14.060 16.793 1.00 77.00 672 PHE A CA 1
ATOM 5112 C C . PHE A 1 672 ? -2.213 15.292 16.725 1.00 77.00 672 PHE A C 1
ATOM 5114 O O . PHE A 1 672 ? -3.132 15.434 17.536 1.00 77.00 672 PHE A O 1
ATOM 5121 N N . TYR A 1 673 ? -2.013 16.185 15.750 1.00 81.38 673 TYR A N 1
ATOM 5122 C CA . TYR A 1 673 ? -2.852 17.377 15.586 1.00 81.38 673 TYR A CA 1
ATOM 5123 C C . TYR A 1 673 ? -4.295 17.016 15.225 1.00 81.38 673 TYR A C 1
ATOM 5125 O O . TYR A 1 673 ? -5.231 17.583 15.795 1.00 81.38 673 TYR A O 1
ATOM 5133 N N . ALA A 1 674 ? -4.482 16.029 14.345 1.00 75.44 674 ALA A N 1
ATOM 5134 C CA . ALA A 1 674 ? -5.794 15.486 14.008 1.00 75.44 674 ALA A CA 1
ATOM 5135 C C . ALA A 1 674 ? -6.513 14.916 15.245 1.00 75.44 674 ALA A C 1
ATOM 5137 O O . ALA A 1 674 ? -7.694 15.202 15.463 1.00 75.44 674 ALA A O 1
ATOM 5138 N N . GLN A 1 675 ? -5.796 14.170 16.094 1.00 75.31 675 GLN A N 1
ATOM 5139 C CA . GLN A 1 675 ? -6.337 13.636 17.343 1.00 75.31 675 GLN A CA 1
ATOM 5140 C C . GLN A 1 675 ? -6.766 14.753 18.307 1.00 75.31 675 GLN A C 1
ATOM 5142 O O . GLN A 1 675 ? -7.860 14.689 18.870 1.00 75.31 675 GLN A O 1
ATOM 5147 N N . ARG A 1 676 ? -5.956 15.807 18.474 1.00 81.25 676 ARG A N 1
ATOM 5148 C CA . ARG A 1 676 ? -6.300 16.949 19.341 1.00 81.25 676 ARG A CA 1
ATOM 5149 C C . ARG A 1 676 ? -7.511 17.731 18.842 1.00 81.25 676 ARG A C 1
ATOM 5151 O O . ARG A 1 676 ? -8.395 18.046 19.636 1.00 81.25 676 ARG A O 1
ATOM 5158 N N . LEU A 1 677 ? -7.590 17.995 17.539 1.00 81.75 677 LEU A N 1
ATOM 5159 C CA . LEU A 1 677 ? -8.759 18.621 16.912 1.00 81.75 677 LEU A CA 1
ATOM 5160 C C . LEU A 1 677 ? -10.038 17.821 17.183 1.00 81.75 677 LEU A C 1
ATOM 5162 O O . LEU A 1 677 ? -11.056 18.380 17.594 1.00 81.75 677 LEU A O 1
ATOM 5166 N N . ARG A 1 678 ? -9.966 16.495 17.033 1.00 77.00 678 ARG A N 1
ATOM 5167 C CA . ARG A 1 678 ? -11.073 15.592 17.354 1.00 77.00 678 ARG A CA 1
ATOM 5168 C C . ARG A 1 678 ? -11.494 15.683 18.820 1.00 77.00 678 ARG A C 1
ATOM 5170 O O . ARG A 1 678 ? -12.687 15.789 19.091 1.00 77.00 678 ARG A O 1
ATOM 5177 N N . GLU A 1 679 ? -10.543 15.643 19.755 1.00 79.12 679 GLU A N 1
ATOM 5178 C CA . GLU A 1 679 ? -10.824 15.751 21.194 1.00 79.12 679 GLU A CA 1
ATOM 5179 C C . GLU A 1 679 ? -11.536 17.074 21.537 1.00 79.12 679 GLU A C 1
ATOM 5181 O O . GLU A 1 679 ? -12.499 17.074 22.308 1.00 79.12 679 GLU A O 1
ATOM 5186 N N . LEU A 1 680 ? -11.107 18.193 20.938 1.00 82.38 680 LEU A N 1
ATOM 5187 C CA . LEU A 1 680 ? -11.737 19.507 21.123 1.00 82.38 680 LEU A CA 1
ATOM 5188 C C . LEU A 1 680 ? -13.170 19.538 20.586 1.00 82.38 680 LEU A C 1
ATOM 5190 O O . LEU A 1 680 ? -14.074 20.027 21.264 1.00 82.38 680 LEU A O 1
ATOM 5194 N N . ALA A 1 681 ? -13.387 19.002 19.389 1.00 81.19 681 ALA A N 1
ATOM 5195 C CA . ALA A 1 681 ? -14.702 18.991 18.774 1.00 81.19 681 ALA A CA 1
ATOM 5196 C C . ALA A 1 681 ? -15.685 18.080 19.521 1.00 81.19 681 ALA A C 1
ATOM 5198 O O . ALA A 1 681 ? -16.788 18.517 19.842 1.00 81.19 681 ALA A O 1
ATOM 5199 N N . LEU A 1 682 ? -15.282 16.859 19.892 1.00 79.69 682 LEU A N 1
ATOM 5200 C CA . LEU A 1 682 ? -16.137 15.948 20.661 1.00 79.69 682 LEU A CA 1
ATOM 5201 C C . LEU A 1 682 ? -16.562 16.552 22.006 1.00 79.69 682 LEU A C 1
ATOM 5203 O O . LEU A 1 682 ? -17.722 16.418 22.394 1.00 79.69 682 LEU A O 1
ATOM 5207 N N . ARG A 1 683 ? -15.667 17.292 22.677 1.00 81.88 683 ARG A N 1
ATOM 5208 C CA . ARG A 1 683 ? -15.994 18.033 23.905 1.00 81.88 683 ARG A CA 1
ATOM 5209 C C . ARG A 1 683 ? -17.131 19.038 23.697 1.00 81.88 683 ARG A C 1
ATOM 5211 O O . ARG A 1 683 ? -17.958 19.210 24.588 1.00 81.88 683 ARG A O 1
ATOM 5218 N N . VAL A 1 684 ? -17.171 19.704 22.546 1.00 83.69 684 VAL A N 1
ATOM 5219 C CA . VAL A 1 684 ? -18.231 20.664 22.213 1.00 83.69 684 VAL A CA 1
ATOM 5220 C C . VAL A 1 684 ? -19.536 19.951 21.845 1.00 83.69 684 VAL A C 1
ATOM 5222 O O . VAL A 1 684 ? -20.609 20.401 22.247 1.00 83.69 684 VAL A O 1
ATOM 5225 N N . VAL A 1 685 ? -19.467 18.841 21.101 1.00 79.38 685 VAL A N 1
ATOM 5226 C CA . VAL A 1 685 ? -20.669 18.134 20.631 1.00 79.38 685 VAL A CA 1
ATOM 5227 C C . VAL A 1 685 ? -21.392 17.389 21.756 1.00 79.38 685 VAL A C 1
ATOM 5229 O O . VAL A 1 685 ? -22.618 17.410 21.772 1.00 79.38 685 VAL A O 1
ATOM 5232 N N . ILE A 1 686 ? -20.681 16.794 22.724 1.00 79.19 686 ILE A N 1
ATOM 5233 C CA . ILE A 1 686 ? -21.311 16.073 23.852 1.00 79.19 686 ILE A CA 1
ATOM 5234 C C . ILE A 1 686 ? -22.260 16.964 24.667 1.00 79.19 686 ILE A C 1
ATOM 5236 O O . ILE A 1 686 ? -23.259 16.482 25.189 1.00 79.19 686 ILE A O 1
ATOM 5240 N N . GLY A 1 687 ? -21.988 18.268 24.751 1.00 73.12 687 GLY A N 1
ATOM 5241 C CA . GLY A 1 687 ? -22.859 19.216 25.449 1.00 73.12 687 GLY A CA 1
ATOM 5242 C C . GLY A 1 687 ? -24.146 19.582 24.697 1.00 73.12 687 GLY A C 1
ATOM 5243 O O . GLY A 1 687 ? -24.948 20.352 25.227 1.00 73.12 687 GLY A O 1
ATOM 5244 N N . ARG A 1 688 ? -24.352 19.094 23.463 1.00 78.44 688 ARG A N 1
ATOM 5245 C CA . ARG A 1 688 ? -25.545 19.404 22.661 1.00 78.44 688 ARG A CA 1
ATOM 5246 C C . ARG A 1 688 ? -26.719 18.479 23.019 1.00 78.44 688 ARG A C 1
ATOM 5248 O O . ARG A 1 688 ? -26.514 17.304 23.301 1.00 78.44 688 ARG A O 1
ATOM 5255 N N . PRO A 1 689 ? -27.968 18.980 22.958 1.00 72.25 689 PRO A N 1
ATOM 5256 C CA . PRO A 1 689 ? -29.154 18.200 23.318 1.00 72.25 689 PRO A CA 1
ATOM 5257 C C . PRO A 1 689 ? -29.522 17.094 22.311 1.00 72.25 689 PRO A C 1
ATOM 5259 O O . PRO A 1 689 ? -30.206 16.147 22.690 1.00 72.25 689 PRO A O 1
ATOM 5262 N N . ASP A 1 690 ? -29.101 17.198 21.045 1.00 78.56 690 ASP A N 1
ATOM 5263 C CA . ASP A 1 690 ? -29.300 16.152 20.030 1.00 78.56 690 ASP A CA 1
ATOM 5264 C C . ASP A 1 690 ? -28.032 15.283 19.923 1.00 78.56 690 ASP A C 1
ATOM 5266 O O . ASP A 1 690 ? -26.969 15.825 19.607 1.00 78.56 690 ASP A O 1
ATOM 5270 N N . PRO A 1 691 ? -28.110 13.960 20.160 1.00 76.44 691 PRO A N 1
ATOM 5271 C CA . PRO A 1 691 ? -26.958 13.070 20.070 1.00 76.44 691 PRO A CA 1
ATOM 5272 C C . PRO A 1 691 ? -26.596 12.662 18.632 1.00 76.44 691 PRO A C 1
ATOM 5274 O O . PRO A 1 691 ? -25.528 12.095 18.420 1.00 76.44 691 PRO A O 1
ATOM 5277 N N . ARG A 1 692 ? -27.433 12.927 17.618 1.00 80.56 692 ARG A N 1
ATOM 5278 C CA . ARG A 1 692 ? -27.141 12.507 16.229 1.00 80.56 692 ARG A CA 1
ATOM 5279 C C . ARG A 1 692 ? -25.886 13.170 15.644 1.00 80.56 692 ARG A C 1
ATOM 5281 O O . ARG A 1 692 ? -25.031 12.437 15.148 1.00 80.56 692 ARG A O 1
ATOM 5288 N N . PRO A 1 693 ? -25.676 14.497 15.795 1.00 74.56 693 PRO A N 1
ATOM 5289 C CA . PRO A 1 693 ? -24.414 15.127 15.414 1.00 74.56 693 PRO A CA 1
ATOM 5290 C C . PRO A 1 693 ? -23.190 14.510 16.099 1.00 74.56 693 PRO A C 1
ATOM 5292 O O . PRO A 1 693 ? -22.121 14.496 15.501 1.00 74.56 693 PRO A O 1
ATOM 5295 N N . LEU A 1 694 ? -23.327 13.980 17.324 1.00 78.50 694 LEU A N 1
ATOM 5296 C CA . LEU A 1 694 ? -22.233 13.292 18.021 1.00 78.50 694 LEU A CA 1
ATOM 5297 C C . LEU A 1 694 ? -21.837 12.008 17.296 1.00 78.50 694 LEU A C 1
ATOM 5299 O O . LEU A 1 694 ? -20.646 11.764 17.127 1.00 78.50 694 LEU A O 1
ATOM 5303 N N . PHE A 1 695 ? -22.815 11.221 16.843 1.00 82.12 695 PHE A N 1
ATOM 5304 C CA . PHE A 1 695 ? -22.567 10.003 16.076 1.00 82.12 695 PHE A CA 1
ATOM 5305 C C . PHE A 1 695 ? -21.885 10.307 14.740 1.00 82.12 695 PHE A C 1
ATOM 5307 O O . PHE A 1 695 ? -20.784 9.813 14.494 1.00 82.12 695 PHE A O 1
ATOM 5314 N N . ASP A 1 696 ? -22.492 11.163 13.912 1.00 77.62 696 ASP A N 1
ATOM 5315 C CA . ASP A 1 696 ? -21.968 11.456 12.572 1.00 77.62 696 ASP A CA 1
ATOM 5316 C C . ASP A 1 696 ? -20.584 12.107 12.645 1.00 77.62 696 ASP A C 1
ATOM 5318 O O . ASP A 1 696 ? -19.720 11.854 11.804 1.00 77.62 696 ASP A O 1
ATOM 5322 N N . PHE A 1 697 ? -20.354 12.949 13.656 1.00 73.25 697 PHE A N 1
ATOM 5323 C CA . PHE A 1 697 ? -19.062 13.585 13.864 1.00 73.25 697 PHE A CA 1
ATOM 5324 C C . PHE A 1 697 ? -18.009 12.602 14.386 1.00 73.25 697 PHE A C 1
ATOM 5326 O O . PHE A 1 697 ? -16.898 12.577 13.856 1.00 73.25 697 PHE A O 1
ATOM 5333 N N . ALA A 1 698 ? -18.333 11.781 15.393 1.00 75.94 698 ALA A N 1
ATOM 5334 C CA . ALA A 1 698 ? -17.408 10.781 15.927 1.00 75.94 698 ALA A CA 1
ATOM 5335 C C . ALA A 1 698 ? -16.974 9.790 14.840 1.00 75.94 698 ALA A C 1
ATOM 5337 O O . ALA A 1 698 ? -15.787 9.481 14.720 1.00 75.94 698 ALA A O 1
ATOM 5338 N N . GLU A 1 699 ? -17.913 9.359 13.999 1.00 80.06 699 GLU A N 1
ATOM 5339 C CA . GLU A 1 699 ? -17.634 8.454 12.891 1.00 80.06 699 GLU A CA 1
ATOM 5340 C C . GLU A 1 699 ? -16.812 9.133 11.785 1.00 80.06 699 GLU A C 1
ATOM 5342 O O . GLU A 1 699 ? -15.801 8.582 11.341 1.00 80.06 699 GLU A O 1
ATOM 5347 N N . ARG A 1 700 ? -17.145 10.377 11.402 1.00 73.12 700 ARG A N 1
ATOM 5348 C CA . ARG A 1 700 ? -16.317 11.171 10.472 1.00 73.12 700 ARG A CA 1
ATOM 5349 C C . ARG A 1 700 ? -14.897 11.349 10.990 1.00 73.12 700 ARG A C 1
ATOM 5351 O O . ARG A 1 700 ? -13.948 11.184 10.226 1.00 73.12 700 ARG A O 1
ATOM 5358 N N . ALA A 1 701 ? -14.736 11.653 12.270 1.00 64.88 701 ALA A N 1
ATOM 5359 C CA . ALA A 1 701 ? -13.424 11.834 12.871 1.00 64.88 701 ALA A CA 1
ATOM 5360 C C . ALA A 1 701 ? -12.624 10.520 12.926 1.00 64.88 701 ALA A C 1
ATOM 5362 O O . ALA A 1 701 ? -11.411 10.543 12.734 1.00 64.88 701 ALA A O 1
ATOM 5363 N N . ARG A 1 702 ? -13.284 9.373 13.132 1.00 72.81 702 ARG A N 1
ATOM 5364 C CA . ARG A 1 702 ? -12.654 8.044 13.147 1.00 72.81 702 ARG A CA 1
ATOM 5365 C C . ARG A 1 702 ? -12.191 7.597 11.759 1.00 72.81 702 ARG A C 1
ATOM 5367 O O . ARG A 1 702 ? -11.020 7.278 11.586 1.00 72.81 702 ARG A O 1
ATOM 5374 N N . VAL A 1 703 ? -13.063 7.652 10.747 1.00 62.84 703 VAL A N 1
ATOM 5375 C CA . VAL A 1 703 ? -12.717 7.276 9.358 1.00 62.84 703 VAL A CA 1
ATOM 5376 C C . VAL A 1 703 ? -11.599 8.145 8.799 1.00 62.84 703 VAL A C 1
ATOM 5378 O O . VAL A 1 703 ? -10.739 7.663 8.070 1.00 62.84 703 VAL A O 1
ATOM 5381 N N . ARG A 1 704 ? -11.597 9.439 9.125 1.00 55.03 704 ARG A N 1
ATOM 5382 C CA . ARG A 1 704 ? -10.591 10.369 8.607 1.00 55.03 704 ARG A CA 1
ATOM 5383 C C . ARG A 1 704 ? -9.257 10.279 9.352 1.00 55.03 704 ARG A C 1
ATOM 5385 O O . ARG A 1 704 ? -8.242 10.613 8.757 1.00 55.03 704 ARG A O 1
ATOM 5392 N N . HIS A 1 705 ? -9.236 9.768 10.586 1.00 48.94 705 HIS A N 1
ATOM 5393 C CA . HIS A 1 705 ? -7.993 9.402 11.275 1.00 48.94 705 HIS A CA 1
ATOM 5394 C C . HIS A 1 705 ? -7.305 8.204 10.599 1.00 48.94 705 HIS A C 1
ATOM 5396 O O . HIS A 1 705 ? -6.091 8.217 10.435 1.00 48.94 705 HIS A O 1
ATOM 5402 N N . LEU A 1 706 ? -8.091 7.243 10.097 1.00 45.12 706 LEU A N 1
ATOM 5403 C CA . LEU A 1 706 ? -7.609 6.071 9.350 1.00 45.12 706 LEU A CA 1
ATOM 5404 C C . LEU A 1 706 ? -7.066 6.407 7.941 1.00 45.12 706 LEU A C 1
ATOM 5406 O O . LEU A 1 706 ? -6.341 5.608 7.356 1.00 45.12 706 LEU A O 1
ATOM 5410 N N . LYS A 1 707 ? -7.403 7.577 7.374 1.00 48.38 707 LYS A N 1
ATOM 5411 C CA . LYS A 1 707 ? -7.024 7.984 6.001 1.00 48.38 707 LYS A CA 1
ATOM 5412 C C . LYS A 1 707 ? -5.669 8.698 5.880 1.00 48.38 707 LYS A C 1
ATOM 5414 O O . LYS A 1 707 ? -5.304 9.081 4.774 1.00 48.38 707 LYS A O 1
ATOM 5419 N N . TYR A 1 708 ? -4.911 8.869 6.966 1.00 40.94 708 TYR A N 1
ATOM 5420 C CA . TYR A 1 708 ? -3.555 9.449 6.903 1.00 40.94 708 TYR A CA 1
ATOM 5421 C C . TYR A 1 708 ? -2.465 8.453 6.483 1.00 40.94 708 TYR A C 1
ATOM 5423 O O . TYR A 1 708 ? -1.280 8.765 6.541 1.00 40.94 708 TYR A O 1
ATOM 5431 N N . LEU A 1 709 ? -2.861 7.277 5.998 1.00 39.47 709 LEU A N 1
ATOM 5432 C CA . LEU A 1 709 ? -1.975 6.339 5.327 1.00 39.47 709 LEU A CA 1
ATOM 5433 C C . LEU A 1 709 ? -1.939 6.664 3.824 1.00 39.47 709 LEU A C 1
ATOM 5435 O O . LEU A 1 709 ? -2.995 6.919 3.242 1.00 39.47 709 LEU A O 1
ATOM 5439 N N . PRO A 1 710 ? -0.774 6.614 3.154 1.00 34.84 710 PRO A N 1
ATOM 5440 C CA . PRO A 1 710 ? -0.641 6.902 1.723 1.00 34.84 710 PRO A CA 1
ATOM 5441 C C . PRO A 1 710 ? -1.229 5.798 0.818 1.00 34.84 710 PRO A C 1
ATOM 5443 O O . PRO A 1 710 ? -0.687 5.519 -0.250 1.00 34.84 710 PRO A O 1
ATOM 5446 N N . HIS A 1 711 ? -2.332 5.152 1.221 1.00 32.50 711 HIS A N 1
ATOM 5447 C CA . HIS A 1 711 ? -2.960 4.083 0.454 1.00 32.50 711 HIS A CA 1
ATOM 5448 C C . HIS A 1 711 ? -4.289 4.519 -0.199 1.00 32.50 711 HIS A C 1
ATOM 5450 O O . HIS A 1 711 ? -5.244 4.853 0.505 1.00 32.50 711 HIS A O 1
ATOM 5456 N N . PRO A 1 712 ? -4.418 4.420 -1.536 1.00 34.00 712 PRO A N 1
ATOM 5457 C CA . PRO A 1 712 ? -5.641 4.752 -2.283 1.00 34.00 712 PRO A CA 1
ATOM 5458 C C . PRO A 1 712 ? -6.833 3.782 -2.108 1.00 34.00 712 PRO A C 1
ATOM 5460 O O . PRO A 1 712 ? -7.869 3.988 -2.735 1.00 34.00 712 PRO A O 1
ATOM 5463 N N . LEU A 1 713 ? -6.748 2.747 -1.256 1.00 35.88 713 LEU A N 1
ATOM 5464 C CA . LEU A 1 713 ? -7.766 1.677 -1.189 1.00 35.88 713 LEU A CA 1
ATOM 5465 C C . LEU A 1 713 ? -9.030 2.036 -0.397 1.00 35.88 713 LEU A C 1
ATOM 5467 O O . LEU A 1 713 ? -10.032 1.328 -0.491 1.00 35.88 713 LEU A O 1
ATOM 5471 N N . VAL A 1 714 ? -9.042 3.156 0.333 1.00 37.69 714 VAL A N 1
ATOM 5472 C CA . VAL A 1 714 ? -10.295 3.731 0.850 1.00 37.69 714 VAL A CA 1
ATOM 5473 C C . VAL A 1 714 ? -10.798 4.777 -0.143 1.00 37.69 714 VAL A C 1
ATOM 5475 O O . VAL A 1 714 ? -10.896 5.970 0.162 1.00 37.69 714 VAL A O 1
ATOM 5478 N N . THR A 1 715 ? -11.095 4.310 -1.359 1.00 35.41 715 THR A N 1
ATOM 5479 C CA . THR A 1 715 ? -11.840 5.064 -2.369 1.00 35.41 715 THR A CA 1
ATOM 5480 C C . THR A 1 715 ? -13.134 5.555 -1.741 1.00 35.41 715 THR A C 1
ATOM 5482 O O . THR A 1 715 ? -13.935 4.725 -1.326 1.00 35.41 715 THR A O 1
ATOM 5485 N N . ASP A 1 716 ? -13.277 6.875 -1.628 1.00 36.66 716 ASP A N 1
ATOM 5486 C CA . ASP A 1 716 ? -14.492 7.709 -1.646 1.00 36.66 716 ASP A CA 1
ATOM 5487 C C . ASP A 1 716 ? -15.857 7.149 -1.175 1.00 36.66 716 ASP A C 1
ATOM 5489 O O . ASP A 1 716 ? -16.917 7.651 -1.541 1.00 36.66 716 ASP A O 1
ATOM 5493 N N . SER A 1 717 ? -15.880 6.133 -0.314 1.00 45.09 717 SER A N 1
ATOM 5494 C CA . SER A 1 717 ? -17.072 5.711 0.398 1.00 45.09 717 SER A CA 1
ATOM 5495 C C . SER A 1 717 ? -17.351 6.811 1.409 1.00 45.09 717 SER A C 1
ATOM 5497 O O . SER A 1 717 ? -16.623 6.950 2.400 1.00 45.09 717 SER A O 1
ATOM 5499 N N . GLY A 1 718 ? -18.342 7.648 1.100 1.00 59.28 718 GLY A N 1
ATOM 5500 C CA . GLY A 1 718 ? -18.836 8.675 2.006 1.00 59.28 718 GLY A CA 1
ATOM 5501 C C . GLY A 1 718 ? -18.989 8.105 3.414 1.00 59.28 718 GLY A C 1
ATOM 5502 O O . GLY A 1 718 ? -19.380 6.949 3.587 1.00 59.28 718 GLY A O 1
ATOM 5503 N N . VAL A 1 719 ? -18.613 8.898 4.417 1.00 69.94 719 VAL A N 1
ATOM 5504 C CA . VAL A 1 719 ? -18.763 8.485 5.814 1.00 69.94 719 VAL A CA 1
ATOM 5505 C C . VAL A 1 719 ? -20.233 8.170 6.065 1.00 69.94 719 VAL A C 1
ATOM 5507 O O . VAL A 1 719 ? -21.101 8.949 5.673 1.00 69.94 719 VAL A O 1
ATOM 5510 N N . VAL A 1 720 ? -20.505 7.016 6.675 1.00 77.00 720 VAL A N 1
ATOM 5511 C CA . VAL A 1 720 ? -21.881 6.568 6.875 1.00 77.00 720 VAL A CA 1
ATOM 5512 C C . VAL A 1 720 ? -22.582 7.464 7.895 1.00 77.00 720 VAL A C 1
ATOM 5514 O O . VAL A 1 720 ? -22.074 7.699 8.989 1.00 77.00 720 VAL A O 1
ATOM 5517 N N . GLU A 1 721 ? -23.759 7.961 7.529 1.00 81.56 721 GLU A N 1
ATOM 5518 C CA . GLU A 1 721 ? -24.619 8.728 8.430 1.00 81.56 721 GLU A CA 1
ATOM 5519 C C . GLU A 1 721 ? -25.509 7.795 9.259 1.00 81.56 721 GLU A C 1
ATOM 5521 O O . GLU A 1 721 ? -25.845 6.679 8.838 1.00 81.56 721 GLU A O 1
ATOM 5526 N N . PHE A 1 722 ? -25.947 8.273 10.423 1.00 83.56 722 PHE A N 1
ATOM 5527 C CA . PHE A 1 722 ? -26.831 7.548 11.340 1.00 83.56 722 PHE A CA 1
ATOM 5528 C C . PHE A 1 722 ? -28.050 6.887 10.653 1.00 83.56 722 PHE A C 1
ATOM 5530 O O . PHE A 1 722 ? -28.369 5.720 10.912 1.00 83.56 722 PHE A O 1
ATOM 5537 N N . ASP A 1 723 ? -28.706 7.594 9.728 1.00 83.44 723 ASP A N 1
ATOM 5538 C CA . ASP A 1 723 ? -29.907 7.119 9.021 1.00 83.44 723 ASP A CA 1
ATOM 5539 C C . ASP A 1 723 ? -29.625 5.960 8.044 1.00 83.44 723 ASP A C 1
ATOM 5541 O O . ASP A 1 723 ? -30.519 5.190 7.676 1.00 83.44 723 ASP A O 1
ATOM 5545 N N . ALA A 1 724 ? -28.387 5.822 7.569 1.00 84.25 724 ALA A N 1
ATOM 5546 C CA . ALA A 1 724 ? -27.978 4.669 6.771 1.00 84.25 724 ALA A CA 1
ATOM 5547 C C . ALA A 1 724 ? -27.697 3.457 7.671 1.00 84.25 724 ALA A C 1
ATOM 5549 O O . ALA A 1 724 ? -28.170 2.359 7.379 1.00 84.25 724 ALA A O 1
ATOM 5550 N N . VAL A 1 725 ? -27.024 3.663 8.808 1.00 86.19 725 VAL A N 1
ATOM 5551 C CA . VAL A 1 725 ? -26.714 2.599 9.781 1.00 86.19 725 VAL A CA 1
ATOM 5552 C C . VAL A 1 725 ? -27.984 1.956 10.330 1.00 86.19 725 VAL A C 1
ATOM 5554 O O . VAL A 1 725 ? -28.094 0.731 10.359 1.00 86.19 725 VAL A O 1
ATOM 5557 N N . THR A 1 726 ? -28.981 2.759 10.702 1.00 85.69 726 THR A N 1
ATOM 5558 C CA . THR A 1 726 ? -30.268 2.260 11.218 1.00 85.69 726 THR A CA 1
ATOM 5559 C C . THR A 1 726 ? -31.030 1.395 10.213 1.00 85.69 726 THR A C 1
ATOM 5561 O O . THR A 1 726 ? -31.734 0.474 10.624 1.00 85.69 726 THR A O 1
ATOM 5564 N N . ARG A 1 727 ? -30.855 1.618 8.903 1.00 83.62 727 ARG A N 1
ATOM 5565 C CA . ARG A 1 727 ? -31.427 0.757 7.853 1.00 83.62 727 ARG A CA 1
ATOM 5566 C C . ARG A 1 727 ? -30.679 -0.568 7.681 1.00 83.62 727 ARG A C 1
ATOM 5568 O O . ARG A 1 727 ? -31.283 -1.533 7.223 1.00 83.62 727 ARG A O 1
ATOM 5575 N N . MET A 1 728 ? -29.396 -0.621 8.040 1.00 84.12 728 MET A N 1
ATOM 5576 C CA . MET A 1 728 ? -28.519 -1.784 7.832 1.00 84.12 728 MET A CA 1
ATOM 5577 C C . MET A 1 728 ? -28.387 -2.691 9.060 1.00 84.12 728 MET A C 1
ATOM 5579 O O . MET A 1 728 ? -28.120 -3.882 8.919 1.00 84.12 728 MET A O 1
ATOM 5583 N N . ILE A 1 729 ? -28.564 -2.143 10.267 1.00 86.00 729 ILE A N 1
ATOM 5584 C CA . ILE A 1 729 ? -28.280 -2.846 11.526 1.00 86.00 729 ILE A CA 1
ATOM 5585 C C . ILE A 1 729 ? -29.140 -4.107 11.724 1.00 86.00 729 ILE A C 1
ATOM 5587 O O . ILE A 1 729 ? -28.683 -5.087 12.311 1.00 86.00 729 ILE A O 1
ATOM 5591 N N . GLY A 1 730 ? -30.359 -4.132 11.176 1.00 84.44 730 GLY A N 1
ATOM 5592 C CA . GLY A 1 730 ? -31.247 -5.294 11.239 1.00 84.44 730 GLY A CA 1
ATOM 5593 C C . GLY A 1 730 ? -31.554 -5.715 12.681 1.00 84.44 730 GLY A C 1
ATOM 5594 O O . GLY A 1 730 ? -31.962 -4.891 13.495 1.00 84.44 730 GLY A O 1
ATOM 5595 N N . ASN A 1 731 ? -31.355 -7.000 12.998 1.00 85.75 731 ASN A N 1
ATOM 5596 C CA . ASN A 1 731 ? -31.550 -7.568 14.342 1.00 85.75 731 ASN A CA 1
ATOM 5597 C C . ASN A 1 731 ? -30.283 -7.501 15.223 1.00 85.75 731 ASN A C 1
ATOM 5599 O O . ASN A 1 731 ? -30.094 -8.318 16.126 1.00 85.75 731 ASN A O 1
ATOM 5603 N N . ARG A 1 732 ? -29.383 -6.562 14.922 1.00 92.00 732 ARG A N 1
ATOM 5604 C CA . ARG A 1 732 ? -28.142 -6.326 15.664 1.00 92.00 732 ARG A CA 1
ATOM 5605 C C . ARG A 1 732 ? -28.253 -5.019 16.450 1.00 92.00 732 ARG A C 1
ATOM 5607 O O . ARG A 1 732 ? -29.059 -4.150 16.117 1.00 92.00 732 ARG A O 1
ATOM 5614 N N . ALA A 1 733 ? -27.432 -4.866 17.480 1.00 94.75 733 ALA A N 1
ATOM 5615 C CA . ALA A 1 733 ? -27.180 -3.582 18.126 1.00 94.75 733 ALA A CA 1
ATOM 5616 C C . ALA A 1 733 ? -25.741 -3.150 17.844 1.00 94.75 733 ALA A C 1
ATOM 5618 O O . ALA A 1 733 ? -24.815 -3.950 17.986 1.00 94.75 733 ALA A O 1
ATOM 5619 N N . LEU A 1 734 ? -25.550 -1.884 17.470 1.00 95.69 734 LEU A N 1
ATOM 5620 C CA . LEU A 1 734 ? -24.220 -1.303 17.313 1.00 95.69 734 LEU A CA 1
ATOM 5621 C C . LEU A 1 734 ? -23.843 -0.509 18.551 1.00 95.69 734 LEU A C 1
ATOM 5623 O O . LEU A 1 734 ? -24.606 0.336 19.006 1.00 95.69 734 LEU A O 1
ATOM 5627 N N . VAL A 1 735 ? -22.651 -0.772 19.070 1.00 95.75 735 VAL A N 1
ATOM 5628 C CA . VAL A 1 735 ? -22.066 -0.074 20.211 1.00 95.75 735 VAL A CA 1
ATOM 5629 C C . VAL A 1 735 ? -20.753 0.544 19.754 1.00 95.75 735 VAL A C 1
ATOM 5631 O O . VAL A 1 735 ? -19.775 -0.166 19.530 1.00 95.75 735 VAL A O 1
ATOM 5634 N N . SER A 1 736 ? -20.724 1.868 19.615 1.00 93.25 736 SER A N 1
ATOM 5635 C CA . SER A 1 736 ? -19.507 2.617 19.301 1.00 93.25 736 SER A CA 1
ATOM 5636 C C . SER A 1 736 ? -18.991 3.335 20.541 1.00 93.25 736 SER A C 1
ATOM 5638 O O . SER A 1 736 ? -19.638 4.250 21.049 1.00 93.25 736 SER A O 1
ATOM 5640 N N . PHE A 1 737 ? -17.807 2.949 21.008 1.00 91.69 737 PHE A N 1
ATOM 5641 C CA . PHE A 1 737 ? -17.146 3.590 22.140 1.00 91.69 737 PHE A CA 1
ATOM 5642 C C . PHE A 1 737 ? -16.420 4.851 21.688 1.00 91.69 737 PHE A C 1
ATOM 5644 O O . PHE A 1 737 ? -15.728 4.832 20.674 1.00 91.69 737 PHE A O 1
ATOM 5651 N N . VAL A 1 738 ? -16.557 5.946 22.428 1.00 86.69 738 VAL A N 1
ATOM 5652 C CA . VAL A 1 738 ? -15.918 7.229 22.121 1.00 86.69 738 VAL A CA 1
ATOM 5653 C C . VAL A 1 738 ? -15.275 7.774 23.389 1.00 86.69 738 VAL A C 1
ATOM 5655 O O . VAL A 1 738 ? -15.923 7.878 24.430 1.00 86.69 738 VAL A O 1
ATOM 5658 N N . ARG A 1 739 ? -13.991 8.126 23.298 1.00 84.31 739 ARG A N 1
ATOM 5659 C CA . ARG A 1 739 ? -13.249 8.779 24.376 1.00 84.31 739 ARG A CA 1
ATOM 5660 C C . ARG A 1 739 ? -13.344 10.291 24.233 1.00 84.31 739 ARG A C 1
ATOM 5662 O O . ARG A 1 739 ? -13.015 10.835 23.178 1.00 84.31 739 ARG A O 1
ATOM 5669 N N . VAL A 1 740 ? -13.718 10.971 25.312 1.00 79.44 740 VAL A N 1
ATOM 5670 C CA . VAL A 1 740 ? -13.631 12.430 25.413 1.00 79.44 740 VAL A CA 1
ATOM 5671 C C . VAL A 1 740 ? -12.832 12.775 26.657 1.00 79.44 740 VAL A C 1
ATOM 5673 O O . VAL A 1 740 ? -13.301 12.631 27.781 1.00 79.44 740 VAL A O 1
ATOM 5676 N N . TRP A 1 741 ? -11.587 13.203 26.436 1.00 75.69 741 TRP A N 1
ATOM 5677 C CA . TRP A 1 741 ? -10.589 13.408 27.488 1.00 75.69 741 TRP A CA 1
ATOM 5678 C C . TRP A 1 741 ? -10.378 12.140 28.324 1.00 75.69 741 TRP A C 1
ATOM 5680 O O . TRP A 1 741 ? -9.835 11.164 27.801 1.00 75.69 741 TRP A O 1
ATOM 5690 N N . ASN A 1 742 ? -10.817 12.165 29.584 1.00 81.75 742 ASN A N 1
ATOM 5691 C CA . ASN A 1 742 ? -10.687 11.068 30.533 1.00 81.75 742 ASN A CA 1
ATOM 5692 C C . ASN A 1 742 ? -12.027 10.369 30.788 1.00 81.75 742 ASN A C 1
ATOM 5694 O O . ASN A 1 742 ? -12.105 9.591 31.728 1.00 81.75 742 ASN A O 1
ATOM 5698 N N . GLU A 1 743 ? -13.073 10.647 30.007 1.00 87.56 743 GLU A N 1
ATOM 5699 C CA . GLU A 1 743 ? -14.389 10.008 30.127 1.00 87.56 743 GLU A CA 1
ATOM 5700 C C . GLU A 1 743 ? -14.684 9.140 28.902 1.00 87.56 743 GLU A C 1
ATOM 5702 O O . GLU A 1 743 ? -14.342 9.485 27.762 1.00 87.56 743 GLU A O 1
ATOM 5707 N N . LEU A 1 744 ? -15.316 7.994 29.145 1.00 90.56 744 LEU A N 1
ATOM 5708 C CA . LEU A 1 744 ? -15.709 7.037 28.121 1.00 90.56 744 LEU A CA 1
ATOM 5709 C C . LEU A 1 744 ? -17.226 7.076 27.923 1.00 90.56 744 LEU A C 1
ATOM 5711 O O . LEU A 1 744 ? -17.995 6.938 28.871 1.00 90.56 744 LEU A O 1
ATOM 5715 N N . PHE A 1 745 ? -17.652 7.190 26.669 1.00 91.19 745 PHE A N 1
ATOM 5716 C CA . PHE A 1 745 ? -19.055 7.142 26.271 1.00 91.19 745 PHE A CA 1
ATOM 5717 C C . PHE A 1 745 ? -19.299 5.972 25.319 1.00 91.19 745 PHE A C 1
ATOM 5719 O O . PHE A 1 745 ? -18.429 5.613 24.524 1.00 91.19 745 PHE A O 1
ATOM 5726 N N . ALA A 1 746 ? -20.501 5.406 25.358 1.00 93.69 746 ALA A N 1
ATOM 5727 C CA . ALA A 1 746 ? -20.992 4.458 24.368 1.00 93.69 746 ALA A CA 1
ATOM 5728 C C . ALA A 1 746 ? -22.173 5.054 23.601 1.00 93.69 746 ALA A C 1
ATOM 5730 O O . ALA A 1 746 ? -23.182 5.448 24.187 1.00 93.69 746 ALA A O 1
ATOM 5731 N N . LEU A 1 747 ? -22.042 5.084 22.278 1.00 93.38 747 LEU A N 1
ATOM 5732 C CA . LEU A 1 747 ? -23.110 5.394 21.337 1.00 93.38 747 LEU A CA 1
ATOM 5733 C C . LEU A 1 747 ? -23.772 4.076 20.931 1.00 93.38 747 LEU A C 1
ATOM 5735 O O . LEU A 1 747 ? -23.169 3.278 20.210 1.00 93.38 747 LEU A O 1
ATOM 5739 N N . VAL A 1 748 ? -24.986 3.831 21.419 1.00 94.00 748 VAL A N 1
ATOM 5740 C CA . VAL A 1 748 ? -25.735 2.597 21.163 1.00 94.00 748 VAL A CA 1
ATOM 5741 C C . VAL A 1 748 ? -26.819 2.859 20.129 1.00 94.00 748 VAL A C 1
ATOM 5743 O O . VAL A 1 748 ? -27.737 3.639 20.376 1.00 94.00 748 VAL A O 1
ATOM 5746 N N . VAL A 1 749 ? -26.725 2.186 18.985 1.00 93.50 749 VAL A N 1
ATOM 5747 C CA . VAL A 1 749 ? -27.734 2.207 17.924 1.00 93.50 749 VAL A CA 1
ATOM 5748 C C . VAL A 1 749 ? -28.478 0.879 17.926 1.00 93.50 749 VAL A C 1
ATOM 5750 O O . VAL A 1 749 ? -27.918 -0.161 17.577 1.00 93.50 749 VAL A O 1
ATOM 5753 N N . ALA A 1 750 ? -29.749 0.917 18.314 1.00 91.44 750 ALA A N 1
ATOM 5754 C CA . ALA A 1 750 ? -30.636 -0.242 18.324 1.00 91.44 750 ALA A CA 1
ATOM 5755 C C . ALA A 1 750 ? -32.081 0.195 18.062 1.00 91.44 750 ALA A C 1
ATOM 5757 O O . ALA A 1 750 ? -32.502 1.279 18.477 1.00 91.44 750 ALA A O 1
ATOM 5758 N N . HIS A 1 751 ? -32.847 -0.643 17.356 1.00 84.44 751 HIS A N 1
ATOM 5759 C CA . HIS A 1 751 ? -34.270 -0.411 17.065 1.00 84.44 751 HIS A CA 1
ATOM 5760 C C . HIS A 1 751 ? -34.588 0.980 16.470 1.00 84.44 751 HIS A C 1
ATOM 5762 O O . HIS A 1 751 ? -35.626 1.565 16.765 1.00 84.44 751 HIS A O 1
ATOM 5768 N N . GLY A 1 752 ? -33.687 1.533 15.648 1.00 82.62 752 GLY A N 1
ATOM 5769 C CA . GLY A 1 752 ? -33.862 2.859 15.036 1.00 82.62 752 GLY A CA 1
ATOM 5770 C C . GLY A 1 752 ? -33.617 4.050 15.974 1.00 82.62 752 GLY A C 1
ATOM 5771 O O . GLY A 1 752 ? -33.889 5.183 15.591 1.00 82.62 752 GLY A O 1
ATOM 5772 N N . SER A 1 753 ? -33.112 3.816 17.187 1.00 85.94 753 SER A N 1
ATOM 5773 C CA . SER A 1 753 ? -32.815 4.853 18.182 1.00 85.94 753 SER A CA 1
ATOM 5774 C C . SER A 1 753 ? -31.320 4.924 18.503 1.00 85.94 753 SER A C 1
ATOM 5776 O O . SER A 1 753 ? -30.616 3.919 18.394 1.00 85.94 753 SER A O 1
ATOM 5778 N N . LEU A 1 754 ? -30.851 6.114 18.891 1.00 89.62 754 LEU A N 1
ATOM 5779 C CA . LEU A 1 754 ? -29.496 6.367 19.385 1.00 89.62 754 LEU A CA 1
ATOM 5780 C C . LEU A 1 754 ? -29.555 6.702 20.877 1.00 89.62 754 LEU A C 1
ATOM 5782 O O . LEU A 1 754 ? -30.213 7.668 21.263 1.00 89.62 754 LEU A O 1
ATOM 5786 N N . ALA A 1 755 ? -28.840 5.939 21.699 1.00 90.50 755 ALA A N 1
ATOM 5787 C CA . ALA A 1 755 ? -28.619 6.238 23.109 1.00 90.50 755 ALA A CA 1
ATOM 5788 C C . ALA A 1 755 ? -27.144 6.583 23.353 1.00 90.50 755 ALA A C 1
ATOM 5790 O O . ALA A 1 755 ? -26.253 5.930 22.812 1.00 90.50 755 ALA A O 1
ATOM 5791 N N . VAL A 1 756 ? -26.890 7.598 24.179 1.00 90.94 756 VAL A N 1
ATOM 5792 C CA . VAL A 1 756 ? -25.545 7.956 24.652 1.00 90.94 756 VAL A CA 1
ATOM 5793 C C . VAL A 1 756 ? -25.458 7.564 26.118 1.00 90.94 756 VAL A C 1
ATOM 5795 O O . VAL A 1 756 ? -26.231 8.064 26.932 1.00 90.94 756 VAL A O 1
ATOM 5798 N N . VAL A 1 757 ? -24.544 6.654 26.444 1.00 92.19 757 VAL A N 1
ATOM 5799 C CA . VAL A 1 757 ? -24.352 6.145 27.806 1.00 92.19 757 VAL A CA 1
ATOM 5800 C C . VAL A 1 757 ? -22.961 6.533 28.290 1.00 92.19 757 VAL A C 1
ATOM 5802 O O . VAL A 1 757 ? -21.967 6.216 27.640 1.00 92.19 757 VAL A O 1
ATOM 5805 N N . GLU A 1 758 ? -22.888 7.219 29.425 1.00 91.94 758 GLU A N 1
ATOM 5806 C CA . GLU A 1 758 ? -21.634 7.541 30.106 1.00 91.94 758 GLU A CA 1
ATOM 5807 C C . GLU A 1 758 ? -21.154 6.322 30.908 1.00 91.94 758 GLU A C 1
ATOM 5809 O O . GLU A 1 758 ? -21.904 5.758 31.707 1.00 91.94 758 GLU A O 1
ATOM 5814 N N . LEU A 1 759 ? -19.916 5.890 30.665 1.00 91.81 759 LEU A N 1
ATOM 5815 C CA . LEU A 1 759 ? -19.308 4.696 31.266 1.00 91.81 759 LEU A CA 1
ATOM 5816 C C . LEU A 1 759 ? -18.263 5.036 32.342 1.00 91.81 759 LEU A C 1
ATOM 5818 O O . LEU A 1 759 ? -17.754 4.138 33.015 1.00 91.81 759 LEU A O 1
ATOM 5822 N N . GLY A 1 760 ? -17.976 6.327 32.528 1.00 88.81 760 GLY A N 1
ATOM 5823 C CA . GLY A 1 760 ? -17.039 6.857 33.513 1.00 88.81 760 GLY A CA 1
ATOM 5824 C C . GLY A 1 760 ? -15.593 6.932 33.017 1.00 88.81 760 GLY A C 1
ATOM 5825 O O . GLY A 1 760 ? -15.311 6.881 31.815 1.00 88.81 760 GLY A O 1
ATOM 5826 N N . HIS A 1 761 ? -14.664 7.037 33.972 1.00 91.31 761 HIS A N 1
ATOM 5827 C CA . HIS A 1 761 ? -13.273 7.364 33.682 1.00 91.31 761 HIS A CA 1
ATOM 5828 C C . HIS A 1 761 ? -12.538 6.315 32.831 1.00 91.31 761 HIS A C 1
ATOM 5830 O O . HIS A 1 761 ? -12.466 5.131 33.179 1.00 91.31 761 HIS A O 1
ATOM 5836 N N . THR A 1 762 ? -11.888 6.779 31.761 1.00 87.19 762 THR A N 1
ATOM 5837 C CA . THR A 1 762 ? -11.135 5.950 30.808 1.00 87.19 762 THR A CA 1
ATOM 5838 C C . THR A 1 762 ? -9.983 5.214 31.462 1.00 87.19 762 THR A C 1
ATOM 5840 O O . THR A 1 762 ? -9.741 4.068 31.109 1.00 87.19 762 THR A O 1
ATOM 5843 N N . ASP A 1 763 ? -9.296 5.832 32.425 1.00 86.56 763 ASP A N 1
ATOM 5844 C CA . ASP A 1 763 ? -8.101 5.255 33.049 1.00 86.56 763 ASP A CA 1
ATOM 5845 C C . ASP A 1 763 ? -8.421 3.916 33.720 1.00 86.56 763 ASP A C 1
ATOM 5847 O O . ASP A 1 763 ? -7.736 2.924 33.488 1.00 86.56 763 ASP A O 1
ATOM 5851 N N . ALA A 1 764 ? -9.523 3.848 34.471 1.00 88.94 764 ALA A N 1
ATOM 5852 C CA . ALA A 1 764 ? -9.949 2.617 35.132 1.00 88.94 764 ALA A CA 1
ATOM 5853 C C . ALA A 1 764 ? -10.322 1.520 34.120 1.00 88.94 764 ALA A C 1
ATOM 5855 O O . ALA A 1 764 ? -9.910 0.369 34.266 1.00 88.94 764 ALA A O 1
ATOM 5856 N N . VAL A 1 765 ? -11.077 1.874 33.075 1.00 91.69 765 VAL A N 1
ATOM 5857 C CA . VAL A 1 765 ? -11.523 0.927 32.041 1.00 91.69 765 VAL A CA 1
ATOM 5858 C C . VAL A 1 765 ? -10.344 0.417 31.208 1.00 91.69 765 VAL A C 1
ATOM 5860 O O . VAL A 1 765 ? -10.233 -0.781 30.946 1.00 91.69 765 VAL A O 1
ATOM 5863 N N . PHE A 1 766 ? -9.449 1.312 30.799 1.00 90.00 766 PHE A N 1
ATOM 5864 C CA . PHE A 1 766 ? -8.300 0.999 29.956 1.00 90.00 766 PHE A CA 1
ATOM 5865 C C . PHE A 1 766 ? -7.251 0.181 30.709 1.00 90.00 766 PHE A C 1
ATOM 5867 O O . PHE A 1 766 ? -6.727 -0.777 30.141 1.00 90.00 766 PHE A O 1
ATOM 5874 N N . GLU A 1 767 ? -6.992 0.481 31.984 1.00 89.44 767 GLU A N 1
ATOM 5875 C CA . GLU A 1 767 ? -6.131 -0.355 32.828 1.00 89.44 767 GLU A CA 1
ATOM 5876 C C . GLU A 1 767 ? -6.712 -1.758 33.027 1.00 89.44 767 GLU A C 1
ATOM 5878 O O . GLU A 1 767 ? -5.982 -2.745 32.917 1.00 89.44 767 GLU A O 1
ATOM 5883 N N . LEU A 1 768 ? -8.027 -1.889 33.233 1.00 91.69 768 LEU A N 1
ATOM 5884 C CA . LEU A 1 768 ? -8.677 -3.201 33.314 1.00 91.69 768 LEU A CA 1
ATOM 5885 C C . LEU A 1 768 ? -8.590 -3.975 31.996 1.00 91.69 768 LEU A C 1
ATOM 5887 O O . LEU A 1 768 ? -8.308 -5.171 32.023 1.00 91.69 768 LEU A O 1
ATOM 5891 N N . ALA A 1 769 ? -8.779 -3.316 30.849 1.00 90.75 769 ALA A N 1
ATOM 5892 C CA . ALA A 1 769 ? -8.625 -3.946 29.538 1.00 90.75 769 ALA A CA 1
ATOM 5893 C C . ALA A 1 769 ? -7.186 -4.448 29.311 1.00 90.75 769 ALA A C 1
ATOM 5895 O O . ALA A 1 769 ? -6.996 -5.600 28.917 1.00 90.75 769 ALA A O 1
ATOM 5896 N N . ARG A 1 770 ? -6.172 -3.629 29.634 1.00 88.19 770 ARG A N 1
ATOM 5897 C CA . ARG A 1 770 ? -4.748 -4.015 29.568 1.00 88.19 770 ARG A CA 1
ATOM 5898 C C . ARG A 1 770 ? -4.417 -5.162 30.522 1.00 88.19 770 ARG A C 1
ATOM 5900 O O . ARG A 1 770 ? -3.703 -6.087 30.144 1.00 88.19 770 ARG A O 1
ATOM 5907 N N . THR A 1 771 ? -4.952 -5.126 31.740 1.00 90.31 771 THR A N 1
ATOM 5908 C CA . THR A 1 771 ? -4.724 -6.169 32.751 1.00 90.31 771 THR A CA 1
ATOM 5909 C C . THR A 1 771 ? -5.383 -7.485 32.346 1.00 90.31 771 THR A C 1
ATOM 5911 O O . THR A 1 771 ? -4.744 -8.530 32.406 1.00 90.31 771 THR A O 1
ATOM 5914 N N . LEU A 1 772 ? -6.632 -7.447 31.867 1.00 90.62 772 LEU A N 1
ATOM 5915 C CA . LEU A 1 772 ? -7.333 -8.625 31.351 1.00 90.62 772 LEU A CA 1
ATOM 5916 C C . LEU A 1 772 ? -6.563 -9.258 30.191 1.00 90.62 772 LEU A C 1
ATOM 5918 O O . LEU A 1 772 ? -6.409 -10.476 30.133 1.00 90.62 772 LEU A O 1
ATOM 5922 N N . ARG A 1 773 ? -6.049 -8.424 29.286 1.00 87.88 773 ARG A N 1
ATOM 5923 C CA . ARG A 1 773 ? -5.174 -8.860 28.207 1.00 87.88 773 ARG A CA 1
ATOM 5924 C C . ARG A 1 773 ? -3.919 -9.561 28.746 1.00 87.88 773 ARG A C 1
ATOM 5926 O O . ARG A 1 773 ? -3.638 -10.691 28.352 1.00 87.88 773 ARG A O 1
ATOM 5933 N N . ALA A 1 774 ? -3.193 -8.933 29.665 1.00 87.00 774 ALA A N 1
ATOM 5934 C CA . ALA A 1 774 ? -2.000 -9.529 30.264 1.00 87.00 774 ALA A CA 1
ATOM 5935 C C . ALA A 1 774 ? -2.296 -10.877 30.952 1.00 87.00 774 ALA A C 1
ATOM 5937 O O . ALA A 1 774 ? -1.519 -11.821 30.806 1.00 87.00 774 ALA A O 1
ATOM 5938 N N . ASP A 1 775 ? -3.432 -10.993 31.644 1.00 90.69 775 ASP A N 1
ATOM 5939 C CA . ASP A 1 775 ? -3.881 -12.239 32.274 1.00 90.69 775 ASP A CA 1
ATOM 5940 C C . ASP A 1 775 ? -4.157 -13.347 31.240 1.00 90.69 775 ASP A C 1
ATOM 5942 O O . ASP A 1 775 ? -3.733 -14.490 31.429 1.00 90.69 775 ASP A O 1
ATOM 5946 N N . ILE A 1 776 ? -4.821 -13.017 30.126 1.00 89.00 776 ILE A N 1
ATOM 5947 C CA . ILE A 1 776 ? -5.065 -13.955 29.018 1.00 89.00 776 ILE A CA 1
ATOM 5948 C C . ILE A 1 776 ? -3.742 -14.394 28.376 1.00 89.00 776 ILE A C 1
ATOM 5950 O O . ILE A 1 776 ? -3.530 -15.588 28.169 1.00 89.00 776 ILE A O 1
ATOM 5954 N N . ASP A 1 777 ? -2.821 -13.462 28.120 1.00 87.44 777 ASP A N 1
ATOM 5955 C CA . ASP A 1 777 ? -1.508 -13.784 27.550 1.00 87.44 777 ASP A CA 1
ATOM 5956 C C . ASP A 1 777 ? -0.688 -14.681 28.497 1.00 87.44 777 ASP A C 1
ATOM 5958 O O . ASP A 1 777 ? 0.025 -15.580 28.046 1.00 87.44 777 ASP A O 1
ATOM 5962 N N . ALA A 1 778 ? -0.824 -14.496 29.815 1.00 87.44 778 ALA A N 1
ATOM 5963 C CA . ALA A 1 778 ? -0.231 -15.381 30.815 1.00 87.44 778 ALA A CA 1
ATOM 5964 C C . ALA A 1 778 ? -0.892 -16.772 30.849 1.00 87.44 778 ALA A C 1
ATOM 5966 O O . ALA A 1 778 ? -0.232 -17.754 31.194 1.00 87.44 778 ALA A O 1
ATOM 5967 N N . ALA A 1 779 ? -2.177 -16.876 30.491 1.00 86.56 779 ALA A N 1
ATOM 5968 C CA . ALA A 1 779 ? -2.919 -18.135 30.410 1.00 86.56 779 ALA A CA 1
ATOM 5969 C C . ALA A 1 779 ? -2.664 -18.925 29.113 1.00 86.56 779 ALA A C 1
ATOM 5971 O O . ALA A 1 779 ? -3.013 -20.108 29.068 1.00 86.56 779 ALA A O 1
ATOM 5972 N N . ALA A 1 780 ? -2.075 -18.284 28.096 1.00 84.62 780 ALA A N 1
ATOM 5973 C CA . ALA A 1 780 ? -1.929 -18.808 26.741 1.00 84.62 780 ALA A CA 1
ATOM 5974 C C . ALA A 1 780 ? -1.162 -20.139 26.619 1.00 84.62 780 ALA A C 1
ATOM 5976 O O . ALA A 1 780 ? -1.624 -20.986 25.859 1.00 84.62 780 ALA A O 1
ATOM 5977 N N . PRO A 1 781 ? -0.038 -20.385 27.330 1.00 84.81 781 PRO A N 1
ATOM 5978 C CA . PRO A 1 781 ? 0.705 -21.631 27.157 1.00 84.81 781 PRO A CA 1
ATOM 5979 C C . PRO A 1 781 ? -0.147 -22.881 27.449 1.00 84.81 781 PRO A C 1
ATOM 5981 O O . PRO A 1 781 ? -0.838 -22.966 28.476 1.00 84.81 781 PRO A O 1
ATOM 5984 N N . ASP A 1 782 ? -0.062 -23.887 26.573 1.00 80.88 782 ASP A N 1
ATOM 5985 C CA . ASP A 1 782 ? -0.856 -25.123 26.685 1.00 80.88 782 ASP A CA 1
ATOM 5986 C C . ASP A 1 782 ? -0.470 -25.965 27.908 1.00 80.88 782 ASP A C 1
ATOM 5988 O O . ASP A 1 782 ? -1.297 -26.667 28.492 1.00 80.88 782 ASP A O 1
ATOM 5992 N N . HIS A 1 783 ? 0.778 -25.851 28.365 1.00 83.62 783 HIS A N 1
ATOM 5993 C CA . HIS A 1 783 ? 1.302 -26.619 29.491 1.00 83.62 783 HIS A CA 1
ATOM 5994 C C . HIS A 1 783 ? 1.742 -25.702 30.635 1.00 83.62 783 HIS A C 1
ATOM 5996 O O . HIS A 1 783 ? 2.912 -25.347 30.771 1.00 83.62 783 HIS A O 1
ATOM 6002 N N . LEU A 1 784 ? 0.789 -25.340 31.497 1.00 84.75 784 LEU A N 1
ATOM 6003 C CA . LEU A 1 784 ? 1.043 -24.618 32.746 1.00 84.75 784 LEU A CA 1
ATOM 6004 C C . LEU A 1 784 ? 0.782 -25.516 33.968 1.00 84.75 784 LEU A C 1
ATOM 6006 O O . LEU A 1 784 ? -0.180 -26.288 33.975 1.00 84.75 784 LEU A O 1
ATOM 6010 N N . PRO A 1 785 ? 1.569 -25.391 35.054 1.00 88.81 785 PRO A N 1
ATOM 6011 C CA . PRO A 1 785 ? 1.275 -26.058 36.319 1.00 88.81 785 PRO A CA 1
ATOM 6012 C C . PRO A 1 785 ? -0.131 -25.721 36.839 1.00 88.81 785 PRO A C 1
ATOM 6014 O O . PRO A 1 785 ? -0.506 -24.550 36.920 1.00 88.81 785 PRO A O 1
ATOM 6017 N N . ALA A 1 786 ? -0.889 -26.730 37.281 1.00 86.75 786 ALA A N 1
ATOM 6018 C CA . ALA A 1 786 ? -2.276 -26.561 37.735 1.00 86.75 786 ALA A CA 1
ATOM 6019 C C . ALA A 1 786 ? -2.496 -25.448 38.790 1.00 86.75 786 ALA A C 1
ATOM 6021 O O . ALA A 1 786 ? -3.514 -24.754 38.715 1.00 86.75 786 ALA A O 1
ATOM 6022 N N . PRO A 1 787 ? -1.587 -25.210 39.763 1.00 89.38 787 PRO A N 1
ATOM 6023 C CA . PRO A 1 787 ? -1.719 -24.074 40.674 1.00 89.38 787 PRO A CA 1
ATOM 6024 C C . PRO A 1 787 ? -1.680 -22.713 39.966 1.00 89.38 787 PRO A C 1
ATOM 6026 O O . PRO A 1 787 ? -2.494 -21.856 40.299 1.00 89.38 787 PRO A O 1
ATOM 6029 N N . LEU A 1 788 ? -0.794 -22.532 38.979 1.00 87.62 788 LEU A N 1
ATOM 6030 C CA . LEU A 1 788 ? -0.684 -21.288 38.208 1.00 87.62 788 LEU A CA 1
ATOM 6031 C C . LEU A 1 788 ? -1.920 -21.070 37.335 1.00 87.62 788 LEU A C 1
ATOM 6033 O O . LEU A 1 788 ? -2.476 -19.976 37.350 1.00 87.62 788 LEU A O 1
ATOM 6037 N N . VAL A 1 789 ? -2.421 -22.123 36.677 1.00 86.06 789 VAL A N 1
ATOM 6038 C CA . VAL A 1 789 ? -3.667 -22.056 35.890 1.00 86.06 789 VAL A CA 1
ATOM 6039 C C . VAL A 1 789 ? -4.833 -21.553 36.743 1.00 86.06 789 VAL A C 1
ATOM 6041 O O . VAL A 1 789 ? -5.571 -20.672 36.312 1.00 86.06 789 VAL A O 1
ATOM 6044 N N . ARG A 1 790 ? -4.988 -22.064 37.974 1.00 87.81 790 ARG A N 1
ATOM 6045 C CA . ARG A 1 790 ? -6.064 -21.625 38.881 1.00 87.81 790 ARG A CA 1
ATOM 6046 C C . ARG A 1 790 ? -5.938 -20.158 39.283 1.00 87.81 790 ARG A C 1
ATOM 6048 O O . ARG A 1 790 ? -6.952 -19.470 39.343 1.00 87.81 790 ARG A O 1
ATOM 6055 N N . VAL A 1 791 ? -4.723 -19.689 39.568 1.00 92.56 791 VAL A N 1
ATOM 6056 C CA . VAL A 1 791 ? -4.479 -18.296 39.977 1.00 92.56 791 VAL A CA 1
ATOM 6057 C C . VAL A 1 791 ? -4.747 -17.337 38.821 1.00 92.56 791 VAL A C 1
ATOM 6059 O O . VAL A 1 791 ? -5.508 -16.386 38.996 1.00 92.56 791 VAL A O 1
ATOM 6062 N N . ILE A 1 792 ? -4.186 -17.617 37.641 1.00 89.19 792 ILE A N 1
ATOM 6063 C CA . ILE A 1 792 ? -4.367 -16.784 36.445 1.00 89.19 792 ILE A CA 1
ATOM 6064 C C . ILE A 1 792 ? -5.847 -16.746 36.058 1.00 89.19 792 ILE A C 1
ATOM 6066 O O . ILE A 1 792 ? -6.399 -15.666 35.864 1.00 89.19 792 ILE A O 1
ATOM 6070 N N . ARG A 1 793 ? -6.534 -17.898 36.044 1.00 89.75 793 ARG A N 1
ATOM 6071 C CA . ARG A 1 793 ? -7.969 -17.967 35.731 1.00 89.75 793 ARG A CA 1
ATOM 6072 C C . ARG A 1 793 ? -8.821 -17.167 36.717 1.00 89.75 793 ARG A C 1
ATOM 6074 O O . ARG A 1 793 ? -9.686 -16.419 36.281 1.00 89.75 793 ARG A O 1
ATOM 6081 N N . ALA A 1 794 ? -8.555 -17.263 38.020 1.00 91.62 794 ALA A N 1
ATOM 6082 C CA . ALA A 1 794 ? -9.289 -16.488 39.021 1.00 91.62 794 ALA A CA 1
ATOM 6083 C C . ALA A 1 794 ? -9.068 -14.969 38.880 1.00 91.62 794 ALA A C 1
ATOM 6085 O O . ALA A 1 794 ? -9.997 -14.196 39.115 1.00 91.62 794 ALA A O 1
ATOM 6086 N N . SER A 1 795 ? -7.856 -14.540 38.504 1.00 93.06 795 SER A N 1
ATOM 6087 C CA . SER A 1 795 ? -7.566 -13.135 38.170 1.00 93.06 795 SER A CA 1
ATOM 6088 C C . SER A 1 795 ? -8.323 -12.701 36.914 1.00 93.06 795 SER A C 1
ATOM 6090 O O . SER A 1 795 ? -9.077 -11.730 36.956 1.00 93.06 795 SER A O 1
ATOM 6092 N N . THR A 1 796 ? -8.225 -13.499 35.848 1.00 92.62 796 THR A N 1
ATOM 6093 C CA . THR A 1 796 ? -8.873 -13.246 34.555 1.00 92.62 796 THR A CA 1
ATOM 6094 C C . THR A 1 796 ? -10.386 -13.105 34.714 1.00 92.62 796 THR A C 1
ATOM 6096 O O . THR A 1 796 ? -10.968 -12.127 34.260 1.00 92.62 796 THR A O 1
ATOM 6099 N N . GLU A 1 797 ? -11.034 -14.052 35.402 1.00 93.06 797 GLU A N 1
ATOM 6100 C CA . GLU A 1 797 ? -12.485 -14.049 35.628 1.00 93.06 797 GLU A CA 1
ATOM 6101 C C . GLU A 1 797 ? -12.929 -12.830 36.452 1.00 93.06 797 GLU A C 1
ATOM 6103 O O . GLU A 1 797 ? -13.973 -12.242 36.170 1.00 93.06 797 GLU A O 1
ATOM 6108 N N . ARG A 1 798 ? -12.123 -12.404 37.435 1.00 94.81 798 ARG A N 1
ATOM 6109 C CA . ARG A 1 798 ? -12.393 -11.196 38.229 1.00 94.81 798 ARG A CA 1
ATOM 6110 C C . ARG A 1 798 ? -12.282 -9.931 37.380 1.00 94.81 798 ARG A C 1
ATOM 6112 O O . ARG A 1 798 ? -13.192 -9.107 37.415 1.00 94.81 798 ARG A O 1
ATOM 6119 N N . ASN A 1 799 ? -11.198 -9.792 36.621 1.00 94.31 799 ASN A N 1
ATOM 6120 C CA . ASN A 1 799 ? -10.952 -8.630 35.769 1.00 94.31 799 ASN A CA 1
ATOM 6121 C C . ASN A 1 799 ? -11.987 -8.543 34.634 1.00 94.31 799 ASN A C 1
ATOM 6123 O O . ASN A 1 799 ? -12.513 -7.465 34.371 1.00 94.31 799 ASN A O 1
ATOM 6127 N N . ALA A 1 800 ? -12.367 -9.677 34.035 1.00 94.31 800 ALA A N 1
ATOM 6128 C CA . ALA A 1 800 ? -13.432 -9.751 33.036 1.00 94.31 800 ALA A CA 1
ATOM 6129 C C . ALA A 1 800 ? -14.803 -9.370 33.615 1.00 94.31 800 ALA A C 1
ATOM 6131 O O . ALA A 1 800 ? -15.548 -8.632 32.977 1.00 94.31 800 ALA A O 1
ATOM 6132 N N . ALA A 1 801 ? -15.139 -9.831 34.826 1.00 96.00 801 ALA A N 1
ATOM 6133 C CA . ALA A 1 801 ? -16.394 -9.474 35.488 1.00 96.00 801 ALA A CA 1
ATOM 6134 C C . ALA A 1 801 ? -16.461 -7.987 35.873 1.00 96.00 801 ALA A C 1
ATOM 6136 O O . ALA A 1 801 ? -17.538 -7.390 35.812 1.00 96.00 801 ALA A O 1
ATOM 6137 N N . GLU A 1 802 ? -15.334 -7.385 36.259 1.00 96.12 802 GLU A N 1
ATOM 6138 C CA . GLU A 1 802 ? -15.280 -5.959 36.584 1.00 96.12 802 GLU A CA 1
ATOM 6139 C C . GLU A 1 802 ? -15.342 -5.084 35.327 1.00 96.12 802 GLU A C 1
ATOM 6141 O O . GLU A 1 802 ? -16.100 -4.114 35.295 1.00 96.12 802 GLU A O 1
ATOM 6146 N N . LEU A 1 803 ? -14.638 -5.466 34.256 1.00 94.88 803 LEU A N 1
ATOM 6147 C CA . LEU A 1 803 ? -14.749 -4.790 32.962 1.00 94.88 803 LEU A CA 1
ATOM 6148 C C . LEU A 1 803 ? -16.179 -4.888 32.403 1.00 94.88 803 LEU A C 1
ATOM 6150 O O . LEU A 1 803 ? -16.737 -3.890 31.953 1.00 94.88 803 LEU A O 1
ATOM 6154 N N . ASP A 1 804 ? -16.815 -6.058 32.508 1.00 95.56 804 ASP A N 1
ATOM 6155 C CA . ASP A 1 804 ? -18.223 -6.274 32.154 1.00 95.56 804 ASP A CA 1
ATOM 6156 C C . ASP A 1 804 ? -19.170 -5.363 32.948 1.00 95.56 804 ASP A C 1
ATOM 6158 O O . ASP A 1 804 ? -20.093 -4.772 32.381 1.00 95.56 804 ASP A O 1
ATOM 6162 N N . ARG A 1 805 ? -18.914 -5.194 34.252 1.00 95.75 805 ARG A N 1
ATOM 6163 C CA . ARG A 1 805 ? -19.695 -4.316 35.131 1.00 95.75 805 ARG A CA 1
ATOM 6164 C C . ARG A 1 805 ? -19.593 -2.846 34.731 1.00 95.75 805 ARG A C 1
ATOM 6166 O O . ARG A 1 805 ? -20.603 -2.152 34.815 1.00 95.75 805 ARG A O 1
ATOM 6173 N N . LEU A 1 806 ? -18.404 -2.386 34.350 1.00 94.50 806 LEU A N 1
ATOM 6174 C CA . LEU A 1 806 ? -18.160 -0.991 33.976 1.00 94.50 806 LEU A CA 1
ATOM 6175 C C . LEU A 1 806 ? -18.637 -0.669 32.559 1.00 94.50 806 LEU A C 1
ATOM 6177 O O . LEU A 1 806 ? -19.183 0.403 32.336 1.00 94.50 806 LEU A O 1
ATOM 6181 N N . VAL A 1 807 ? -18.445 -1.590 31.612 1.00 94.31 807 VAL A N 1
ATOM 6182 C CA . VAL A 1 807 ? -18.615 -1.302 30.181 1.00 94.31 807 VAL A CA 1
ATOM 6183 C C . VAL A 1 807 ? -19.926 -1.851 29.629 1.00 94.31 807 VAL A C 1
ATOM 6185 O O . VAL A 1 807 ? -20.637 -1.128 28.941 1.00 94.31 807 VAL A O 1
ATOM 6188 N N . MET A 1 808 ? -20.275 -3.109 29.920 1.00 94.19 808 MET A N 1
ATOM 6189 C CA . MET A 1 808 ? -21.386 -3.791 29.237 1.00 94.19 808 MET A CA 1
ATOM 6190 C C . MET A 1 808 ? -22.700 -3.757 30.015 1.00 94.19 808 MET A C 1
ATOM 6192 O O . MET A 1 808 ? -23.757 -3.550 29.418 1.00 94.19 808 MET A O 1
ATOM 6196 N N . ARG A 1 809 ? -22.673 -3.905 31.346 1.00 92.12 809 ARG A N 1
ATOM 6197 C CA . ARG A 1 809 ? -23.899 -3.856 32.166 1.00 92.12 809 ARG A CA 1
ATOM 6198 C C . ARG A 1 809 ? -24.696 -2.553 32.026 1.00 92.12 809 ARG A C 1
ATOM 6200 O O . ARG A 1 809 ? -25.921 -2.662 31.959 1.00 92.12 809 ARG A O 1
ATOM 6207 N N . PRO A 1 810 ? -24.080 -1.356 31.934 1.00 95.25 810 PRO A N 1
ATOM 6208 C CA . PRO A 1 810 ? -24.828 -0.119 31.695 1.00 95.25 810 PRO A CA 1
ATOM 6209 C C . PRO A 1 810 ? -25.582 -0.109 30.357 1.00 95.25 810 PRO A C 1
ATOM 6211 O O . PRO A 1 810 ? -26.585 0.583 30.222 1.00 95.25 810 PRO A O 1
ATOM 6214 N N . LEU A 1 811 ? -25.133 -0.903 29.379 1.00 94.62 811 LEU A N 1
ATOM 6215 C CA . LEU A 1 811 ? -25.718 -0.967 28.037 1.00 94.62 811 LEU A CA 1
ATOM 6216 C C . LEU A 1 811 ? -26.858 -1.986 27.927 1.00 94.62 811 LEU A C 1
ATOM 6218 O O . LEU A 1 811 ? -27.625 -1.933 26.965 1.00 94.62 811 LEU A O 1
ATOM 6222 N N . ALA A 1 812 ? -27.001 -2.891 28.903 1.00 92.00 812 ALA A N 1
ATOM 6223 C CA . ALA A 1 812 ? -27.985 -3.976 28.888 1.00 92.00 812 ALA A CA 1
ATOM 6224 C C . ALA A 1 812 ? -29.433 -3.529 28.574 1.00 92.00 812 ALA A C 1
ATOM 6226 O O . ALA A 1 812 ? -30.075 -4.207 27.768 1.00 92.00 812 ALA A O 1
ATOM 6227 N N . PRO A 1 813 ? -29.947 -2.391 29.099 1.00 92.31 813 PRO A N 1
ATOM 6228 C CA . PRO A 1 813 ? -31.294 -1.911 28.768 1.00 92.31 813 PRO A CA 1
ATOM 6229 C C . PRO A 1 813 ? -31.497 -1.556 27.289 1.00 92.31 813 PRO A C 1
ATOM 6231 O O . PRO A 1 813 ? -32.632 -1.535 26.822 1.00 92.31 813 PRO A O 1
ATOM 6234 N N . HIS A 1 814 ? -30.416 -1.263 26.560 1.00 91.12 814 HIS A N 1
ATOM 6235 C CA . HIS A 1 814 ? -30.459 -0.805 25.171 1.00 91.12 814 HIS A CA 1
ATOM 6236 C C . HIS A 1 814 ? -30.151 -1.914 24.160 1.00 91.12 814 HIS A C 1
ATOM 6238 O O . HIS A 1 814 ? -30.664 -1.875 23.046 1.00 91.12 814 HIS A O 1
ATOM 6244 N N . ILE A 1 815 ? -29.321 -2.896 24.531 1.00 92.00 815 ILE A N 1
ATOM 6245 C CA . ILE A 1 815 ? -28.880 -3.962 23.615 1.00 92.00 815 ILE A CA 1
ATOM 6246 C C . ILE A 1 815 ? -29.675 -5.268 23.748 1.00 92.00 815 ILE A C 1
ATOM 6248 O O . ILE A 1 815 ? -29.685 -6.059 22.805 1.00 92.00 815 ILE A O 1
ATOM 6252 N N . GLY A 1 816 ? -30.294 -5.541 24.906 1.00 88.25 816 GLY A N 1
ATOM 6253 C CA . GLY A 1 816 ? -31.006 -6.802 25.167 1.00 88.25 816 GLY A CA 1
ATOM 6254 C C . GLY A 1 816 ? -30.182 -8.044 24.791 1.00 88.25 816 GLY A C 1
ATOM 6255 O O . GLY A 1 816 ? -28.986 -8.103 25.088 1.00 88.25 816 GLY A O 1
ATOM 6256 N N . ASP A 1 817 ? -30.805 -8.981 24.066 1.00 87.88 817 ASP A N 1
ATOM 6257 C CA . ASP A 1 817 ? -30.200 -10.230 23.562 1.00 87.88 817 ASP A CA 1
ATOM 6258 C C . ASP A 1 817 ? -29.760 -10.162 22.079 1.00 87.88 817 ASP A C 1
ATOM 6260 O O . ASP A 1 817 ? -29.429 -11.185 21.481 1.00 87.88 817 ASP A O 1
ATOM 6264 N N . LEU A 1 818 ? -29.754 -8.971 21.463 1.00 91.81 818 LEU A N 1
ATOM 6265 C CA . LEU A 1 818 ? -29.407 -8.776 20.044 1.00 91.81 818 LEU A CA 1
ATOM 6266 C C . LEU A 1 818 ? -27.971 -9.220 19.717 1.00 91.81 818 LEU A C 1
ATOM 6268 O O . LEU A 1 818 ? -27.082 -9.136 20.557 1.00 91.81 818 LEU A O 1
ATOM 6272 N N . GLU A 1 819 ? -27.668 -9.616 18.487 1.00 93.56 819 GLU A N 1
ATOM 6273 C CA . GLU A 1 819 ? -26.258 -9.777 18.094 1.00 93.56 819 GLU A CA 1
ATOM 6274 C C . GLU A 1 819 ? -25.543 -8.410 18.115 1.00 93.56 819 GLU A C 1
ATOM 6276 O O . GLU A 1 819 ? -26.183 -7.371 17.932 1.00 93.56 819 GLU A O 1
ATOM 6281 N N . LEU A 1 820 ? -24.234 -8.375 18.386 1.00 95.62 820 LEU A N 1
ATOM 6282 C CA . LEU A 1 820 ? -23.523 -7.111 18.623 1.00 95.62 820 LEU A CA 1
ATOM 6283 C C . LEU A 1 820 ? -22.535 -6.767 17.513 1.00 95.62 820 LEU A C 1
ATOM 6285 O O . LEU A 1 820 ? -21.718 -7.597 17.124 1.00 95.62 820 LEU A O 1
ATOM 6289 N N . VAL A 1 821 ? -22.553 -5.502 17.095 1.00 95.25 821 VAL A N 1
ATOM 6290 C CA . VAL A 1 821 ? -21.471 -4.861 16.340 1.00 95.25 821 VAL A CA 1
ATOM 6291 C C . VAL A 1 821 ? -20.777 -3.880 17.276 1.00 95.25 821 VAL A C 1
ATOM 6293 O O . VAL A 1 821 ? -21.367 -2.890 17.702 1.00 95.25 821 VAL A O 1
ATOM 6296 N N . ILE A 1 822 ? -19.530 -4.156 17.627 1.00 94.62 822 ILE A N 1
ATOM 6297 C CA . ILE A 1 822 ? -18.743 -3.342 18.545 1.00 94.62 822 ILE A CA 1
ATOM 6298 C C . ILE A 1 822 ? -17.711 -2.548 17.748 1.00 94.62 822 ILE A C 1
ATOM 6300 O O . ILE A 1 822 ? -16.935 -3.118 16.982 1.00 94.62 822 ILE A O 1
ATOM 6304 N N . VAL A 1 823 ? -17.671 -1.236 17.968 1.00 91.75 823 VAL A N 1
ATOM 6305 C CA . VAL A 1 823 ? -16.634 -0.337 17.449 1.00 91.75 823 VAL A CA 1
ATOM 6306 C C . VAL A 1 823 ? -15.842 0.217 18.640 1.00 91.75 823 VAL A C 1
ATOM 6308 O O . VAL A 1 823 ? -16.296 1.168 19.288 1.00 91.75 823 VAL A O 1
ATOM 6311 N N . PRO A 1 824 ? -14.713 -0.420 19.008 1.00 89.56 824 PRO A N 1
ATOM 6312 C CA . PRO A 1 824 ? -13.914 -0.042 20.169 1.00 89.56 824 PRO A CA 1
ATOM 6313 C C . PRO A 1 824 ? -13.166 1.288 20.001 1.00 89.56 824 PRO A C 1
ATOM 6315 O O . PRO A 1 824 ? -13.119 1.883 18.928 1.00 89.56 824 PRO A O 1
ATOM 6318 N N . THR A 1 825 ? -12.545 1.737 21.090 1.00 84.94 825 THR A N 1
ATOM 6319 C CA . THR A 1 825 ? -11.536 2.803 21.093 1.00 84.94 825 THR A CA 1
ATOM 6320 C C . THR A 1 825 ? -10.463 2.478 22.136 1.00 84.94 825 THR A C 1
ATOM 6322 O O . THR A 1 825 ? -10.737 1.816 23.143 1.00 84.94 825 THR A O 1
ATOM 6325 N N . GLY A 1 826 ? -9.234 2.907 21.890 1.00 78.88 826 GLY A N 1
ATOM 6326 C CA . GLY A 1 826 ? -8.068 2.672 22.730 1.00 78.88 826 GLY A CA 1
ATOM 6327 C C . GLY A 1 826 ? -7.808 1.183 23.002 1.00 78.88 826 GLY A C 1
ATOM 6328 O O . GLY A 1 826 ? -8.033 0.324 22.143 1.00 78.88 826 GLY A O 1
ATOM 6329 N N . PRO A 1 827 ? -7.387 0.828 24.229 1.00 82.38 827 PRO A N 1
ATOM 6330 C CA . PRO A 1 827 ? -7.140 -0.557 24.634 1.00 82.38 827 PRO A CA 1
ATOM 6331 C C . PRO A 1 827 ? -8.341 -1.506 24.516 1.00 82.38 827 PRO A C 1
ATOM 6333 O O . PRO A 1 827 ? -8.149 -2.722 24.586 1.00 82.38 827 PRO A O 1
ATOM 6336 N N . LEU A 1 828 ? -9.566 -1.004 24.306 1.00 88.69 828 LEU A N 1
ATOM 6337 C CA . LEU A 1 828 ? -10.751 -1.852 24.133 1.00 88.69 828 LEU A CA 1
ATOM 6338 C C . LEU A 1 828 ? -10.697 -2.710 22.863 1.00 88.69 828 LEU A C 1
ATOM 6340 O O . LEU A 1 828 ? -11.340 -3.756 22.817 1.00 88.69 828 LEU A O 1
ATOM 6344 N N . TYR A 1 829 ? -9.897 -2.335 21.860 1.00 84.12 829 TYR A N 1
ATOM 6345 C CA . TYR A 1 829 ? -9.633 -3.207 20.711 1.00 84.12 829 TYR A CA 1
ATOM 6346 C C . TYR A 1 829 ? -8.976 -4.535 21.111 1.00 84.12 829 TYR A C 1
ATOM 6348 O O . TYR A 1 829 ? -9.153 -5.535 20.422 1.00 84.12 829 TYR A O 1
ATOM 6356 N N . SER A 1 830 ? -8.268 -4.567 22.247 1.00 80.88 830 SER A N 1
ATOM 6357 C CA . SER A 1 830 ? -7.585 -5.764 22.750 1.00 80.88 830 SER A CA 1
ATOM 6358 C C . SER A 1 830 ? -8.430 -6.712 23.588 1.00 80.88 830 SER A C 1
ATOM 6360 O O . SER A 1 830 ? -7.953 -7.777 23.990 1.00 80.88 830 SER A O 1
ATOM 6362 N N . VAL A 1 831 ? -9.690 -6.352 23.827 1.00 89.06 831 VAL A N 1
ATOM 6363 C CA . VAL A 1 831 ? -10.585 -7.114 24.689 1.00 89.06 831 VAL A CA 1
ATOM 6364 C C . VAL A 1 831 ? -11.082 -8.360 23.962 1.00 89.06 831 VAL A C 1
ATOM 6366 O O . VAL A 1 831 ? -11.703 -8.291 22.901 1.00 89.06 831 VAL A O 1
ATOM 6369 N N . ALA A 1 832 ? -10.868 -9.522 24.578 1.00 89.88 832 ALA A N 1
ATOM 6370 C CA . ALA A 1 832 ? -11.540 -10.756 24.192 1.00 89.88 832 ALA A CA 1
ATOM 6371 C C . ALA A 1 832 ? -13.007 -10.680 24.646 1.00 89.88 832 ALA A C 1
ATOM 6373 O O . ALA A 1 832 ? -13.356 -11.146 25.728 1.00 89.88 832 ALA A O 1
ATOM 6374 N N . TRP A 1 833 ? -13.871 -10.055 23.839 1.00 92.75 833 TRP A N 1
ATOM 6375 C CA . TRP A 1 833 ? -15.256 -9.731 24.219 1.00 92.75 833 TRP A CA 1
ATOM 6376 C C . TRP A 1 833 ? -16.063 -10.938 24.725 1.00 92.75 833 TRP A C 1
ATOM 6378 O O . TRP A 1 833 ? -16.864 -10.799 25.643 1.00 92.75 833 TRP A O 1
ATOM 6388 N N . ALA A 1 834 ? -15.802 -12.140 24.207 1.00 90.69 834 ALA A N 1
ATOM 6389 C CA . ALA A 1 834 ? -16.459 -13.372 24.649 1.00 90.69 834 ALA A CA 1
ATOM 6390 C C . ALA A 1 834 ? -16.051 -13.852 26.061 1.00 90.69 834 ALA A C 1
ATOM 6392 O O . ALA A 1 834 ? -16.719 -14.723 26.624 1.00 90.69 834 ALA A O 1
ATOM 6393 N N . ALA A 1 835 ? -14.969 -13.310 26.635 1.00 91.94 835 ALA A N 1
ATOM 6394 C CA . ALA A 1 835 ? -14.555 -13.573 28.014 1.00 91.94 835 ALA A CA 1
ATOM 6395 C C . ALA A 1 835 ? -15.395 -12.800 29.039 1.00 91.94 835 ALA A C 1
ATOM 6397 O O . ALA A 1 835 ? -15.424 -13.178 30.211 1.00 91.94 835 ALA A O 1
ATOM 6398 N N . LEU A 1 836 ? -16.104 -11.748 28.613 1.00 94.75 836 LEU A N 1
ATOM 6399 C CA . LEU A 1 836 ? -16.992 -10.994 29.488 1.00 94.75 836 LEU A CA 1
ATOM 6400 C C . LEU A 1 836 ? -18.240 -11.839 29.800 1.00 94.75 836 LEU A C 1
ATOM 6402 O O . LEU A 1 836 ? -18.876 -12.356 28.875 1.00 94.75 836 LEU A O 1
ATOM 6406 N N . PRO A 1 837 ? -18.637 -11.977 31.080 1.00 93.44 837 PRO A N 1
ATOM 6407 C CA . PRO A 1 837 ? -19.745 -12.846 31.466 1.00 93.44 837 PRO A CA 1
ATOM 6408 C C . PRO A 1 837 ? -21.072 -12.566 30.749 1.00 93.44 837 PRO A C 1
ATOM 6410 O O . PRO A 1 837 ? -21.766 -13.521 30.407 1.00 93.44 837 PRO A O 1
ATOM 6413 N N . SER A 1 838 ? -21.424 -11.298 30.490 1.00 92.75 838 SER A N 1
ATOM 6414 C CA . SER A 1 838 ? -22.683 -10.947 29.807 1.00 92.75 838 SER A CA 1
ATOM 6415 C C . SER A 1 838 ? -22.688 -11.255 28.303 1.00 92.75 838 SER A C 1
ATOM 6417 O O . SER A 1 838 ? -23.744 -11.242 27.671 1.00 92.75 838 SER A O 1
ATOM 6419 N N . LEU A 1 839 ? -21.518 -11.541 27.728 1.00 93.69 839 LEU A N 1
ATOM 6420 C CA . LEU A 1 839 ? -21.296 -11.701 26.291 1.00 93.69 839 LEU A CA 1
ATOM 6421 C C . LEU A 1 839 ? -20.940 -13.136 25.883 1.00 93.69 839 LEU A C 1
ATOM 6423 O O . LEU A 1 839 ? -20.799 -13.439 24.697 1.00 93.69 839 LEU A O 1
ATOM 6427 N N . ARG A 1 840 ? -20.804 -14.046 26.849 1.00 92.06 840 ARG A N 1
ATOM 6428 C CA . ARG A 1 840 ? -20.391 -15.426 26.593 1.00 92.06 840 ARG A CA 1
ATOM 6429 C C . ARG A 1 840 ? -21.392 -16.153 25.687 1.00 92.06 840 ARG A C 1
ATOM 6431 O O . ARG A 1 840 ? -22.559 -16.301 26.031 1.00 92.06 840 ARG A O 1
ATOM 6438 N N . GLY A 1 841 ? -20.912 -16.654 24.546 1.00 91.69 841 GLY A N 1
ATOM 6439 C CA . GLY A 1 841 ? -21.728 -17.377 23.560 1.00 91.69 841 GLY A CA 1
ATOM 6440 C C . GLY A 1 841 ? -22.614 -16.490 22.680 1.00 91.69 841 GLY A C 1
ATOM 6441 O O . GLY A 1 841 ? -23.339 -17.016 21.836 1.00 91.69 841 GLY A O 1
ATOM 6442 N N . ARG A 1 842 ? -22.543 -15.165 22.841 1.00 94.12 842 ARG A N 1
ATOM 6443 C CA . ARG A 1 842 ? -23.263 -14.194 22.015 1.00 94.12 842 ARG A CA 1
ATOM 6444 C C . ARG A 1 842 ? -22.476 -13.912 20.725 1.00 94.12 842 ARG A C 1
ATOM 6446 O O . ARG A 1 842 ? -21.265 -13.708 20.811 1.00 94.12 842 ARG A O 1
ATOM 6453 N N . PRO A 1 843 ? -23.117 -13.878 19.541 1.00 94.88 843 PRO A N 1
ATOM 6454 C CA . PRO A 1 843 ? -22.463 -13.444 18.307 1.00 94.88 843 PRO A CA 1
ATOM 6455 C C . PRO A 1 843 ? -22.041 -11.976 18.398 1.00 94.88 843 PRO A C 1
ATOM 6457 O O . PRO A 1 843 ? -22.861 -11.095 18.677 1.00 94.88 843 PRO A O 1
ATOM 6460 N N . ILE A 1 844 ? -20.744 -11.733 18.202 1.00 94.69 844 ILE A N 1
ATOM 6461 C CA . ILE A 1 844 ? -20.117 -10.415 18.317 1.00 94.69 844 ILE A CA 1
ATOM 6462 C C . ILE A 1 844 ? -19.212 -10.210 17.114 1.00 94.69 844 ILE A C 1
ATOM 6464 O O . ILE A 1 844 ? -18.393 -11.070 16.784 1.00 94.69 844 ILE A O 1
ATOM 6468 N N . VAL A 1 845 ? -19.347 -9.042 16.504 1.00 93.56 845 VAL A N 1
ATOM 6469 C CA . VAL A 1 845 ? -18.512 -8.566 15.411 1.00 93.56 845 VAL A CA 1
ATOM 6470 C C . VAL A 1 845 ? -17.817 -7.293 15.864 1.00 93.56 845 VAL A C 1
ATOM 6472 O O . VAL A 1 845 ? -18.449 -6.406 16.429 1.00 93.56 845 VAL A O 1
ATOM 6475 N N . VAL A 1 846 ? -16.515 -7.203 15.633 1.00 92.06 846 VAL A N 1
ATOM 6476 C CA . VAL A 1 846 ? -15.700 -6.022 15.909 1.00 92.06 846 VAL A CA 1
ATOM 6477 C C . VAL A 1 846 ? -15.424 -5.306 14.591 1.00 92.06 846 VAL A C 1
ATOM 6479 O O . VAL A 1 846 ? -15.107 -5.939 13.588 1.00 92.06 846 VAL A O 1
ATOM 6482 N N . ALA A 1 847 ? -15.525 -3.984 14.564 1.00 87.88 847 ALA A N 1
ATOM 6483 C CA . ALA A 1 847 ? -15.195 -3.200 13.379 1.00 87.88 847 ALA A CA 1
ATOM 6484 C C . ALA A 1 847 ? -14.258 -2.033 13.725 1.00 87.88 847 ALA A C 1
ATOM 6486 O O . ALA A 1 847 ? -14.368 -1.485 14.823 1.00 87.88 847 ALA A O 1
ATOM 6487 N N . PRO A 1 848 ? -13.357 -1.628 12.804 1.00 78.75 848 PRO A N 1
ATOM 6488 C CA . PRO A 1 848 ? -12.500 -0.453 13.003 1.00 78.75 848 PRO A CA 1
ATOM 6489 C C . PRO A 1 848 ? -13.302 0.850 13.003 1.00 78.75 848 PRO A C 1
ATOM 6491 O O . PRO A 1 848 ? -12.906 1.832 13.616 1.00 78.75 848 PRO A O 1
ATOM 6494 N N . SER A 1 849 ? -14.424 0.883 12.285 1.00 82.44 849 SER A N 1
ATOM 6495 C CA . SER A 1 849 ? -15.347 2.013 12.226 1.00 82.44 849 SER A CA 1
ATOM 6496 C C . SER A 1 849 ? -16.722 1.544 11.759 1.00 82.44 849 SER A C 1
ATOM 6498 O O . SER A 1 849 ? -16.856 0.456 11.184 1.00 82.44 849 SER A O 1
ATOM 6500 N N . VAL A 1 850 ? -17.753 2.362 11.977 1.00 86.75 850 VAL A N 1
ATOM 6501 C CA . VAL A 1 850 ? -19.102 2.032 11.497 1.00 86.75 850 VAL A CA 1
ATOM 6502 C C . VAL A 1 850 ? -19.153 2.046 9.965 1.00 86.75 850 VAL A C 1
ATOM 6504 O O . VAL A 1 850 ? -19.828 1.224 9.347 1.00 86.75 850 VAL A O 1
ATOM 6507 N N . THR A 1 851 ? -18.387 2.934 9.335 1.00 83.56 851 THR A N 1
ATOM 6508 C CA . THR A 1 851 ? -18.264 3.067 7.881 1.00 83.56 851 THR A CA 1
ATOM 6509 C C . THR A 1 851 ? -17.568 1.859 7.280 1.00 83.56 851 THR A C 1
ATOM 6511 O O . THR A 1 851 ? -18.012 1.369 6.245 1.00 83.56 851 THR A O 1
ATOM 6514 N N . ALA A 1 852 ? -16.516 1.336 7.917 1.00 78.75 852 ALA A N 1
ATOM 6515 C CA . ALA A 1 852 ? -15.842 0.128 7.449 1.00 78.75 852 ALA A CA 1
ATOM 6516 C C . ALA A 1 852 ? -16.774 -1.090 7.505 1.00 78.75 852 ALA A C 1
ATOM 6518 O O . ALA A 1 852 ? -16.877 -1.824 6.523 1.00 78.75 852 ALA A O 1
ATOM 6519 N N . TRP A 1 853 ? -17.516 -1.251 8.607 1.00 87.12 853 TRP A N 1
ATOM 6520 C CA . TRP A 1 853 ? -18.547 -2.285 8.729 1.00 87.12 853 TRP A CA 1
ATOM 6521 C C . TRP A 1 853 ? -19.627 -2.147 7.645 1.00 87.12 853 TRP A C 1
ATOM 6523 O O . TRP A 1 853 ? -19.875 -3.090 6.899 1.00 87.12 853 TRP A O 1
ATOM 6533 N N . SER A 1 854 ? -20.207 -0.953 7.487 1.00 83.56 854 SER A N 1
ATOM 6534 C CA . SER A 1 854 ? -21.240 -0.673 6.479 1.00 83.56 854 SER A CA 1
ATOM 6535 C C . SER A 1 854 ? -20.746 -0.906 5.042 1.00 83.56 854 SER A C 1
ATOM 6537 O O . SER A 1 854 ? -21.442 -1.483 4.201 1.00 83.56 854 SER A O 1
ATOM 6539 N N . THR A 1 855 ? -19.504 -0.520 4.754 1.00 79.00 855 THR A N 1
ATOM 6540 C CA . THR A 1 855 ? -18.890 -0.731 3.439 1.00 79.00 855 THR A CA 1
ATOM 6541 C C . THR A 1 855 ? -18.710 -2.221 3.157 1.00 79.00 855 THR A C 1
ATOM 6543 O O . THR A 1 855 ? -19.041 -2.681 2.064 1.00 79.00 855 THR A O 1
ATOM 6546 N N . ALA A 1 856 ? -18.241 -2.991 4.142 1.00 78.62 856 ALA A N 1
ATOM 6547 C CA . ALA A 1 856 ? -18.094 -4.437 4.018 1.00 78.62 856 ALA A CA 1
ATOM 6548 C C . ALA A 1 856 ? -19.456 -5.144 3.841 1.00 78.62 856 ALA A C 1
ATOM 6550 O O . ALA A 1 856 ? -19.589 -5.991 2.959 1.00 78.62 856 ALA A O 1
ATOM 6551 N N . GLU A 1 857 ? -20.488 -4.740 4.590 1.00 81.00 857 GLU A N 1
ATOM 6552 C CA . GLU A 1 857 ? -21.872 -5.236 4.452 1.00 81.00 857 GLU A CA 1
ATOM 6553 C C . GLU A 1 857 ? -22.432 -4.986 3.045 1.00 81.00 857 GLU A C 1
ATOM 6555 O O . GLU A 1 857 ? -22.984 -5.880 2.399 1.00 81.00 857 GLU A O 1
ATOM 6560 N N . THR A 1 858 ? -22.231 -3.773 2.526 1.00 77.12 858 THR A N 1
ATOM 6561 C CA . THR A 1 858 ? -22.697 -3.390 1.188 1.00 77.12 858 THR A CA 1
ATOM 6562 C C . THR A 1 858 ? -21.973 -4.182 0.095 1.00 77.12 858 THR A C 1
ATOM 6564 O O . THR A 1 858 ? -22.607 -4.644 -0.856 1.00 77.12 858 THR A O 1
ATOM 6567 N N . ARG A 1 859 ? -20.654 -4.389 0.232 1.00 73.12 859 ARG A N 1
ATOM 6568 C CA . ARG A 1 859 ? -19.852 -5.207 -0.696 1.00 73.12 859 ARG A CA 1
ATOM 6569 C C . ARG A 1 859 ? -20.316 -6.663 -0.711 1.00 73.12 859 ARG A C 1
ATOM 6571 O O . ARG A 1 859 ? -20.468 -7.231 -1.794 1.00 73.12 859 ARG A O 1
ATOM 6578 N N . LEU A 1 860 ? -20.594 -7.234 0.462 1.00 70.88 860 LEU A N 1
ATOM 6579 C CA . LEU A 1 860 ? -21.094 -8.602 0.602 1.00 70.88 860 LEU A CA 1
ATOM 6580 C C . LEU A 1 860 ? -22.467 -8.770 -0.069 1.00 70.88 860 LEU A C 1
ATOM 6582 O O . LEU A 1 860 ? -22.689 -9.749 -0.780 1.00 70.88 860 LEU A O 1
ATOM 6586 N N . CYS A 1 861 ? -23.346 -7.769 0.047 1.00 58.75 861 CYS A N 1
ATOM 6587 C CA . CYS A 1 861 ? -24.625 -7.737 -0.670 1.00 58.75 861 CYS A CA 1
ATOM 6588 C C . CYS A 1 861 ? -24.465 -7.592 -2.198 1.00 58.75 861 CYS A C 1
ATOM 6590 O O . CYS A 1 861 ? -25.340 -8.020 -2.952 1.00 58.75 861 CYS A O 1
ATOM 6592 N N . ALA A 1 862 ? -23.369 -6.984 -2.669 1.00 54.44 862 ALA A N 1
ATOM 6593 C CA . ALA A 1 862 ? -23.164 -6.649 -4.075 1.00 54.44 862 ALA A CA 1
ATOM 6594 C C . ALA A 1 862 ? -22.563 -7.785 -4.928 1.00 54.44 862 ALA A C 1
ATOM 6596 O O . ALA A 1 862 ? -22.846 -7.816 -6.129 1.00 54.44 862 ALA A O 1
ATOM 6597 N N . LYS A 1 863 ? -21.759 -8.721 -4.386 1.00 50.94 863 LYS A N 1
ATOM 6598 C CA . LYS A 1 863 ? -21.145 -9.819 -5.175 1.00 50.94 863 LYS A CA 1
ATOM 6599 C C . LYS A 1 863 ? -20.686 -11.034 -4.346 1.00 50.94 863 LYS A C 1
ATOM 6601 O O . LYS A 1 863 ? -19.832 -10.885 -3.492 1.00 50.94 863 LYS A O 1
ATOM 6606 N N . PHE A 1 864 ? -21.096 -12.239 -4.772 1.00 47.91 864 PHE A N 1
ATOM 6607 C CA . PHE A 1 864 ? -20.258 -13.447 -4.967 1.00 47.91 864 PHE A CA 1
ATOM 6608 C C . PHE A 1 864 ? -21.053 -14.471 -5.813 1.00 47.91 864 PHE A C 1
ATOM 6610 O O . PHE A 1 864 ? -21.835 -15.261 -5.294 1.00 47.91 864 PHE A O 1
ATOM 6617 N N . ILE A 1 865 ? -20.883 -14.453 -7.142 1.00 43.59 865 ILE A N 1
ATOM 6618 C CA . ILE A 1 865 ? -21.420 -15.480 -8.059 1.00 43.59 865 ILE A CA 1
ATOM 6619 C C . ILE A 1 865 ? -20.220 -16.253 -8.627 1.00 43.59 865 ILE A C 1
ATOM 6621 O O . ILE A 1 865 ? -19.613 -15.843 -9.616 1.00 43.59 865 ILE A O 1
ATOM 6625 N N . GLY A 1 866 ? -19.822 -17.335 -7.955 1.00 45.84 866 GLY A N 1
ATOM 6626 C CA . GLY A 1 866 ? -18.704 -18.200 -8.350 1.00 45.84 866 GLY A CA 1
ATOM 6627 C C . GLY A 1 866 ? -18.434 -19.316 -7.328 1.00 45.84 866 GLY A C 1
ATOM 6628 O O . GLY A 1 866 ? -18.924 -19.230 -6.202 1.00 45.84 866 GLY A O 1
ATOM 6629 N N . PRO A 1 867 ? -17.696 -20.381 -7.695 1.00 47.22 867 PRO A N 1
ATOM 6630 C CA . PRO A 1 867 ? -17.392 -21.482 -6.780 1.00 47.22 867 PRO A CA 1
ATOM 6631 C C . PRO A 1 867 ? -16.518 -21.007 -5.606 1.00 47.22 867 PRO A C 1
ATOM 6633 O O . PRO A 1 867 ? -15.450 -20.435 -5.817 1.00 47.22 867 PRO A O 1
ATOM 6636 N N . ARG A 1 868 ? -16.968 -21.261 -4.368 1.00 67.44 868 ARG A N 1
ATOM 6637 C CA . ARG A 1 868 ? -16.248 -20.932 -3.125 1.00 67.44 868 ARG A CA 1
ATOM 6638 C C . ARG A 1 868 ? -15.062 -21.885 -2.943 1.00 67.44 868 ARG A C 1
ATOM 6640 O O . ARG A 1 868 ? -15.220 -22.982 -2.417 1.00 67.44 868 ARG A O 1
ATOM 6647 N N . ARG A 1 869 ? -13.879 -21.490 -3.417 1.00 83.44 869 ARG A N 1
ATOM 6648 C CA . ARG A 1 869 ? -12.626 -22.219 -3.167 1.00 83.44 869 ARG A CA 1
ATOM 6649 C C . ARG A 1 869 ? -12.131 -21.924 -1.748 1.00 83.44 869 ARG A C 1
ATOM 6651 O O . ARG A 1 869 ? -12.098 -20.758 -1.360 1.00 83.44 869 ARG A O 1
ATOM 6658 N N . THR A 1 870 ? -11.718 -22.957 -1.016 1.00 88.50 870 THR A N 1
ATOM 6659 C CA . THR A 1 870 ? -11.052 -22.823 0.291 1.00 88.50 870 THR A CA 1
ATOM 6660 C C . THR A 1 870 ? -9.545 -22.995 0.115 1.00 88.50 870 THR A C 1
ATOM 6662 O O . THR A 1 870 ? -9.112 -23.909 -0.593 1.00 88.50 870 THR A O 1
ATOM 6665 N N . VAL A 1 871 ? -8.741 -22.133 0.734 1.00 90.62 871 VAL A N 1
ATOM 6666 C CA . VAL A 1 871 ? -7.273 -22.168 0.643 1.00 90.62 871 VAL A CA 1
ATOM 6667 C C . VAL A 1 871 ? -6.666 -22.140 2.039 1.00 90.62 871 VAL A C 1
ATOM 6669 O O . VAL A 1 871 ? -7.052 -21.321 2.865 1.00 90.62 871 VAL A O 1
ATOM 6672 N N . PHE A 1 872 ? -5.698 -23.014 2.288 1.00 88.62 872 PHE A N 1
ATOM 6673 C CA . PHE A 1 872 ? -4.884 -23.025 3.494 1.00 88.62 872 PHE A CA 1
ATOM 6674 C C . PHE A 1 872 ? -3.431 -22.712 3.135 1.00 88.62 872 PHE A C 1
ATOM 6676 O O . PHE A 1 872 ? -2.876 -23.337 2.228 1.00 88.62 872 PHE A O 1
ATOM 6683 N N . VAL A 1 873 ? -2.811 -21.779 3.855 1.00 86.81 873 VAL A N 1
ATOM 6684 C CA . VAL A 1 873 ? -1.394 -21.422 3.692 1.00 86.81 873 VAL A CA 1
ATOM 6685 C C . VAL A 1 873 ? -0.672 -21.594 5.020 1.00 86.81 873 VAL A C 1
ATOM 6687 O O . VAL A 1 873 ? -1.100 -21.051 6.039 1.00 86.81 873 VAL A O 1
ATOM 6690 N N . LEU A 1 874 ? 0.430 -22.343 4.985 1.00 81.25 874 LEU A N 1
ATOM 6691 C CA . LEU A 1 874 ? 1.252 -22.689 6.139 1.00 81.25 874 LEU A CA 1
ATOM 6692 C C . LEU A 1 874 ? 2.666 -22.129 5.997 1.00 81.25 874 LEU A C 1
ATOM 6694 O O . LEU A 1 874 ? 3.398 -22.526 5.088 1.00 81.25 874 LEU A O 1
ATOM 6698 N N . GLY A 1 875 ? 3.052 -21.249 6.918 1.00 73.31 875 GLY A N 1
ATOM 6699 C CA . GLY A 1 875 ? 4.397 -20.681 6.980 1.00 73.31 875 GLY A CA 1
ATOM 6700 C C . GLY A 1 875 ? 5.481 -21.697 7.382 1.00 73.31 875 GLY A C 1
ATOM 6701 O O . GLY A 1 875 ? 5.181 -22.781 7.898 1.00 73.31 875 GLY A O 1
ATOM 6702 N N . PRO A 1 876 ? 6.765 -21.369 7.154 1.00 67.00 876 PRO A N 1
ATOM 6703 C CA . PRO A 1 876 ? 7.895 -22.223 7.508 1.00 67.00 876 PRO A CA 1
ATOM 6704 C C . PRO A 1 876 ? 8.041 -22.374 9.031 1.00 67.00 876 PRO A C 1
ATOM 6706 O O . PRO A 1 876 ? 7.827 -21.432 9.785 1.00 67.00 876 PRO A O 1
ATOM 6709 N N . GLY A 1 877 ? 8.442 -23.564 9.493 1.00 58.88 877 GLY A N 1
ATOM 6710 C CA . GLY A 1 877 ? 8.731 -23.825 10.913 1.00 58.88 877 GLY A CA 1
ATOM 6711 C C . GLY A 1 877 ? 7.520 -24.168 11.787 1.00 58.88 877 GLY A C 1
ATOM 6712 O O . GLY A 1 877 ? 7.714 -24.625 12.911 1.00 58.88 877 GLY A O 1
ATOM 6713 N N . MET A 1 878 ? 6.296 -24.050 11.263 1.00 57.19 878 MET A N 1
ATOM 6714 C CA . MET A 1 878 ? 5.093 -24.546 11.933 1.00 57.19 878 MET A CA 1
ATOM 6715 C C . MET A 1 878 ? 5.124 -26.081 11.964 1.00 57.19 878 MET A C 1
ATOM 6717 O O . MET A 1 878 ? 4.775 -26.751 10.989 1.00 57.19 878 MET A O 1
ATOM 6721 N N . VAL A 1 879 ? 5.555 -26.658 13.089 1.00 48.16 879 VAL A N 1
ATOM 6722 C CA . VAL A 1 879 ? 5.337 -28.077 13.394 1.00 48.16 879 VAL A CA 1
ATOM 6723 C C . VAL A 1 879 ? 3.891 -28.196 13.849 1.00 48.16 879 VAL A C 1
ATOM 6725 O O . VAL A 1 879 ? 3.616 -28.285 15.037 1.00 48.16 879 VAL A O 1
ATOM 6728 N N . VAL A 1 880 ? 2.954 -28.128 12.901 1.00 50.25 880 VAL A N 1
ATOM 6729 C CA . VAL A 1 880 ? 1.541 -28.371 13.203 1.00 50.25 880 VAL A CA 1
ATOM 6730 C C . VAL A 1 880 ? 1.475 -29.766 13.831 1.00 50.25 880 VAL A C 1
ATOM 6732 O O . VAL A 1 880 ? 1.877 -30.731 13.161 1.00 50.25 880 VAL A O 1
ATOM 6735 N N . PRO A 1 881 ? 1.028 -29.920 15.092 1.00 44.06 881 PRO A N 1
ATOM 6736 C CA . PRO A 1 881 ? 0.796 -31.239 15.655 1.00 44.06 881 PRO A CA 1
ATOM 6737 C C . PRO A 1 881 ? -0.130 -31.969 14.687 1.00 44.06 881 PRO A C 1
ATOM 6739 O O . PRO A 1 881 ? -1.147 -31.414 14.273 1.00 44.06 881 PRO A O 1
ATOM 6742 N N . HIS A 1 882 ? 0.265 -33.163 14.239 1.00 39.53 882 HIS A N 1
ATOM 6743 C CA . HIS A 1 882 ? -0.470 -33.969 13.264 1.00 39.53 882 HIS A CA 1
ATOM 6744 C C . HIS A 1 882 ? -1.972 -34.041 13.613 1.00 39.53 882 HIS A C 1
ATOM 6746 O O . HIS A 1 882 ? -2.378 -34.891 14.399 1.00 39.53 882 HIS A O 1
ATOM 6752 N N . GLY A 1 883 ? -2.802 -33.145 13.065 1.00 49.38 883 GLY A N 1
ATOM 6753 C CA . GLY A 1 883 ? -4.192 -33.043 13.509 1.00 49.38 883 GLY A CA 1
ATOM 6754 C C . GLY A 1 883 ? -4.936 -31.799 13.041 1.00 49.38 883 GLY A C 1
ATOM 6755 O O . GLY A 1 883 ? -5.861 -31.937 12.250 1.00 49.38 883 GLY A O 1
ATOM 6756 N N . GLU A 1 884 ? -4.563 -30.601 13.494 1.00 53.81 884 GLU A N 1
ATOM 6757 C CA . GLU A 1 884 ? -5.407 -29.392 13.390 1.00 53.81 884 GLU A CA 1
ATOM 6758 C C . GLU A 1 884 ? -5.918 -29.126 11.967 1.00 53.81 884 GLU A C 1
ATOM 6760 O O . GLU A 1 884 ? -7.120 -29.080 11.703 1.00 53.81 884 GLU A O 1
ATOM 6765 N N . LEU A 1 885 ? -4.988 -29.028 11.023 1.00 56.75 885 LEU A N 1
ATOM 6766 C CA . LEU A 1 885 ? -5.284 -28.564 9.676 1.00 56.75 885 LEU A CA 1
ATOM 6767 C C . LEU A 1 885 ? -5.783 -29.686 8.761 1.00 56.75 885 LEU A C 1
ATOM 6769 O O . LEU A 1 885 ? -6.615 -29.446 7.895 1.00 56.75 885 LEU A O 1
ATOM 6773 N N . VAL A 1 886 ? -5.364 -30.933 9.014 1.00 56.56 886 VAL A N 1
ATOM 6774 C CA . VAL A 1 886 ? -5.954 -32.130 8.384 1.00 56.56 886 VAL A CA 1
ATOM 6775 C C . VAL A 1 886 ? -7.418 -32.278 8.806 1.00 56.56 886 VAL A C 1
ATOM 6777 O O . VAL A 1 886 ? -8.266 -32.626 7.988 1.00 56.56 886 VAL A O 1
ATOM 6780 N N . THR A 1 887 ? -7.733 -31.961 10.063 1.00 61.75 887 THR A N 1
ATOM 6781 C CA . THR A 1 887 ? -9.091 -32.075 10.603 1.00 61.75 887 THR A CA 1
ATOM 6782 C C . THR A 1 887 ? -9.967 -30.890 10.183 1.00 61.75 887 THR A C 1
ATOM 6784 O O . THR A 1 887 ? -11.124 -31.089 9.825 1.00 61.75 887 THR A O 1
ATOM 6787 N N . ALA A 1 888 ? -9.424 -29.669 10.121 1.00 66.62 888 ALA A N 1
ATOM 6788 C CA . ALA A 1 888 ? -10.120 -28.514 9.551 1.00 66.62 888 ALA A CA 1
ATOM 6789 C C . ALA A 1 888 ? -10.364 -28.678 8.037 1.00 66.62 888 ALA A C 1
ATOM 6791 O O . ALA A 1 888 ? -11.480 -28.452 7.562 1.00 66.62 888 ALA A O 1
ATOM 6792 N N . ALA A 1 889 ? -9.361 -29.142 7.280 1.00 67.56 889 ALA A N 1
ATOM 6793 C CA . ALA A 1 889 ? -9.491 -29.449 5.855 1.00 67.56 889 ALA A CA 1
ATOM 6794 C C . ALA A 1 889 ? -10.457 -30.615 5.585 1.00 67.56 889 ALA A C 1
ATOM 6796 O O . ALA A 1 889 ? -11.053 -30.663 4.511 1.00 67.56 889 ALA A O 1
ATOM 6797 N N . ALA A 1 890 ? -10.697 -31.512 6.551 1.00 73.88 890 ALA A N 1
ATOM 6798 C CA . ALA A 1 890 ? -11.707 -32.566 6.417 1.00 73.88 890 ALA A CA 1
ATOM 6799 C C . ALA A 1 890 ? -13.132 -32.008 6.230 1.00 73.88 890 ALA A C 1
ATOM 6801 O O . ALA A 1 890 ? -13.956 -32.646 5.576 1.00 73.88 890 ALA A O 1
ATOM 6802 N N . PHE A 1 891 ? -13.419 -30.802 6.737 1.00 81.38 891 PHE A N 1
ATOM 6803 C CA . PHE A 1 891 ? -14.685 -30.104 6.478 1.00 81.38 891 PHE A CA 1
ATOM 6804 C C . PHE A 1 891 ? -14.735 -29.431 5.094 1.00 81.38 891 PHE A C 1
ATOM 6806 O O . PHE A 1 891 ? -15.805 -29.011 4.658 1.00 81.38 891 PHE A O 1
ATOM 6813 N N . HIS A 1 892 ? -13.598 -29.341 4.392 1.00 83.56 892 HIS A N 1
ATOM 6814 C CA . HIS A 1 892 ? -13.432 -28.669 3.099 1.00 83.56 892 HIS A CA 1
ATOM 6815 C C . HIS A 1 892 ? -12.733 -29.598 2.085 1.00 83.56 892 HIS A C 1
ATOM 6817 O O . HIS A 1 892 ? -11.571 -29.379 1.744 1.00 83.56 892 HIS A O 1
ATOM 6823 N N . PRO A 1 893 ? -13.422 -30.622 1.543 1.00 72.62 893 PRO A N 1
ATOM 6824 C CA . PRO A 1 893 ? -12.810 -31.697 0.743 1.00 72.62 893 PRO A CA 1
ATOM 6825 C C . PRO A 1 893 ? -12.165 -31.259 -0.588 1.00 72.62 893 PRO A C 1
ATOM 6827 O O . PRO A 1 893 ? -11.490 -32.056 -1.237 1.00 72.62 893 PRO A O 1
ATOM 6830 N N . HIS A 1 894 ? -12.354 -30.005 -1.006 1.00 80.19 894 HIS A N 1
ATOM 6831 C CA . HIS A 1 894 ? -11.738 -29.411 -2.199 1.00 80.19 894 HIS A CA 1
ATOM 6832 C C . HIS A 1 894 ? -10.766 -28.268 -1.868 1.00 80.19 894 HIS A C 1
ATOM 6834 O O . HIS A 1 894 ? -10.462 -27.445 -2.734 1.00 80.19 894 HIS A O 1
ATOM 6840 N N . ALA A 1 895 ? -10.310 -28.179 -0.617 1.00 84.62 895 ALA A N 1
ATOM 6841 C CA . ALA A 1 895 ? -9.389 -27.135 -0.206 1.00 84.62 895 ALA A CA 1
ATOM 6842 C C . ALA A 1 895 ? -7.999 -27.313 -0.832 1.00 84.62 895 ALA A C 1
ATOM 6844 O O . ALA A 1 895 ? -7.469 -28.422 -0.909 1.00 84.62 895 ALA A O 1
ATOM 6845 N N . MET A 1 896 ? -7.391 -26.204 -1.254 1.00 87.56 896 MET A N 1
ATOM 6846 C CA . MET A 1 896 ? -5.978 -26.172 -1.629 1.00 87.56 896 MET A CA 1
ATOM 6847 C C . MET A 1 896 ? -5.136 -25.947 -0.375 1.00 87.56 896 MET A C 1
ATOM 6849 O O . MET A 1 896 ? -5.446 -25.049 0.400 1.00 87.56 896 MET A O 1
ATOM 6853 N N . ILE A 1 897 ? -4.070 -26.723 -0.193 1.00 86.69 897 ILE A N 1
ATOM 6854 C CA . ILE A 1 897 ? -3.142 -26.580 0.934 1.00 86.69 897 ILE A CA 1
ATOM 6855 C C . ILE A 1 897 ? -1.762 -26.240 0.372 1.00 86.69 897 ILE A C 1
ATOM 6857 O O . ILE A 1 897 ? -1.250 -26.970 -0.474 1.00 86.69 897 ILE A O 1
ATOM 6861 N N . ILE A 1 898 ? -1.171 -25.146 0.846 1.00 85.81 898 ILE A N 1
ATOM 6862 C CA . ILE A 1 898 ? 0.174 -24.685 0.491 1.00 85.81 898 ILE A CA 1
ATOM 6863 C C . ILE A 1 898 ? 1.023 -24.711 1.761 1.00 85.81 898 ILE A C 1
ATOM 6865 O O . ILE A 1 898 ? 0.628 -24.139 2.774 1.00 85.81 898 ILE A O 1
ATOM 6869 N N . SER A 1 899 ? 2.175 -25.386 1.732 1.00 84.56 899 SER A N 1
ATOM 6870 C CA . SER A 1 899 ? 3.014 -25.567 2.925 1.00 84.56 899 SER A CA 1
ATOM 6871 C C . SER A 1 899 ? 4.494 -25.770 2.600 1.00 84.56 899 SER A C 1
ATOM 6873 O O . SER A 1 899 ? 4.869 -26.044 1.457 1.00 84.56 899 SER A O 1
ATOM 6875 N N . GLY A 1 900 ? 5.352 -25.651 3.618 1.00 75.38 900 GLY A N 1
ATOM 6876 C CA . GLY A 1 900 ? 6.784 -25.926 3.494 1.00 75.38 900 GLY A CA 1
ATOM 6877 C C . GLY A 1 900 ? 7.466 -25.012 2.473 1.00 75.38 900 GLY A C 1
ATOM 6878 O O . GLY A 1 900 ? 7.244 -23.808 2.463 1.00 75.38 900 GLY A O 1
ATOM 6879 N N . ALA A 1 901 ? 8.295 -25.579 1.592 1.00 73.12 901 ALA A N 1
ATOM 6880 C CA . ALA A 1 901 ? 9.038 -24.812 0.585 1.00 73.12 901 ALA A CA 1
ATOM 6881 C C . ALA A 1 901 ? 8.162 -24.227 -0.547 1.00 73.12 901 ALA A C 1
ATOM 6883 O O . ALA A 1 901 ? 8.648 -23.403 -1.326 1.00 73.12 901 ALA A O 1
ATOM 6884 N N . GLU A 1 902 ? 6.900 -24.658 -0.660 1.00 74.31 902 GLU A N 1
ATOM 6885 C CA . GLU A 1 902 ? 5.935 -24.149 -1.646 1.00 74.31 902 GLU A CA 1
ATOM 6886 C C . GLU A 1 902 ? 5.149 -22.935 -1.137 1.00 74.31 902 GLU A C 1
ATOM 6888 O O . GLU A 1 902 ? 4.552 -22.219 -1.937 1.00 74.31 902 GLU A O 1
ATOM 6893 N N . ALA A 1 903 ? 5.180 -22.663 0.173 1.00 80.38 903 ALA A N 1
ATOM 6894 C CA . ALA A 1 903 ? 4.543 -21.501 0.787 1.00 80.38 903 ALA A CA 1
ATOM 6895 C C . ALA A 1 903 ? 5.345 -20.225 0.533 1.00 80.38 903 ALA A C 1
ATOM 6897 O O . ALA A 1 903 ? 5.878 -19.630 1.459 1.00 80.38 903 ALA A O 1
ATOM 6898 N N . LYS A 1 904 ? 5.463 -19.839 -0.735 1.00 79.75 904 LYS A N 1
ATOM 6899 C CA . LYS A 1 904 ? 6.102 -18.602 -1.191 1.00 79.75 904 LYS A CA 1
ATOM 6900 C C . LYS A 1 904 ? 5.079 -17.488 -1.359 1.00 79.75 904 LYS A C 1
ATOM 6902 O O . LYS A 1 904 ? 3.919 -17.778 -1.653 1.00 79.75 904 LYS A O 1
ATOM 6907 N N . VAL A 1 905 ? 5.513 -16.234 -1.240 1.00 77.56 905 VAL A N 1
ATOM 6908 C CA . VAL A 1 905 ? 4.647 -15.041 -1.332 1.00 77.56 905 VAL A CA 1
ATOM 6909 C C . VAL A 1 905 ? 3.807 -15.039 -2.614 1.00 77.56 905 VAL A C 1
ATOM 6911 O O . VAL A 1 905 ? 2.583 -14.957 -2.543 1.00 77.56 905 VAL A O 1
ATOM 6914 N N . GLU A 1 906 ? 4.437 -15.204 -3.779 1.00 76.31 906 GLU A N 1
ATOM 6915 C CA . GLU A 1 906 ? 3.750 -15.193 -5.084 1.00 76.31 906 GLU A CA 1
ATOM 6916 C C . GLU A 1 906 ? 2.739 -16.346 -5.212 1.00 76.31 906 GLU A C 1
ATOM 6918 O O . GLU A 1 906 ? 1.584 -16.140 -5.572 1.00 76.31 906 GLU A O 1
ATOM 6923 N N . THR A 1 907 ? 3.139 -17.561 -4.821 1.00 79.94 907 THR A N 1
ATOM 6924 C CA . THR A 1 907 ? 2.278 -18.755 -4.877 1.00 79.94 907 THR A CA 1
ATOM 6925 C C . THR A 1 907 ? 1.078 -18.654 -3.933 1.00 79.94 907 THR A C 1
ATOM 6927 O O . THR A 1 907 ? -0.016 -19.106 -4.274 1.00 79.94 907 THR A O 1
ATOM 6930 N N . ALA A 1 908 ? 1.265 -18.059 -2.752 1.00 84.81 908 ALA A N 1
ATOM 6931 C CA . ALA A 1 908 ? 0.187 -17.815 -1.804 1.00 84.81 908 ALA A CA 1
ATOM 6932 C C . ALA A 1 908 ? -0.814 -16.786 -2.351 1.00 84.81 908 ALA A C 1
ATOM 6934 O O . ALA A 1 908 ? -2.013 -17.061 -2.348 1.00 84.81 908 ALA A O 1
ATOM 6935 N N . LEU A 1 909 ? -0.338 -15.646 -2.868 1.00 83.81 909 LEU A N 1
ATOM 6936 C CA . LEU A 1 909 ? -1.192 -14.602 -3.449 1.00 83.81 909 LEU A CA 1
ATOM 6937 C C . LEU A 1 909 ? -2.012 -15.128 -4.638 1.00 83.81 909 LEU A C 1
ATOM 6939 O O . LEU A 1 909 ? -3.230 -14.948 -4.661 1.00 83.81 909 LEU A O 1
ATOM 6943 N N . ASP A 1 910 ? -1.384 -15.867 -5.557 1.00 82.31 910 ASP A N 1
ATOM 6944 C CA . ASP A 1 910 ? -2.062 -16.481 -6.709 1.00 82.31 910 ASP A CA 1
ATOM 6945 C C . ASP A 1 910 ? -3.165 -17.469 -6.301 1.00 82.31 910 ASP A C 1
ATOM 6947 O O . ASP A 1 910 ? -4.191 -17.601 -6.973 1.00 82.31 910 ASP A O 1
ATOM 6951 N N . ALA A 1 911 ? -2.959 -18.207 -5.209 1.00 85.31 911 ALA A N 1
ATOM 6952 C CA . ALA A 1 911 ? -3.946 -19.160 -4.718 1.00 85.31 911 ALA A CA 1
ATOM 6953 C C . ALA A 1 911 ? -5.114 -18.478 -3.999 1.00 85.31 911 ALA A C 1
ATOM 6955 O O . ALA A 1 911 ? -6.250 -18.947 -4.116 1.00 85.31 911 ALA A O 1
ATOM 6956 N N . ILE A 1 912 ? -4.822 -17.401 -3.266 1.00 88.31 912 ILE A N 1
ATOM 6957 C CA . ILE A 1 912 ? -5.775 -16.606 -2.488 1.00 88.31 912 ILE A CA 1
ATOM 6958 C C . ILE A 1 912 ? -6.693 -15.771 -3.397 1.00 88.31 912 ILE A C 1
ATOM 6960 O O . ILE A 1 912 ? -7.857 -15.572 -3.043 1.00 88.31 912 ILE A O 1
ATOM 6964 N N . ASP A 1 913 ? -6.219 -15.328 -4.568 1.00 84.12 913 ASP A N 1
ATOM 6965 C CA . ASP A 1 913 ? -7.016 -14.544 -5.522 1.00 84.12 913 ASP A CA 1
ATOM 6966 C C . ASP A 1 913 ? -8.270 -15.317 -5.988 1.00 84.12 913 ASP A C 1
ATOM 6968 O O . ASP A 1 913 ? -8.212 -16.330 -6.693 1.00 84.12 913 ASP A O 1
ATOM 6972 N N . GLY A 1 914 ? -9.446 -14.840 -5.577 1.00 78.94 914 GLY A N 1
ATOM 6973 C CA . GLY A 1 914 ? -10.749 -15.440 -5.859 1.00 78.94 914 GLY A CA 1
ATOM 6974 C C . GLY A 1 914 ? -11.184 -16.551 -4.901 1.00 78.94 914 GLY A C 1
ATOM 6975 O O . GLY A 1 914 ? -12.192 -17.210 -5.177 1.00 78.94 914 GLY A O 1
ATOM 6976 N N . ALA A 1 915 ? -10.470 -16.775 -3.796 1.00 85.88 915 ALA A N 1
ATOM 6977 C CA . ALA A 1 915 ? -10.893 -17.709 -2.756 1.00 85.88 915 ALA A CA 1
ATOM 6978 C C . ALA A 1 915 ? -12.131 -17.191 -1.995 1.00 85.88 915 ALA A C 1
ATOM 6980 O O . ALA A 1 915 ? -12.293 -15.999 -1.758 1.00 85.88 915 ALA A O 1
ATOM 6981 N N . GLY A 1 916 ? -13.028 -18.093 -1.593 1.00 84.81 916 GLY A N 1
ATOM 6982 C CA . GLY A 1 916 ? -14.143 -17.741 -0.706 1.00 84.81 916 GLY A CA 1
ATOM 6983 C C . GLY A 1 916 ? -13.704 -17.680 0.758 1.00 84.81 916 GLY A C 1
ATOM 6984 O O . GLY A 1 916 ? -14.112 -16.784 1.489 1.00 84.81 916 GLY A O 1
ATOM 6985 N N . LEU A 1 917 ? -12.839 -18.618 1.151 1.00 88.50 917 LEU A N 1
ATOM 6986 C CA . LEU A 1 917 ? -12.301 -18.765 2.500 1.00 88.50 917 LEU A CA 1
ATOM 6987 C C . LEU A 1 917 ? -10.797 -19.014 2.430 1.00 88.50 917 LEU A C 1
ATOM 6989 O O . LEU A 1 917 ? -10.346 -19.921 1.726 1.00 88.50 917 LEU A O 1
ATOM 6993 N N . VAL A 1 918 ? -10.032 -18.247 3.195 1.00 90.38 918 VAL A N 1
ATOM 6994 C CA . VAL A 1 918 ? -8.584 -18.408 3.331 1.00 90.38 918 VAL A CA 1
ATOM 6995 C C . VAL A 1 918 ? -8.238 -18.619 4.793 1.00 90.38 918 VAL A C 1
ATOM 6997 O O . VAL A 1 918 ? -8.689 -17.864 5.645 1.00 90.38 918 VAL A O 1
ATOM 7000 N N . HIS A 1 919 ? -7.418 -19.619 5.087 1.00 89.56 919 HIS A N 1
ATOM 7001 C CA . HIS A 1 919 ? -6.867 -19.868 6.412 1.00 89.56 919 HIS A CA 1
ATOM 7002 C C . HIS A 1 919 ? -5.343 -19.730 6.346 1.00 89.56 919 HIS A C 1
ATOM 7004 O O . HIS A 1 919 ? -4.668 -20.517 5.682 1.00 89.56 919 HIS A O 1
ATOM 7010 N N . LEU A 1 920 ? -4.807 -18.720 7.027 1.00 86.69 920 LEU A N 1
ATOM 7011 C CA . LEU A 1 920 ? -3.382 -18.407 7.093 1.00 86.69 920 LEU A CA 1
ATOM 7012 C C . LEU A 1 920 ? -2.847 -18.778 8.476 1.00 86.69 920 LEU A C 1
ATOM 7014 O O . LEU A 1 920 ? -3.273 -18.204 9.480 1.00 86.69 920 LEU A O 1
ATOM 7018 N N . ALA A 1 921 ? -1.893 -19.704 8.520 1.00 81.06 921 ALA A N 1
ATOM 7019 C CA . ALA A 1 921 ? -1.173 -20.060 9.736 1.00 81.06 921 ALA A CA 1
ATOM 7020 C C . ALA A 1 921 ? 0.336 -19.926 9.495 1.00 81.06 921 ALA A C 1
ATOM 7022 O O . ALA A 1 921 ? 0.974 -20.775 8.872 1.00 81.06 921 ALA A O 1
ATOM 7023 N N . ALA A 1 922 ? 0.909 -18.825 9.965 1.00 74.56 922 ALA A N 1
ATOM 7024 C CA . ALA A 1 922 ? 2.340 -18.552 9.909 1.00 74.56 922 ALA A CA 1
ATOM 7025 C C . ALA A 1 922 ? 2.731 -17.637 11.072 1.00 74.56 922 ALA A C 1
ATOM 7027 O O . ALA A 1 922 ? 1.868 -16.993 11.665 1.00 74.56 922 ALA A O 1
ATOM 7028 N N . HIS A 1 923 ? 4.020 -17.530 11.385 1.00 71.06 923 HIS A N 1
ATOM 7029 C CA . HIS A 1 923 ? 4.472 -16.451 12.258 1.00 71.06 923 HIS A CA 1
ATOM 7030 C C . HIS A 1 923 ? 4.218 -15.112 11.574 1.00 71.06 923 HIS A C 1
ATOM 7032 O O . HIS A 1 923 ? 4.423 -14.974 10.370 1.00 71.06 923 HIS A O 1
ATOM 7038 N N . GLY A 1 924 ? 3.760 -14.127 12.330 1.00 66.75 924 GLY A N 1
ATOM 7039 C CA . GLY A 1 924 ? 3.546 -12.803 11.789 1.00 66.75 924 GLY A CA 1
ATOM 7040 C C . GLY A 1 924 ? 3.830 -11.733 12.818 1.00 66.75 924 GLY A C 1
ATOM 7041 O O . GLY A 1 924 ? 3.710 -11.960 14.021 1.00 66.75 924 GLY A O 1
ATOM 7042 N N . GLU A 1 925 ? 4.220 -10.577 12.311 1.00 63.94 925 GLU A N 1
ATOM 7043 C CA . GLU A 1 925 ? 4.539 -9.394 13.089 1.00 63.94 925 GLU A CA 1
ATOM 7044 C C . GLU A 1 925 ? 3.609 -8.261 12.665 1.00 63.94 925 GLU A C 1
ATOM 7046 O O . GLU A 1 925 ? 3.342 -8.047 11.478 1.00 63.94 925 GLU A O 1
ATOM 7051 N N . ASN A 1 926 ? 3.076 -7.564 13.662 1.00 61.72 926 ASN A N 1
ATOM 7052 C CA . ASN A 1 926 ? 2.158 -6.456 13.475 1.00 61.72 926 ASN A CA 1
ATOM 7053 C C . ASN A 1 926 ? 2.925 -5.136 13.548 1.00 61.72 926 ASN A C 1
ATOM 7055 O O . ASN A 1 926 ? 3.652 -4.907 14.516 1.00 61.72 926 ASN A O 1
ATOM 7059 N N . GLU A 1 927 ? 2.718 -4.281 12.550 1.00 58.62 927 GLU A N 1
ATOM 7060 C CA . GLU A 1 927 ? 3.332 -2.961 12.488 1.00 58.62 927 GLU A CA 1
ATOM 7061 C C . GLU A 1 927 ? 2.347 -1.901 12.982 1.00 58.62 927 GLU A C 1
ATOM 7063 O O . GLU A 1 927 ? 1.279 -1.694 12.399 1.00 58.62 927 GLU A O 1
ATOM 7068 N N . ALA A 1 928 ? 2.704 -1.251 14.092 1.00 54.09 928 ALA A N 1
ATOM 7069 C CA . ALA A 1 928 ? 1.762 -0.471 14.883 1.00 54.09 928 ALA A CA 1
ATOM 7070 C C . ALA A 1 928 ? 1.339 0.854 14.247 1.00 54.09 928 ALA A C 1
ATOM 7072 O O . ALA A 1 928 ? 0.253 1.347 14.549 1.00 54.09 928 ALA A O 1
ATOM 7073 N N . ASP A 1 929 ? 2.199 1.394 13.390 1.00 50.81 929 ASP A N 1
ATOM 7074 C CA . ASP A 1 929 ? 2.033 2.704 12.771 1.00 50.81 929 ASP A CA 1
ATOM 7075 C C . ASP A 1 929 ? 1.294 2.621 11.433 1.00 50.81 929 ASP A C 1
ATOM 7077 O O . ASP A 1 929 ? 0.694 3.597 10.988 1.00 50.81 929 ASP A O 1
ATOM 7081 N N . ASN A 1 930 ? 1.338 1.455 10.778 1.00 55.81 930 ASN A N 1
ATOM 7082 C CA . ASN A 1 930 ? 0.614 1.213 9.539 1.00 55.81 930 ASN A CA 1
ATOM 7083 C C . ASN A 1 930 ? 0.340 -0.282 9.345 1.00 55.81 930 ASN A C 1
ATOM 7085 O O . ASN A 1 930 ? 1.193 -1.067 8.917 1.00 55.81 930 ASN A O 1
ATOM 7089 N N . SER A 1 931 ? -0.919 -0.641 9.567 1.00 60.84 931 SER A N 1
ATOM 7090 C CA . SER A 1 931 ? -1.468 -1.983 9.360 1.00 60.84 931 SER A CA 1
ATOM 7091 C C . SER A 1 931 ? -1.119 -2.617 8.008 1.00 60.84 931 SER A C 1
ATOM 7093 O O . SER A 1 931 ? -0.925 -3.831 7.936 1.00 60.84 931 SER A O 1
ATOM 7095 N N . SER A 1 932 ? -0.982 -1.817 6.946 1.00 57.81 932 SER A N 1
ATOM 7096 C CA . SER A 1 932 ? -0.674 -2.284 5.585 1.00 57.81 932 SER A CA 1
ATOM 7097 C C . SER A 1 932 ? 0.745 -2.863 5.445 1.00 57.81 932 SER A C 1
ATOM 7099 O O . SER A 1 932 ? 1.032 -3.582 4.484 1.00 57.81 932 SER A O 1
ATOM 7101 N N . PHE A 1 933 ? 1.633 -2.588 6.403 1.00 59.09 933 PHE A N 1
ATOM 7102 C CA . PHE A 1 933 ? 3.000 -3.117 6.463 1.00 59.09 933 PHE A CA 1
ATOM 7103 C C . PHE A 1 933 ? 3.192 -4.192 7.537 1.00 59.09 933 PHE A C 1
ATOM 7105 O O . PHE A 1 933 ? 4.296 -4.701 7.710 1.00 59.09 933 PHE A O 1
ATOM 7112 N N . SER A 1 934 ? 2.114 -4.618 8.200 1.00 66.56 934 SER A N 1
ATOM 7113 C CA . SER A 1 934 ? 2.149 -5.848 8.994 1.00 66.56 934 SER A CA 1
ATOM 7114 C C . SER A 1 934 ? 2.469 -7.046 8.083 1.00 66.56 934 SER A C 1
ATOM 7116 O O . SER A 1 934 ? 2.057 -7.064 6.916 1.00 66.56 934 SER A O 1
ATOM 7118 N N . ARG A 1 935 ? 3.194 -8.046 8.598 1.00 72.81 935 ARG A N 1
ATOM 7119 C CA . ARG A 1 935 ? 3.827 -9.099 7.785 1.00 72.81 935 ARG A CA 1
ATOM 7120 C C . ARG A 1 935 ? 3.588 -10.516 8.304 1.00 72.81 935 ARG A C 1
ATOM 7122 O O . ARG A 1 935 ? 3.592 -10.752 9.507 1.00 72.81 935 ARG A O 1
ATOM 7129 N N . LEU A 1 936 ? 3.434 -11.459 7.380 1.00 76.50 936 LEU A N 1
ATOM 7130 C CA . LEU A 1 936 ? 3.368 -12.908 7.595 1.00 76.50 936 LEU A CA 1
ATOM 7131 C C . LEU A 1 936 ? 4.626 -13.561 7.023 1.00 76.50 936 LEU A C 1
ATOM 7133 O O . LEU A 1 936 ? 4.918 -13.386 5.846 1.00 76.50 936 LEU A O 1
ATOM 7137 N N . GLU A 1 937 ? 5.355 -14.336 7.814 1.00 75.56 937 GLU A N 1
ATOM 7138 C CA . GLU A 1 937 ? 6.561 -15.023 7.350 1.00 75.56 937 GLU A CA 1
ATOM 7139 C C . GLU A 1 937 ? 6.209 -16.218 6.462 1.00 75.56 937 GLU A C 1
ATOM 7141 O O . GLU A 1 937 ? 5.547 -17.167 6.888 1.00 75.56 937 GLU A O 1
ATOM 7146 N N . LEU A 1 938 ? 6.686 -16.181 5.220 1.00 80.50 938 LEU A N 1
ATOM 7147 C CA . LEU A 1 938 ? 6.574 -17.249 4.234 1.00 80.50 938 LEU A CA 1
ATOM 7148 C C . LEU A 1 938 ? 7.971 -17.761 3.839 1.00 80.50 938 LEU A C 1
ATOM 7150 O O . LEU A 1 938 ? 9.001 -17.257 4.282 1.00 80.50 938 LEU A O 1
ATOM 7154 N N . ALA A 1 939 ? 8.026 -18.822 3.034 1.00 74.31 939 ALA A N 1
ATOM 7155 C CA . ALA A 1 939 ? 9.250 -19.570 2.745 1.00 74.31 939 ALA A CA 1
ATOM 7156 C C . ALA A 1 939 ? 10.350 -18.753 2.042 1.00 74.31 939 ALA A C 1
ATOM 7158 O O . ALA A 1 939 ? 11.525 -19.109 2.134 1.00 74.31 939 ALA A O 1
ATOM 7159 N N . ASP A 1 940 ? 9.986 -17.697 1.313 1.00 68.38 940 ASP A N 1
ATOM 7160 C CA . ASP A 1 940 ? 10.902 -16.819 0.578 1.00 68.38 940 ASP A CA 1
ATOM 7161 C C . ASP A 1 940 ? 10.908 -15.366 1.075 1.00 68.38 940 ASP A C 1
ATOM 7163 O O . ASP A 1 940 ? 11.553 -14.519 0.454 1.00 68.38 940 ASP A O 1
ATOM 7167 N N . GLY A 1 941 ? 10.255 -15.094 2.208 1.00 64.31 941 GLY A N 1
ATOM 7168 C CA . GLY A 1 941 ? 10.222 -13.783 2.847 1.00 64.31 941 GLY A CA 1
ATOM 7169 C C . GLY A 1 941 ? 8.838 -13.399 3.379 1.00 64.31 941 GLY A C 1
ATOM 7170 O O . GLY A 1 941 ? 7.909 -14.207 3.346 1.00 64.31 941 GLY A O 1
ATOM 7171 N N . PRO A 1 942 ? 8.689 -12.162 3.876 1.00 70.31 942 PRO A N 1
ATOM 7172 C CA . PRO A 1 942 ? 7.430 -11.669 4.417 1.00 70.31 942 PRO A CA 1
ATOM 7173 C C . PRO A 1 942 ? 6.381 -11.387 3.328 1.00 70.31 942 PRO A C 1
ATOM 7175 O O . PRO A 1 942 ? 6.664 -10.719 2.334 1.00 70.31 942 PRO A O 1
ATOM 7178 N N . LEU A 1 943 ? 5.146 -11.830 3.565 1.00 75.25 943 LEU A N 1
ATOM 7179 C CA . LEU A 1 943 ? 3.928 -11.380 2.892 1.00 75.25 943 LEU A CA 1
ATOM 7180 C C . LEU A 1 943 ? 3.311 -10.222 3.685 1.00 75.25 943 LEU A C 1
ATOM 7182 O O . LEU A 1 943 ? 2.884 -10.404 4.825 1.00 75.25 943 LEU A O 1
ATOM 7186 N N . PHE A 1 944 ? 3.228 -9.044 3.080 1.00 74.31 944 PHE A N 1
ATOM 7187 C CA . PHE A 1 944 ? 2.669 -7.843 3.696 1.00 74.31 944 PHE A CA 1
ATOM 7188 C C . PHE A 1 944 ? 1.167 -7.694 3.438 1.00 74.31 944 PHE A C 1
ATOM 7190 O O . PHE A 1 944 ? 0.659 -8.089 2.388 1.00 74.31 944 PHE A O 1
ATOM 7197 N N . ALA A 1 945 ? 0.455 -7.049 4.365 1.00 69.69 945 ALA A N 1
ATOM 7198 C CA . ALA A 1 945 ? -0.983 -6.813 4.233 1.00 69.69 945 ALA A CA 1
ATOM 7199 C C . ALA A 1 945 ? -1.359 -5.995 2.976 1.00 69.69 945 ALA A C 1
ATOM 7201 O O . ALA A 1 945 ? -2.344 -6.329 2.322 1.00 69.69 945 ALA A O 1
ATOM 7202 N N . HIS A 1 946 ? -0.566 -4.990 2.571 1.00 65.31 946 HIS A N 1
ATOM 7203 C CA . HIS A 1 946 ? -0.835 -4.202 1.352 1.00 65.31 946 HIS A CA 1
ATOM 7204 C C . HIS A 1 946 ? -0.843 -5.046 0.074 1.00 65.31 946 HIS A C 1
ATOM 7206 O O . HIS A 1 946 ? -1.540 -4.709 -0.878 1.00 65.31 946 HIS A O 1
ATOM 7212 N N . GLN A 1 947 ? -0.118 -6.168 0.051 1.00 69.75 947 GLN A N 1
ATOM 7213 C CA . GLN A 1 947 ? -0.064 -7.046 -1.119 1.00 69.75 947 GLN A CA 1
ATOM 7214 C C . GLN A 1 947 ? -1.397 -7.768 -1.362 1.00 69.75 947 GLN A C 1
ATOM 7216 O O . GLN A 1 947 ? -1.661 -8.202 -2.478 1.00 69.75 947 GLN A O 1
ATOM 7221 N N . PHE A 1 948 ? -2.289 -7.837 -0.365 1.00 70.75 948 PHE A N 1
ATOM 7222 C CA . PHE A 1 948 ? -3.666 -8.296 -0.579 1.00 70.75 948 PHE A CA 1
ATOM 7223 C C . PHE A 1 948 ? -4.485 -7.301 -1.409 1.00 70.75 948 PHE A C 1
ATOM 7225 O O . PHE A 1 948 ? -5.430 -7.706 -2.079 1.00 70.75 948 PHE A O 1
ATOM 7232 N N . GLY A 1 949 ? -4.113 -6.017 -1.408 1.00 60.47 949 GLY A N 1
ATOM 7233 C CA . GLY A 1 949 ? -4.714 -5.002 -2.272 1.00 60.47 949 GLY A CA 1
ATOM 7234 C C . GLY A 1 949 ? -4.383 -5.183 -3.756 1.00 60.47 949 GLY A C 1
ATOM 7235 O O . GLY A 1 949 ? -5.077 -4.634 -4.605 1.00 60.47 949 GLY A O 1
ATOM 7236 N N . GLU A 1 950 ? -3.359 -5.978 -4.085 1.00 62.25 950 GLU A N 1
ATOM 7237 C CA . GLU A 1 950 ? -3.007 -6.327 -5.469 1.00 62.25 950 GLU A CA 1
ATOM 7238 C C . GLU A 1 950 ? -3.885 -7.467 -6.034 1.00 62.25 950 GLU A C 1
ATOM 7240 O O . GLU A 1 950 ? -3.828 -7.764 -7.232 1.00 62.25 950 GLU A O 1
ATOM 7245 N N . LEU A 1 951 ? -4.709 -8.111 -5.194 1.00 66.25 951 LEU A N 1
ATOM 7246 C CA . LEU A 1 951 ? -5.590 -9.209 -5.597 1.00 66.25 951 LEU A CA 1
ATOM 7247 C C . LEU A 1 951 ? -6.760 -8.694 -6.446 1.00 66.25 951 LEU A C 1
ATOM 7249 O O . LEU A 1 951 ? -7.418 -7.713 -6.109 1.00 66.25 951 LEU A O 1
ATOM 7253 N N . ARG A 1 952 ? -7.088 -9.407 -7.530 1.00 68.81 952 ARG A N 1
ATOM 7254 C CA . ARG A 1 952 ? -8.198 -9.037 -8.433 1.00 68.81 952 ARG A CA 1
ATOM 7255 C C . ARG A 1 952 ? -9.563 -9.347 -7.820 1.00 68.81 952 ARG A C 1
ATOM 7257 O O . ARG A 1 952 ? -10.572 -8.741 -8.169 1.00 68.81 952 ARG A O 1
ATOM 7264 N N . LYS A 1 953 ? -9.625 -10.383 -6.988 1.00 74.81 953 LYS A N 1
ATOM 7265 C CA . LYS A 1 953 ? -10.802 -10.846 -6.258 1.00 74.81 953 LYS A CA 1
ATOM 7266 C C . LYS A 1 953 ? -10.359 -11.168 -4.832 1.00 74.81 953 LYS A C 1
ATOM 7268 O O . LYS A 1 953 ? -10.008 -12.318 -4.557 1.00 74.81 953 LYS A O 1
ATOM 7273 N N . PRO A 1 954 ? -10.348 -10.180 -3.926 1.00 78.19 954 PRO A N 1
ATOM 7274 C CA . PRO A 1 954 ? -9.946 -10.417 -2.550 1.00 78.19 954 PRO A CA 1
ATOM 7275 C C . PRO A 1 954 ? -10.837 -11.490 -1.905 1.00 78.19 954 PRO A C 1
ATOM 7277 O O . PRO A 1 954 ? -12.014 -11.625 -2.269 1.00 78.19 954 PRO A O 1
ATOM 7280 N N . PRO A 1 955 ? -10.286 -12.285 -0.976 1.00 84.00 955 PRO A N 1
ATOM 7281 C CA . PRO A 1 955 ? -11.026 -13.372 -0.364 1.00 84.00 955 PRO A CA 1
ATOM 7282 C C . PRO A 1 955 ? -12.200 -12.851 0.462 1.00 84.00 955 PRO A C 1
ATOM 7284 O O . PRO A 1 955 ? -12.046 -11.898 1.218 1.00 84.00 955 PRO A O 1
ATOM 7287 N N . GLY A 1 956 ? -13.366 -13.495 0.360 1.00 81.50 956 GLY A N 1
ATOM 7288 C CA . GLY A 1 956 ? -14.551 -13.085 1.128 1.00 81.50 956 GLY A CA 1
ATOM 7289 C C . GLY A 1 956 ? -14.324 -13.183 2.640 1.00 81.50 956 GLY A C 1
ATOM 7290 O O . GLY A 1 956 ? -14.708 -12.286 3.395 1.00 81.50 956 GLY A O 1
ATOM 7291 N N . GLN A 1 957 ? -13.630 -14.240 3.063 1.00 88.75 957 GLN A N 1
ATOM 7292 C CA . GLN A 1 957 ? -13.301 -14.507 4.452 1.00 88.75 957 GLN A CA 1
ATOM 7293 C C . GLN A 1 957 ? -11.831 -14.909 4.630 1.00 88.75 957 GLN A C 1
ATOM 7295 O O . GLN A 1 957 ? -11.322 -15.763 3.900 1.00 88.75 957 GLN A O 1
ATOM 7300 N N . VAL A 1 958 ? -11.174 -14.355 5.654 1.00 90.25 958 VAL A N 1
ATOM 7301 C CA . VAL A 1 958 ? -9.799 -14.709 6.043 1.00 90.25 958 VAL A CA 1
ATOM 7302 C C . VAL A 1 958 ? -9.743 -15.133 7.511 1.00 90.25 958 VAL A C 1
ATOM 7304 O O . VAL A 1 958 ? -10.325 -14.492 8.378 1.00 90.25 958 VAL A O 1
ATOM 7307 N N . ILE A 1 959 ? -9.026 -16.208 7.809 1.00 89.75 959 ILE A N 1
ATOM 7308 C CA . ILE A 1 959 ? -8.730 -16.684 9.160 1.00 89.75 959 ILE A CA 1
ATOM 7309 C C . ILE A 1 959 ? -7.228 -16.524 9.379 1.00 89.75 959 ILE A C 1
ATOM 7311 O O . ILE A 1 959 ? -6.432 -17.061 8.612 1.00 89.75 959 ILE A O 1
ATOM 7315 N N . LEU A 1 960 ? -6.852 -15.788 10.419 1.00 86.06 960 LEU A N 1
ATOM 7316 C CA . LEU A 1 960 ? -5.484 -15.622 10.889 1.00 86.06 960 LEU A CA 1
ATOM 7317 C C . LEU A 1 960 ? -5.293 -16.494 12.134 1.00 86.06 960 LEU A C 1
ATOM 7319 O O . LEU A 1 960 ? -5.636 -16.088 13.245 1.00 86.06 960 LEU A O 1
ATOM 7323 N N . ALA A 1 961 ? -4.728 -17.685 11.946 1.00 73.44 961 ALA A N 1
ATOM 7324 C CA . ALA A 1 961 ? -4.357 -18.604 13.027 1.00 73.44 961 ALA A CA 1
ATOM 7325 C C . ALA A 1 961 ? -2.924 -18.346 13.549 1.00 73.44 961 ALA A C 1
ATOM 7327 O O . ALA A 1 961 ? -2.286 -19.212 14.134 1.00 73.44 961 ALA A O 1
ATOM 7328 N N . ALA A 1 962 ? -2.399 -17.144 13.306 1.00 63.00 962 ALA A N 1
ATOM 7329 C CA . ALA A 1 962 ? -1.068 -16.700 13.704 1.00 63.00 962 ALA A CA 1
ATOM 7330 C C . ALA A 1 962 ? -1.102 -15.977 15.060 1.00 63.00 962 ALA A C 1
ATOM 7332 O O . ALA A 1 962 ? -1.886 -15.042 15.236 1.00 63.00 962 ALA A O 1
ATOM 7333 N N . CYS A 1 963 ? -0.218 -16.343 15.993 1.00 55.84 963 CYS A N 1
ATOM 7334 C CA . CYS A 1 963 ? -0.335 -15.957 17.405 1.00 55.84 963 CYS A CA 1
ATOM 7335 C C . CYS A 1 963 ? -0.155 -14.465 17.773 1.00 55.84 963 CYS A C 1
ATOM 7337 O O . CYS A 1 963 ? -0.299 -14.158 18.951 1.00 55.84 963 CYS A O 1
ATOM 7339 N N . GLU A 1 964 ? 0.125 -13.519 16.865 1.00 57.88 964 GLU A N 1
ATOM 7340 C CA . GLU A 1 964 ? 0.334 -12.098 17.246 1.00 57.88 964 GLU A CA 1
ATOM 7341 C C . GLU A 1 964 ? -0.159 -11.047 16.214 1.00 57.88 964 GLU A C 1
ATOM 7343 O O . GLU A 1 964 ? 0.208 -9.879 16.304 1.00 57.88 964 GLU A O 1
ATOM 7348 N N . LEU A 1 965 ? -1.009 -11.403 15.238 1.00 53.28 965 LEU A N 1
ATOM 7349 C CA . LEU A 1 965 ? -1.298 -10.512 14.093 1.00 53.28 965 LEU A CA 1
ATOM 7350 C C . LEU A 1 965 ? -2.518 -9.595 14.204 1.00 53.28 965 LEU A C 1
ATOM 7352 O O . LEU A 1 965 ? -2.562 -8.577 13.513 1.00 53.28 965 LEU A O 1
ATOM 7356 N N . ALA A 1 966 ? -3.517 -9.928 15.023 1.00 49.09 966 ALA A N 1
ATOM 7357 C CA . ALA A 1 966 ? -4.800 -9.219 14.978 1.00 49.09 966 ALA A CA 1
ATOM 7358 C C . ALA A 1 966 ? -4.744 -7.785 15.515 1.00 49.09 966 ALA A C 1
ATOM 7360 O O . ALA A 1 966 ? -5.615 -6.988 15.180 1.00 49.09 966 ALA A O 1
ATOM 7361 N N . LEU A 1 967 ? -3.774 -7.472 16.385 1.00 52.31 967 LEU A N 1
ATOM 7362 C CA . LEU A 1 967 ? -3.761 -6.219 17.135 1.00 52.31 967 LEU A CA 1
ATOM 7363 C C . LEU A 1 967 ? -2.391 -5.558 17.206 1.00 52.31 967 LEU A C 1
ATOM 7365 O O . LEU A 1 967 ? -1.389 -6.206 17.506 1.00 52.31 967 LEU A O 1
ATOM 7369 N N . SER A 1 968 ? -2.376 -4.245 16.986 1.00 47.75 968 SER A N 1
ATOM 7370 C CA . SER A 1 968 ? -1.192 -3.401 17.145 1.00 47.75 968 SER A CA 1
ATOM 7371 C C . SER A 1 968 ? -0.881 -3.174 18.632 1.00 47.75 968 SER A C 1
ATOM 7373 O O . SER A 1 968 ? -1.761 -2.825 19.422 1.00 47.75 968 SER A O 1
ATOM 7375 N N . ARG A 1 969 ? 0.388 -3.355 19.031 1.00 46.72 969 ARG A N 1
ATOM 7376 C CA . ARG A 1 969 ? 0.860 -3.154 20.421 1.00 46.72 969 ARG A CA 1
ATOM 7377 C C . ARG A 1 969 ? 0.972 -1.679 20.832 1.00 46.72 969 ARG A C 1
ATOM 7379 O O . ARG A 1 969 ? 1.092 -1.403 22.024 1.00 46.72 969 ARG A O 1
ATOM 7386 N N . LYS A 1 970 ? 0.973 -0.755 19.868 1.00 42.88 970 LYS A N 1
ATOM 7387 C CA . LYS A 1 970 ? 1.278 0.676 20.057 1.00 42.88 970 LYS A CA 1
ATOM 7388 C C . LYS A 1 970 ? 0.282 1.612 19.362 1.00 42.88 970 LYS A C 1
ATOM 7390 O O . LYS A 1 970 ? 0.577 2.788 19.197 1.00 42.88 970 LYS A O 1
ATOM 7395 N N . ALA A 1 971 ? -0.883 1.112 18.954 1.00 40.28 971 ALA A N 1
ATOM 7396 C CA . ALA A 1 971 ? -1.843 1.923 18.219 1.00 40.28 971 ALA A CA 1
ATOM 7397 C C . ALA A 1 971 ? -2.214 3.201 18.985 1.00 40.28 971 ALA A C 1
ATOM 7399 O O . ALA A 1 971 ? -2.628 3.147 20.148 1.00 40.28 971 ALA A O 1
ATOM 7400 N N . ALA A 1 972 ? -2.121 4.340 18.293 1.00 44.31 972 ALA A N 1
ATOM 7401 C CA . ALA A 1 972 ? -2.947 5.498 18.607 1.00 44.31 972 ALA A CA 1
ATOM 7402 C C . ALA A 1 972 ? -4.408 5.029 18.701 1.00 44.31 972 ALA A C 1
ATOM 7404 O O . ALA A 1 972 ? -4.792 4.101 17.988 1.00 44.31 972 ALA A O 1
ATOM 7405 N N . ASP A 1 973 ? -5.200 5.641 19.585 1.00 48.38 973 ASP A N 1
ATOM 7406 C CA . ASP A 1 973 ? -6.472 5.119 20.114 1.00 48.38 973 ASP A CA 1
ATOM 7407 C C . ASP A 1 973 ? -7.501 4.550 19.096 1.00 48.38 973 ASP A C 1
ATOM 7409 O O . ASP A 1 973 ? -8.480 3.951 19.526 1.00 48.38 973 ASP A O 1
ATOM 7413 N N . ASP A 1 974 ? -7.346 4.667 17.772 1.00 51.50 974 ASP A N 1
ATOM 7414 C CA . ASP A 1 974 ? -8.304 4.126 16.797 1.00 51.50 974 ASP A CA 1
ATOM 7415 C C . ASP A 1 974 ? -7.723 3.378 15.568 1.00 51.50 974 ASP A C 1
ATOM 7417 O O . ASP A 1 974 ? -8.489 3.115 14.645 1.00 51.50 974 ASP A O 1
ATOM 7421 N N . ASP A 1 975 ? -6.444 2.961 15.546 1.00 53.78 975 ASP A N 1
ATOM 7422 C CA . ASP A 1 975 ? -5.887 2.064 14.491 1.00 53.78 975 ASP A CA 1
ATOM 7423 C C . ASP A 1 975 ? -5.297 0.757 15.059 1.00 53.78 975 ASP A C 1
ATOM 7425 O O . ASP A 1 975 ? -4.170 0.344 14.789 1.00 53.78 975 ASP A O 1
ATOM 7429 N N . ALA A 1 976 ? -6.056 0.094 15.932 1.00 56.50 976 ALA A N 1
ATOM 7430 C CA . ALA A 1 976 ? -5.546 -1.046 16.691 1.00 56.50 976 ALA A CA 1
ATOM 7431 C C . ALA A 1 976 ? -5.729 -2.412 16.018 1.00 56.50 976 ALA A C 1
ATOM 7433 O O . ALA A 1 976 ? -5.176 -3.383 16.522 1.00 56.50 976 ALA A O 1
ATOM 7434 N N . LEU A 1 977 ? -6.455 -2.516 14.897 1.00 58.44 977 LEU A N 1
ATOM 7435 C CA . LEU A 1 977 ? -6.762 -3.800 14.238 1.00 58.44 977 LEU A CA 1
ATOM 7436 C C . LEU A 1 977 ? -5.669 -4.305 13.274 1.00 58.44 977 LEU A C 1
ATOM 7438 O O . LEU A 1 977 ? -5.847 -5.356 12.657 1.00 58.44 977 LEU A O 1
ATOM 7442 N N . GLY A 1 978 ? -4.539 -3.593 13.154 1.00 65.94 978 GLY A N 1
ATOM 7443 C CA . GLY A 1 978 ? -3.303 -4.093 12.536 1.00 65.94 978 GLY A CA 1
ATOM 7444 C C . GLY A 1 978 ? -3.495 -4.844 11.214 1.00 65.94 978 GLY A C 1
ATOM 7445 O O . GLY A 1 978 ? -4.250 -4.395 10.357 1.00 65.94 978 GLY A O 1
ATOM 7446 N N . PHE A 1 979 ? -2.875 -6.020 11.052 1.00 68.62 979 PHE A N 1
ATOM 7447 C CA . PHE A 1 979 ? -2.959 -6.822 9.816 1.00 68.62 979 PHE A CA 1
ATOM 7448 C C . PHE A 1 979 ? -4.407 -7.096 9.358 1.00 68.62 979 PHE A C 1
ATOM 7450 O O . PHE A 1 979 ? -4.693 -7.100 8.160 1.00 68.62 979 PHE A O 1
ATOM 7457 N N . ALA A 1 980 ? -5.346 -7.281 10.294 1.00 73.94 980 ALA A N 1
ATOM 7458 C CA . ALA A 1 980 ? -6.752 -7.512 9.964 1.00 73.94 980 ALA A CA 1
ATOM 7459 C C . ALA A 1 980 ? -7.414 -6.282 9.319 1.00 73.94 980 ALA A C 1
ATOM 7461 O O . ALA A 1 980 ? -8.235 -6.444 8.416 1.00 73.94 980 ALA A O 1
ATOM 7462 N N . ASN A 1 981 ? -7.028 -5.065 9.718 1.00 72.44 981 ASN A N 1
ATOM 7463 C CA . ASN A 1 981 ? -7.493 -3.835 9.073 1.00 72.44 981 ASN A CA 1
ATOM 7464 C C . ASN A 1 981 ? -7.025 -3.766 7.609 1.00 72.44 981 ASN A C 1
ATOM 7466 O O . ASN A 1 981 ? -7.821 -3.465 6.721 1.00 72.44 981 ASN A O 1
ATOM 7470 N N . GLY A 1 982 ? -5.767 -4.143 7.344 1.00 69.50 982 GLY A N 1
ATOM 7471 C CA . GLY A 1 982 ? -5.218 -4.219 5.986 1.00 69.50 982 GLY A CA 1
ATOM 7472 C C . GLY A 1 982 ? -5.980 -5.199 5.086 1.00 69.50 982 GLY A C 1
ATOM 7473 O O . GLY A 1 982 ? -6.276 -4.880 3.938 1.00 69.50 982 GLY A O 1
ATOM 7474 N N . LEU A 1 983 ? -6.391 -6.353 5.620 1.00 77.31 983 LEU A N 1
ATOM 7475 C CA . LEU A 1 983 ? -7.213 -7.327 4.889 1.00 77.31 983 LEU A CA 1
ATOM 7476 C C . LEU A 1 983 ? -8.630 -6.817 4.584 1.00 77.31 983 LEU A C 1
ATOM 7478 O O . LEU A 1 983 ? -9.135 -7.031 3.481 1.00 77.31 983 LEU A O 1
ATOM 7482 N N . LEU A 1 984 ? -9.277 -6.139 5.538 1.00 76.62 984 LEU A N 1
ATOM 7483 C CA . LEU A 1 984 ? -10.595 -5.528 5.322 1.00 76.62 984 LEU A CA 1
ATOM 7484 C C . LEU A 1 984 ? -10.518 -4.400 4.284 1.00 76.62 984 LEU A C 1
ATOM 7486 O O . LEU A 1 984 ? -11.368 -4.310 3.394 1.00 76.62 984 LEU A O 1
ATOM 7490 N N . ALA A 1 985 ? -9.470 -3.575 4.357 1.00 68.88 985 ALA A N 1
ATOM 7491 C CA . ALA A 1 985 ? -9.193 -2.530 3.376 1.00 68.88 985 ALA A CA 1
ATOM 7492 C C . ALA A 1 985 ? -8.947 -3.117 1.976 1.00 68.88 985 ALA A C 1
ATOM 7494 O O . ALA A 1 985 ? -9.506 -2.612 1.003 1.00 68.88 985 ALA A O 1
ATOM 7495 N N . ALA A 1 986 ? -8.209 -4.229 1.888 1.00 70.12 986 ALA A N 1
ATOM 7496 C CA . ALA A 1 986 ? -7.987 -4.980 0.652 1.00 70.12 986 ALA A CA 1
ATOM 7497 C C . ALA A 1 986 ? -9.259 -5.637 0.085 1.00 70.12 986 ALA A C 1
ATOM 7499 O O . ALA A 1 986 ? -9.272 -6.042 -1.073 1.00 70.12 986 ALA A O 1
ATOM 7500 N N . GLY A 1 987 ? -10.342 -5.721 0.866 1.00 73.94 987 GLY A N 1
ATOM 7501 C CA . GLY A 1 987 ? -11.658 -6.148 0.394 1.00 73.94 987 GLY A CA 1
ATOM 7502 C C . GLY A 1 987 ? -12.197 -7.435 1.012 1.00 73.94 987 GLY A C 1
ATOM 7503 O O . GLY A 1 987 ? -13.257 -7.888 0.579 1.00 73.94 987 GLY A O 1
ATOM 7504 N N . ALA A 1 988 ? -11.535 -8.002 2.026 1.00 82.06 988 ALA A N 1
ATOM 7505 C CA . ALA A 1 988 ? -12.136 -9.069 2.819 1.00 82.06 988 ALA A CA 1
ATOM 7506 C C . ALA A 1 988 ? -13.375 -8.555 3.568 1.00 82.06 988 ALA A C 1
ATOM 7508 O O . ALA A 1 988 ? -13.371 -7.447 4.103 1.00 82.06 988 ALA A O 1
ATOM 7509 N N . ALA A 1 989 ? -14.443 -9.353 3.614 1.00 84.69 989 ALA A N 1
ATOM 7510 C CA . ALA A 1 989 ? -15.665 -8.978 4.327 1.00 84.69 989 ALA A CA 1
ATOM 7511 C C . ALA A 1 989 ? -15.597 -9.362 5.810 1.00 84.69 989 ALA A C 1
ATOM 7513 O O . ALA A 1 989 ? -16.065 -8.610 6.665 1.00 84.69 989 ALA A O 1
ATOM 7514 N N . THR A 1 990 ? -14.984 -10.511 6.109 1.00 89.44 990 THR A N 1
ATOM 7515 C CA . THR A 1 990 ? -14.829 -11.023 7.474 1.00 89.44 990 THR A CA 1
ATOM 7516 C C . THR A 1 990 ? -13.412 -11.545 7.708 1.00 89.44 990 THR A C 1
ATOM 7518 O O . THR A 1 990 ? -12.894 -12.342 6.926 1.00 89.44 990 THR A O 1
ATOM 7521 N N . VAL A 1 991 ? -12.803 -11.142 8.824 1.00 90.81 991 VAL A N 1
ATOM 7522 C CA . VAL A 1 991 ? -11.507 -11.631 9.302 1.00 90.81 991 VAL A CA 1
ATOM 7523 C C . VAL A 1 991 ? -11.673 -12.248 10.690 1.00 90.81 991 VAL A C 1
ATOM 7525 O O . VAL A 1 991 ? -12.211 -11.614 11.593 1.00 90.81 991 VAL A O 1
ATOM 7528 N N . ILE A 1 992 ? -11.211 -13.481 10.880 1.00 91.31 992 ILE A N 1
ATOM 7529 C CA . ILE A 1 992 ? -11.142 -14.135 12.193 1.00 91.31 992 ILE A CA 1
ATOM 7530 C C . ILE A 1 992 ? -9.703 -14.086 12.666 1.00 91.31 992 ILE A C 1
ATOM 7532 O O . ILE A 1 992 ? -8.815 -14.533 11.944 1.00 91.31 992 ILE A O 1
ATOM 7536 N N . ALA A 1 993 ? -9.460 -13.559 13.860 1.00 88.81 993 ALA A N 1
ATOM 7537 C CA . ALA A 1 993 ? -8.103 -13.452 14.374 1.00 88.81 993 ALA A CA 1
ATOM 7538 C C . ALA A 1 993 ? -8.076 -13.500 15.906 1.00 88.81 993 ALA A C 1
ATOM 7540 O O . ALA A 1 993 ? -9.035 -13.096 16.569 1.00 88.81 993 ALA A O 1
ATOM 7541 N N . ALA A 1 994 ? -6.986 -14.016 16.472 1.00 85.50 994 ALA A N 1
ATOM 7542 C CA . ALA A 1 994 ? -6.775 -14.019 17.914 1.00 85.50 994 ALA A CA 1
ATOM 7543 C C . ALA A 1 994 ? -6.393 -12.616 18.379 1.00 85.50 994 ALA A C 1
ATOM 7545 O O . ALA A 1 994 ? -5.404 -12.065 17.900 1.00 85.50 994 ALA A O 1
ATOM 7546 N N . VAL A 1 995 ? -7.136 -12.041 19.331 1.00 81.69 995 VAL A N 1
ATOM 7547 C CA . VAL A 1 995 ? -6.679 -10.797 19.952 1.00 81.69 995 VAL A CA 1
ATOM 7548 C C . VAL A 1 995 ? -5.394 -11.073 20.711 1.00 81.69 995 VAL A C 1
ATOM 7550 O O . VAL A 1 995 ? -4.446 -10.315 20.537 1.00 81.69 995 VAL A O 1
ATOM 7553 N N . SER A 1 996 ? -5.350 -12.150 21.501 1.00 80.69 996 SER A N 1
ATOM 7554 C CA . SER A 1 996 ? -4.291 -12.519 22.453 1.00 80.69 996 SER A CA 1
ATOM 7555 C C . SER A 1 996 ? -3.366 -13.628 21.997 1.00 80.69 996 SER A C 1
ATOM 7557 O O . SER A 1 996 ? -3.679 -14.339 21.045 1.00 80.69 996 SER A O 1
ATOM 7559 N N . ARG A 1 997 ? -2.251 -13.804 22.724 1.00 79.12 997 ARG A N 1
ATOM 7560 C CA . ARG A 1 997 ? -1.459 -15.029 22.599 1.00 79.12 997 ARG A CA 1
ATOM 7561 C C . ARG A 1 997 ? -2.369 -16.226 22.845 1.00 79.12 997 ARG A C 1
ATOM 7563 O O . ARG A 1 997 ? -3.191 -16.217 23.761 1.00 79.12 997 ARG A O 1
ATOM 7570 N N . VAL A 1 998 ? -2.205 -17.248 22.022 1.00 80.25 998 VAL A N 1
ATOM 7571 C CA . VAL A 1 998 ? -2.972 -18.488 22.077 1.00 80.25 998 VAL A CA 1
ATOM 7572 C C . VAL A 1 998 ? -1.991 -19.652 22.005 1.00 80.25 998 VAL A C 1
ATOM 7574 O O . VAL A 1 998 ? -0.991 -19.568 21.294 1.00 80.25 998 VAL A O 1
ATOM 7577 N N . GLY A 1 999 ? -2.229 -20.684 22.810 1.00 78.38 999 GLY A N 1
ATOM 7578 C CA . GLY A 1 999 ? -1.484 -21.937 22.715 1.00 78.38 999 GLY A CA 1
ATOM 7579 C C . GLY A 1 999 ? -1.900 -22.723 21.473 1.00 78.38 999 GLY A C 1
ATOM 7580 O O . GLY A 1 999 ? -3.024 -22.566 20.994 1.00 78.38 999 GLY A O 1
ATOM 7581 N N . ASP A 1 1000 ? -1.006 -23.558 20.961 1.00 77.31 1000 ASP A N 1
ATOM 7582 C CA . ASP A 1 1000 ? -1.203 -24.323 19.731 1.00 77.31 1000 ASP A CA 1
ATOM 7583 C C . ASP A 1 1000 ? -2.406 -25.276 19.862 1.00 77.31 1000 ASP A C 1
ATOM 7585 O O . ASP A 1 1000 ? -3.279 -25.289 18.995 1.00 77.31 1000 ASP A O 1
ATOM 7589 N N . ASP A 1 1001 ? -2.532 -25.999 20.985 1.00 79.12 1001 ASP A N 1
ATOM 7590 C CA . ASP A 1 1001 ? -3.665 -26.916 21.218 1.00 79.12 1001 ASP A CA 1
ATOM 7591 C C . ASP A 1 1001 ? -4.991 -26.140 21.317 1.00 79.12 1001 ASP A C 1
ATOM 7593 O O . ASP A 1 1001 ? -6.027 -26.525 20.767 1.00 79.12 1001 ASP A O 1
ATOM 7597 N N . SER A 1 1002 ? -4.955 -25.000 22.010 1.00 83.75 1002 SER A N 1
ATOM 7598 C CA . SER A 1 1002 ? -6.130 -24.152 22.222 1.00 83.75 1002 SER A CA 1
ATOM 7599 C C . SER A 1 1002 ? -6.603 -23.485 20.922 1.00 83.75 1002 SER A C 1
ATOM 7601 O O . SER A 1 1002 ? -7.814 -23.363 20.698 1.00 83.75 1002 SER A O 1
ATOM 7603 N N . ALA A 1 1003 ? -5.665 -23.068 20.064 1.00 82.38 1003 ALA A N 1
ATOM 7604 C CA . ALA A 1 1003 ? -5.938 -22.553 18.725 1.00 82.38 1003 ALA A CA 1
ATOM 7605 C C . ALA A 1 1003 ? -6.543 -23.643 17.836 1.00 82.38 1003 ALA A C 1
ATOM 7607 O O . ALA A 1 1003 ? -7.592 -23.413 17.226 1.00 82.38 1003 ALA A O 1
ATOM 7608 N N . ALA A 1 1004 ? -5.957 -24.843 17.861 1.00 79.94 1004 ALA A N 1
ATOM 7609 C CA . ALA A 1 1004 ? -6.419 -25.980 17.084 1.00 79.94 1004 ALA A CA 1
ATOM 7610 C C . ALA A 1 1004 ? -7.856 -26.376 17.393 1.00 79.94 1004 ALA A C 1
ATOM 7612 O O . ALA A 1 1004 ? -8.679 -26.512 16.480 1.00 79.94 1004 ALA A O 1
ATOM 7613 N N . ASP A 1 1005 ? -8.197 -26.498 18.674 1.00 84.88 1005 ASP A N 1
ATOM 7614 C CA . ASP A 1 1005 ? -9.565 -26.820 19.053 1.00 84.88 1005 ASP A CA 1
ATOM 7615 C C . ASP A 1 1005 ? -10.550 -25.704 18.663 1.00 84.88 1005 ASP A C 1
ATOM 7617 O O . ASP A 1 1005 ? -11.672 -25.983 18.227 1.00 84.88 1005 ASP A O 1
ATOM 7621 N N . ALA A 1 1006 ? -10.148 -24.435 18.818 1.00 88.19 1006 ALA A N 1
ATOM 7622 C CA . ALA A 1 1006 ? -10.979 -23.297 18.438 1.00 88.19 1006 ALA A CA 1
ATOM 7623 C C . ALA A 1 1006 ? -11.274 -23.312 16.932 1.00 88.19 1006 ALA A C 1
ATOM 7625 O O . ALA A 1 1006 ? -12.432 -23.174 16.533 1.00 88.19 1006 ALA A O 1
ATOM 7626 N N . MET A 1 1007 ? -10.249 -23.522 16.099 1.00 89.19 1007 MET A N 1
ATOM 7627 C CA . MET A 1 1007 ? -10.388 -23.579 14.644 1.00 89.19 1007 MET A CA 1
ATOM 7628 C C . MET A 1 1007 ? -11.165 -24.819 14.188 1.00 89.19 1007 MET A C 1
ATOM 7630 O O . MET A 1 1007 ? -11.980 -24.721 13.268 1.00 89.19 1007 MET A O 1
ATOM 7634 N N . TYR A 1 1008 ? -11.003 -25.963 14.857 1.00 87.50 1008 TYR A N 1
ATOM 7635 C CA . TYR A 1 1008 ? -11.811 -27.156 14.603 1.00 87.50 1008 TYR A CA 1
ATOM 7636 C C . TYR A 1 1008 ? -13.305 -26.899 14.854 1.00 87.50 1008 TYR A C 1
ATOM 7638 O O . TYR A 1 1008 ? -14.136 -27.116 13.963 1.00 87.50 1008 TYR A O 1
ATOM 7646 N N . ASP A 1 1009 ? -13.659 -26.400 16.043 1.00 89.94 1009 ASP A N 1
ATOM 7647 C CA . ASP A 1 1009 ? -15.049 -26.095 16.399 1.00 89.94 1009 ASP A CA 1
ATOM 7648 C C . ASP A 1 1009 ? -15.645 -25.028 15.466 1.00 89.94 1009 ASP A C 1
ATOM 7650 O O . ASP A 1 1009 ? -16.815 -25.122 15.075 1.00 89.94 1009 ASP A O 1
ATOM 7654 N N . TYR A 1 1010 ? -14.822 -24.057 15.067 1.00 91.31 1010 TYR A N 1
ATOM 7655 C CA . TYR A 1 1010 ? -15.174 -22.995 14.135 1.00 91.31 1010 TYR A CA 1
ATOM 7656 C C . TYR A 1 1010 ? -15.503 -23.519 12.730 1.00 91.31 1010 TYR A C 1
ATOM 7658 O O . TYR A 1 1010 ? -16.612 -23.301 12.229 1.00 91.31 1010 TYR A O 1
ATOM 7666 N N . HIS A 1 1011 ? -14.586 -24.266 12.104 1.00 89.81 1011 HIS A N 1
ATOM 7667 C CA . HIS A 1 1011 ? -14.799 -24.843 10.774 1.00 89.81 1011 HIS A CA 1
ATOM 7668 C C . HIS A 1 1011 ? -15.960 -25.848 10.764 1.00 89.81 1011 HIS A C 1
ATOM 7670 O O . HIS A 1 1011 ? -16.732 -25.875 9.799 1.00 89.81 1011 HIS A O 1
ATOM 7676 N N . ARG A 1 1012 ? -16.164 -26.601 11.856 1.00 89.62 1012 ARG A N 1
ATOM 7677 C CA . ARG A 1 1012 ? -17.363 -27.431 12.040 1.00 89.62 1012 ARG A CA 1
ATOM 7678 C C . ARG A 1 1012 ? -18.630 -26.575 12.024 1.00 89.62 1012 ARG A C 1
ATOM 7680 O O . ARG A 1 1012 ? -19.581 -26.916 11.325 1.00 89.62 1012 ARG A O 1
ATOM 7687 N N . GLY A 1 1013 ? -18.650 -25.457 12.750 1.00 89.25 1013 GLY A N 1
ATOM 7688 C CA . GLY A 1 1013 ? -19.769 -24.512 12.756 1.00 89.25 1013 GLY A CA 1
ATOM 7689 C C . GLY A 1 1013 ? -20.120 -24.000 11.356 1.00 89.25 1013 GLY A C 1
ATOM 7690 O O . GLY A 1 1013 ? -21.281 -24.098 10.950 1.00 89.25 1013 GLY A O 1
ATOM 7691 N N . LEU A 1 1014 ? -19.115 -23.558 10.594 1.00 88.75 1014 LEU A N 1
ATOM 7692 C CA . LEU A 1 1014 ? -19.287 -23.112 9.207 1.00 88.75 1014 LEU A CA 1
ATOM 7693 C C . LEU A 1 1014 ? -19.852 -24.220 8.306 1.00 88.75 1014 LEU A C 1
ATOM 7695 O O . LEU A 1 1014 ? -20.782 -23.977 7.541 1.00 88.75 1014 LEU A O 1
ATOM 7699 N N . SER A 1 1015 ? -19.360 -25.458 8.441 1.00 85.12 1015 SER A N 1
ATOM 7700 C CA . SER A 1 1015 ? -19.861 -26.601 7.657 1.00 85.12 1015 SER A CA 1
ATOM 7701 C C . SER A 1 1015 ? -21.341 -26.923 7.921 1.00 85.12 1015 SER A C 1
ATOM 7703 O O . SER A 1 1015 ? -22.014 -27.494 7.067 1.00 85.12 1015 SER A O 1
ATOM 7705 N N . THR A 1 1016 ? -21.869 -26.513 9.082 1.00 87.00 1016 THR A N 1
ATOM 7706 C CA . THR A 1 1016 ? -23.289 -26.660 9.451 1.00 87.00 1016 THR A CA 1
ATOM 7707 C C . THR A 1 1016 ? -24.168 -25.475 9.030 1.00 87.00 1016 THR A C 1
ATOM 7709 O O . THR A 1 1016 ? -25.337 -25.432 9.406 1.00 87.00 1016 THR A O 1
ATOM 7712 N N . GLY A 1 1017 ? -23.633 -24.520 8.260 1.00 84.50 1017 GLY A N 1
ATOM 7713 C CA . GLY A 1 1017 ? -24.380 -23.374 7.728 1.00 84.50 1017 GLY A CA 1
ATOM 7714 C C . GLY A 1 1017 ? -24.530 -22.189 8.686 1.00 84.50 1017 GLY A C 1
ATOM 7715 O O . GLY A 1 1017 ? -25.358 -21.318 8.436 1.00 84.50 1017 GLY A O 1
ATOM 7716 N N . LYS A 1 1018 ? -23.761 -22.145 9.782 1.00 90.19 1018 LYS A N 1
ATOM 7717 C CA . LYS A 1 1018 ? -23.726 -20.981 10.684 1.00 90.19 1018 LYS A CA 1
ATOM 7718 C C . LYS A 1 1018 ? -22.933 -19.841 10.057 1.00 90.19 1018 LYS A C 1
ATOM 7720 O O . LYS A 1 1018 ? -21.965 -20.092 9.338 1.00 90.19 1018 LYS A O 1
ATOM 7725 N N . THR A 1 1019 ? -23.290 -18.605 10.401 1.00 91.06 1019 THR A N 1
ATOM 7726 C CA . THR A 1 1019 ? -22.481 -17.438 10.027 1.00 91.06 1019 THR A CA 1
ATOM 7727 C C . THR A 1 1019 ? -21.124 -17.472 10.744 1.00 91.06 1019 THR A C 1
ATOM 7729 O O . THR A 1 1019 ? -21.007 -18.084 11.816 1.00 91.06 1019 THR A O 1
ATOM 7732 N N . PRO A 1 1020 ? -20.083 -16.816 10.201 1.00 92.25 1020 PRO A N 1
ATOM 7733 C CA . PRO A 1 1020 ? -18.805 -16.642 10.884 1.00 92.25 1020 PRO A CA 1
ATOM 7734 C C . PRO A 1 1020 ? -18.924 -16.163 12.337 1.00 92.25 1020 PRO A C 1
ATOM 7736 O O . PRO A 1 1020 ? -18.302 -16.757 13.217 1.00 92.25 1020 PRO A O 1
ATOM 7739 N N . ALA A 1 1021 ? -19.753 -15.154 12.622 1.00 93.00 1021 ALA A N 1
ATOM 7740 C CA . ALA A 1 1021 ? -19.922 -14.645 13.986 1.00 93.00 1021 ALA A CA 1
ATOM 7741 C C . ALA A 1 1021 ? -20.537 -15.693 14.935 1.00 93.00 1021 ALA A C 1
ATOM 7743 O O . ALA A 1 1021 ? -20.081 -15.859 16.069 1.00 93.00 1021 ALA A O 1
ATOM 7744 N N . GLN A 1 1022 ? -21.537 -16.448 14.468 1.00 94.31 1022 GLN A N 1
ATOM 7745 C CA . GLN A 1 1022 ? -22.205 -17.491 15.254 1.00 94.31 1022 GLN A CA 1
ATOM 7746 C C . GLN A 1 1022 ? -21.313 -18.714 15.485 1.00 94.31 1022 GLN A C 1
ATOM 7748 O O . GLN A 1 1022 ? -21.272 -19.258 16.593 1.00 94.31 1022 GLN A O 1
ATOM 7753 N N . ALA A 1 1023 ? -20.593 -19.152 14.448 1.00 94.00 1023 ALA A N 1
ATOM 7754 C CA . ALA A 1 1023 ? -19.641 -20.251 14.545 1.00 94.00 1023 ALA A CA 1
ATOM 7755 C C . ALA A 1 1023 ? -18.528 -19.918 15.547 1.00 94.00 1023 ALA A C 1
ATOM 7757 O O . ALA A 1 1023 ? -18.195 -20.752 16.392 1.00 94.00 1023 ALA A O 1
ATOM 7758 N N . LEU A 1 1024 ? -18.007 -18.684 15.507 1.00 94.50 1024 LEU A N 1
ATOM 7759 C CA . LEU A 1 1024 ? -16.964 -18.253 16.429 1.00 94.50 1024 LEU A CA 1
ATOM 7760 C C . LEU A 1 1024 ? -17.475 -18.162 17.864 1.00 94.50 1024 LEU A C 1
ATOM 7762 O O . LEU A 1 1024 ? -16.839 -18.716 18.756 1.00 94.50 1024 LEU A O 1
ATOM 7766 N N . ALA A 1 1025 ? -18.635 -17.535 18.087 1.00 94.19 1025 ALA A N 1
ATOM 7767 C CA . ALA A 1 1025 ? -19.218 -17.380 19.419 1.00 94.19 1025 ALA A CA 1
ATOM 7768 C C . ALA A 1 1025 ? -19.372 -18.721 20.154 1.00 94.19 1025 ALA A C 1
ATOM 7770 O O . ALA A 1 1025 ? -19.088 -18.812 21.348 1.00 94.19 1025 ALA A O 1
ATOM 7771 N N . GLN A 1 1026 ? -19.762 -19.781 19.440 1.00 93.75 1026 GLN A N 1
ATOM 7772 C CA . GLN A 1 1026 ? -19.864 -21.127 20.008 1.00 93.75 1026 GLN A CA 1
ATOM 7773 C C . GLN A 1 1026 ? -18.495 -21.764 20.275 1.00 93.75 1026 GLN A C 1
ATOM 7775 O O . GLN A 1 1026 ? -18.318 -22.388 21.320 1.00 93.75 1026 GLN A O 1
ATOM 7780 N N . ALA A 1 1027 ? -17.532 -21.591 19.365 1.00 92.56 1027 ALA A N 1
ATOM 7781 C CA . ALA A 1 1027 ? -16.187 -22.150 19.501 1.00 92.56 1027 ALA A CA 1
ATOM 7782 C C . ALA A 1 1027 ? -15.418 -21.550 20.692 1.00 92.56 1027 ALA A C 1
ATOM 7784 O O . ALA A 1 1027 ? -14.755 -22.277 21.437 1.00 92.56 1027 ALA A O 1
ATOM 7785 N N . VAL A 1 1028 ? -15.534 -20.234 20.906 1.00 92.81 1028 VAL A N 1
ATOM 7786 C CA . VAL A 1 1028 ? -14.833 -19.531 21.995 1.00 92.81 1028 VAL A CA 1
ATOM 7787 C C . VAL A 1 1028 ? -15.547 -19.657 23.342 1.00 92.81 1028 VAL A C 1
ATOM 7789 O O . VAL A 1 1028 ? -14.892 -19.636 24.378 1.00 92.81 1028 VAL A O 1
ATOM 7792 N N . ALA A 1 1029 ? -16.872 -19.856 23.372 1.00 92.19 1029 ALA A N 1
ATOM 7793 C CA . ALA A 1 1029 ? -17.631 -19.973 24.625 1.00 92.19 1029 ALA A CA 1
ATOM 7794 C C . ALA A 1 1029 ? -17.215 -21.168 25.503 1.00 92.19 1029 ALA A C 1
ATOM 7796 O O . ALA A 1 1029 ? -17.470 -21.146 26.715 1.00 92.19 1029 ALA A O 1
ATOM 7797 N N . VAL A 1 1030 ? -16.580 -22.187 24.911 1.00 90.38 1030 VAL A N 1
ATOM 7798 C CA . VAL A 1 1030 ? -16.045 -23.364 25.611 1.00 90.38 1030 VAL A CA 1
ATOM 7799 C C . VAL A 1 1030 ? -14.981 -22.944 26.628 1.00 90.38 1030 VAL A C 1
ATOM 7801 O O . VAL A 1 1030 ? -15.123 -23.237 27.817 1.00 90.38 1030 VAL A O 1
ATOM 7804 N N . ASP A 1 1031 ? -13.975 -22.186 26.187 1.00 88.88 1031 ASP A N 1
ATOM 7805 C CA . ASP A 1 1031 ? -12.931 -21.632 27.050 1.00 88.88 1031 ASP A CA 1
ATOM 7806 C C . ASP A 1 1031 ? -12.487 -20.243 26.559 1.00 88.88 1031 ASP A C 1
ATOM 7808 O O . ASP A 1 1031 ? -11.466 -20.116 25.881 1.00 88.88 1031 ASP A O 1
ATOM 7812 N N . PRO A 1 1032 ? -13.241 -19.179 26.884 1.00 86.44 1032 PRO A N 1
ATOM 7813 C CA . PRO A 1 1032 ? -13.011 -17.857 26.304 1.00 86.44 1032 PRO A CA 1
ATOM 7814 C C . PRO A 1 1032 ? -11.713 -17.197 26.792 1.00 86.44 1032 PRO A C 1
ATOM 7816 O O . PRO A 1 1032 ? -11.269 -16.220 26.200 1.00 86.44 1032 PRO A O 1
ATOM 7819 N N . VAL A 1 1033 ? -11.096 -17.733 27.853 1.00 85.94 1033 VAL A N 1
ATOM 7820 C CA . VAL A 1 1033 ? -9.784 -17.289 28.342 1.00 85.94 1033 VAL A CA 1
ATOM 7821 C C . VAL A 1 1033 ? -8.661 -17.854 27.475 1.00 85.94 1033 VAL A C 1
ATOM 7823 O O . VAL A 1 1033 ? -7.728 -17.132 27.158 1.00 85.94 1033 VAL A O 1
ATOM 7826 N N . ARG A 1 1034 ? -8.741 -19.129 27.071 1.00 87.50 1034 ARG A N 1
ATOM 7827 C CA . ARG A 1 1034 ? -7.710 -19.777 26.240 1.00 87.50 1034 ARG A CA 1
ATOM 7828 C C . ARG A 1 1034 ? -7.979 -19.698 24.741 1.00 87.50 1034 ARG A C 1
ATOM 7830 O O . ARG A 1 1034 ? -7.068 -19.937 23.960 1.00 87.50 1034 ARG A O 1
ATOM 7837 N N . ARG A 1 1035 ? -9.197 -19.338 24.325 1.00 90.12 1035 ARG A N 1
ATOM 7838 C CA . ARG A 1 1035 ? -9.596 -19.172 22.917 1.00 90.12 1035 ARG A CA 1
ATOM 7839 C C . ARG A 1 1035 ? -9.966 -17.712 22.610 1.00 90.12 1035 ARG A C 1
ATOM 7841 O O . ARG A 1 1035 ? -11.132 -17.434 22.325 1.00 90.12 1035 ARG A O 1
ATOM 7848 N N . PRO A 1 1036 ? -9.016 -16.759 22.664 1.00 89.81 1036 PRO A N 1
ATOM 7849 C CA . PRO A 1 1036 ? -9.300 -15.330 22.548 1.00 89.81 1036 PRO A CA 1
ATOM 7850 C C . PRO A 1 1036 ? -9.448 -14.878 21.083 1.00 89.81 1036 PRO A C 1
ATOM 7852 O O . PRO A 1 1036 ? -8.821 -13.909 20.659 1.00 89.81 1036 PRO A O 1
ATOM 7855 N N . PHE A 1 1037 ? -10.249 -15.579 20.281 1.00 90.44 1037 PHE A N 1
ATOM 7856 C CA . PHE A 1 1037 ? -10.527 -15.193 18.896 1.00 90.44 1037 PHE A CA 1
ATOM 7857 C C . PHE A 1 1037 ? -11.703 -14.222 18.817 1.00 90.44 1037 PHE A C 1
ATOM 7859 O O . PHE A 1 1037 ? -12.704 -14.380 19.518 1.00 90.44 1037 PHE A O 1
ATOM 7866 N N . ILE A 1 1038 ? -11.596 -13.238 17.925 1.00 91.50 1038 ILE A N 1
ATOM 7867 C CA . ILE A 1 1038 ? -12.674 -12.301 17.602 1.00 91.50 1038 ILE A CA 1
ATOM 7868 C C . ILE A 1 1038 ? -13.024 -12.371 16.117 1.00 91.50 1038 ILE A C 1
ATOM 7870 O O . ILE A 1 1038 ? -12.208 -12.755 15.277 1.00 91.50 1038 ILE A O 1
ATOM 7874 N N . CYS A 1 1039 ? -14.261 -11.992 15.809 1.00 92.75 1039 CYS A N 1
ATOM 7875 C CA . CYS A 1 1039 ? -14.749 -11.843 14.450 1.00 92.75 1039 CYS A CA 1
ATOM 7876 C C . CYS A 1 1039 ? -14.697 -10.362 14.083 1.00 92.75 1039 CYS A C 1
ATOM 7878 O O . CYS A 1 1039 ? -15.292 -9.550 14.786 1.00 92.75 1039 CYS A O 1
ATOM 7880 N N . ILE A 1 1040 ? -13.999 -10.012 13.007 1.00 90.31 1040 ILE A N 1
ATOM 7881 C CA . ILE A 1 1040 ? -13.789 -8.634 12.560 1.00 90.31 1040 ILE A CA 1
ATOM 7882 C C . ILE A 1 1040 ? -14.437 -8.450 11.181 1.00 90.31 1040 ILE A C 1
ATOM 7884 O O . ILE A 1 1040 ? -14.307 -9.332 10.337 1.00 90.31 1040 ILE A O 1
ATOM 7888 N N . GLY A 1 1041 ? -15.115 -7.331 10.920 1.00 87.94 1041 GLY A N 1
ATOM 7889 C CA . GLY A 1 1041 ? -15.746 -7.058 9.618 1.00 87.94 1041 GLY A CA 1
ATOM 7890 C C . GLY A 1 1041 ? -17.268 -7.144 9.683 1.00 87.94 1041 GLY A C 1
ATOM 7891 O O . GLY A 1 1041 ? -17.847 -6.460 10.516 1.00 87.94 1041 GLY A O 1
ATOM 7892 N N . THR A 1 1042 ? -17.922 -7.930 8.820 1.00 86.25 1042 THR A N 1
ATOM 7893 C CA . THR A 1 1042 ? -19.398 -8.085 8.802 1.00 86.25 1042 THR A CA 1
ATOM 7894 C C . THR A 1 1042 ? -19.904 -9.186 9.731 1.00 86.25 1042 THR A C 1
ATOM 7896 O O . THR A 1 1042 ? -20.994 -9.074 10.291 1.00 86.25 1042 THR A O 1
ATOM 7899 N N . GLY A 1 1043 ? -19.114 -10.252 9.902 1.00 81.50 1043 GLY A N 1
ATOM 7900 C CA . GLY A 1 1043 ? -19.544 -11.478 10.577 1.00 81.50 1043 GLY A CA 1
ATOM 7901 C C . GLY A 1 1043 ? -20.379 -12.421 9.711 1.00 81.50 1043 GLY A C 1
ATOM 7902 O O . GLY A 1 1043 ? -20.811 -13.462 10.211 1.00 81.50 1043 GLY A O 1
ATOM 7903 N N . GLU A 1 1044 ? -20.544 -12.082 8.431 1.00 81.75 1044 GLU A N 1
ATOM 7904 C CA . GLU A 1 1044 ? -21.234 -12.844 7.384 1.00 81.75 1044 GLU A CA 1
ATOM 7905 C C . GLU A 1 1044 ? -20.210 -13.461 6.405 1.00 81.75 1044 GLU A C 1
ATOM 7907 O O . GLU A 1 1044 ? -19.071 -12.984 6.320 1.00 81.75 1044 GLU A O 1
ATOM 7912 N N . GLY A 1 1045 ? -20.579 -14.544 5.698 1.00 58.94 1045 GLY A N 1
ATOM 7913 C CA . GLY A 1 1045 ? -19.646 -15.370 4.901 1.00 58.94 1045 GLY A CA 1
ATOM 7914 C C . GLY A 1 1045 ? -20.124 -15.850 3.533 1.00 58.94 1045 GLY A C 1
ATOM 7915 O O . GLY A 1 1045 ? -21.340 -16.033 3.299 1.00 58.94 1045 GLY A O 1
#

pLDDT: mean 78.53, std 14.82, range [23.39, 96.12]

Organism: Saccharothrix syringae (NCBI:txid103733)

Foldseek 3Di:
DDDDDDDDDDDDPDDDDDDDDDDDDDDDDDDDDDDDDDPDDDDDDDDDDDPQQAEAPQDDADPDDFDPPVLLVVVVVQVVDDPPQFAAAAEEEAAPLQQSSNSLSNSCVVCVVLFRRYEAEDEQCQVFPDDGDALLVSLQVVCVSRVHPDQDLFLQVSLVVSLVSCAPGQYEYEYEAHNEPNSCVSVGHGHHSYYYYYYYNDQRVCCCVPVVHHYRYRDAAPLVRLLVLLCVQLNCLCVVCVPLSSLCCVLLVSRSNLSNLLSLVNNVVNPDRSNVSSVVLVVLLVVVDDDDPVRRSLSSLVVLLVPDDPQLNQLLLQLLLQLDFKDALQLSCLSSVHDSVSSLVSVVSCVSSVQWPADPVRIIGGDRVSSVSSPVSNPPPPSLVSLQSSLVVLLVVLVVCLVVVPLVVCVVCVVSLVSNLPDPSDDLVSSLSSLLSNLSSCVLQLVLVSSLVSLVVSLVSCPPPQVVNLVSLLSNLVSCLLQLLLVVSLVSLVVSCVRPNDDLSSLQSNLLSCLLLLVLVSNLVSLCVNLVRCVVVVVQLSSLLSLLSNLCSQCLPLVRHDPCSLVSLQVSLVSNVVVVNLQSSLQSLLSNLQNCLVVVVLVVSVVSLVVNDDPDHDLLSLLSSLLSQLSSCVSVVNLVSLVVSLVVSLVVSLVVLSVCSSPSDRNSCNLSSLVSSLLSNLVSQVPDPDCQCNQQSQQSSLVSSQRPRSDCLPPDLPRDGLVLLLVQQPLEKEWEWDDRPQWIWIFIDDPSDTDIDTLGGPVVLLVLLVQLQVLLQQCFAPDDDPVSNVVSVVSNLVSLAVNCVRPPVSCCVPGPLTAYEYQFWASVLLDLQCSRPVCQLGQYAYELGSSLQSVLSVLVVVDDDDDAEEEEAEAPPPPQPPDQVVLLCVLVVRHHYADDLRRDQVNRLVRQQNHQEYEYEAAWAFSQSDLQQTWGHHNVGTHGLVVLLSHNHGHQEYEYLHFDAQFHPSHDTRPTRRVVVSSSSSRHQKYKYASHGAHSVLSSQLSSQLSVCVSVVHFSSNSNSVSCSVPVSRNSMHMYHNSGD

Sequence (1045 aa):
MRPAATALPWEPVSREVGLSESDHVNQSRGAGGPFVQARDVAGGIHFHSPPTARPRQLPPPIGEFTGRRAQLAELDALLDAPAAGGVVVSAVSGTAGVGKTALAIHWAHRVRALFPDGQLYADLRGYDREPPLPPGDVLAGFLRALGDTEVPDDLAERAARYRSLVADRRVLVVLDNARTDGQVQPLLPGSPTCFVVVTSRDRLPSLRVRYGAHGVDLDLLPLDDALSLLRATVGTRVDQDPDAAAALVRRCAHLPLALRITAELAATRPRAPLRELADELAEEGRLLGVAEDDRTIRTVFSWSVRQLDDEPRRVFRLLGLHPGRDYDAAAVAVLAEVDEGRARRAMDALARAHLVAERADRRYLMHDLLAAYARELAGGVDDDAVFRRLFRHYSEAAQRAVRAGDLTWFEAERFNLEVLAGNRRAPTAWHVHFVHSLAVLHRLAGDIPRALRHFQNARHVVERTPHRRREVMLDQAEALVVAGLYSEASLLLDELHECHGTSAELHRLGAIAALGSGDFDTAARWALAAAGAHGAAGHHREAASCALTRLAAVTAEPARAPRSALRDAMSTAAELKRHGAADEAGHALLIAARLLVTAGEAERATALLDEDDLDDPSAEHELLRRLCRAELALHRGDADGVLAHTEAAFTAAIERTAKCPARLTPAPMSTFYAQRLRELALRVVIGRPDPRPLFDFAERARVRHLKYLPHPLVTDSGVVEFDAVTRMIGNRALVSFVRVWNELFALVVAHGSLAVVELGHTDAVFELARTLRADIDAAAPDHLPAPLVRVIRASTERNAAELDRLVMRPLAPHIGDLELVIVPTGPLYSVAWAALPSLRGRPIVVAPSVTAWSTAETRLCAKFIGPRRTVFVLGPGMVVPHGELVTAAAFHPHAMIISGAEAKVETALDAIDGAGLVHLAAHGENEADNSSFSRLELADGPLFAHQFGELRKPPGQVILAACELALSRKAADDDALGFANGLLAAGAATVIAAVSRVGDDSAADAMYDYHRGLSTGKTPAQALAQAVAVDPVRRPFICIGTGEG

Radius of gyration: 34.2 Å; chains: 1; bounding box: 70×77×107 Å

InterPro domains:
  IPR024983 CHAT domain [PF12770] (799-1027)
  IPR027417 P-loop containing nucleoside triphosphate hydrolase [G3DSA:3.40.50.300] (52-208)
  IPR027417 P-loop containing nucleoside triphosphate hydrolase [SSF52540] (56-319)

Secondary structure (DSSP, 8-state):
-PPP--PPP-----------SS-------SSS------S---S-----PPP----B-PPPP-S---S-HHHHHHHHHHHHS---SS-EEEEEEE-TTSSHHHHHHHHHHHHGGG-TTEEEEEE--TTSSSPPPPHHHHHHHHHHHTT-S---SSHHHHHHHHHHHHTTS-EEEEEES--SHHHHGGG--S-TT-EEEEEESS--HHHHHHH-PEEEEE-SPPHHHHHHHHHHHHTTHHHH-HHHHHHHHHHTTT-HHHHHHHHHHHHH-TTS-HHHHHHHHHHHHHHH---GGGHHHHHHHHHHHHHS-HHHHHHHHHHTT-SSSEE-HHHHHHHHTS-HHHHHHHHHHHHHTTSSEE-TTS-EE--HHHHHHHHHHTTTS-HHHHHHHHHHHHHHHHHHHHHHT-HHHHHHHHHHHHHHHT-TTS-HHHHHHHHHHHHHHHHHTT-HHHHHHHHHHHHHHHTT-HHHHHHHHHHHHHHHHHTT-HHHHHHHHHHHHHHH---HHHHHHHHHHHHHTT-HHHHHHHHHHHHHHHHHTT-HHHHHHHHHHHHHHHTSSGGG--TTHHHHHHHHHHHHHHTT-HHHHHHHHHHHHHHHHHTT-HHHHHHHHHS---SS--HHHHHHHHHHHHHHHHHTT-HHHHHHHHHHHHHHHHHHHHH-TT-----TTHHHHHHHHHHHHHHHHHTSS-SHHHHHHHHHHHHHHHTTSS-TTS----PPPHHHHHHH-TTEEEEEEEEETTEEEEEEEETTEEEEEEEEEHHHHHHHHHHHHHHHHHH--S---HHHHHHHHHHHHHHHHHHHHHHTGGGHHHHTT-EEEEE--GGGGG--GGGSGGGTT--EEE-S-HHHHHHHHHHHHH---S---EEEEE-TT----TTHHHHHHHT-TT-EEE-GGG--HHHHHHHHTT-SEEEEES-EE--SS-GGG-EEEETTEEEEGGGGGG-SS--SEEEE--TT-SS-SS--TT-TTHHHHHHHHHT-SEEEEESS---HHHHHHHHHHHHHHHHTT--HHHHHHHHHHS-TTT--EEEEE-S--